Protein 4PUF (pdb70)

Radius of gyration: 43.87 Å; Cα contacts (8 Å, |Δi|>4): 2590; chains: 4; bounding box: 143×67×115 Å

CATH classification: 3.80.10.10

GO terms:
  GO:0030254 protein secretion by the type III secretion system (P, IDA)
  GO:0061630 ubiquitin protein ligase activity (F, IDA)
  GO:0016567 protein ubiquitination (P, IDA)
  GO:0031640 killing of cells of another organism (P, IMP)
  GO:0005515 protein binding (F, IPI)

B-factor: mean 118.53, std 28.06, range [50.79, 205.22]

Foldseek 3Di:
DVLVVQVCVCVVPDVQPLSVVQVVQLVVCVVVVPLARDDEPRQDQADDLEHELSHAHYEYEQHEPCEYDPARDHHYQEYEYEPYAYEADDLRYDLNHAEYAYELYAYAAYDDNHRQNHAYYHAYNYAHAEYDQDDHLNHAYYAHAQYNYQAHHQDDSLNHQEYEPHHEHYAAHHLRDRLNYAEYHPELYAYAAYHLHDRLNHAYEEHDQYAHAEYHLNDRLNHAEYEHYNYAHAEYHLRDRNNYAEYHHENYAYAAYDQNFALRDNPDPHAREYEYEPYLYFPLRVVLLVVLVVDPVGNTGHYHHDPDDDDDDDDQDQQLVLLCLLPVDDDPVQSVLLVVLSPDPLSSLVSSLSCNQCSGRFCSDNVNSVVVNVVVVVCSPPVVLSVVLSVLSVVCPVPDHDDSQVSVLVSLVCVLLVCLLVPVDAVCPLVVLVVLLLSLLLVLLLVLLVVVCVSGRRQDSNLSSLLLCQVCCPLSVPVDPDDNDDGPDSSPQDPVNNVVSSVVSLVCLLPVVLLVVLVDDSVVSNCCVNPVPLNVVLVVVLCVCLVDHPVCVVVVVVVVVVPVCSVVVSVVVVSVSSNVSVCVVCVVDVSVVVSHSVD/DVVVQVVVVLVVVDPLSVCVVQVVQQVVCVVVVHLEREDEDSCEEEDRACDDERRAEYEAEHYQYAEHHPPNNYQYQEEEHYDYEYAEDDLPDALRHAEYYYADYQYEEDPQNASLNYQYYEHHHYEYAEDDQEYRLNHAEYHAYAYEYAAYHLEYNQQHQYYHHQYEAYEEYNLDYHQNHAAYAYANHQYEAYHQDYRLQHAYYHYDHHEYEEYHQHDRLNHQEYEHDLYAYEAHHQHDRQQHAEYEHENYAYAWYHFNQQQNAHPDPHAHEYEYEPYLYFPLRVVQVVVLVVDPPHRGGHYDHDPHDDDDDDDQDQFLVLLCLLVVDDDCVLSVLRNVVSPDPLNSLVSVLSVNQCSARFCSDNVNSVVVNVVVVVCSPPVVLVVVLSVLSVVQVVVPVQRSQVSVLVSLVSVVLVCLQVVVCPVVCVVVCLVVLVSLLLVVLLVLLVVVCVSTRIQRSNLSSVLLCQVCCPLSVVVPPDDHDDGPDSSPDDPVVNVVSSVVSQVVLQPCSLLVVLVDDSCVSNVCVPCVPLVVVLVVVLVVCVPPPCLVVVVVVVVVVVVSVVVNCVVSSVSSSVSCCVVCVVSVNVVPSPGDDD/DDDDPPFQADEDADPVVVVVVLVVLAFFKEKEWEDEPPDDQVVLCVVVLRVVCNVPVRYYHYYHYCVRCVPNCVVVVPDAPRKMFMDGRHDGPDIDHGRDSVCVVVVVVVVD/DDDDDFFQEDEDQDVVVVLVVQQVQAQAKEKEWEDEDPDDLCVLCVVVLRVVRVVDVRHHHYYYYCPNPVVVCVVVVPDDDRKMWMDGNSDTDDIDHGSDSVCVVVVNVVVD

Sequence (1421 aa):
ELIWSEWVKEAPAKEAANREEAVQRMRDCLKNNKTELRLKILGLTTIPAYIPEQITTLILDNNELKSLPENLQGNIKTLYANSNQLTSIPATLPDTIQEMELSINRITELPERLPSALQSLDLFHNKISCLPENLPEELRYLSVYDNSIRTLPAHLPSEITHLNVQSNSLTALPETLPPGLKTLEAGENALTSLPASLPPELQVLDVSKNQITVLPETLPPTITTLDVSRNALTNLPENLPAALQIMQASRNNLVRLPESLPHFRGEGPQPTRIIVEYNPFSERTIQNMQRLMSSVDYQGPRVLFAMGDFSIVRVTRPLHQAVQGWLTSLEEEDVNQWRAFEAEANAAAFSGFLDYLGDTQNTRHPDFKEQVSAWLMRLAEDSALRETVFIIAMNATISCEDRVTLAYHQMQEATLVHDAERGAFDSHLAELIMAGREIFRLEQIESLAREKVKRLFFIDEVEVFLGFQNQLRESLSLTTMTRDMRFYNVSGITESDLDEAEIRIKMAENRDFHKWFALWGPWHKVLERIAPEEWREMMAKRDECIETDEYQSRVNAELEDLRAIGIKIMEEINQTLFTEIMENILLKKEVSSLMSAYWELIWSEWVKEAPAKEAANREEAVQRMRDCLKNNKTELRLKILGLTTIPAYIPEQITTLILDNNELKSLPENLQGNIKTLYANSNQLTSIPATLPDTIQEMELSINRITELPERLPSALQSLDLFHNKISCLPENLPEELRYLSVYDNSIRTLPAHLPSEITHLNVQSNSLTALPETLPPGLKTLEAGENALTSLPASLPPELQVLDVSKNQITVLPETLPPTITTLDVSRNALTNLPENLPAALQIMQASRNNLVRLPESLPHFRGEGPQPTRIIVEYNPFSERTIQNMQRLMSSVDYQGPRVLFAMGDFSIVRVTRPLHQAVQGWLTSLEEEDVNQWRAFEAEANAAAFSGFLDYLGDTQNTRHPDFKEQVSAWLMRLAEDSALRETVFIIAMNATISCEDRVTLAYHQMQEATLVHDAERGAFDSHLAELIMAGREIFRLEQIESLAREKVKRLFFIDEVEVFLGFQNQLRESLSLTTMTRDMRFYNVSGITESDLDEAEIRIKMAENRDFHKWFALWGPWHKVLERIAPEEWREMMAKRDECIETDEYQSRVNAELEDAIGIKIMEEINQTLFTEIMENILLKKEVSSLMSAYWRHHHHHGSMVKQIESKTAFQEALDAAGDKLVVVDFSATWCGPCKMIKPFFHSLSEKYSNVIFLEVDVDDCQDVASECEVKCMPTFQFFKKGQKVGEFSGANKEKLEATINELVHHHHHGSMVKQIESKTAFQEALDAAGDKLVVVDFSATWCGPCKMIKPFFHSLSEKYSNVIFLEVDVDDCQDVASECEVKCMPTFQFFKKGQKVGEFSGANKEKLEATINELV

Secondary structure (DSSP, 8-state):
-HHHHHHGGGSS--S-GGGHHHHHHHHHHHHTT-SEEEEESS--S---SB--TT--EEEEESS--SSPPS--BS--SEEEEESS------S---TT--EEE--S-------S---TT--EEE--S-------S---TT--EEE-TT-B-S---S---S--SEEE--SB------S---TT--EEE-TT-------S---TT--EEE--SS------S---TT--EEE--SS------SS--TT--EEE--SS--SS--S--SS----SSSPPEEE--S----HHHHHHHHHHHHSTT--S-EEESSSSB---------HHHHSTTT-----HHHHHHHHHHHHSTTHHHHHHHHHHHSSSSGGG-HHHHHHHHHHHHHHHH-HHHHHHHHHHHHHHHHSSS--HHHHHHHHHHHHHHHHHHHT--SS-HHHHHHHHHHHHHHHHHHHHHHHHHTT-SSS-HHHHHHHHHHHTTTTTT--SS------S--TT--HHHHHHHHHHHHHHHTTSHHHHHHH-SHHHHHHHHH-HHHHHHHHHHHSTTSSS-HHHHHHHHHHHHH--THHHHHHHHHHHHHHHHHHHHHHHSGGGGTTS---/-HHHHHHTTSTT--SS-TTHHHHHHHHHHHHTT--EEEEE----S----S--SS-SEEEEES----SPPS---S--SEEEE-SS------S---TT--EEEE-S----S------S--SEEEEES---S---SS--TT--EEEEES-B-----S---TT--EEEE--BS-----S---TT--EEEE-SS------S---TT--EEE-TTS--S---S---TT--EEE--SS---S--SS--TT--EEE--SS---S--S--SS----SSSPPEEE--S----HHHHHHHHHHHH-TT--S-EEESSSSB-EE--PPPPHHHHHTTT-SS--HHHHHHHHHHTTSTTHHHHHHHHHHHTSSSGGGSHHHHHHHHHHHHHHHHH-HHHHHHHHHHHHHHHH-TT--HHHHHHHHHHHHHHHHHTT--SS-HHHHHHHHHHHHHHHHHHHHHHHHHTT-SSS-HHHHHHHHHHHTTTTTT--SS------SS--S--HHHHHHHHHHHHHHHHHSHHHHHHH-SSHHHHHHHH-HHHHHHHHHHHHHTTT-TTSHHHHHHHH---GGGHHHHHHHHHHHHHHHHHHHHHTT-STTTS----/----SS-S-EE---HHHHHHHHHTTTTS-EEEEEE-TT-TTTTTTHHHHHHHHHHSTTSEEEEEETTT-HHHHHHTT--SSSEEEEESSSS---EEESB-HHHHHHHHHHH-/-----S-SEEEP--HHHHHHHHHS-TTSEEEEEE--SS-HHHHHHHHHHHHHHHH--SSEEEE--TTT-HHHHTTTT--EESEEEEEETTEEEEEEESB-HHHHHHHHHHH-

InterPro domains:
  IPR001611 Leucine-rich repeat [PS51450] (263-284)
  IPR003591 Leucine-rich repeat, typical subtype [SM00369] (199-220)
  IPR003591 Leucine-rich repeat, typical subtype [SM00369] (260-284)
  IPR003591 Leucine-rich repeat, typical subtype [SM00369] (302-326)
  IPR003591 Leucine-rich repeat, typical subtype [SM00369] (346-368)
  IPR003591 Leucine-rich repeat, typical subtype [SM00369] (370-389)
  IPR029487 Novel E3 ligase domain [PF14496] (475-680)
  IPR029487 Novel E3 ligase domain [PS52053] (464-758)
  IPR032674 LRR-containing bacterial E3 ligase, N-terminal [PF12468] (107-170)
  IPR032675 Leucine-rich repeat domain superfamily [G3DSA:3.80.10.10] (147-450)
  IPR051071 Leucine-rich repeat-containing bacterial E3 ubiquitin ligases [PTHR47114] (232-696)

Solvent-accessible surface area: 69274 Å² total; per-residue (Å²): 177,52,93,176,22,5,114,54,32,56,78,98,71,73,170,26,82,75,10,82,81,2,2,99,84,14,119,68,6,72,165,108,97,126,74,53,2,54,8,21,64,15,23,2,44,54,15,14,23,134,13,13,131,73,2,32,25,2,2,11,24,38,10,94,5,140,55,41,24,110,71,10,110,37,47,0,98,24,18,24,9,24,36,2,73,10,68,38,15,11,49,58,18,15,97,56,0,71,68,4,18,6,12,14,6,101,0,75,108,17,29,113,180,9,2,69,33,0,73,21,2,15,0,1,20,7,112,0,55,89,15,27,100,80,9,23,104,94,0,119,76,3,4,1,26,44,0,55,1,170,80,15,18,62,80,12,0,42,99,0,45,53,6,15,3,28,6,74,48,1,97,48,18,22,102,89,15,2,76,17,0,68,24,2,29,0,0,72,6,54,0,65,65,14,11,55,57,19,3,78,82,0,84,51,2,30,0,19,93,14,95,0,62,84,1,20,83,85,17,7,75,45,0,33,48,3,44,0,13,121,14,38,0,49,33,9,2,78,90,17,2,34,22,0,46,52,0,53,0,2,95,3,86,0,11,14,2,4,32,43,6,58,123,42,171,64,103,15,110,56,44,6,83,2,17,3,18,97,19,69,16,7,40,61,0,21,59,46,0,52,151,40,64,80,37,156,121,24,136,8,2,83,4,44,23,9,70,20,87,19,18,38,13,159,35,86,87,43,0,31,66,1,2,76,49,11,20,111,74,162,69,133,114,8,21,75,58,4,112,64,18,56,90,52,84,45,4,69,19,0,3,15,12,1,43,99,0,14,32,4,8,0,1,115,7,78,42,1,53,110,32,2,19,49,39,0,100,89,0,5,125,22,67,42,0,21,103,33,0,2,84,34,2,77,88,20,98,128,41,74,147,102,72,26,2,46,6,23,2,72,0,37,20,9,29,15,46,22,36,0,100,122,13,66,31,69,71,104,6,40,122,8,4,78,20,0,2,3,1,2,0,2,58,52,0,15,56,33,0,82,114,14,22,158,150,20,74,4,5,22,17,3,0,0,2,1,4,7,12,16,81,5,61,170,32,0,36,0,111,82,46,12,120,116,10,179,37,129,37,69,2,42,11,73,130,78,25,30,78,94,3,52,105,140,2,47,129,12,4,66,167,49,4,66,116,39,2,1,121,20,28,7,8,25,69,2,4,72,101,49,14,71,128,77,67,171,127,6,137,51,88,73,80,108,48,50,127,107,53,146,109,57,79,186,23,94,58,74,54,115,123,128,196,134,74,30,108,105,6,64,86,75,49,17,65,77,15,29,38,91,18,0,75,90,15,11,140,157,54,143,2,44,88,71,21,73,55,98,93,173,60,102,169,8,6,182,66,81,36,66,53,64,95,155,55,52,90,15,118,91,8,35,109,136,17,121,62,5,68,144,99,133,110,59,72,6,46,10,34,69,41,44,12,61,43,26,19,12,101,26,5,119,120,0,26,15,18,2,11,20,25,1,93,9,157,28,22,29,132,91,31,116,7,60,9,67,8,23,22,7,10,34,2,59,7,79,34,33,38,58,65,15,35,106,37,1,83,59,8,16,6,14,3,1,125,5,83,97,56,46,74,110,82,4,51,14,7,75,37,24,25,20,5,20,3,105,5,67,38,12,10,114,86,17,15,86,74,1,66,69,6,4,1,27,40,3,45,0,148,91,17,6,83,91,1,0,48,97,0,51,63,5,16,5,32,0,69,48,2,56,50,32,26,101,92,14,7,75,25,0,83,28,6,51,4,1,72,0,57,6,77,46,19,14,49,60,20,6,80,88,0,69,45,3,25,0,15,106,0,108,1,79,72,4,21,83,77,17,12,77,46,0,39,45,2,40,0,12,118,12,36,0,51,46,7,8,82,92,15,4,48,25,0,34,57,0,70,0,6,105,4,76,0,10,13,4,10,50,39,2,70,101,30,164,34,98,14,114,62,78,6,89,2,29,2,32,100,19,61,28,5,39,48,0,25,49,35,0,53,151,42,39,92,48,146,125,19,120,12,2,79,7,55,22,11,68,37,83,15,20,31,9,154,24,81,84,43,10,21,80,2,3,49,49,14,12,100,109,59,107,123,110,48,23,91,76,9,133,65,35,56,97,77,79,41,12,62,13,3,2,18,11,3,34,55,0,20,34,3,15,2,0,91,10,71,22,0,62,90,42,2,24,60,13,1,111,121,2,26,146,23,60,39,4,11,110,47,0,2,87,44,3,66,79,19,51,124,75,74,80,81,58,10,0,51,1,11,10,61,0,42,32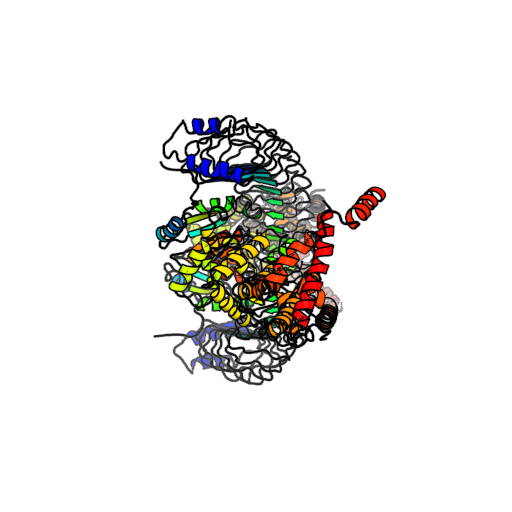,5,23,23,42,29,42,1,106,140,23,60,28,90,54,103,26,58,93,8,11,73,10,0,14,0,3,5,5,13,56,44,0,6,50,34,0,94,95,17,19,152,147,16,77,2,12,22,7,0,1,0,3,0,9,6,10,29,95,4,83,154,30,0,34,0,96,50,63,12,119,83,2,187,40,134,52,87,1,38,14,67,129,79,22,14,82,94,1,50,108,137,0,29,95,24,3,41,178,77,2,74,117,46,2,0,74,22,31,6,11,40,84,4,4,92,109,100,18,73,131,52,62,124,106,47,62,31,88,61,56,131,32,92,140,55,132,120,90,104,65,124,24,83,64,52,128,145,140,114,105,12,88,150,15,61,94,70,70,28,66,64,14,40,20,110,6,9,113,78,18,8,117,117,108,153,21,36,83,56,10,54,72,83,70,230,221,156,149,115,35,41,30,90,13,98,30,8,68,60,82,114,21,14,102,109,11,22,111,76,13,28,122,91,6,1,0,0,1,0,6,2,17,127,0,42,32,0,72,98,1,37,32,28,2,17,6,0,0,88,128,56,62,103,3,31,0,0,25,0,10,1,44,60,6,87,67,3,0,20,92,16,134,6,140,24,0,0,11,0,6,0,14,111,142,32,156,111,74,26,76,16,22,1,18,40,82,126,66,0,62,54,13,2,32,78,54,82,210,182,162,130,53,13,20,102,16,119,28,15,89,45,77,114,24,10,85,121,36,15,97,91,16,44,140,106,1,3,0,1,0,0,11,10,23,144,2,46,30,1,66,108,0,43,25,39,0,7,19,1,0,85,119,37,99,98,9,47,1,5,17,1,13,4,46,76,13,71,103,3,1,24,107,15,120,2,131,31,0,0,6,0,0,0,17,78,187,40,129,84,74,19,74,11,27,0,10,36,66,124,60,0,53,54,8,0,36,74,36,60

Organism: Salmonella typhimurium (strain 14028s / SGSC 2262) (NCBI:txid588858)

Nearest PDB structures (foldseek):
  4puf-assembly1_D  TM=1.009E+00  e=2.756E-25  Homo sapiens
  4pom-assembly2_B  TM=9.875E-01  e=7.550E-20  Homo sapiens
  1aiu-assembly1_A-2  TM=9.936E-01  e=7.446E-19  Homo sapiens
  4ll1-assembly1_B  TM=9.883E-01  e=7.964E-19  Homo sapiens
  1erw-assembly1_A-2  TM=9.924E-01  e=1.786E-18  Homo sapiens

Structure (mmCIF, N/CA/C/O backbone):
data_4PUF
#
_entry.id   4PUF
#
_cell.length_a   106.290
_cell.length_b   134.830
_cell.length_c   154.620
_cell.angle_alpha   90.00
_cell.angle_beta   90.00
_cell.angle_gamma   90.00
#
_symmetry.space_group_name_H-M   'P 21 21 21'
#
loop_
_entity.id
_entity.type
_entity.pdbx_description
1 polymer 'E3 ubiquitin-protein ligase SlrP'
2 polymer Thioredoxin
#
loop_
_atom_site.group_PDB
_atom_site.id
_atom_site.type_symbol
_atom_site.label_atom_id
_atom_site.label_alt_id
_atom_site.label_comp_id
_atom_site.label_asym_id
_atom_site.label_entity_id
_atom_site.label_seq_id
_atom_site.pdbx_PDB_ins_code
_atom_site.Cartn_x
_atom_site.Cartn_y
_atom_site.Cartn_z
_atom_site.occupancy
_atom_site.B_iso_or_equiv
_atom_site.auth_seq_id
_atom_site.auth_comp_id
_atom_site.auth_asym_id
_atom_site.auth_atom_id
_atom_site.pdbx_PDB_model_num
ATOM 1 N N . GLU A 1 19 ? -31.930 30.121 49.850 1.00 119.38 147 GLU A N 1
ATOM 2 C CA . GLU A 1 19 ? -31.515 30.840 51.048 1.00 123.54 147 GLU A CA 1
ATOM 3 C C . GLU A 1 19 ? -30.133 31.464 50.876 1.00 129.47 147 GLU A C 1
ATOM 4 O O . GLU A 1 19 ? -29.791 32.432 51.556 1.00 133.60 147 GLU A O 1
ATOM 10 N N . LEU A 1 20 ? -29.341 30.905 49.966 1.00 128.28 148 LEU A N 1
ATOM 11 C CA . LEU A 1 20 ? -28.014 31.438 49.677 1.00 121.19 148 LEU A CA 1
ATOM 12 C C . LEU A 1 20 ? -28.115 32.796 48.991 1.00 125.48 148 LEU A C 1
ATOM 13 O O . LEU A 1 20 ? -27.320 33.695 49.258 1.00 126.03 148 LEU A O 1
ATOM 18 N N . ILE A 1 21 ? -29.098 32.933 48.106 1.00 132.21 149 ILE A N 1
ATOM 19 C CA . ILE A 1 21 ? -29.338 34.192 47.407 1.00 134.22 149 ILE A CA 1
ATOM 20 C C . ILE A 1 21 ? -29.682 35.297 48.400 1.00 133.76 149 ILE A C 1
ATOM 21 O O . ILE A 1 21 ? -29.182 36.417 48.297 1.00 131.13 149 ILE A O 1
ATOM 26 N N . TRP A 1 22 ? -30.529 34.966 49.369 1.00 135.60 150 TRP A N 1
ATOM 27 C CA . TRP A 1 22 ? -30.942 35.925 50.387 1.00 142.67 150 TRP A CA 1
ATOM 28 C C . TRP A 1 22 ? -29.767 36.403 51.232 1.00 142.15 150 TRP A C 1
ATOM 29 O O . TRP A 1 22 ? -29.505 37.601 51.319 1.00 142.09 150 TRP A O 1
ATOM 40 N N . SER A 1 23 ? -29.051 35.459 51.836 1.00 140.63 151 SER A N 1
ATOM 41 C CA . SER A 1 23 ? -27.986 35.781 52.785 1.00 140.77 151 SER A CA 1
ATOM 42 C C . SER A 1 23 ? -26.729 36.375 52.146 1.00 140.02 151 SER A C 1
ATOM 43 O O . SER A 1 23 ? -25.765 36.690 52.843 1.00 138.86 151 SER A O 1
ATOM 46 N N . GLU A 1 24 ? -26.737 36.528 50.826 1.00 138.01 152 GLU A N 1
ATOM 47 C CA . GLU A 1 24 ? -25.604 37.133 50.131 1.00 136.67 152 GLU A CA 1
ATOM 48 C C . GLU A 1 24 ? -25.914 38.555 49.678 1.00 139.26 152 GLU A C 1
ATOM 49 O O . GLU A 1 24 ? -25.034 39.415 49.660 1.00 138.47 152 GLU A O 1
ATOM 55 N N . TRP A 1 25 ? -27.167 38.801 49.310 1.00 142.90 153 TRP A N 1
ATOM 56 C CA . TRP A 1 25 ? -27.619 40.161 49.049 1.00 144.24 153 TRP A CA 1
ATOM 57 C C . TRP A 1 25 ? -27.911 40.837 50.385 1.00 147.09 153 TRP A C 1
ATOM 58 O O . TRP A 1 25 ? -28.050 42.058 50.464 1.00 146.29 153 TRP A O 1
ATOM 69 N N . VAL A 1 26 ? -28.000 40.022 51.434 1.00 146.74 154 VAL A N 1
ATOM 70 C CA . VAL A 1 26 ? -28.107 40.517 52.801 1.00 144.54 154 VAL A CA 1
ATOM 71 C C . VAL A 1 26 ? -26.778 41.141 53.219 1.00 144.81 154 VAL A C 1
ATOM 72 O O . VAL A 1 26 ? -26.741 42.079 54.014 1.00 143.26 154 VAL A O 1
ATOM 76 N N . LYS A 1 27 ? -25.687 40.644 52.642 1.00 143.29 155 LYS A N 1
ATOM 77 C CA . LYS A 1 27 ? -24.353 41.171 52.922 1.00 139.07 155 LYS A CA 1
ATOM 78 C C . LYS A 1 27 ? -24.202 42.637 52.513 1.00 141.51 155 LYS A C 1
ATOM 79 O O . LYS A 1 27 ? -23.210 43.284 52.847 1.00 137.20 155 LYS A O 1
ATOM 85 N N . GLU A 1 28 ? -25.188 43.151 51.786 1.00 147.07 156 GLU A N 1
ATOM 86 C CA . GLU A 1 28 ? -25.216 44.557 51.411 1.00 147.99 156 GLU A CA 1
ATOM 87 C C . GLU A 1 28 ? -25.930 45.382 52.480 1.00 154.67 156 GLU A C 1
ATOM 88 O O . GLU A 1 28 ? -25.938 46.611 52.421 1.00 156.65 156 GLU A O 1
ATOM 94 N N . ALA A 1 29 ? -26.530 44.700 53.453 1.00 152.63 157 ALA A N 1
ATOM 95 C CA . ALA A 1 29 ? -27.230 45.371 54.552 1.00 159.16 157 ALA A CA 1
ATOM 96 C C . ALA A 1 29 ? -26.320 45.954 55.646 1.00 169.28 157 ALA A C 1
ATOM 97 O O . ALA A 1 29 ? -26.641 47.004 56.205 1.00 170.10 157 ALA A O 1
ATOM 99 N N . PRO A 1 30 ? -25.201 45.273 55.979 1.00 166.11 158 PRO A N 1
ATOM 100 C CA . PRO A 1 30 ? -24.212 45.977 56.802 1.00 160.40 158 PRO A CA 1
ATOM 101 C C . PRO A 1 30 ? -23.770 47.263 56.113 1.00 168.16 158 PRO A C 1
ATOM 102 O O . PRO A 1 30 ? -23.504 48.264 56.780 1.00 167.51 158 PRO A O 1
ATOM 106 N N . ALA A 1 31 ? -23.698 47.214 54.784 1.00 170.26 159 ALA A N 1
ATOM 107 C CA . ALA A 1 31 ? -23.523 48.399 53.948 1.00 165.07 159 ALA A CA 1
ATOM 108 C C . ALA A 1 31 ? -22.306 49.245 54.301 1.00 166.08 159 ALA A C 1
ATOM 109 O O . ALA A 1 31 ? -22.441 50.386 54.742 1.00 172.71 159 ALA A O 1
ATOM 111 N N . LYS A 1 32 ? -21.119 48.685 54.105 1.00 154.19 160 LYS A N 1
ATOM 112 C CA . LYS A 1 32 ? -19.898 49.460 54.256 1.00 149.25 160 LYS A CA 1
ATOM 113 C C . LYS A 1 32 ? -19.725 50.347 53.029 1.00 151.99 160 LYS A C 1
ATOM 114 O O . LYS A 1 32 ? -20.518 50.274 52.089 1.00 150.52 160 LYS A O 1
ATOM 120 N N . GLU A 1 33 ? -18.693 51.185 53.039 1.00 158.89 161 GLU A N 1
ATOM 121 C CA . GLU A 1 33 ? -18.450 52.114 51.940 1.00 158.84 161 GLU A CA 1
ATOM 122 C C . GLU A 1 33 ? -18.221 51.385 50.619 1.00 157.11 161 GLU A C 1
ATOM 123 O O . GLU A 1 33 ? -18.689 51.826 49.569 1.00 158.13 161 GLU A O 1
ATOM 129 N N . ALA A 1 34 ? -17.501 50.269 50.678 1.00 154.38 162 ALA A N 1
ATOM 130 C CA . ALA A 1 34 ? -17.163 49.509 49.480 1.00 156.13 162 ALA A CA 1
ATOM 131 C C . ALA A 1 34 ? -18.396 48.910 48.809 1.00 158.00 162 ALA A C 1
ATOM 132 O O . ALA A 1 34 ? -19.022 47.991 49.339 1.00 151.67 162 ALA A O 1
ATOM 134 N N . ALA A 1 35 ? -18.735 49.439 47.637 1.00 158.35 163 ALA A N 1
ATOM 135 C CA . ALA A 1 35 ? -19.862 48.939 46.862 1.00 152.09 163 ALA A CA 1
ATOM 136 C C . ALA A 1 35 ? -19.431 47.777 45.975 1.00 154.88 163 ALA A C 1
ATOM 137 O O . ALA A 1 35 ? -20.217 47.263 45.179 1.00 153.38 163 ALA A O 1
ATOM 139 N N . ASN A 1 36 ? -18.174 47.366 46.120 1.00 157.14 164 ASN A N 1
ATOM 140 C CA . ASN A 1 36 ? -17.638 46.233 45.375 1.00 152.09 164 ASN A CA 1
ATOM 141 C C . ASN A 1 36 ? -18.028 44.908 46.023 1.00 143.81 164 ASN A C 1
ATOM 142 O O . ASN A 1 36 ? -17.535 43.846 45.644 1.00 133.17 164 ASN A O 1
ATOM 147 N N . ARG A 1 37 ? -18.918 44.989 47.007 1.00 142.28 165 ARG A N 1
ATOM 148 C CA . ARG A 1 37 ? -19.416 43.816 47.709 1.00 136.76 165 ARG A CA 1
ATOM 149 C C . ARG A 1 37 ? -20.294 42.976 46.786 1.00 137.77 165 ARG A C 1
ATOM 150 O O . ARG A 1 37 ? -20.424 41.764 46.964 1.00 132.88 165 ARG A O 1
ATOM 158 N N . GLU A 1 38 ? -20.888 43.631 45.793 1.00 144.40 166 GLU A N 1
ATOM 159 C CA . GLU A 1 38 ? -21.780 42.967 44.847 1.00 142.40 166 GLU A CA 1
ATOM 160 C C . GLU A 1 38 ? -20.996 42.245 43.753 1.00 135.12 166 GLU A C 1
ATOM 161 O O . GLU A 1 38 ? -21.515 41.348 43.089 1.00 126.72 166 GLU A O 1
ATOM 167 N N . GLU A 1 39 ? -19.740 42.636 43.570 1.00 136.70 167 GLU A N 1
ATOM 168 C CA . GLU A 1 39 ? -18.893 42.014 42.560 1.00 136.33 167 GLU A CA 1
ATOM 169 C C . GLU A 1 39 ? -18.586 40.563 42.916 1.00 135.08 167 GLU A C 1
ATOM 170 O O . GLU A 1 39 ? -18.301 39.745 42.041 1.00 136.05 167 GLU A O 1
ATOM 176 N N . ALA A 1 40 ? -18.651 40.250 44.206 1.00 131.96 168 ALA A N 1
ATOM 177 C CA . ALA A 1 40 ? -18.381 38.899 44.682 1.00 130.21 168 ALA A CA 1
ATOM 178 C C . ALA A 1 40 ? -19.591 37.990 44.495 1.00 133.55 168 ALA A C 1
ATOM 179 O O . ALA A 1 40 ? -19.446 36.813 44.161 1.00 134.28 168 ALA A O 1
ATOM 181 N N . VAL A 1 41 ? -20.783 38.537 44.711 1.00 135.33 169 VAL A N 1
ATOM 182 C CA . VAL A 1 41 ? -22.007 37.757 44.575 1.00 132.47 169 VAL A CA 1
ATOM 183 C C . VAL A 1 41 ? -22.331 37.508 43.103 1.00 130.72 169 VAL A C 1
ATOM 184 O O . VAL A 1 41 ? -23.142 36.643 42.774 1.00 128.24 169 VAL A O 1
ATOM 188 N N . GLN A 1 42 ? -21.688 38.271 42.224 1.00 132.40 170 GLN A N 1
ATOM 189 C CA . GLN A 1 42 ? -21.822 38.068 40.787 1.00 136.12 170 GLN A CA 1
ATOM 190 C C . GLN A 1 42 ? -21.102 36.790 40.380 1.00 137.89 170 GLN A C 1
ATOM 191 O O . GLN A 1 42 ? -21.639 35.968 39.641 1.00 142.39 170 GLN A O 1
ATOM 197 N N . ARG A 1 43 ? -19.878 36.635 40.874 1.00 135.72 171 ARG A N 1
ATOM 198 C CA . ARG A 1 43 ? -19.068 35.461 40.578 1.00 135.41 171 ARG A CA 1
ATOM 199 C C . ARG A 1 43 ? -19.586 34.250 41.347 1.00 135.16 171 ARG A C 1
ATOM 200 O O . ARG A 1 43 ? -19.280 33.107 41.008 1.00 136.99 171 ARG A O 1
ATOM 208 N N . MET A 1 44 ? -20.373 34.514 42.385 1.00 130.70 172 MET A N 1
ATOM 209 C CA . MET A 1 44 ? -20.951 33.459 43.207 1.00 131.07 172 MET A CA 1
ATOM 210 C C . MET A 1 44 ? -22.030 32.704 42.438 1.00 133.36 172 MET A C 1
ATOM 211 O O . MET A 1 44 ? -22.190 31.494 42.596 1.00 133.66 172 MET A O 1
ATOM 216 N N . ARG A 1 45 ? -22.770 33.429 41.605 1.00 135.58 173 ARG A N 1
ATOM 217 C CA . ARG A 1 45 ? -23.852 32.837 40.828 1.00 138.93 173 ARG A CA 1
ATOM 218 C C . ARG A 1 45 ? -23.346 32.287 39.497 1.00 146.97 173 ARG A C 1
ATOM 219 O O . ARG A 1 45 ? -23.886 31.313 38.972 1.00 151.72 173 ARG A O 1
ATOM 227 N N . ASP A 1 46 ? -22.307 32.917 38.958 1.00 143.92 174 ASP A N 1
ATOM 228 C CA . ASP A 1 46 ? -21.732 32.503 37.683 1.00 138.09 174 ASP A CA 1
ATOM 229 C C . ASP A 1 46 ? -21.079 31.127 37.776 1.00 146.34 174 ASP A C 1
ATOM 230 O O . ASP A 1 46 ? -21.044 30.383 36.797 1.00 151.33 174 ASP A O 1
ATOM 235 N N . CYS A 1 47 ? -20.566 30.793 38.956 1.00 149.43 175 CYS A N 1
ATOM 236 C CA . CYS A 1 47 ? -19.883 29.520 39.156 1.00 152.94 175 CYS A CA 1
ATOM 237 C C . CYS A 1 47 ? -20.861 28.387 39.453 1.00 152.28 175 CYS A C 1
ATOM 238 O O . CYS A 1 47 ? -20.485 27.215 39.456 1.00 154.80 175 CYS A O 1
ATOM 241 N N . LEU A 1 48 ? -22.117 28.743 39.700 1.00 150.52 176 LEU A N 1
ATOM 242 C CA . LEU A 1 48 ? -23.144 27.754 40.004 1.00 151.96 176 LEU A CA 1
ATOM 243 C C . LEU A 1 48 ? -23.691 27.138 38.719 1.00 148.47 176 LEU A C 1
ATOM 244 O O . LEU A 1 48 ? -23.873 25.923 38.631 1.00 141.54 176 LEU A O 1
ATOM 249 N N . LYS A 1 49 ? -23.946 27.982 37.725 1.00 153.36 177 LYS A N 1
ATOM 250 C CA . LYS A 1 49 ? -24.523 27.527 36.465 1.00 159.02 177 LYS A CA 1
ATOM 251 C C . LYS A 1 49 ? -23.456 27.020 35.500 1.00 156.75 177 LYS A C 1
ATOM 252 O O . LYS A 1 49 ? -23.626 25.980 34.863 1.00 156.95 177 LYS A O 1
ATOM 258 N N . ASN A 1 50 ? -22.354 27.756 35.397 1.00 151.56 178 ASN A N 1
ATOM 259 C CA . ASN A 1 50 ? -21.258 27.363 34.521 1.00 153.51 178 ASN A CA 1
ATOM 260 C C . ASN A 1 50 ? -20.448 26.210 35.102 1.00 156.28 178 ASN A C 1
ATOM 261 O O . ASN A 1 50 ? -19.635 25.602 34.404 1.00 159.30 178 ASN A O 1
ATOM 266 N N . ASN A 1 51 ? -20.678 25.921 36.380 1.00 154.22 179 ASN A N 1
ATOM 267 C CA . ASN A 1 51 ? -19.943 24.882 37.098 1.00 155.45 179 ASN A CA 1
ATOM 268 C C . ASN A 1 51 ? -18.427 25.082 37.031 1.00 152.95 179 ASN A C 1
ATOM 269 O O . ASN A 1 51 ? -17.726 24.359 36.320 1.00 148.90 179 ASN A O 1
ATOM 274 N N . LYS A 1 52 ? -17.931 26.069 37.773 1.00 151.00 180 LYS A N 1
ATOM 275 C CA . LYS A 1 52 ? -16.500 26.366 37.810 1.00 149.85 180 LYS A CA 1
ATOM 276 C C . LYS A 1 52 ? -15.775 25.500 38.839 1.00 145.28 180 LYS A C 1
ATOM 277 O O . LYS A 1 52 ? -14.545 25.518 38.919 1.00 136.25 180 LYS A O 1
ATOM 283 N N . THR A 1 53 ? -16.556 24.751 39.618 1.00 144.87 181 THR A N 1
ATOM 284 C CA . THR A 1 53 ? -16.095 23.990 40.794 1.00 141.87 181 THR A CA 1
ATOM 285 C C . THR A 1 53 ? -15.136 24.727 41.750 1.00 131.66 181 THR A C 1
ATOM 286 O O . THR A 1 53 ? -14.557 24.120 42.650 1.00 120.70 181 THR A O 1
ATOM 290 N N . GLU A 1 54 ? -15.012 26.038 41.573 1.00 131.23 182 GLU A N 1
ATOM 291 C CA . GLU A 1 54 ? -14.121 26.851 42.390 1.00 114.56 182 GLU A CA 1
ATOM 292 C C . GLU A 1 54 ? -14.619 28.290 42.443 1.00 115.84 182 GLU A C 1
ATOM 293 O O . GLU A 1 54 ? -15.054 28.842 41.431 1.00 124.97 182 GLU A O 1
ATOM 299 N N . LEU A 1 55 ? -14.576 28.890 43.628 1.00 104.78 183 LEU A N 1
ATOM 300 C CA . LEU A 1 55 ? -14.991 30.280 43.782 1.00 109.99 183 LEU A CA 1
ATOM 301 C C . LEU A 1 55 ? -13.780 31.202 43.814 1.00 100.20 183 LEU A C 1
ATOM 302 O O . LEU A 1 55 ? -13.121 31.341 44.843 1.00 107.43 183 LEU A O 1
ATOM 307 N N . ARG A 1 56 ? -13.493 31.830 42.681 1.00 98.16 184 ARG A N 1
ATOM 308 C CA . ARG A 1 56 ? -12.337 32.708 42.574 1.00 107.19 184 ARG A CA 1
ATOM 309 C C . ARG A 1 56 ? -12.724 34.173 42.742 1.00 105.63 184 ARG A C 1
ATOM 310 O O . ARG A 1 56 ? -13.320 34.772 41.846 1.00 111.73 184 ARG A O 1
ATOM 318 N N . LEU A 1 57 ? -12.385 34.747 43.892 1.00 98.64 185 LEU A N 1
ATOM 319 C CA . LEU A 1 57 ? -12.633 36.166 44.132 1.00 109.18 185 LEU A CA 1
ATOM 320 C C . LEU A 1 57 ? -11.553 36.828 44.987 1.00 109.03 185 LEU A C 1
ATOM 321 O O . LEU A 1 57 ? -11.362 36.483 46.151 1.00 97.61 185 LEU A O 1
ATOM 326 N N . LYS A 1 58 ? -10.837 37.777 44.393 1.00 115.74 186 LYS A N 1
ATOM 327 C CA . LYS A 1 58 ? -9.837 38.546 45.125 1.00 111.87 186 LYS A CA 1
ATOM 328 C C . LYS A 1 58 ? -9.790 39.984 44.623 1.00 115.40 186 LYS A C 1
ATOM 329 O O . LYS A 1 58 ? -10.607 40.378 43.792 1.00 121.72 186 LYS A O 1
ATOM 335 N N . ILE A 1 59 ? -8.845 40.759 45.155 1.00 111.71 187 ILE A N 1
ATOM 336 C CA . ILE A 1 59 ? -8.660 42.180 44.823 1.00 119.96 187 ILE A CA 1
ATOM 337 C C . ILE A 1 59 ? -9.917 43.048 45.020 1.00 125.53 187 ILE A C 1
ATOM 338 O O . ILE A 1 59 ? -9.952 44.219 44.635 1.00 126.97 187 ILE A O 1
ATOM 343 N N . LEU A 1 60 ? -10.928 42.475 45.665 1.00 119.79 188 LEU A N 1
ATOM 344 C CA . LEU A 1 60 ? -12.217 43.135 45.841 1.00 118.10 188 LEU A CA 1
ATOM 345 C C . LEU A 1 60 ? -12.160 44.289 46.841 1.00 127.86 188 LEU A C 1
ATOM 346 O O . LEU A 1 60 ? -12.492 45.426 46.507 1.00 135.61 188 LEU A O 1
ATOM 351 N N . GLY A 1 61 ? -11.740 43.987 48.066 1.00 130.19 189 GLY A N 1
ATOM 352 C CA . GLY A 1 61 ? -11.712 44.969 49.136 1.00 125.32 189 GLY A CA 1
ATOM 353 C C . GLY A 1 61 ? -12.730 44.625 50.207 1.00 119.88 189 GLY A C 1
ATOM 354 O O . GLY A 1 61 ? -13.194 45.495 50.946 1.00 124.34 189 GLY A O 1
ATOM 355 N N . LEU A 1 62 ? -13.064 43.340 50.289 1.00 119.32 190 LEU A N 1
ATOM 356 C CA . LEU A 1 62 ? -14.129 42.845 51.161 1.00 125.92 190 LEU A CA 1
ATOM 357 C C . LEU A 1 62 ? -13.682 42.580 52.595 1.00 115.72 190 LEU A C 1
ATOM 358 O O . LEU A 1 62 ? -12.809 41.751 52.837 1.00 108.92 190 LEU A O 1
ATOM 363 N N . THR A 1 63 ? -14.315 43.267 53.541 1.00 116.76 191 THR A N 1
ATOM 364 C CA . THR A 1 63 ? -13.948 43.175 54.951 1.00 120.40 191 THR A CA 1
ATOM 365 C C . THR A 1 63 ? -14.472 41.902 55.622 1.00 120.32 191 THR A C 1
ATOM 366 O O . THR A 1 63 ? -13.900 41.430 56.606 1.00 123.43 191 THR A O 1
ATOM 370 N N . THR A 1 64 ? -15.556 41.346 55.092 1.00 119.18 192 THR A N 1
ATOM 371 C CA . THR A 1 64 ? -16.119 40.116 55.641 1.00 120.64 192 THR A CA 1
ATOM 372 C C . THR A 1 64 ? -16.894 39.324 54.591 1.00 123.67 192 THR A C 1
ATOM 373 O O . THR A 1 64 ? -17.415 39.890 53.630 1.00 128.04 192 THR A O 1
ATOM 377 N N . ILE A 1 65 ? -16.957 38.009 54.781 1.00 123.59 193 ILE A N 1
ATOM 378 C CA . ILE A 1 65 ? -17.673 37.127 53.865 1.00 127.45 193 ILE A CA 1
ATOM 379 C C . ILE A 1 65 ? -18.698 36.292 54.635 1.00 123.74 193 ILE A C 1
ATOM 380 O O . ILE A 1 65 ? -18.566 36.114 55.846 1.00 124.20 193 ILE A O 1
ATOM 385 N N . PRO A 1 66 ? -19.733 35.787 53.939 1.00 119.13 194 PRO A N 1
ATOM 386 C CA . PRO A 1 66 ? -20.731 34.945 54.606 1.00 118.64 194 PRO A CA 1
ATOM 387 C C . PRO A 1 66 ? -20.133 33.635 55.103 1.00 115.92 194 PRO A C 1
ATOM 388 O O . PRO A 1 66 ? -19.083 33.211 54.621 1.00 116.51 194 PRO A O 1
ATOM 392 N N . ALA A 1 67 ? -20.805 33.001 56.058 1.00 118.13 195 ALA A N 1
ATOM 393 C CA . ALA A 1 67 ? -20.359 31.718 56.583 1.00 126.52 195 ALA A CA 1
ATOM 394 C C . ALA A 1 67 ? -20.968 30.574 55.781 1.00 118.02 195 ALA A C 1
ATOM 395 O O . ALA A 1 67 ? -20.680 29.403 56.031 1.00 113.26 195 ALA A O 1
ATOM 397 N N . TYR A 1 68 ? -21.808 30.924 54.812 1.00 117.32 196 TYR A N 1
ATOM 398 C CA . TYR A 1 68 ? -22.490 29.927 53.995 1.00 117.78 196 TYR A CA 1
ATOM 399 C C . TYR A 1 68 ? -22.066 29.981 52.531 1.00 120.56 196 TYR A C 1
ATOM 400 O O . TYR A 1 68 ? -22.289 30.976 51.840 1.00 119.94 196 TYR A O 1
ATOM 409 N N . ILE A 1 69 ? -21.450 28.899 52.070 1.00 121.75 197 ILE A N 1
ATOM 410 C CA . ILE A 1 69 ? -21.104 28.745 50.664 1.00 115.95 197 ILE A CA 1
ATOM 411 C C . ILE A 1 69 ? -21.785 27.495 50.114 1.00 112.85 197 ILE A C 1
ATOM 412 O O . ILE A 1 69 ? -21.990 26.528 50.849 1.00 119.62 197 ILE A O 1
ATOM 417 N N . PRO A 1 70 ? -22.157 27.516 48.824 1.00 98.29 198 PRO A N 1
ATOM 418 C CA . PRO A 1 70 ? -22.799 26.351 48.203 1.00 100.99 198 PRO A CA 1
ATOM 419 C C . PRO A 1 70 ? -21.913 25.109 48.258 1.00 100.69 198 PRO A C 1
ATOM 420 O O . PRO A 1 70 ? -20.696 25.213 48.111 1.00 108.35 198 PRO A O 1
ATOM 424 N N . GLU A 1 71 ? -22.528 23.948 48.469 1.00 98.11 199 GLU A N 1
ATOM 425 C CA . GLU A 1 71 ? -21.796 22.691 48.598 1.00 108.59 199 GLU A CA 1
ATOM 426 C C . GLU A 1 71 ? -21.091 22.311 47.294 1.00 114.71 199 GLU A C 1
ATOM 427 O O . GLU A 1 71 ? -20.137 21.532 47.295 1.00 113.45 199 GLU A O 1
ATOM 433 N N . GLN A 1 72 ? -21.565 22.876 46.188 1.00 118.72 200 GLN A N 1
ATOM 434 C CA . GLN A 1 72 ? -20.973 22.637 44.875 1.00 122.97 200 GLN A CA 1
ATOM 435 C C . GLN A 1 72 ? -19.512 23.080 44.834 1.00 118.56 200 GLN A C 1
ATOM 436 O O . GLN A 1 72 ? -18.681 22.456 44.174 1.00 121.27 200 GLN A O 1
ATOM 442 N N . ILE A 1 73 ? -19.207 24.159 45.548 1.00 112.37 201 ILE A N 1
ATOM 443 C CA . ILE A 1 73 ? -17.852 24.695 45.595 1.00 122.08 201 ILE A CA 1
ATOM 444 C C . ILE A 1 73 ? -16.929 23.769 46.394 1.00 123.40 201 ILE A C 1
ATOM 445 O O . ILE A 1 73 ? -17.391 23.002 47.239 1.00 123.89 201 ILE A O 1
ATOM 450 N N . THR A 1 74 ? -15.631 23.828 46.109 1.00 115.25 202 THR A N 1
ATOM 451 C CA . THR A 1 74 ? -14.655 23.000 46.814 1.00 113.04 202 THR A CA 1
ATOM 452 C C . THR A 1 74 ? -13.312 23.711 46.950 1.00 111.24 202 THR A C 1
ATOM 453 O O . THR A 1 74 ? -12.469 23.323 47.761 1.00 110.04 202 THR A O 1
ATOM 457 N N . THR A 1 75 ? -13.118 24.749 46.143 1.00 111.03 203 THR A N 1
ATOM 458 C CA . THR A 1 75 ? -11.949 25.610 46.263 1.00 97.91 203 THR A CA 1
ATOM 459 C C . THR A 1 75 ? -12.392 27.056 46.456 1.00 103.22 203 THR A C 1
ATOM 460 O O . THR A 1 75 ? -13.061 27.636 45.596 1.00 114.86 203 THR A O 1
ATOM 464 N N . LEU A 1 76 ? -12.020 27.627 47.597 1.00 93.53 204 LEU A N 1
ATOM 465 C CA . LEU A 1 76 ? -12.427 28.980 47.957 1.00 93.14 204 LEU A CA 1
ATOM 466 C C . LEU A 1 76 ? -11.216 29.895 48.072 1.00 93.09 204 LEU A C 1
ATOM 467 O O . LEU A 1 76 ? -10.302 29.635 48.858 1.00 97.99 204 LEU A O 1
ATOM 472 N N . ILE A 1 77 ? -11.219 30.969 47.291 1.00 92.46 205 ILE A N 1
ATOM 473 C CA . ILE A 1 77 ? -10.073 31.866 47.232 1.00 90.29 205 ILE A CA 1
ATOM 474 C C . ILE A 1 77 ? -10.389 33.263 47.745 1.00 94.14 205 ILE A C 1
ATOM 475 O O . ILE A 1 77 ? -11.245 33.967 47.209 1.00 98.79 205 ILE A O 1
ATOM 480 N N . LEU A 1 78 ? -9.694 33.636 48.812 1.00 96.43 206 LEU A N 1
ATOM 481 C CA . LEU A 1 78 ? -9.749 34.975 49.363 1.00 96.72 206 LEU A CA 1
ATOM 482 C C . LEU A 1 78 ? -8.312 35.430 49.380 1.00 102.76 206 LEU A C 1
ATOM 483 O O . LEU A 1 78 ? -7.488 34.797 50.008 1.00 109.56 206 LEU A O 1
ATOM 488 N N . ASP A 1 79 ? -7.989 36.505 48.680 1.00 100.53 207 ASP A N 1
ATOM 489 C CA . ASP A 1 79 ? -6.614 36.987 48.698 1.00 98.71 207 ASP A CA 1
ATOM 490 C C . ASP A 1 79 ? -6.531 38.490 48.486 1.00 99.66 207 ASP A C 1
ATOM 491 O O . ASP A 1 79 ? -7.365 39.081 47.797 1.00 106.64 207 ASP A O 1
ATOM 496 N N . ASN A 1 80 ? -5.520 39.094 49.099 1.00 104.58 208 ASN A N 1
ATOM 497 C CA . ASN A 1 80 ? -5.150 40.480 48.836 1.00 113.29 208 ASN A CA 1
ATOM 498 C C . ASN A 1 80 ? -6.282 41.494 48.938 1.00 117.92 208 ASN A C 1
ATOM 499 O O . ASN A 1 80 ? -6.397 42.403 48.116 1.00 114.62 208 ASN A O 1
ATOM 504 N N . ASN A 1 81 ? -7.130 41.306 49.941 1.00 119.61 209 ASN A N 1
ATOM 505 C CA . ASN A 1 81 ? -8.061 42.337 50.368 1.00 120.44 209 ASN A CA 1
ATOM 506 C C . ASN A 1 81 ? -8.314 42.172 51.857 1.00 112.05 209 ASN A C 1
ATOM 507 O O . ASN A 1 81 ? -8.398 41.052 52.362 1.00 107.54 209 ASN A O 1
ATOM 512 N N . GLU A 1 82 ? -8.398 43.295 52.558 1.00 108.61 210 GLU A N 1
ATOM 513 C CA . GLU A 1 82 ? -8.482 43.292 54.013 1.00 113.82 210 GLU A CA 1
ATOM 514 C C . GLU A 1 82 ? -9.662 42.514 54.578 1.00 108.60 210 GLU A C 1
ATOM 515 O O . GLU A 1 82 ? -10.819 42.825 54.306 1.00 117.19 210 GLU A O 1
ATOM 521 N N . LEU A 1 83 ? -9.346 41.485 55.354 1.00 109.28 211 LEU A N 1
ATOM 522 C CA . LEU A 1 83 ? -10.303 40.870 56.256 1.00 111.25 211 LEU A CA 1
ATOM 523 C C . LEU A 1 83 ? -9.733 41.077 57.642 1.00 114.65 211 LEU A C 1
ATOM 524 O O . LEU A 1 83 ? -8.775 40.401 58.027 1.00 121.40 211 LEU A O 1
ATOM 529 N N . LYS A 1 84 ? -10.299 42.025 58.381 1.00 113.56 212 LYS A N 1
ATOM 530 C CA . LYS A 1 84 ? -9.774 42.362 59.697 1.00 119.01 212 LYS A CA 1
ATOM 531 C C . LYS A 1 84 ? -9.844 41.166 60.634 1.00 112.39 212 LYS A C 1
ATOM 532 O O . LYS A 1 84 ? -8.996 41.002 61.513 1.00 105.85 212 LYS A O 1
ATOM 538 N N . SER A 1 85 ? -10.849 40.323 60.427 1.00 120.17 213 SER A N 1
ATOM 539 C CA . SER A 1 85 ? -10.986 39.104 61.210 1.00 121.28 213 SER A CA 1
ATOM 540 C C . SER A 1 85 ? -11.758 38.032 60.453 1.00 123.13 213 SER A C 1
ATOM 541 O O . SER A 1 85 ? -12.280 38.269 59.362 1.00 117.98 213 SER A O 1
ATOM 544 N N . LEU A 1 86 ? -11.821 36.851 61.054 1.00 123.74 214 LEU A N 1
ATOM 545 C CA . LEU A 1 86 ? -12.495 35.705 60.463 1.00 126.31 214 LEU A CA 1
ATOM 546 C C . LEU A 1 86 ? -14.003 35.747 60.689 1.00 134.69 214 LEU A C 1
ATOM 547 O O . LEU A 1 86 ? -14.465 36.213 61.732 1.00 135.82 214 LEU A O 1
ATOM 552 N N . PRO A 1 87 ? -14.777 35.275 59.701 1.00 137.73 215 PRO A N 1
ATOM 553 C CA . PRO A 1 87 ? -16.206 35.018 59.903 1.00 139.17 215 PRO A CA 1
ATOM 554 C C . PRO A 1 87 ? -16.379 33.692 60.634 1.00 141.16 215 PRO A C 1
ATOM 555 O O . PRO A 1 87 ? -15.814 32.685 60.207 1.00 131.20 215 PRO A O 1
ATOM 559 N N . GLU A 1 88 ? -17.147 33.691 61.719 1.00 142.31 216 GLU A N 1
ATOM 560 C CA . GLU A 1 88 ? -17.255 32.512 62.573 1.00 137.05 216 GLU A CA 1
ATOM 561 C C . GLU A 1 88 ? -18.019 31.359 61.924 1.00 138.76 216 GLU A C 1
ATOM 562 O O . GLU A 1 88 ? -19.131 31.536 61.425 1.00 139.34 216 GLU A O 1
ATOM 568 N N . ASN A 1 89 ? -17.397 30.183 61.939 1.00 136.04 217 ASN A N 1
ATOM 569 C CA . ASN A 1 89 ? -18.013 28.942 61.471 1.00 136.21 217 ASN A CA 1
ATOM 570 C C . ASN A 1 89 ? -18.446 28.951 60.005 1.00 129.91 217 ASN A C 1
ATOM 571 O O . ASN A 1 89 ? -19.638 28.988 59.703 1.00 132.29 217 ASN A O 1
ATOM 576 N N . LEU A 1 90 ? -17.473 28.911 59.100 1.00 129.38 218 LEU A N 1
ATOM 577 C CA . LEU A 1 90 ? -17.764 28.697 57.688 1.00 131.23 218 LEU A CA 1
ATOM 578 C C . LEU A 1 90 ? -18.151 27.238 57.491 1.00 130.30 218 LEU A C 1
ATOM 579 O O . LEU A 1 90 ? -17.568 26.348 58.110 1.00 129.31 218 LEU A O 1
ATOM 584 N N . GLN A 1 91 ? -19.139 26.990 56.639 1.00 124.66 219 GLN A N 1
ATOM 585 C CA . GLN A 1 91 ? -19.608 25.628 56.420 1.00 125.45 219 GLN A CA 1
ATOM 586 C C . GLN A 1 91 ? -19.927 25.373 54.951 1.00 118.86 219 GLN A C 1
ATOM 587 O O . GLN A 1 91 ? -20.150 26.307 54.181 1.00 118.13 219 GLN A O 1
ATOM 593 N N . GLY A 1 92 ? -19.947 24.099 54.574 1.00 113.53 220 GLY A N 1
ATOM 594 C CA . GLY A 1 92 ? -20.235 23.705 53.209 1.00 110.10 220 GLY A CA 1
ATOM 595 C C . GLY A 1 92 ? -19.453 22.466 52.826 1.00 111.50 220 GLY A C 1
ATOM 596 O O . GLY A 1 92 ? -19.547 21.432 53.489 1.00 113.95 220 GLY A O 1
ATOM 597 N N . ASN A 1 93 ? -18.677 22.570 51.753 1.00 107.52 221 ASN A N 1
ATOM 598 C CA . ASN A 1 93 ? -17.833 21.468 51.313 1.00 112.75 221 ASN A CA 1
ATOM 599 C C . ASN A 1 93 ? -16.525 21.981 50.721 1.00 115.62 221 ASN A C 1
ATOM 600 O O . ASN A 1 93 ? -16.248 21.793 49.537 1.00 112.11 221 ASN A O 1
ATOM 605 N N . ILE A 1 94 ? -15.727 22.636 51.557 1.00 114.96 222 ILE A N 1
ATOM 606 C CA . ILE A 1 94 ? -14.457 23.200 51.120 1.00 112.41 222 ILE A CA 1
ATOM 607 C C . ILE A 1 94 ? -13.317 22.214 51.342 1.00 111.06 222 ILE A C 1
ATOM 608 O O . ILE A 1 94 ? -13.116 21.729 52.454 1.00 113.10 222 ILE A O 1
ATOM 613 N N . LYS A 1 95 ? -12.577 21.916 50.279 1.00 105.52 223 LYS A N 1
ATOM 614 C CA . LYS A 1 95 ? -11.404 21.058 50.386 1.00 108.96 223 LYS A CA 1
ATOM 615 C C . LYS A 1 95 ? -10.134 21.896 50.474 1.00 106.90 223 LYS A C 1
ATOM 616 O O . LYS A 1 95 ? -9.191 21.542 51.179 1.00 106.63 223 LYS A O 1
ATOM 622 N N . THR A 1 96 ? -10.117 23.010 49.749 1.00 101.64 224 THR A N 1
ATOM 623 C CA . THR A 1 96 ? -8.969 23.907 49.751 1.00 94.64 224 THR A CA 1
ATOM 624 C C . THR A 1 96 ? -9.404 25.350 49.986 1.00 92.55 224 THR A C 1
ATOM 625 O O . THR A 1 96 ? -10.333 25.841 49.346 1.00 100.23 224 THR A O 1
ATOM 629 N N . LEU A 1 97 ? -8.730 26.024 50.911 1.00 90.98 225 LEU A N 1
ATOM 630 C CA . LEU A 1 97 ? -9.040 27.412 51.231 1.00 85.35 225 LEU A CA 1
ATOM 631 C C . LEU A 1 97 ? -7.778 28.265 51.213 1.00 85.55 225 LEU A C 1
ATOM 632 O O . LEU A 1 97 ? -6.875 28.065 52.022 1.00 90.19 225 LEU A O 1
ATOM 637 N N . TYR A 1 98 ? -7.715 29.218 50.292 1.00 83.32 226 TYR A N 1
ATOM 638 C CA . TYR A 1 98 ? -6.545 30.083 50.191 1.00 90.11 226 TYR A CA 1
ATOM 639 C C . TYR A 1 98 ? -6.844 31.488 50.715 1.00 86.35 226 TYR A C 1
ATOM 640 O O . TYR A 1 98 ? -7.852 32.087 50.347 1.00 99.42 226 TYR A O 1
ATOM 649 N N . ALA A 1 99 ? -5.977 32.002 51.586 1.00 84.87 227 ALA A N 1
ATOM 650 C CA . ALA A 1 99 ? -6.155 33.350 52.129 1.00 89.12 227 ALA A CA 1
ATOM 651 C C . ALA A 1 99 ? -4.858 34.048 52.537 1.00 97.43 227 ALA A C 1
ATOM 652 O O . ALA A 1 99 ? -4.313 33.780 53.601 1.00 115.09 227 ALA A O 1
ATOM 654 N N . ASN A 1 100 ? -4.386 34.962 51.692 1.00 86.04 228 ASN A N 1
ATOM 655 C CA . ASN A 1 100 ? -3.119 35.660 51.918 1.00 96.31 228 ASN A CA 1
ATOM 656 C C . ASN A 1 100 ? -3.226 37.183 51.845 1.00 101.82 228 ASN A C 1
ATOM 657 O O . ASN A 1 100 ? -4.232 37.724 51.389 1.00 103.43 228 ASN A O 1
ATOM 662 N N . SER A 1 101 ? -2.171 37.860 52.299 1.00 110.55 229 SER A N 1
ATOM 663 C CA . SER A 1 101 ? -2.042 39.319 52.202 1.00 114.13 229 SER A CA 1
ATOM 664 C C . SER A 1 101 ? -3.173 40.109 52.866 1.00 111.67 229 SER A C 1
ATOM 665 O O . SER A 1 101 ? -3.365 41.290 52.576 1.00 118.61 229 SER A O 1
ATOM 668 N N . ASN A 1 102 ? -3.911 39.461 53.759 1.00 105.06 230 ASN A N 1
ATOM 669 C CA . ASN A 1 102 ? -4.980 40.134 54.486 1.00 112.53 230 ASN A CA 1
ATOM 670 C C . ASN A 1 102 ? -4.595 40.434 55.933 1.00 119.09 230 ASN A C 1
ATOM 671 O O . ASN A 1 102 ? -3.794 39.716 56.533 1.00 119.63 230 ASN A O 1
ATOM 676 N N . GLN A 1 103 ? -5.158 41.502 56.486 1.00 115.40 231 GLN A N 1
ATOM 677 C CA . GLN A 1 103 ? -4.865 41.879 57.863 1.00 120.37 231 GLN A CA 1
ATOM 678 C C . GLN A 1 103 ? -5.729 41.080 58.833 1.00 107.50 231 GLN A C 1
ATOM 679 O O . GLN A 1 103 ? -6.676 41.600 59.418 1.00 111.56 231 GLN A O 1
ATOM 685 N N . LEU A 1 104 ? -5.384 39.808 58.999 1.00 106.79 232 LEU A N 1
ATOM 686 C CA . LEU A 1 104 ? -6.163 38.888 59.818 1.00 108.48 232 LEU A CA 1
ATOM 687 C C . LEU A 1 104 ? -5.589 38.779 61.233 1.00 105.34 232 LEU A C 1
ATOM 688 O O . LEU A 1 104 ? -4.395 38.984 61.441 1.00 107.94 232 LEU A O 1
ATOM 693 N N . THR A 1 105 ? -6.442 38.459 62.202 1.00 105.54 233 THR A N 1
ATOM 694 C CA . THR A 1 105 ? -6.013 38.357 63.595 1.00 103.51 233 THR A CA 1
ATOM 695 C C . THR A 1 105 ? -6.020 36.921 64.115 1.00 106.74 233 THR A C 1
ATOM 696 O O . THR A 1 105 ? -5.070 36.487 64.766 1.00 105.87 233 THR A O 1
ATOM 700 N N . SER A 1 106 ? -7.093 36.189 63.835 1.00 110.49 234 SER A N 1
ATOM 701 C CA . SER A 1 106 ? -7.222 34.817 64.316 1.00 111.48 234 SER A CA 1
ATOM 702 C C . SER A 1 106 ? -8.062 33.956 63.380 1.00 121.73 234 SER A C 1
ATOM 703 O O . SER A 1 106 ? -8.709 34.462 62.464 1.00 124.73 234 SER A O 1
ATOM 706 N N . ILE A 1 107 ? -8.042 32.648 63.619 1.00 120.73 235 ILE A N 1
ATOM 707 C CA . ILE A 1 107 ? -8.874 31.712 62.872 1.00 127.61 235 ILE A CA 1
ATOM 708 C C . ILE A 1 107 ? -9.785 30.974 63.854 1.00 126.58 235 ILE A C 1
ATOM 709 O O . ILE A 1 107 ? -9.484 30.910 65.045 1.00 123.34 235 ILE A O 1
ATOM 714 N N . PRO A 1 108 ? -10.914 30.429 63.370 1.00 126.72 236 PRO A N 1
ATOM 715 C CA . PRO A 1 108 ? -11.828 29.782 64.314 1.00 133.16 236 PRO A CA 1
ATOM 716 C C . PRO A 1 108 ? -11.492 28.314 64.545 1.00 128.31 236 PRO A C 1
ATOM 717 O O . PRO A 1 108 ? -10.756 27.713 63.762 1.00 127.30 236 PRO A O 1
ATOM 721 N N . ALA A 1 109 ? -12.034 27.748 65.619 1.00 121.04 237 ALA A N 1
ATOM 722 C CA . ALA A 1 109 ? -11.907 26.322 65.879 1.00 119.67 237 ALA A CA 1
ATOM 723 C C . ALA A 1 109 ? -13.014 25.582 65.140 1.00 119.53 237 ALA A C 1
ATOM 724 O O . ALA A 1 109 ? -13.014 24.354 65.059 1.00 111.30 237 ALA A O 1
ATOM 726 N N . THR A 1 110 ? -13.956 26.350 64.600 1.00 126.67 238 THR A N 1
ATOM 727 C CA . THR A 1 110 ? -15.076 25.795 63.850 1.00 127.00 238 THR A CA 1
ATOM 728 C C . THR A 1 110 ? -14.869 25.959 62.348 1.00 124.92 238 THR A C 1
ATOM 729 O O . THR A 1 110 ? -15.543 26.760 61.700 1.00 122.18 238 THR A O 1
ATOM 733 N N . LEU A 1 111 ? -13.926 25.198 61.803 1.00 125.57 239 LEU A N 1
ATOM 734 C CA . LEU A 1 111 ? -13.671 25.192 60.368 1.00 115.03 239 LEU A CA 1
ATOM 735 C C . LEU A 1 111 ? -14.063 23.841 59.779 1.00 104.80 239 LEU A C 1
ATOM 736 O O . LEU A 1 111 ? -13.977 22.821 60.463 1.00 96.70 239 LEU A O 1
ATOM 741 N N . PRO A 1 112 ? -14.506 23.835 58.510 1.00 106.80 240 PRO A N 1
ATOM 742 C CA . PRO A 1 112 ? -14.948 22.611 57.832 1.00 108.43 240 PRO A CA 1
ATOM 743 C C . PRO A 1 112 ? -13.915 21.494 57.923 1.00 100.47 240 PRO A C 1
ATOM 744 O O . PRO A 1 112 ? -12.767 21.685 57.525 1.00 107.85 240 PRO A O 1
ATOM 748 N N . ASP A 1 113 ? -14.326 20.340 58.438 1.00 95.92 241 ASP A N 1
ATOM 749 C CA . ASP A 1 113 ? -13.425 19.202 58.590 1.00 98.99 241 ASP A CA 1
ATOM 750 C C . ASP A 1 113 ? -13.226 18.451 57.275 1.00 102.81 241 ASP A C 1
ATOM 751 O O . ASP A 1 113 ? -12.982 17.245 57.267 1.00 105.27 241 ASP A O 1
ATOM 756 N N . THR A 1 114 ? -13.334 19.175 56.166 1.00 102.75 242 THR A N 1
ATOM 757 C CA . THR A 1 114 ? -13.097 18.611 54.846 1.00 105.85 242 THR A CA 1
ATOM 758 C C . THR A 1 114 ? -11.991 19.391 54.146 1.00 109.11 242 THR A C 1
ATOM 759 O O . THR A 1 114 ? -11.557 19.028 53.052 1.00 110.83 242 THR A O 1
ATOM 763 N N . ILE A 1 115 ? -11.544 20.469 54.786 1.00 107.28 243 ILE A N 1
ATOM 764 C CA . ILE A 1 115 ? -10.455 21.283 54.258 1.00 105.97 243 ILE A CA 1
ATOM 765 C C . ILE A 1 115 ? -9.144 20.509 54.300 1.00 104.20 243 ILE A C 1
ATOM 766 O O . ILE A 1 115 ? -8.682 20.115 55.369 1.00 103.67 243 ILE A O 1
ATOM 771 N N . GLN A 1 116 ? -8.552 20.294 53.130 1.00 100.03 244 GLN A N 1
ATOM 772 C CA . GLN A 1 116 ? -7.324 19.516 53.026 1.00 101.81 244 GLN A CA 1
ATOM 773 C C . GLN A 1 116 ? -6.097 20.411 52.883 1.00 101.67 244 GLN A C 1
ATOM 774 O O . GLN A 1 116 ? -5.012 20.073 53.355 1.00 102.12 244 GLN A O 1
ATOM 780 N N . GLU A 1 117 ? -6.275 21.554 52.229 1.00 96.01 245 GLU A N 1
ATOM 781 C CA . GLU A 1 117 ? -5.189 22.510 52.045 1.00 91.21 245 GLU A CA 1
ATOM 782 C C . GLU A 1 117 ? -5.625 23.910 52.463 1.00 86.37 245 GLU A C 1
ATOM 783 O O . GLU A 1 117 ? -6.703 24.370 52.093 1.00 92.14 245 GLU A O 1
ATOM 789 N N . MET A 1 118 ? -4.781 24.584 53.236 1.00 83.72 246 MET A N 1
ATOM 790 C CA . MET A 1 118 ? -5.081 25.935 53.691 1.00 81.30 246 MET A CA 1
ATOM 791 C C . MET A 1 118 ? -3.835 26.814 53.634 1.00 91.17 246 MET A C 1
ATOM 792 O O . MET A 1 118 ? -2.817 26.501 54.252 1.00 98.72 246 MET A O 1
ATOM 797 N N . GLU A 1 119 ? -3.917 27.910 52.886 1.00 86.39 247 GLU A N 1
ATOM 798 C CA . GLU A 1 119 ? -2.784 28.819 52.740 1.00 91.79 247 GLU A CA 1
ATOM 799 C C . GLU A 1 119 ? -3.046 30.161 53.410 1.00 91.62 247 GLU A C 1
ATOM 800 O O . GLU A 1 119 ? -4.090 30.777 53.198 1.00 87.66 247 GLU A O 1
ATOM 806 N N . LEU A 1 120 ? -2.091 30.605 54.223 1.00 106.08 248 LEU A N 1
ATOM 807 C CA . LEU A 1 120 ? -2.179 31.906 54.881 1.00 99.76 248 LEU A CA 1
ATOM 808 C C . LEU A 1 120 ? -0.844 32.647 54.840 1.00 96.48 248 LEU A C 1
ATOM 809 O O . LEU A 1 120 ? 0.003 32.471 55.714 1.00 97.99 248 LEU A O 1
ATOM 814 N N . SER A 1 121 ? -0.664 33.478 53.819 1.00 98.71 249 SER A N 1
ATOM 815 C CA . SER A 1 121 ? 0.578 34.223 53.652 1.00 101.99 249 SER A CA 1
ATOM 816 C C . SER A 1 121 ? 0.380 35.708 53.940 1.00 100.67 249 SER A C 1
ATOM 817 O O . SER A 1 121 ? -0.729 36.224 53.830 1.00 98.53 249 SER A O 1
ATOM 820 N N . ILE A 1 122 ? 1.469 36.380 54.307 1.00 106.13 250 ILE A N 1
ATOM 821 C CA . ILE A 1 122 ? 1.471 37.820 54.577 1.00 106.38 250 ILE A CA 1
ATOM 822 C C . ILE A 1 122 ? 0.327 38.256 55.500 1.00 107.14 250 ILE A C 1
ATOM 823 O O . ILE A 1 122 ? -0.246 39.332 55.336 1.00 112.69 250 ILE A O 1
ATOM 828 N N . ASN A 1 123 ? -0.007 37.407 56.466 1.00 108.37 251 ASN A N 1
ATOM 829 C CA . ASN A 1 123 ? -1.076 37.719 57.407 1.00 112.11 251 ASN A CA 1
ATOM 830 C C . ASN A 1 123 ? -0.530 38.179 58.751 1.00 107.51 251 ASN A C 1
ATOM 831 O O . ASN A 1 123 ? 0.680 38.320 58.920 1.00 110.21 251 ASN A O 1
ATOM 836 N N . ARG A 1 124 ? -1.424 38.411 59.706 1.00 104.79 252 ARG A N 1
ATOM 837 C CA . ARG A 1 124 ? -1.024 38.959 60.996 1.00 105.87 252 ARG A CA 1
ATOM 838 C C . ARG A 1 124 ? -1.489 38.079 62.156 1.00 95.20 252 ARG A C 1
ATOM 839 O O . ARG A 1 124 ? -1.830 38.576 63.229 1.00 91.77 252 ARG A O 1
ATOM 847 N N . ILE A 1 125 ? -1.500 36.769 61.931 1.00 94.14 253 ILE A N 1
ATOM 848 C CA . ILE A 1 125 ? -1.887 35.817 62.966 1.00 87.14 253 ILE A CA 1
ATOM 849 C C . ILE A 1 125 ? -0.870 35.807 64.100 1.00 94.83 253 ILE A C 1
ATOM 850 O O . ILE A 1 125 ? 0.321 35.601 63.872 1.00 101.05 253 ILE A O 1
ATOM 855 N N . THR A 1 126 ? -1.343 36.027 65.322 1.00 104.28 254 THR A N 1
ATOM 856 C CA . THR A 1 126 ? -0.462 36.061 66.484 1.00 97.24 254 THR A CA 1
ATOM 857 C C . THR A 1 126 ? -0.302 34.682 67.116 1.00 95.47 254 THR A C 1
ATOM 858 O O . THR A 1 126 ? 0.733 34.380 67.709 1.00 96.75 254 THR A O 1
ATOM 862 N N . GLU A 1 127 ? -1.328 33.848 66.984 1.00 93.61 255 GLU A N 1
ATOM 863 C CA . GLU A 1 127 ? -1.315 32.522 67.590 1.00 96.15 255 GLU A CA 1
ATOM 864 C C . GLU A 1 127 ? -2.280 31.573 66.888 1.00 101.29 255 GLU A C 1
ATOM 865 O O . GLU A 1 127 ? -3.260 32.007 66.283 1.00 106.28 255 GLU A O 1
ATOM 871 N N . LEU A 1 128 ? -1.999 30.277 66.976 1.00 101.55 256 LEU A N 1
ATOM 872 C CA . LEU A 1 128 ? -2.855 29.268 66.361 1.00 110.76 256 LEU A CA 1
ATOM 873 C C . LEU A 1 128 ? -3.765 28.602 67.386 1.00 121.47 256 LEU A C 1
ATOM 874 O O . LEU A 1 128 ? -3.290 28.039 68.373 1.00 125.05 256 LEU A O 1
ATOM 879 N N . PRO A 1 129 ? -5.084 28.669 67.152 1.00 122.81 257 PRO A N 1
ATOM 880 C CA . PRO A 1 129 ? -6.103 28.025 67.988 1.00 131.63 257 PRO A CA 1
ATOM 881 C C . PRO A 1 129 ? -6.005 26.500 67.973 1.00 132.99 257 PRO A C 1
ATOM 882 O O . PRO A 1 129 ? -5.102 25.935 67.356 1.00 119.89 257 PRO A O 1
ATOM 886 N N . GLU A 1 130 ? -6.947 25.847 68.645 1.00 139.26 258 GLU A N 1
ATOM 887 C CA . GLU A 1 130 ? -6.902 24.400 68.824 1.00 141.59 258 GLU A CA 1
ATOM 888 C C . GLU A 1 130 ? -7.886 23.658 67.925 1.00 144.59 258 GLU A C 1
ATOM 889 O O . GLU A 1 130 ? -8.856 24.236 67.433 1.00 142.24 258 GLU A O 1
ATOM 895 N N . ARG A 1 131 ? -7.613 22.371 67.721 1.00 146.17 259 ARG A N 1
ATOM 896 C CA . ARG A 1 131 ? -8.513 21.464 67.010 1.00 147.98 259 ARG A CA 1
ATOM 897 C C . ARG A 1 131 ? -8.883 21.922 65.599 1.00 138.83 259 ARG A C 1
ATOM 898 O O . ARG A 1 131 ? -10.061 22.032 65.262 1.00 142.92 259 ARG A O 1
ATOM 906 N N . LEU A 1 132 ? -7.869 22.184 64.781 1.00 130.22 260 LEU A N 1
ATOM 907 C CA . LEU A 1 132 ? -8.082 22.512 63.377 1.00 127.28 260 LEU A CA 1
ATOM 908 C C . LEU A 1 132 ? -8.522 21.253 62.626 1.00 121.87 260 LEU A C 1
ATOM 909 O O . LEU A 1 132 ? -8.187 20.145 63.046 1.00 122.09 260 LEU A O 1
ATOM 914 N N . PRO A 1 133 ? -9.286 21.422 61.527 1.00 113.31 261 PRO A N 1
ATOM 915 C CA . PRO A 1 133 ? -9.848 20.338 60.708 1.00 106.49 261 PRO A CA 1
ATOM 916 C C . PRO A 1 133 ? -8.924 19.140 60.521 1.00 103.50 261 PRO A C 1
ATOM 917 O O . PRO A 1 133 ? -7.766 19.305 60.143 1.00 112.29 261 PRO A O 1
ATOM 921 N N . SER A 1 134 ? -9.450 17.947 60.781 1.00 107.53 262 SER A N 1
ATOM 922 C CA . SER A 1 134 ? -8.654 16.724 60.769 1.00 118.18 262 SER A CA 1
ATOM 923 C C . SER A 1 134 ? -8.079 16.395 59.396 1.00 113.67 262 SER A C 1
ATOM 924 O O . SER A 1 134 ? -6.929 15.978 59.285 1.00 116.54 262 SER A O 1
ATOM 927 N N . ALA A 1 135 ? -8.878 16.593 58.353 1.00 107.93 263 ALA A N 1
ATOM 928 C CA . ALA A 1 135 ? -8.484 16.194 57.003 1.00 113.07 263 ALA A CA 1
ATOM 929 C C . ALA A 1 135 ? -7.491 17.153 56.346 1.00 113.06 263 ALA A C 1
ATOM 930 O O . ALA A 1 135 ? -7.275 17.092 55.136 1.00 114.70 263 ALA A O 1
ATOM 932 N N . LEU A 1 136 ? -6.884 18.028 57.142 1.00 111.02 264 LEU A N 1
ATOM 933 C CA . LEU A 1 136 ? -5.936 19.012 56.623 1.00 105.34 264 LEU A CA 1
ATOM 934 C C . LEU A 1 136 ? -4.546 18.409 56.421 1.00 104.81 264 LEU A C 1
ATOM 935 O O . LEU A 1 136 ? -3.918 17.940 57.371 1.00 107.47 264 LEU A O 1
ATOM 940 N N . GLN A 1 137 ? -4.072 18.428 55.178 1.00 99.32 265 GLN A N 1
ATOM 941 C CA . GLN A 1 137 ? -2.758 17.886 54.843 1.00 102.92 265 GLN A CA 1
ATOM 942 C C . GLN A 1 137 ? -1.708 18.980 54.661 1.00 97.73 265 GLN A C 1
ATOM 943 O O . GLN A 1 137 ? -0.521 18.756 54.898 1.00 94.24 265 GLN A O 1
ATOM 949 N N . SER A 1 138 ? -2.148 20.158 54.234 1.00 95.36 266 SER A N 1
ATOM 950 C CA . SER A 1 138 ? -1.232 21.258 53.953 1.00 82.40 266 SER A CA 1
ATOM 951 C C . SER A 1 138 ? -1.653 22.546 54.647 1.00 83.04 266 SER A C 1
ATOM 952 O O . SER A 1 138 ? -2.790 22.996 54.508 1.00 89.94 266 SER A O 1
ATOM 955 N N . LEU A 1 139 ? -0.726 23.138 55.390 1.00 81.56 267 LEU A N 1
ATOM 956 C CA . LEU A 1 139 ? -0.979 24.401 56.069 1.00 83.05 267 LEU A CA 1
ATOM 957 C C . LEU A 1 139 ? 0.173 25.373 55.845 1.00 87.56 267 LEU A C 1
ATOM 958 O O . LEU A 1 139 ? 1.288 25.148 56.314 1.00 93.40 267 LEU A O 1
ATOM 963 N N . ASP A 1 140 ? -0.102 26.453 55.121 1.00 89.02 268 ASP A N 1
ATOM 964 C CA . ASP A 1 140 ? 0.912 27.462 54.843 1.00 93.29 268 ASP A CA 1
ATOM 965 C C . ASP A 1 140 ? 0.728 28.670 55.752 1.00 91.60 268 ASP A C 1
ATOM 966 O O . ASP A 1 140 ? -0.365 29.227 55.845 1.00 94.23 268 ASP A O 1
ATOM 971 N N . LEU A 1 141 ? 1.802 29.069 56.427 1.00 93.23 269 LEU A N 1
ATOM 972 C CA . LEU A 1 141 ? 1.754 30.207 57.339 1.00 99.08 269 LEU A CA 1
ATOM 973 C C . LEU A 1 141 ? 2.997 31.078 57.208 1.00 94.95 269 LEU A C 1
ATOM 974 O O . LEU A 1 141 ? 3.759 31.244 58.160 1.00 95.47 269 LEU A O 1
ATOM 979 N N . PHE A 1 142 ? 3.190 31.635 56.018 1.00 98.25 270 PHE A N 1
ATOM 980 C CA . PHE A 1 142 ? 4.331 32.498 55.742 1.00 99.18 270 PHE A CA 1
ATOM 981 C C . PHE A 1 142 ? 4.035 33.950 56.108 1.00 100.75 270 PHE A C 1
ATOM 982 O O . PHE A 1 142 ? 2.920 34.433 55.910 1.00 108.65 270 PHE A O 1
ATOM 990 N N . HIS A 1 143 ? 5.039 34.628 56.657 1.00 93.82 271 HIS A N 1
ATOM 991 C CA . HIS A 1 143 ? 4.961 36.055 56.969 1.00 97.12 271 HIS A CA 1
ATOM 992 C C . HIS A 1 143 ? 3.805 36.402 57.909 1.00 102.11 271 HIS A C 1
ATOM 993 O O . HIS A 1 143 ? 2.940 37.212 57.574 1.00 102.92 271 HIS A O 1
ATOM 1000 N N . ASN A 1 144 ? 3.797 35.781 59.085 1.00 104.17 272 ASN A N 1
ATOM 1001 C CA . ASN A 1 144 ? 2.802 36.080 60.110 1.00 101.95 272 ASN A CA 1
ATOM 1002 C C . ASN A 1 144 ? 3.461 36.642 61.367 1.00 100.09 272 ASN A C 1
ATOM 1003 O O . ASN A 1 144 ? 4.496 37.303 61.291 1.00 105.61 272 ASN A O 1
ATOM 1008 N N . LYS A 1 145 ? 2.857 36.375 62.521 1.00 100.41 273 LYS A N 1
ATOM 1009 C CA . LYS A 1 145 ? 3.386 36.842 63.798 1.00 93.13 273 LYS A CA 1
ATOM 1010 C C . LYS A 1 145 ? 3.210 35.776 64.876 1.00 89.53 273 LYS A C 1
ATOM 1011 O O . LYS A 1 145 ? 3.101 36.094 66.060 1.00 94.42 273 LYS A O 1
ATOM 1017 N N . ILE A 1 146 ? 3.173 34.515 64.457 1.00 88.17 274 ILE A N 1
ATOM 1018 C CA . ILE A 1 146 ? 2.979 33.403 65.382 1.00 88.77 274 ILE A CA 1
ATOM 1019 C C . ILE A 1 146 ? 4.164 33.250 66.329 1.00 98.33 274 ILE A C 1
ATOM 1020 O O . ILE A 1 146 ? 5.302 33.067 65.894 1.00 98.91 274 ILE A O 1
ATOM 1025 N N . SER A 1 147 ? 3.887 33.323 67.627 1.00 97.70 275 SER A N 1
ATOM 1026 C CA . SER A 1 147 ? 4.935 33.268 68.638 1.00 81.52 275 SER A CA 1
ATOM 1027 C C . SER A 1 147 ? 5.027 31.895 69.295 1.00 84.47 275 SER A C 1
ATOM 1028 O O . SER A 1 147 ? 6.100 31.474 69.726 1.00 87.22 275 SER A O 1
ATOM 1031 N N . CYS A 1 148 ? 3.898 31.197 69.367 1.00 84.14 276 CYS A N 1
ATOM 1032 C CA . CYS A 1 148 ? 3.861 29.867 69.962 1.00 87.60 276 CYS A CA 1
ATOM 1033 C C . CYS A 1 148 ? 3.093 28.890 69.078 1.00 96.95 276 CYS A C 1
ATOM 1034 O O . CYS A 1 148 ? 2.110 29.260 68.436 1.00 104.08 276 CYS A O 1
ATOM 1037 N N . LEU A 1 149 ? 3.545 27.640 69.052 1.00 93.51 277 LEU A N 1
ATOM 1038 C CA . LEU A 1 149 ? 2.925 26.619 68.214 1.00 99.66 277 LEU A CA 1
ATOM 1039 C C . LEU A 1 149 ? 2.221 25.569 69.071 1.00 97.15 277 LEU A C 1
ATOM 1040 O O . LEU A 1 149 ? 2.798 25.065 70.035 1.00 97.64 277 LEU A O 1
ATOM 1045 N N . PRO A 1 150 ? 0.965 25.244 68.721 1.00 96.46 278 PRO A N 1
ATOM 1046 C CA . PRO A 1 150 ? 0.126 24.273 69.435 1.00 102.69 278 PRO A CA 1
ATOM 1047 C C . PRO A 1 150 ? 0.784 22.906 69.600 1.00 102.35 278 PRO A C 1
ATOM 1048 O O . PRO A 1 150 ? 1.585 22.496 68.761 1.00 96.92 278 PRO A O 1
ATOM 1052 N N . GLU A 1 151 ? 0.431 22.212 70.677 1.00 107.65 279 GLU A N 1
ATOM 1053 C CA . GLU A 1 151 ? 1.017 20.914 70.992 1.00 111.76 279 GLU A CA 1
ATOM 1054 C C . GLU A 1 151 ? 0.526 19.809 70.060 1.00 110.91 279 GLU A C 1
ATOM 1055 O O . GLU A 1 151 ? 1.326 19.067 69.490 1.00 115.16 279 GLU A O 1
ATOM 1061 N N . ASN A 1 152 ? -0.789 19.702 69.907 1.00 115.44 280 ASN A N 1
ATOM 1062 C CA . ASN A 1 152 ? -1.373 18.635 69.101 1.00 121.73 280 ASN A CA 1
ATOM 1063 C C . ASN A 1 152 ? -2.113 19.127 67.860 1.00 116.87 280 ASN A C 1
ATOM 1064 O O . ASN A 1 152 ? -3.296 19.460 67.919 1.00 119.10 280 ASN A O 1
ATOM 1069 N N . LEU A 1 153 ? -1.402 19.167 66.738 1.00 117.34 281 LEU A N 1
ATOM 1070 C CA . LEU A 1 153 ? -2.001 19.498 65.451 1.00 116.09 281 LEU A CA 1
ATOM 1071 C C . LEU A 1 153 ? -2.437 18.208 64.756 1.00 112.18 281 LEU A C 1
ATOM 1072 O O . LEU A 1 153 ? -1.875 17.146 65.026 1.00 111.82 281 LEU A O 1
ATOM 1077 N N . PRO A 1 154 ? -3.448 18.293 63.870 1.00 105.34 282 PRO A N 1
ATOM 1078 C CA . PRO A 1 154 ? -3.989 17.122 63.164 1.00 104.71 282 PRO A CA 1
ATOM 1079 C C . PRO A 1 154 ? -2.917 16.271 62.485 1.00 100.45 282 PRO A C 1
ATOM 1080 O O . PRO A 1 154 ? -1.996 16.811 61.874 1.00 109.38 282 PRO A O 1
ATOM 1084 N N . GLU A 1 155 ? -3.047 14.952 62.594 1.00 97.85 283 GLU A N 1
ATOM 1085 C CA . GLU A 1 155 ? -2.020 14.034 62.108 1.00 104.19 283 GLU A CA 1
ATOM 1086 C C . GLU A 1 155 ? -1.990 13.870 60.590 1.00 106.74 283 GLU A C 1
ATOM 1087 O O . GLU A 1 155 ? -1.021 13.349 60.040 1.00 114.21 283 GLU A O 1
ATOM 1093 N N . GLU A 1 156 ? -3.045 14.315 59.915 1.00 109.65 284 GLU A N 1
ATOM 1094 C CA . GLU A 1 156 ? -3.105 14.213 58.460 1.00 114.35 284 GLU A CA 1
ATOM 1095 C C . GLU A 1 156 ? -2.192 15.236 57.788 1.00 108.54 284 GLU A C 1
ATOM 1096 O O . GLU A 1 156 ? -1.977 15.187 56.577 1.00 104.46 284 GLU A O 1
ATOM 1102 N N . LEU A 1 157 ? -1.659 16.159 58.585 1.00 106.37 285 LEU A N 1
ATOM 1103 C CA . LEU A 1 157 ? -0.730 17.170 58.094 1.00 98.47 285 LEU A CA 1
ATOM 1104 C C . LEU A 1 157 ? 0.516 16.533 57.489 1.00 101.71 285 LEU A C 1
ATOM 1105 O O . LEU A 1 157 ? 1.155 15.685 58.113 1.00 105.32 285 LEU A O 1
ATOM 1110 N N . ARG A 1 158 ? 0.854 16.942 56.271 1.00 96.76 286 ARG A N 1
ATOM 1111 C CA . ARG A 1 158 ? 2.027 16.414 55.585 1.00 93.98 286 ARG A CA 1
ATOM 1112 C C . ARG A 1 158 ? 2.946 17.533 55.097 1.00 89.04 286 ARG A C 1
ATOM 1113 O O . ARG A 1 158 ? 4.050 17.277 54.617 1.00 87.12 286 ARG A O 1
ATOM 1121 N N . TYR A 1 159 ? 2.484 18.772 55.224 1.00 86.83 287 TYR A N 1
ATOM 1122 C CA . TYR A 1 159 ? 3.278 19.931 54.832 1.00 81.33 287 TYR A CA 1
ATOM 1123 C C . TYR A 1 159 ? 2.988 21.128 55.729 1.00 85.41 287 TYR A C 1
ATOM 1124 O O . TYR A 1 159 ? 1.864 21.628 55.772 1.00 86.05 287 TYR A O 1
ATOM 1133 N N . LEU A 1 160 ? 4.010 21.584 56.444 1.00 87.84 288 LEU A N 1
ATOM 1134 C CA . LEU A 1 160 ? 3.872 22.729 57.332 1.00 86.01 288 LEU A CA 1
ATOM 1135 C C . LEU A 1 160 ? 4.972 23.739 57.033 1.00 75.68 288 LEU A C 1
ATOM 1136 O O . LEU A 1 160 ? 6.145 23.380 56.940 1.00 79.65 288 LEU A O 1
ATOM 1141 N N . SER A 1 161 ? 4.588 25.001 56.877 1.00 73.30 289 SER A N 1
ATOM 1142 C CA . SER A 1 161 ? 5.548 26.057 56.588 1.00 80.70 289 SER A CA 1
ATOM 1143 C C . SER A 1 161 ? 5.269 27.303 57.420 1.00 86.74 289 SER A C 1
ATOM 1144 O O . SER A 1 161 ? 4.185 27.881 57.344 1.00 86.45 289 SER A O 1
ATOM 1147 N N . VAL A 1 162 ? 6.253 27.710 58.213 1.00 92.17 290 VAL A N 1
ATOM 1148 C CA . VAL A 1 162 ? 6.122 28.903 59.042 1.00 92.33 290 VAL A CA 1
ATOM 1149 C C . VAL A 1 162 ? 7.249 29.899 58.772 1.00 89.29 290 VAL A C 1
ATOM 1150 O O . VAL A 1 162 ? 7.915 30.368 59.695 1.00 90.16 290 VAL A O 1
ATOM 1154 N N . TYR A 1 163 ? 7.451 30.217 57.497 1.00 97.51 291 TYR A N 1
ATOM 1155 C CA . TYR A 1 163 ? 8.465 31.184 57.092 1.00 98.06 291 TYR A CA 1
ATOM 1156 C C . TYR A 1 163 ? 8.153 32.560 57.676 1.00 93.27 291 TYR A C 1
ATOM 1157 O O . TYR A 1 163 ? 6.989 32.950 57.773 1.00 102.09 291 TYR A O 1
ATOM 1166 N N . ASP A 1 164 ? 9.202 33.279 58.069 1.00 83.99 292 ASP A N 1
ATOM 1167 C CA . ASP A 1 164 ? 9.077 34.624 58.628 1.00 94.25 292 ASP A CA 1
ATOM 1168 C C . ASP A 1 164 ? 8.137 34.649 59.836 1.00 98.72 292 ASP A C 1
ATOM 1169 O O . ASP A 1 164 ? 7.245 35.492 59.926 1.00 94.05 292 ASP A O 1
ATOM 1174 N N . ASN A 1 165 ? 8.346 33.711 60.755 1.00 101.91 293 ASN A N 1
ATOM 1175 C CA . ASN A 1 165 ? 7.535 33.601 61.963 1.00 106.92 293 ASN A CA 1
ATOM 1176 C C . ASN A 1 165 ? 8.374 33.467 63.231 1.00 104.15 293 ASN A C 1
ATOM 1177 O O . ASN A 1 165 ? 9.120 32.501 63.398 1.00 100.75 293 ASN A O 1
ATOM 1182 N N . SER A 1 166 ? 8.227 34.440 64.125 1.00 102.14 294 SER A N 1
ATOM 1183 C CA . SER A 1 166 ? 9.000 34.490 65.361 1.00 104.44 294 SER A CA 1
ATOM 1184 C C . SER A 1 166 ? 8.537 33.445 66.367 1.00 91.58 294 SER A C 1
ATOM 1185 O O . SER A 1 166 ? 7.792 33.758 67.292 1.00 98.04 294 SER A O 1
ATOM 1188 N N . ILE A 1 167 ? 8.985 32.206 66.186 1.00 87.30 295 ILE A N 1
ATOM 1189 C CA . ILE A 1 167 ? 8.674 31.127 67.120 1.00 87.54 295 ILE A CA 1
ATOM 1190 C C . ILE A 1 167 ? 9.870 30.809 68.010 1.00 100.85 295 ILE A C 1
ATOM 1191 O O . ILE A 1 167 ? 10.932 30.448 67.512 1.00 101.37 295 ILE A O 1
ATOM 1196 N N . ARG A 1 168 ? 9.692 30.925 69.323 1.00 105.91 296 ARG A N 1
ATOM 1197 C CA . ARG A 1 168 ? 10.775 30.646 70.265 1.00 97.10 296 ARG A CA 1
ATOM 1198 C C . ARG A 1 168 ? 11.221 29.185 70.233 1.00 91.92 296 ARG A C 1
ATOM 1199 O O . ARG A 1 168 ? 12.411 28.897 70.102 1.00 101.61 296 ARG A O 1
ATOM 1207 N N . THR A 1 169 ? 10.267 28.269 70.357 1.00 82.88 297 THR A N 1
ATOM 1208 C CA . THR A 1 169 ? 10.574 26.841 70.378 1.00 90.60 297 THR A CA 1
ATOM 1209 C C . THR A 1 169 ? 9.388 26.022 69.872 1.00 97.97 297 THR A C 1
ATOM 1210 O O . THR A 1 169 ? 8.233 26.361 70.131 1.00 103.95 297 THR A O 1
ATOM 1214 N N . LEU A 1 170 ? 9.682 24.949 69.145 1.00 99.17 298 LEU A N 1
ATOM 1215 C CA . LEU A 1 170 ? 8.652 24.061 68.619 1.00 101.47 298 LEU A CA 1
ATOM 1216 C C . LEU A 1 170 ? 8.222 23.040 69.669 1.00 105.61 298 LEU A C 1
ATOM 1217 O O . LEU A 1 170 ? 9.012 22.675 70.541 1.00 110.94 298 LEU A O 1
ATOM 1222 N N . PRO A 1 171 ? 6.964 22.574 69.589 1.00 100.22 299 PRO A N 1
ATOM 1223 C CA . PRO A 1 171 ? 6.474 21.532 70.499 1.00 107.63 299 PRO A CA 1
ATOM 1224 C C . PRO A 1 171 ? 7.178 20.199 70.267 1.00 105.99 299 PRO A C 1
ATOM 1225 O O . PRO A 1 171 ? 7.604 19.911 69.147 1.00 96.71 299 PRO A O 1
ATOM 1229 N N . ALA A 1 172 ? 7.294 19.397 71.321 1.00 104.74 300 ALA A N 1
ATOM 1230 C CA . ALA A 1 172 ? 8.006 18.126 71.250 1.00 102.23 300 ALA A CA 1
ATOM 1231 C C . ALA A 1 172 ? 7.255 17.089 70.422 1.00 102.19 300 ALA A C 1
ATOM 1232 O O . ALA A 1 172 ? 7.865 16.227 69.792 1.00 102.89 300 ALA A O 1
ATOM 1234 N N . HIS A 1 173 ? 5.929 17.173 70.428 1.00 104.58 301 HIS A N 1
ATOM 1235 C CA . HIS A 1 173 ? 5.112 16.236 69.668 1.00 113.06 301 HIS A CA 1
ATOM 1236 C C . HIS A 1 173 ? 4.620 16.839 68.355 1.00 114.53 301 HIS A C 1
ATOM 1237 O O . HIS A 1 173 ? 4.201 17.996 68.306 1.00 110.37 301 HIS A O 1
ATOM 1244 N N . LEU A 1 174 ? 4.681 16.042 67.294 1.00 113.39 302 LEU A N 1
ATOM 1245 C CA . LEU A 1 174 ? 4.227 16.459 65.974 1.00 105.89 302 LEU A CA 1
ATOM 1246 C C . LEU A 1 174 ? 3.481 15.309 65.300 1.00 106.70 302 LEU A C 1
ATOM 1247 O O . LEU A 1 174 ? 3.700 14.148 65.647 1.00 108.39 302 LEU A O 1
ATOM 1252 N N . PRO A 1 175 ? 2.593 15.627 64.339 1.00 103.85 303 PRO A N 1
ATOM 1253 C CA . PRO A 1 175 ? 1.761 14.650 63.621 1.00 111.33 303 PRO A CA 1
ATOM 1254 C C . PRO A 1 175 ? 2.491 13.397 63.128 1.00 101.65 303 PRO A C 1
ATOM 1255 O O . PRO A 1 175 ? 1.836 12.395 62.838 1.00 112.01 303 PRO A O 1
ATOM 1259 N N . SER A 1 176 ? 3.815 13.462 63.023 1.00 93.52 304 SER A N 1
ATOM 1260 C CA . SER A 1 176 ? 4.644 12.307 62.671 1.00 105.81 304 SER A CA 1
ATOM 1261 C C . SER A 1 176 ? 4.344 11.731 61.289 1.00 106.09 304 SER A C 1
ATOM 1262 O O . SER A 1 176 ? 4.759 10.616 60.972 1.00 104.45 304 SER A O 1
ATOM 1265 N N . GLU A 1 177 ? 3.628 12.494 60.470 1.00 110.85 305 GLU A N 1
ATOM 1266 C CA . GLU A 1 177 ? 3.328 12.078 59.106 1.00 110.80 305 GLU A CA 1
ATOM 1267 C C . GLU A 1 177 ? 3.719 13.158 58.105 1.00 100.53 305 GLU A C 1
ATOM 1268 O O . GLU A 1 177 ? 3.492 13.016 56.904 1.00 106.66 305 GLU A O 1
ATOM 1274 N N . ILE A 1 178 ? 4.309 14.238 58.608 1.00 89.44 306 ILE A N 1
ATOM 1275 C CA . ILE A 1 178 ? 4.782 15.314 57.749 1.00 88.36 306 ILE A CA 1
ATOM 1276 C C . ILE A 1 178 ? 6.009 14.857 56.974 1.00 94.45 306 ILE A C 1
ATOM 1277 O O . ILE A 1 178 ? 6.962 14.342 57.556 1.00 95.79 306 ILE A O 1
ATOM 1282 N N . THR A 1 179 ? 5.981 15.040 55.659 1.00 92.23 307 THR A N 1
ATOM 1283 C CA . THR A 1 179 ? 7.106 14.661 54.816 1.00 88.66 307 THR A CA 1
ATOM 1284 C C . THR A 1 179 ? 7.904 15.892 54.407 1.00 90.04 307 THR A C 1
ATOM 1285 O O . THR A 1 179 ? 8.944 15.783 53.758 1.00 99.04 307 THR A O 1
ATOM 1289 N N . HIS A 1 180 ? 7.408 17.062 54.792 1.00 79.60 308 HIS A N 1
ATOM 1290 C CA . HIS A 1 180 ? 8.064 18.318 54.457 1.00 85.11 308 HIS A CA 1
ATOM 1291 C C . HIS A 1 180 ? 7.749 19.379 55.504 1.00 78.08 308 HIS A C 1
ATOM 1292 O O . HIS A 1 180 ? 6.651 19.933 55.531 1.00 77.12 308 HIS A O 1
ATOM 1299 N N . LEU A 1 181 ? 8.722 19.652 56.367 1.00 75.82 309 LEU A N 1
ATOM 1300 C CA . LEU A 1 181 ? 8.581 20.683 57.387 1.00 74.18 309 LEU A CA 1
ATOM 1301 C C . LEU A 1 181 ? 9.542 21.851 57.143 1.00 71.57 309 LEU A C 1
ATOM 1302 O O . LEU A 1 181 ? 10.753 21.654 57.021 1.00 80.24 309 LEU A O 1
ATOM 1307 N N . ASN A 1 182 ? 8.989 23.060 57.061 1.00 67.18 310 ASN A N 1
ATOM 1308 C CA . ASN A 1 182 ? 9.776 24.289 56.911 1.00 69.87 310 ASN A CA 1
ATOM 1309 C C . ASN A 1 182 ? 9.519 25.226 58.094 1.00 69.42 310 ASN A C 1
ATOM 1310 O O . ASN A 1 182 ? 8.384 25.621 58.345 1.00 71.93 310 ASN A O 1
ATOM 1315 N N . VAL A 1 183 ? 10.581 25.586 58.809 1.00 81.29 311 VAL A N 1
ATOM 1316 C CA . VAL A 1 183 ? 10.472 26.516 59.928 1.00 81.18 311 VAL A CA 1
ATOM 1317 C C . VAL A 1 183 ? 11.355 27.751 59.720 1.00 75.71 311 VAL A C 1
ATOM 1318 O O . VAL A 1 183 ? 11.373 28.651 60.560 1.00 84.86 311 VAL A O 1
ATOM 1322 N N . GLN A 1 184 ? 12.083 27.774 58.600 1.00 77.52 312 GLN A N 1
ATOM 1323 C CA . GLN A 1 184 ? 12.945 28.908 58.221 1.00 80.97 312 GLN A CA 1
ATOM 1324 C C . GLN A 1 184 ? 12.285 30.256 58.495 1.00 85.68 312 GLN A C 1
ATOM 1325 O O . GLN A 1 184 ? 11.424 30.704 57.738 1.00 101.55 312 GLN A O 1
ATOM 1331 N N . SER A 1 185 ? 12.704 30.892 59.584 1.00 71.88 313 SER A N 1
ATOM 1332 C CA . SER A 1 185 ? 12.057 32.098 60.075 1.00 92.34 313 SER A CA 1
ATOM 1333 C C . SER A 1 185 ? 12.980 32.869 61.011 1.00 108.35 313 SER A C 1
ATOM 1334 O O . SER A 1 185 ? 13.991 33.429 60.586 1.00 112.67 313 SER A O 1
ATOM 1337 N N . ASN A 1 186 ? 12.614 32.877 62.292 1.00 111.20 314 ASN A N 1
ATOM 1338 C CA . ASN A 1 186 ? 13.304 33.644 63.326 1.00 108.90 314 ASN A CA 1
ATOM 1339 C C . ASN A 1 186 ? 13.225 32.948 64.688 1.00 105.53 314 ASN A C 1
ATOM 1340 O O . ASN A 1 186 ? 12.343 32.121 64.916 1.00 100.81 314 ASN A O 1
ATOM 1345 N N . SER A 1 187 ? 14.160 33.279 65.577 1.00 112.89 315 SER A N 1
ATOM 1346 C CA . SER A 1 187 ? 14.053 32.974 67.011 1.00 111.05 315 SER A CA 1
ATOM 1347 C C . SER A 1 187 ? 14.081 31.506 67.463 1.00 102.08 315 SER A C 1
ATOM 1348 O O . SER A 1 187 ? 13.387 31.142 68.411 1.00 103.27 315 SER A O 1
ATOM 1351 N N . LEU A 1 188 ? 14.894 30.669 66.831 1.00 101.61 316 LEU A N 1
ATOM 1352 C CA . LEU A 1 188 ? 15.015 29.284 67.291 1.00 98.78 316 LEU A CA 1
ATOM 1353 C C . LEU A 1 188 ? 16.335 29.013 68.014 1.00 105.89 316 LEU A C 1
ATOM 1354 O O . LEU A 1 188 ? 17.412 29.145 67.434 1.00 105.34 316 LEU A O 1
ATOM 1359 N N . THR A 1 189 ? 16.241 28.631 69.283 1.00 106.57 317 THR A N 1
ATOM 1360 C CA . THR A 1 189 ? 17.423 28.341 70.083 1.00 95.64 317 THR A CA 1
ATOM 1361 C C . THR A 1 189 ? 17.909 26.919 69.834 1.00 89.64 317 THR A C 1
ATOM 1362 O O . THR A 1 189 ? 19.111 26.673 69.735 1.00 94.23 317 THR A O 1
ATOM 1366 N N . ALA A 1 190 ? 16.966 25.988 69.730 1.00 90.08 318 ALA A N 1
ATOM 1367 C CA . ALA A 1 190 ? 17.296 24.584 69.507 1.00 86.26 318 ALA A CA 1
ATOM 1368 C C . ALA A 1 190 ? 16.124 23.806 68.914 1.00 86.40 318 ALA A C 1
ATOM 1369 O O . ALA A 1 190 ? 15.012 24.321 68.803 1.00 91.22 318 ALA A O 1
ATOM 1371 N N . LEU A 1 191 ? 16.387 22.559 68.538 1.00 85.89 319 LEU A N 1
ATOM 1372 C CA . LEU A 1 191 ? 15.366 21.686 67.970 1.00 86.08 319 LEU A CA 1
ATOM 1373 C C . LEU A 1 191 ? 15.104 20.497 68.886 1.00 82.49 319 LEU A C 1
ATOM 1374 O O . LEU A 1 191 ? 16.016 20.010 69.551 1.00 93.67 319 LEU A O 1
ATOM 1379 N N . PRO A 1 192 ? 13.850 20.024 68.926 1.00 84.54 320 PRO A N 1
ATOM 1380 C CA . PRO A 1 192 ? 13.515 18.843 69.727 1.00 88.07 320 PRO A CA 1
ATOM 1381 C C . PRO A 1 192 ? 14.169 17.588 69.162 1.00 86.83 320 PRO A C 1
ATOM 1382 O O . PRO A 1 192 ? 14.406 17.507 67.958 1.00 91.91 320 PRO A O 1
ATOM 1386 N N . GLU A 1 193 ? 14.459 16.622 70.027 1.00 92.78 321 GLU A N 1
ATOM 1387 C CA . GLU A 1 193 ? 15.082 15.377 69.596 1.00 96.89 321 GLU A CA 1
ATOM 1388 C C . GLU A 1 193 ? 14.030 14.348 69.197 1.00 94.79 321 GLU A C 1
ATOM 1389 O O . GLU A 1 193 ? 14.353 13.197 68.901 1.00 93.83 321 GLU A O 1
ATOM 1395 N N . THR A 1 194 ? 12.770 14.770 69.194 1.00 92.04 322 THR A N 1
ATOM 1396 C CA . THR A 1 194 ? 11.671 13.904 68.785 1.00 99.00 322 THR A CA 1
ATOM 1397 C C . THR A 1 194 ? 10.878 14.532 67.643 1.00 101.11 322 THR A C 1
ATOM 1398 O O . THR A 1 194 ? 9.853 15.177 67.861 1.00 103.27 322 THR A O 1
ATOM 1402 N N . LEU A 1 195 ? 11.368 14.339 66.423 1.00 101.15 323 LEU A N 1
ATOM 1403 C CA . LEU A 1 195 ? 10.727 14.881 65.232 1.00 93.11 323 LEU A CA 1
ATOM 1404 C C . LEU A 1 195 ? 10.009 13.769 64.467 1.00 96.84 323 LEU A C 1
ATOM 1405 O O . LEU A 1 195 ? 10.321 12.593 64.658 1.00 97.62 323 LEU A O 1
ATOM 1410 N N . PRO A 1 196 ? 9.029 14.137 63.619 1.00 96.59 324 PRO A N 1
ATOM 1411 C CA . PRO A 1 196 ? 8.288 13.193 62.773 1.00 90.59 324 PRO A CA 1
ATOM 1412 C C . PRO A 1 196 ? 9.183 12.184 62.058 1.00 94.98 324 PRO A C 1
ATOM 1413 O O . PRO A 1 196 ? 9.995 12.576 61.222 1.00 97.65 324 PRO A O 1
ATOM 1417 N N . PRO A 1 197 ? 9.033 10.891 62.387 1.00 94.00 325 PRO A N 1
ATOM 1418 C CA . PRO A 1 197 ? 9.824 9.806 61.793 1.00 96.99 325 PRO A CA 1
ATOM 1419 C C . PRO A 1 197 ? 9.628 9.691 60.283 1.00 99.49 325 PRO A C 1
ATOM 1420 O O . PRO A 1 197 ? 10.462 9.095 59.602 1.00 105.85 325 PRO A O 1
ATOM 1424 N N . GLY A 1 198 ? 8.536 10.252 59.772 1.00 99.03 326 GLY A N 1
ATOM 1425 C CA . GLY A 1 198 ? 8.253 10.209 58.350 1.00 99.25 326 GLY A CA 1
ATOM 1426 C C . GLY A 1 198 ? 8.646 11.488 57.636 1.00 94.79 326 GLY A C 1
ATOM 1427 O O . GLY A 1 198 ? 8.129 11.791 56.561 1.00 96.62 326 GLY A O 1
ATOM 1428 N N . LEU A 1 199 ? 9.564 12.240 58.237 1.00 96.10 327 LEU A N 1
ATOM 1429 C CA . LEU A 1 199 ? 10.037 13.489 57.650 1.00 94.08 327 LEU A CA 1
ATOM 1430 C C . LEU A 1 199 ? 11.185 13.233 56.681 1.00 92.44 327 LEU A C 1
ATOM 1431 O O . LEU A 1 199 ? 12.126 12.506 57.001 1.00 87.04 327 LEU A O 1
ATOM 1436 N N . LYS A 1 200 ? 11.098 13.829 55.494 1.00 93.60 328 LYS A N 1
ATOM 1437 C CA . LYS A 1 200 ? 12.126 13.663 54.470 1.00 93.13 328 LYS A CA 1
ATOM 1438 C C . LYS A 1 200 ? 12.797 14.988 54.120 1.00 86.65 328 LYS A C 1
ATOM 1439 O O . LYS A 1 200 ? 13.847 15.009 53.478 1.00 85.90 328 LYS A O 1
ATOM 1445 N N . THR A 1 201 ? 12.190 16.092 54.545 1.00 82.97 329 THR A N 1
ATOM 1446 C CA . THR A 1 201 ? 12.721 17.416 54.239 1.00 81.95 329 THR A CA 1
ATOM 1447 C C . THR A 1 201 ? 12.540 18.392 55.399 1.00 86.96 329 THR A C 1
ATOM 1448 O O . THR A 1 201 ? 11.433 18.567 55.907 1.00 86.96 329 THR A O 1
ATOM 1452 N N . LEU A 1 202 ? 13.634 19.027 55.810 1.00 87.09 330 LEU A N 1
ATOM 1453 C CA . LEU A 1 202 ? 13.592 20.012 56.885 1.00 79.80 330 LEU A CA 1
ATOM 1454 C C . LEU A 1 202 ? 14.328 21.283 56.467 1.00 77.46 330 LEU A C 1
ATOM 1455 O O . LEU A 1 202 ? 15.424 21.223 55.909 1.00 73.45 330 LEU A O 1
ATOM 1460 N N . GLU A 1 203 ? 13.716 22.432 56.738 1.00 76.93 331 GLU A N 1
ATOM 1461 C CA . GLU A 1 203 ? 14.321 23.719 56.419 1.00 78.89 331 GLU A CA 1
ATOM 1462 C C . GLU A 1 203 ? 14.308 24.638 57.637 1.00 86.88 331 GLU A C 1
ATOM 1463 O O . GLU A 1 203 ? 13.301 25.282 57.930 1.00 84.52 331 GLU A O 1
ATOM 1469 N N . ALA A 1 204 ? 15.431 24.692 58.346 1.00 89.11 332 ALA A N 1
ATOM 1470 C CA . ALA A 1 204 ? 15.543 25.522 59.540 1.00 75.99 332 ALA A CA 1
ATOM 1471 C C . ALA A 1 204 ? 16.555 26.644 59.343 1.00 71.29 332 ALA A C 1
ATOM 1472 O O . ALA A 1 204 ? 17.307 26.981 60.255 1.00 81.95 332 ALA A O 1
ATOM 1474 N N . GLY A 1 205 ? 16.569 27.221 58.148 1.00 73.74 333 GLY A N 1
ATOM 1475 C CA . GLY A 1 205 ? 17.499 28.288 57.835 1.00 71.51 333 GLY A CA 1
ATOM 1476 C C . GLY A 1 205 ? 17.158 29.595 58.523 1.00 69.06 333 GLY A C 1
ATOM 1477 O O . GLY A 1 205 ? 16.072 29.748 59.080 1.00 77.40 333 GLY A O 1
ATOM 1478 N N . GLU A 1 206 ? 18.102 30.531 58.488 1.00 71.18 334 GLU A N 1
ATOM 1479 C CA . GLU A 1 206 ? 17.919 31.877 59.035 1.00 78.27 334 GLU A CA 1
ATOM 1480 C C . GLU A 1 206 ? 17.450 31.912 60.492 1.00 84.66 334 GLU A C 1
ATOM 1481 O O . GLU A 1 206 ? 16.870 32.902 60.939 1.00 86.42 334 GLU A O 1
ATOM 1487 N N . ASN A 1 207 ? 17.699 30.832 61.225 1.00 85.24 335 ASN A N 1
ATOM 1488 C CA . ASN A 1 207 ? 17.415 30.802 62.656 1.00 92.78 335 ASN A CA 1
ATOM 1489 C C . ASN A 1 207 ? 18.676 31.074 63.466 1.00 94.43 335 ASN A C 1
ATOM 1490 O O . ASN A 1 207 ? 19.767 31.191 62.907 1.00 96.45 335 ASN A O 1
ATOM 1495 N N . ALA A 1 208 ? 18.528 31.176 64.781 1.00 91.86 336 ALA A N 1
ATOM 1496 C CA . ALA A 1 208 ? 19.662 31.486 65.645 1.00 99.82 336 ALA A CA 1
ATOM 1497 C C . ALA A 1 208 ? 19.994 30.336 66.589 1.00 93.21 336 ALA A C 1
ATOM 1498 O O . ALA A 1 208 ? 20.228 30.548 67.778 1.00 107.69 336 ALA A O 1
ATOM 1500 N N . LEU A 1 209 ? 20.008 29.118 66.058 1.00 82.14 337 LEU A N 1
ATOM 1501 C CA . LEU A 1 209 ? 20.340 27.944 66.858 1.00 90.68 337 LEU A CA 1
ATOM 1502 C C . LEU A 1 209 ? 21.833 27.641 66.777 1.00 92.77 337 LEU A C 1
ATOM 1503 O O . LEU A 1 209 ? 22.512 28.076 65.846 1.00 94.32 337 LEU A O 1
ATOM 1508 N N . THR A 1 210 ? 22.340 26.895 67.753 1.00 91.35 338 THR A N 1
ATOM 1509 C CA . THR A 1 210 ? 23.774 26.647 67.852 1.00 91.76 338 THR A CA 1
ATOM 1510 C C . THR A 1 210 ? 24.133 25.163 67.807 1.00 86.24 338 THR A C 1
ATOM 1511 O O . THR A 1 210 ? 25.303 24.807 67.667 1.00 78.73 338 THR A O 1
ATOM 1515 N N . SER A 1 211 ? 23.130 24.300 67.929 1.00 84.43 339 SER A N 1
ATOM 1516 C CA . SER A 1 211 ? 23.371 22.861 67.945 1.00 77.55 339 SER A CA 1
ATOM 1517 C C . SER A 1 211 ? 22.234 22.085 67.292 1.00 84.02 339 SER A C 1
ATOM 1518 O O . SER A 1 211 ? 21.096 22.553 67.242 1.00 95.40 339 SER A O 1
ATOM 1521 N N . LEU A 1 212 ? 22.549 20.894 66.793 1.00 73.07 340 LEU A N 1
ATOM 1522 C CA . LEU A 1 212 ? 21.536 20.004 66.239 1.00 67.33 340 LEU A CA 1
ATOM 1523 C C . LEU A 1 212 ? 21.367 18.780 67.127 1.00 76.38 340 LEU A C 1
ATOM 1524 O O . LEU A 1 212 ? 22.352 18.227 67.618 1.00 88.95 340 LEU A O 1
ATOM 1529 N N . PRO A 1 213 ? 20.113 18.354 67.338 1.00 76.53 341 PRO A N 1
ATOM 1530 C CA . PRO A 1 213 ? 19.799 17.189 68.173 1.00 88.32 341 PRO A CA 1
ATOM 1531 C C . PRO A 1 213 ? 20.485 15.920 67.679 1.00 85.74 341 PRO A C 1
ATOM 1532 O O . PRO A 1 213 ? 20.599 15.709 66.472 1.00 83.60 341 PRO A O 1
ATOM 1536 N N . ALA A 1 214 ? 20.940 15.092 68.613 1.00 91.28 342 ALA A N 1
ATOM 1537 C CA . ALA A 1 214 ? 21.613 13.845 68.273 1.00 93.99 342 ALA A CA 1
ATOM 1538 C C . ALA A 1 214 ? 20.655 12.878 67.587 1.00 96.85 342 ALA A C 1
ATOM 1539 O O . ALA A 1 214 ? 21.071 12.034 66.793 1.00 93.58 342 ALA A O 1
ATOM 1541 N N . SER A 1 215 ? 19.370 13.009 67.900 1.00 95.81 343 SER A N 1
ATOM 1542 C CA . SER A 1 215 ? 18.349 12.154 67.309 1.00 97.61 343 SER A CA 1
ATOM 1543 C C . SER A 1 215 ? 17.513 12.921 66.287 1.00 98.98 343 SER A C 1
ATOM 1544 O O . SER A 1 215 ? 16.891 13.933 66.609 1.00 101.51 343 SER A O 1
ATOM 1547 N N . LEU A 1 216 ? 17.511 12.428 65.052 1.00 93.22 344 LEU A N 1
ATOM 1548 C CA . LEU A 1 216 ? 16.743 13.033 63.970 1.00 86.79 344 LEU A CA 1
ATOM 1549 C C . LEU A 1 216 ? 16.010 11.937 63.201 1.00 90.64 344 LEU A C 1
ATOM 1550 O O . LEU A 1 216 ? 16.391 10.769 63.289 1.00 96.88 344 LEU A O 1
ATOM 1555 N N . PRO A 1 217 ? 14.944 12.304 62.464 1.00 87.53 345 PRO A N 1
ATOM 1556 C CA . PRO A 1 217 ? 14.183 11.335 61.664 1.00 83.54 345 PRO A CA 1
ATOM 1557 C C . PRO A 1 217 ? 15.080 10.462 60.792 1.00 83.34 345 PRO A C 1
ATOM 1558 O O . PRO A 1 217 ? 15.888 10.989 60.030 1.00 92.13 345 PRO A O 1
ATOM 1562 N N . PRO A 1 218 ? 14.939 9.134 60.910 1.00 81.85 346 PRO A N 1
ATOM 1563 C CA . PRO A 1 218 ? 15.780 8.165 60.200 1.00 85.67 346 PRO A CA 1
ATOM 1564 C C . PRO A 1 218 ? 15.442 8.076 58.717 1.00 101.36 346 PRO A C 1
ATOM 1565 O O . PRO A 1 218 ? 16.079 7.315 57.988 1.00 105.91 346 PRO A O 1
ATOM 1569 N N . GLU A 1 219 ? 14.449 8.843 58.280 1.00 100.96 347 GLU A N 1
ATOM 1570 C CA . GLU A 1 219 ? 14.053 8.854 56.878 1.00 103.34 347 GLU A CA 1
ATOM 1571 C C . GLU A 1 219 ? 14.356 10.207 56.243 1.00 101.37 347 GLU A C 1
ATOM 1572 O O . GLU A 1 219 ? 14.009 10.451 55.088 1.00 109.10 347 GLU A O 1
ATOM 1578 N N . LEU A 1 220 ? 15.007 11.080 57.007 1.00 92.23 348 LEU A N 1
ATOM 1579 C CA . LEU A 1 220 ? 15.319 12.429 56.546 1.00 88.51 348 LEU A CA 1
ATOM 1580 C C . LEU A 1 220 ? 16.258 12.417 55.345 1.00 85.92 348 LEU A C 1
ATOM 1581 O O . LEU A 1 220 ? 17.280 11.732 55.352 1.00 83.81 348 LEU A O 1
ATOM 1586 N N . GLN A 1 221 ? 15.902 13.179 54.315 1.00 86.83 349 GLN A N 1
ATOM 1587 C CA . GLN A 1 221 ? 16.688 13.234 53.087 1.00 89.11 349 GLN A CA 1
ATOM 1588 C C . GLN A 1 221 ? 17.290 14.616 52.859 1.00 79.55 349 GLN A C 1
ATOM 1589 O O . GLN A 1 221 ? 18.442 14.740 52.444 1.00 80.55 349 GLN A O 1
ATOM 1595 N N . VAL A 1 222 ? 16.503 15.653 53.127 1.00 78.63 350 VAL A N 1
ATOM 1596 C CA . VAL A 1 222 ? 16.951 17.024 52.918 1.00 78.21 350 VAL A CA 1
ATOM 1597 C C . VAL A 1 222 ? 16.942 17.822 54.218 1.00 85.05 350 VAL A C 1
ATOM 1598 O O . VAL A 1 222 ? 15.897 17.991 54.847 1.00 80.99 350 VAL A O 1
ATOM 1602 N N . LEU A 1 223 ? 18.114 18.312 54.611 1.00 83.85 351 LEU A N 1
ATOM 1603 C CA . LEU A 1 223 ? 18.247 19.107 55.827 1.00 77.00 351 LEU A CA 1
ATOM 1604 C C . LEU A 1 223 ? 18.987 20.409 55.546 1.00 73.21 351 LEU A C 1
ATOM 1605 O O . LEU A 1 223 ? 20.177 20.402 55.233 1.00 76.22 351 LEU A O 1
ATOM 1610 N N . ASP A 1 224 ? 18.277 21.527 55.656 1.00 70.78 352 ASP A N 1
ATOM 1611 C CA . ASP A 1 224 ? 18.873 22.835 55.408 1.00 74.12 352 ASP A CA 1
ATOM 1612 C C . ASP A 1 224 ? 18.954 23.661 56.684 1.00 82.36 352 ASP A C 1
ATOM 1613 O O . ASP A 1 224 ? 17.944 24.175 57.166 1.00 83.72 352 ASP A O 1
ATOM 1618 N N . VAL A 1 225 ? 20.160 23.786 57.227 1.00 81.99 353 VAL A N 1
ATOM 1619 C CA . VAL A 1 225 ? 20.376 24.604 58.413 1.00 76.97 353 VAL A CA 1
ATOM 1620 C C . VAL A 1 225 ? 21.385 25.708 58.119 1.00 71.50 353 VAL A C 1
ATOM 1621 O O . VAL A 1 225 ? 22.412 25.820 58.787 1.00 73.28 353 VAL A O 1
ATOM 1625 N N . SER A 1 226 ? 21.085 26.520 57.112 1.00 72.39 354 SER A N 1
ATOM 1626 C CA . SER A 1 226 ? 21.960 27.620 56.731 1.00 68.22 354 SER A CA 1
ATOM 1627 C C . SER A 1 226 ? 21.667 28.856 57.570 1.00 64.66 354 SER A C 1
ATOM 1628 O O . SER A 1 226 ? 20.599 28.967 58.168 1.00 74.53 354 SER A O 1
ATOM 1631 N N . LYS A 1 227 ? 22.626 29.775 57.611 1.00 71.31 355 LYS A N 1
ATOM 1632 C CA . LYS A 1 227 ? 22.485 31.037 58.338 1.00 82.82 355 LYS A CA 1
ATOM 1633 C C . LYS A 1 227 ? 22.116 30.853 59.812 1.00 85.80 355 LYS A C 1
ATOM 1634 O O . LYS A 1 227 ? 21.121 31.404 60.285 1.00 84.87 355 LYS A O 1
ATOM 1640 N N . ASN A 1 228 ? 22.925 30.078 60.529 1.00 84.32 356 ASN A N 1
ATOM 1641 C CA . ASN A 1 228 ? 22.717 29.858 61.958 1.00 86.05 356 ASN A CA 1
ATOM 1642 C C . ASN A 1 228 ? 23.981 30.127 62.769 1.00 87.05 356 ASN A C 1
ATOM 1643 O O . ASN A 1 228 ? 24.802 30.965 62.396 1.00 89.14 356 ASN A O 1
ATOM 1648 N N . GLN A 1 229 ? 24.130 29.413 63.881 1.00 84.13 357 GLN A N 1
ATOM 1649 C CA . GLN A 1 229 ? 25.301 29.558 64.739 1.00 82.75 357 GLN A CA 1
ATOM 1650 C C . GLN A 1 229 ? 25.840 28.204 65.185 1.00 84.66 357 GLN A C 1
ATOM 1651 O O . GLN A 1 229 ? 26.364 28.075 66.291 1.00 95.54 357 GLN A O 1
ATOM 1657 N N . ILE A 1 2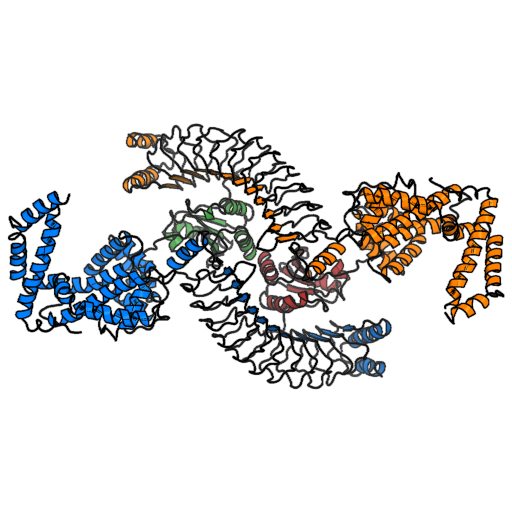30 ? 25.707 27.197 64.330 1.00 82.02 358 ILE A N 1
ATOM 1658 C CA . ILE A 1 230 ? 26.180 25.858 64.660 1.00 78.78 358 ILE A CA 1
ATOM 1659 C C . ILE A 1 230 ? 27.703 25.789 64.620 1.00 81.48 358 ILE A C 1
ATOM 1660 O O . ILE A 1 230 ? 28.335 26.321 63.708 1.00 83.40 358 ILE A O 1
ATOM 1665 N N . THR A 1 231 ? 28.288 25.138 65.621 1.00 81.79 359 THR A N 1
ATOM 1666 C CA . THR A 1 231 ? 29.732 24.970 65.677 1.00 84.09 359 THR A CA 1
ATOM 1667 C C . THR A 1 231 ? 30.127 23.554 65.274 1.00 87.03 359 THR A C 1
ATOM 1668 O O . THR A 1 231 ? 31.087 23.355 64.528 1.00 86.74 359 THR A O 1
ATOM 1672 N N . VAL A 1 232 ? 29.378 22.572 65.768 1.00 82.02 360 VAL A N 1
ATOM 1673 C CA . VAL A 1 232 ? 29.681 21.170 65.498 1.00 87.09 360 VAL A CA 1
ATOM 1674 C C . VAL A 1 232 ? 28.435 20.387 65.093 1.00 81.65 360 VAL A C 1
ATOM 1675 O O . VAL A 1 232 ? 27.406 20.451 65.763 1.00 88.84 360 VAL A O 1
ATOM 1679 N N . LEU A 1 233 ? 28.534 19.654 63.988 1.00 84.30 361 LEU A N 1
ATOM 1680 C CA . LEU A 1 233 ? 27.465 18.761 63.556 1.00 82.13 361 LEU A CA 1
ATOM 1681 C C . LEU A 1 233 ? 27.548 17.441 64.312 1.00 85.47 361 LEU A C 1
ATOM 1682 O O . LEU A 1 233 ? 28.638 16.905 64.507 1.00 94.44 361 LEU A O 1
ATOM 1687 N N . PRO A 1 234 ? 26.391 16.912 64.743 1.00 79.54 362 PRO A N 1
ATOM 1688 C CA . PRO A 1 234 ? 26.332 15.660 65.507 1.00 78.66 362 PRO A CA 1
ATOM 1689 C C . PRO A 1 234 ? 26.855 14.467 64.713 1.00 81.38 362 PRO A C 1
ATOM 1690 O O . PRO A 1 234 ? 26.711 14.426 63.492 1.00 84.12 362 PRO A O 1
ATOM 1694 N N . GLU A 1 235 ? 27.460 13.508 65.408 1.00 82.61 363 GLU A N 1
ATOM 1695 C CA . GLU A 1 235 ? 28.035 12.336 64.759 1.00 86.78 363 GLU A CA 1
ATOM 1696 C C . GLU A 1 235 ? 26.978 11.264 64.516 1.00 88.15 363 GLU A C 1
ATOM 1697 O O . GLU A 1 235 ? 27.242 10.257 63.858 1.00 89.51 363 GLU A O 1
ATOM 1703 N N . THR A 1 236 ? 25.784 11.487 65.055 1.00 87.22 364 THR A N 1
ATOM 1704 C CA . THR A 1 236 ? 24.667 10.571 64.857 1.00 96.39 364 THR A CA 1
ATOM 1705 C C . THR A 1 236 ? 23.669 11.151 63.859 1.00 92.70 364 THR A C 1
ATOM 1706 O O . THR A 1 236 ? 22.549 11.516 64.218 1.00 91.11 364 THR A O 1
ATOM 1710 N N . LEU A 1 237 ? 24.089 11.232 62.601 1.00 86.80 365 LEU A N 1
ATOM 1711 C CA . LEU A 1 237 ? 23.276 11.829 61.551 1.00 82.38 365 LEU A CA 1
ATOM 1712 C C . LEU A 1 237 ? 22.580 10.744 60.735 1.00 86.62 365 LEU A C 1
ATOM 1713 O O . LEU A 1 237 ? 23.159 9.684 60.492 1.00 92.36 365 LEU A O 1
ATOM 1718 N N . PRO A 1 238 ? 21.327 11.001 60.323 1.00 82.91 366 PRO A N 1
ATOM 1719 C CA . PRO A 1 238 ? 20.543 10.061 59.512 1.00 81.26 366 PRO A CA 1
ATOM 1720 C C . PRO A 1 238 ? 21.257 9.674 58.218 1.00 86.28 366 PRO A C 1
ATOM 1721 O O . PRO A 1 238 ? 21.662 10.552 57.456 1.00 88.22 366 PRO A O 1
ATOM 1725 N N . PRO A 1 239 ? 21.411 8.364 57.975 1.00 87.80 367 PRO A N 1
ATOM 1726 C CA . PRO A 1 239 ? 22.110 7.833 56.798 1.00 92.61 367 PRO A CA 1
ATOM 1727 C C . PRO A 1 239 ? 21.369 8.103 55.490 1.00 95.00 367 PRO A C 1
ATOM 1728 O O . PRO A 1 239 ? 21.935 7.900 54.416 1.00 98.16 367 PRO A O 1
ATOM 1732 N N . THR A 1 240 ? 20.121 8.550 55.581 1.00 93.19 368 THR A N 1
ATOM 1733 C CA . THR A 1 240 ? 19.311 8.790 54.391 1.00 93.13 368 THR A CA 1
ATOM 1734 C C . THR A 1 240 ? 19.493 10.201 53.839 1.00 93.47 368 THR A C 1
ATOM 1735 O O . THR A 1 240 ? 18.997 10.518 52.757 1.00 93.77 368 THR A O 1
ATOM 1739 N N . ILE A 1 241 ? 20.203 11.044 54.583 1.00 86.67 369 ILE A N 1
ATOM 1740 C CA . ILE A 1 241 ? 20.430 12.426 54.169 1.00 84.05 369 ILE A CA 1
ATOM 1741 C C . ILE A 1 241 ? 21.240 12.503 52.877 1.00 84.37 369 ILE A C 1
ATOM 1742 O O . ILE A 1 241 ? 22.323 11.928 52.776 1.00 84.29 369 ILE A O 1
ATOM 1747 N N . THR A 1 242 ? 20.703 13.213 51.890 1.00 83.84 370 THR A N 1
ATOM 1748 C CA . THR A 1 242 ? 21.362 13.350 50.597 1.00 84.47 370 THR A CA 1
ATOM 1749 C C . THR A 1 242 ? 21.898 14.762 50.390 1.00 81.17 370 THR A C 1
ATOM 1750 O O . THR A 1 242 ? 22.997 14.949 49.869 1.00 83.89 370 THR A O 1
ATOM 1754 N N . THR A 1 243 ? 21.113 15.754 50.797 1.00 75.12 371 THR A N 1
ATOM 1755 C CA . THR A 1 243 ? 21.513 17.149 50.658 1.00 71.77 371 THR A CA 1
ATOM 1756 C C . THR A 1 243 ? 21.542 17.843 52.015 1.00 80.52 371 THR A C 1
ATOM 1757 O O . THR A 1 243 ? 20.516 17.964 52.685 1.00 80.18 371 THR A O 1
ATOM 1761 N N . LEU A 1 244 ? 22.726 18.295 52.416 1.00 81.60 372 LEU A N 1
ATOM 1762 C CA . LEU A 1 244 ? 22.897 18.978 53.693 1.00 69.15 372 LEU A CA 1
ATOM 1763 C C . LEU A 1 244 ? 23.516 20.355 53.487 1.00 68.91 372 LEU A C 1
ATOM 1764 O O . LEU A 1 244 ? 24.594 20.477 52.907 1.00 79.24 372 LEU A O 1
ATOM 1769 N N . ASP A 1 245 ? 22.831 21.389 53.963 1.00 64.70 373 ASP A N 1
ATOM 1770 C CA . ASP A 1 245 ? 23.314 22.757 53.805 1.00 71.54 373 ASP A CA 1
ATOM 1771 C C . ASP A 1 245 ? 23.569 23.406 55.162 1.00 78.12 373 ASP A C 1
ATOM 1772 O O . ASP A 1 245 ? 22.632 23.756 55.881 1.00 79.37 373 ASP A O 1
ATOM 1777 N N . VAL A 1 246 ? 24.845 23.568 55.500 1.00 72.60 374 VAL A N 1
ATOM 1778 C CA . VAL A 1 246 ? 25.237 24.199 56.755 1.00 71.26 374 VAL A CA 1
ATOM 1779 C C . VAL A 1 246 ? 26.038 25.473 56.496 1.00 73.21 374 VAL A C 1
ATOM 1780 O O . VAL A 1 246 ? 26.910 25.845 57.281 1.00 71.65 374 VAL A O 1
ATOM 1784 N N . SER A 1 247 ? 25.726 26.137 55.389 1.00 74.13 375 SER A N 1
ATOM 1785 C CA . SER A 1 247 ? 26.406 27.369 55.007 1.00 75.98 375 SER A CA 1
ATOM 1786 C C . SER A 1 247 ? 26.082 28.511 55.966 1.00 71.54 375 SER A C 1
ATOM 1787 O O . SER A 1 247 ? 25.146 28.417 56.758 1.00 78.76 375 SER A O 1
ATOM 1790 N N . ARG A 1 248 ? 26.869 29.581 55.888 1.00 68.21 376 ARG A N 1
ATOM 1791 C CA . ARG A 1 248 ? 26.633 30.795 56.668 1.00 78.86 376 ARG A CA 1
ATOM 1792 C C . ARG A 1 248 ? 26.580 30.531 58.173 1.00 88.31 376 ARG A C 1
ATOM 1793 O O . ARG A 1 248 ? 25.775 31.129 58.890 1.00 88.78 376 ARG A O 1
ATOM 1801 N N . ASN A 1 249 ? 27.438 29.633 58.644 1.00 89.73 377 ASN A N 1
ATOM 1802 C CA . ASN A 1 249 ? 27.493 29.289 60.060 1.00 81.37 377 ASN A CA 1
ATOM 1803 C C . ASN A 1 249 ? 28.851 29.591 60.681 1.00 83.80 377 ASN A C 1
ATOM 1804 O O . ASN A 1 249 ? 29.694 30.250 60.073 1.00 79.62 377 ASN A O 1
ATOM 1809 N N . ALA A 1 250 ? 29.048 29.102 61.900 1.00 89.73 378 ALA A N 1
ATOM 1810 C CA . ALA A 1 250 ? 30.326 29.227 62.588 1.00 85.67 378 ALA A CA 1
ATOM 1811 C C . ALA A 1 250 ? 30.897 27.837 62.832 1.00 80.53 378 ALA A C 1
ATOM 1812 O O . ALA A 1 250 ? 31.350 27.522 63.931 1.00 86.72 378 ALA A O 1
ATOM 1814 N N . LEU A 1 251 ? 30.864 27.008 61.794 1.00 77.26 379 LEU A N 1
ATOM 1815 C CA . LEU A 1 251 ? 31.309 25.625 61.894 1.00 74.70 379 LEU A CA 1
ATOM 1816 C C . LEU A 1 251 ? 32.822 25.532 62.062 1.00 79.36 379 LEU A C 1
ATOM 1817 O O . LEU A 1 251 ? 33.581 26.010 61.218 1.00 78.26 379 LEU A O 1
ATOM 1822 N N . THR A 1 252 ? 33.255 24.912 63.156 1.00 80.33 380 THR A N 1
ATOM 1823 C CA . THR A 1 252 ? 34.678 24.769 63.442 1.00 77.97 380 THR A CA 1
ATOM 1824 C C . THR A 1 252 ? 35.257 23.532 62.765 1.00 76.37 380 THR A C 1
ATOM 1825 O O . THR A 1 252 ? 36.295 23.604 62.106 1.00 78.66 380 THR A O 1
ATOM 1829 N N . ASN A 1 253 ? 34.583 22.398 62.938 1.00 73.83 381 ASN A N 1
ATOM 1830 C CA . ASN A 1 253 ? 34.996 21.149 62.307 1.00 75.27 381 ASN A CA 1
ATOM 1831 C C . ASN A 1 253 ? 33.867 20.515 61.497 1.00 73.34 381 ASN A C 1
ATOM 1832 O O . ASN A 1 253 ? 32.770 21.066 61.403 1.00 75.84 381 ASN A O 1
ATOM 1837 N N . LEU A 1 254 ? 34.147 19.356 60.910 1.00 75.47 382 LEU A N 1
ATOM 1838 C CA . LEU A 1 254 ? 33.144 18.590 60.177 1.00 68.84 382 LEU A CA 1
ATOM 1839 C C . LEU A 1 254 ? 33.105 17.169 60.729 1.00 75.86 382 LEU A C 1
ATOM 1840 O O . LEU A 1 254 ? 34.134 16.643 61.154 1.00 89.34 382 LEU A O 1
ATOM 1845 N N . PRO A 1 255 ? 31.917 16.542 60.728 1.00 81.14 383 PRO A N 1
ATOM 1846 C CA . PRO A 1 255 ? 31.748 15.217 61.338 1.00 94.35 383 PRO A CA 1
ATOM 1847 C C . PRO A 1 255 ? 32.614 14.137 60.694 1.00 89.64 383 PRO A C 1
ATOM 1848 O O . PRO A 1 255 ? 32.805 14.137 59.479 1.00 84.55 383 PRO A O 1
ATOM 1852 N N . GLU A 1 256 ? 33.134 13.230 61.517 1.00 91.89 384 GLU A N 1
ATOM 1853 C CA . GLU A 1 256 ? 33.919 12.105 61.026 1.00 97.26 384 GLU A CA 1
ATOM 1854 C C . GLU A 1 256 ? 33.008 11.118 60.309 1.00 103.50 384 GLU A C 1
ATOM 1855 O O . GLU A 1 256 ? 33.424 10.436 59.371 1.00 97.06 384 GLU A O 1
ATOM 1861 N N . ASN A 1 257 ? 31.760 11.050 60.760 1.00 102.92 385 ASN A N 1
ATOM 1862 C CA . ASN A 1 257 ? 30.774 10.159 60.163 1.00 97.01 385 ASN A CA 1
ATOM 1863 C C . ASN A 1 257 ? 29.747 10.912 59.329 1.00 94.02 385 ASN A C 1
ATOM 1864 O O . ASN A 1 257 ? 28.708 11.331 59.840 1.00 93.63 385 ASN A O 1
ATOM 1869 N N . LEU A 1 258 ? 30.042 11.084 58.044 1.00 94.19 386 LEU A N 1
ATOM 1870 C CA . LEU A 1 258 ? 29.098 11.709 57.128 1.00 88.65 386 LEU A CA 1
ATOM 1871 C C . LEU A 1 258 ? 27.972 10.733 56.810 1.00 84.04 386 LEU A C 1
ATOM 1872 O O . LEU A 1 258 ? 28.172 9.518 56.863 1.00 81.77 386 LEU A O 1
ATOM 1877 N N . PRO A 1 259 ? 26.780 11.263 56.489 1.00 78.98 387 PRO A N 1
ATOM 1878 C CA . PRO A 1 259 ? 25.624 10.441 56.114 1.00 83.60 387 PRO A CA 1
ATOM 1879 C C . PRO A 1 259 ? 25.960 9.452 55.000 1.00 90.27 387 PRO A C 1
ATOM 1880 O O . PRO A 1 259 ? 26.681 9.801 54.065 1.00 90.06 387 PRO A O 1
ATOM 1884 N N . ALA A 1 260 ? 25.443 8.232 55.113 1.00 89.45 388 ALA A N 1
ATOM 1885 C CA . ALA A 1 260 ? 25.763 7.160 54.175 1.00 84.63 388 ALA A CA 1
ATOM 1886 C C . ALA A 1 260 ? 25.398 7.511 52.738 1.00 88.88 388 ALA A C 1
ATOM 1887 O O . ALA A 1 260 ? 26.204 7.336 51.825 1.00 97.80 388 ALA A O 1
ATOM 1889 N N . ALA A 1 261 ? 24.182 8.007 52.542 1.00 95.46 389 ALA A N 1
ATOM 1890 C CA . ALA A 1 261 ? 23.705 8.344 51.207 1.00 104.66 389 ALA A CA 1
ATOM 1891 C C . ALA A 1 261 ? 23.850 9.835 50.920 1.00 98.53 389 ALA A C 1
ATOM 1892 O O . ALA A 1 261 ? 22.975 10.445 50.305 1.00 104.48 389 ALA A O 1
ATOM 1894 N N . LEU A 1 262 ? 24.959 10.416 51.366 1.00 88.75 390 LEU A N 1
ATOM 1895 C CA . LEU A 1 262 ? 25.218 11.832 51.139 1.00 87.79 390 LEU A CA 1
ATOM 1896 C C . LEU A 1 262 ? 25.523 12.081 49.666 1.00 82.95 390 LEU A C 1
ATOM 1897 O O . LEU A 1 262 ? 26.311 11.360 49.054 1.00 81.46 390 LEU A O 1
ATOM 1902 N N . GLN A 1 263 ? 24.887 13.101 49.101 1.00 75.57 391 GLN A N 1
ATOM 1903 C CA . GLN A 1 263 ? 25.108 13.463 47.709 1.00 78.64 391 GLN A CA 1
ATOM 1904 C C . GLN A 1 263 ? 25.890 14.767 47.612 1.00 76.21 391 GLN A C 1
ATOM 1905 O O . GLN A 1 263 ? 26.914 14.842 46.932 1.00 77.29 391 GLN A O 1
ATOM 1911 N N . ILE A 1 264 ? 25.405 15.794 48.302 1.00 71.22 392 ILE A N 1
ATOM 1912 C CA . ILE A 1 264 ? 26.047 17.102 48.275 1.00 73.40 392 ILE A CA 1
ATOM 1913 C C . ILE A 1 264 ? 25.984 17.786 49.642 1.00 74.95 392 ILE A C 1
ATOM 1914 O O . ILE A 1 264 ? 24.975 17.706 50.344 1.00 74.14 392 ILE A O 1
ATOM 1919 N N . MET A 1 265 ? 27.075 18.442 50.024 1.00 69.68 393 MET A N 1
ATOM 1920 C CA . MET A 1 265 ? 27.124 19.174 51.283 1.00 69.07 393 MET A CA 1
ATOM 1921 C C . MET A 1 265 ? 27.619 20.601 51.082 1.00 69.01 393 MET A C 1
ATOM 1922 O O . MET A 1 265 ? 28.791 20.825 50.774 1.00 69.87 393 MET A O 1
ATOM 1927 N N . GLN A 1 266 ? 26.719 21.562 51.258 1.00 63.70 394 GLN A N 1
ATOM 1928 C CA . GLN A 1 266 ? 27.069 22.973 51.146 1.00 71.38 394 GLN A CA 1
ATOM 1929 C C . GLN A 1 266 ? 27.533 23.513 52.495 1.00 77.68 394 GLN A C 1
ATOM 1930 O O . GLN A 1 266 ? 26.717 23.918 53.324 1.00 79.55 394 GLN A O 1
ATOM 1936 N N . ALA A 1 267 ? 28.846 23.518 52.710 1.00 77.25 395 ALA A N 1
ATOM 1937 C CA . ALA A 1 267 ? 29.412 23.939 53.989 1.00 71.65 395 ALA A CA 1
ATOM 1938 C C . ALA A 1 267 ? 30.323 25.154 53.846 1.00 69.65 395 ALA A C 1
ATOM 1939 O O . ALA A 1 267 ? 31.411 25.194 54.418 1.00 70.46 395 ALA A O 1
ATOM 1941 N N . SER A 1 268 ? 29.870 26.144 53.085 1.00 78.63 396 SER A N 1
ATOM 1942 C CA . SER A 1 268 ? 30.649 27.357 52.865 1.00 75.64 396 SER A CA 1
ATOM 1943 C C . SER A 1 268 ? 30.408 28.375 53.975 1.00 76.16 396 SER A C 1
ATOM 1944 O O . SER A 1 268 ? 29.597 28.142 54.872 1.00 79.40 396 SER A O 1
ATOM 1947 N N . ARG A 1 269 ? 31.119 29.499 53.902 1.00 74.45 397 ARG A N 1
ATOM 1948 C CA . ARG A 1 269 ? 30.990 30.582 54.879 1.00 86.98 397 ARG A CA 1
ATOM 1949 C C . ARG A 1 269 ? 31.145 30.120 56.328 1.00 87.07 397 ARG A C 1
ATOM 1950 O O . ARG A 1 269 ? 30.417 30.572 57.212 1.00 87.26 397 ARG A O 1
ATOM 1958 N N . ASN A 1 270 ? 32.093 29.220 56.567 1.00 83.56 398 ASN A N 1
ATOM 1959 C CA . ASN A 1 270 ? 32.338 28.715 57.914 1.00 80.45 398 ASN A CA 1
ATOM 1960 C C . ASN A 1 270 ? 33.757 28.998 58.398 1.00 84.35 398 ASN A C 1
ATOM 1961 O O . ASN A 1 270 ? 34.548 29.634 57.700 1.00 78.86 398 ASN A O 1
ATOM 1966 N N . ASN A 1 271 ? 34.069 28.524 59.600 1.00 79.58 399 ASN A N 1
ATOM 1967 C CA . ASN A 1 271 ? 35.390 28.726 60.182 1.00 72.19 399 ASN A CA 1
ATOM 1968 C C . ASN A 1 271 ? 36.178 27.429 60.311 1.00 75.14 399 ASN A C 1
ATOM 1969 O O . ASN A 1 271 ? 36.825 27.183 61.327 1.00 76.49 399 ASN A O 1
ATOM 1974 N N . LEU A 1 272 ? 36.114 26.600 59.275 1.00 80.61 400 LEU A N 1
ATOM 1975 C CA . LEU A 1 272 ? 36.904 25.377 59.228 1.00 77.08 400 LEU A CA 1
ATOM 1976 C C . LEU A 1 272 ? 38.369 25.723 58.994 1.00 72.80 400 LEU A C 1
ATOM 1977 O O . LEU A 1 272 ? 38.685 26.610 58.200 1.00 69.67 400 LEU A O 1
ATOM 1982 N N . VAL A 1 273 ? 39.260 25.027 59.693 1.00 79.70 401 VAL A N 1
ATOM 1983 C CA . VAL A 1 273 ? 40.694 25.192 59.482 1.00 73.46 401 VAL A CA 1
ATOM 1984 C C . VAL A 1 273 ? 41.270 23.912 58.891 1.00 70.19 401 VAL A C 1
ATOM 1985 O O . VAL A 1 273 ? 42.174 23.948 58.057 1.00 71.56 401 VAL A O 1
ATOM 1989 N N . ARG A 1 274 ? 40.734 22.780 59.330 1.00 72.44 402 ARG A N 1
ATOM 1990 C CA . ARG A 1 274 ? 41.088 21.488 58.760 1.00 71.10 402 ARG A CA 1
ATOM 1991 C C . ARG A 1 274 ? 39.866 20.579 58.719 1.00 76.13 402 ARG A C 1
ATOM 1992 O O . ARG A 1 274 ? 39.081 20.534 59.666 1.00 90.58 402 ARG A O 1
ATOM 2000 N N . LEU A 1 275 ? 39.701 19.863 57.614 1.00 67.17 403 LEU A N 1
ATOM 2001 C CA . LEU A 1 275 ? 38.580 18.945 57.466 1.00 75.20 403 LEU A CA 1
ATOM 2002 C C . LEU A 1 275 ? 38.981 17.550 57.958 1.00 68.81 403 LEU A C 1
ATOM 2003 O O . LEU A 1 275 ? 40.162 17.210 57.936 1.00 66.56 403 LEU A O 1
ATOM 2008 N N . PRO A 1 276 ? 38.002 16.749 58.422 1.00 72.64 404 PRO A N 1
ATOM 2009 C CA . PRO A 1 276 ? 38.271 15.487 59.125 1.00 83.49 404 PRO A CA 1
ATOM 2010 C C . PRO A 1 276 ? 39.141 14.492 58.364 1.00 81.94 404 PRO A C 1
ATOM 2011 O O . PRO A 1 276 ? 39.200 14.513 57.135 1.00 79.03 404 PRO A O 1
ATOM 2015 N N . GLU A 1 277 ? 39.809 13.623 59.117 1.00 81.84 405 GLU A N 1
ATOM 2016 C CA . GLU A 1 277 ? 40.670 12.594 58.551 1.00 81.67 405 GLU A CA 1
ATOM 2017 C C . GLU A 1 277 ? 39.839 11.467 57.961 1.00 90.43 405 GLU A C 1
ATOM 2018 O O . GLU A 1 277 ? 40.348 10.632 57.213 1.00 98.85 405 GLU A O 1
ATOM 2024 N N . SER A 1 278 ? 38.556 11.447 58.305 1.00 85.82 406 SER A N 1
ATOM 2025 C CA . SER A 1 278 ? 37.663 10.398 57.838 1.00 87.95 406 SER A CA 1
ATOM 2026 C C . SER A 1 278 ? 37.061 10.698 56.471 1.00 89.42 406 SER A C 1
ATOM 2027 O O . SER A 1 278 ? 35.908 10.363 56.206 1.00 97.99 406 SER A O 1
ATOM 2030 N N . LEU A 1 279 ? 37.856 11.295 55.587 1.00 88.41 407 LEU A N 1
ATOM 2031 C CA . LEU A 1 279 ? 37.473 11.362 54.181 1.00 88.68 407 LEU A CA 1
ATOM 2032 C C . LEU A 1 279 ? 38.370 10.531 53.241 1.00 94.64 407 LEU A C 1
ATOM 2033 O O . LEU A 1 279 ? 38.858 11.052 52.237 1.00 83.24 407 LEU A O 1
ATOM 2038 N N . PRO A 1 280 ? 38.591 9.235 53.556 1.00 108.24 408 PRO A N 1
ATOM 2039 C CA . PRO A 1 280 ? 39.271 8.410 52.560 1.00 112.37 408 PRO A CA 1
ATOM 2040 C C . PRO A 1 280 ? 38.287 7.443 51.912 1.00 118.92 408 PRO A C 1
ATOM 2041 O O . PRO A 1 280 ? 37.537 6.761 52.617 1.00 105.35 408 PRO A O 1
ATOM 2045 N N . HIS A 1 281 ? 38.265 7.390 50.585 1.00 131.20 409 HIS A N 1
ATOM 2046 C CA . HIS A 1 281 ? 37.320 6.525 49.878 1.00 132.56 409 HIS A CA 1
ATOM 2047 C C . HIS A 1 281 ? 35.877 6.912 50.220 1.00 128.08 409 HIS A C 1
ATOM 2048 O O . HIS A 1 281 ? 35.085 7.163 49.308 1.00 120.23 409 HIS A O 1
ATOM 2055 N N . PHE A 1 282 ? 35.558 6.970 51.523 1.00 117.91 410 PHE A N 1
ATOM 2056 C CA . PHE A 1 282 ? 34.219 7.300 52.007 1.00 114.65 410 PHE A CA 1
ATOM 2057 C C . PHE A 1 282 ? 33.367 6.239 51.323 1.00 122.29 410 PHE A C 1
ATOM 2058 O O . PHE A 1 282 ? 33.706 5.058 51.385 1.00 130.12 410 PHE A O 1
ATOM 2066 N N . ARG A 1 283 ? 32.308 6.643 50.641 1.00 119.71 411 ARG A N 1
ATOM 2067 C CA . ARG A 1 283 ? 31.527 5.736 49.817 1.00 121.97 411 ARG A CA 1
ATOM 2068 C C . ARG A 1 283 ? 30.730 6.563 48.845 1.00 123.50 411 ARG A C 1
ATOM 2069 O O . ARG A 1 283 ? 30.088 7.526 49.232 1.00 122.25 411 ARG A O 1
ATOM 2077 N N . GLY A 1 284 ? 30.756 6.173 47.581 1.00 127.33 412 GLY A N 1
ATOM 2078 C CA . GLY A 1 284 ? 29.815 6.691 46.613 1.00 126.41 412 GLY A CA 1
ATOM 2079 C C . GLY A 1 284 ? 28.536 5.876 46.633 1.00 130.73 412 GLY A C 1
ATOM 2080 O O . GLY A 1 284 ? 28.316 5.025 45.768 1.00 132.12 412 GLY A O 1
ATOM 2081 N N . GLU A 1 285 ? 27.691 6.124 47.631 1.00 125.82 413 GLU A N 1
ATOM 2082 C CA . GLU A 1 285 ? 26.414 5.424 47.717 1.00 125.53 413 GLU A CA 1
ATOM 2083 C C . GLU A 1 285 ? 25.445 5.969 46.669 1.00 123.19 413 GLU A C 1
ATOM 2084 O O . GLU A 1 285 ? 24.516 5.276 46.259 1.00 122.40 413 GLU A O 1
ATOM 2090 N N . GLY A 1 286 ? 25.684 7.201 46.222 1.00 119.55 414 GLY A N 1
ATOM 2091 C CA . GLY A 1 286 ? 24.850 7.828 45.208 1.00 109.06 414 GLY A CA 1
ATOM 2092 C C . GLY A 1 286 ? 25.413 7.693 43.802 1.00 116.20 414 GLY A C 1
ATOM 2093 O O . GLY A 1 286 ? 26.614 7.500 43.629 1.00 119.12 414 GLY A O 1
ATOM 2094 N N . PRO A 1 287 ? 24.543 7.797 42.785 1.00 116.80 415 PRO A N 1
ATOM 2095 C CA . PRO A 1 287 ? 24.949 7.683 41.377 1.00 114.17 415 PRO A CA 1
ATOM 2096 C C . PRO A 1 287 ? 25.839 8.849 40.981 1.00 111.74 415 PRO A C 1
ATOM 2097 O O . PRO A 1 287 ? 26.802 8.688 40.230 1.00 109.46 415 PRO A O 1
ATOM 2101 N N . GLN A 1 288 ? 25.483 10.021 41.492 1.00 110.40 416 GLN A N 1
ATOM 2102 C CA . GLN A 1 288 ? 26.256 11.233 41.325 1.00 112.05 416 GLN A CA 1
ATOM 2103 C C . GLN A 1 288 ? 27.373 11.246 42.360 1.00 111.15 416 GLN A C 1
ATOM 2104 O O . GLN A 1 288 ? 27.123 11.004 43.542 1.00 108.09 416 GLN A O 1
ATOM 2110 N N . PRO A 1 289 ? 28.611 11.521 41.917 1.00 108.61 417 PRO A N 1
ATOM 2111 C CA . PRO A 1 289 ? 29.778 11.604 42.801 1.00 102.04 417 PRO A CA 1
ATOM 2112 C C . PRO A 1 289 ? 29.555 12.608 43.927 1.00 101.44 417 PRO A C 1
ATOM 2113 O O . PRO A 1 289 ? 29.162 13.746 43.669 1.00 101.65 417 PRO A O 1
ATOM 2117 N N . THR A 1 290 ? 29.796 12.176 45.161 1.00 93.12 418 THR A N 1
ATOM 2118 C CA . THR A 1 290 ? 29.587 13.015 46.335 1.00 86.74 418 THR A CA 1
ATOM 2119 C C . THR A 1 290 ? 30.479 14.250 46.305 1.00 87.24 418 THR A C 1
ATOM 2120 O O . THR A 1 290 ? 31.703 14.140 46.246 1.00 93.75 418 THR A O 1
ATOM 2124 N N . ARG A 1 291 ? 29.859 15.426 46.345 1.00 80.61 419 ARG A N 1
ATOM 2125 C CA . ARG A 1 291 ? 30.602 16.680 46.299 1.00 86.46 419 ARG A CA 1
ATOM 2126 C C . ARG A 1 291 ? 30.378 17.510 47.559 1.00 79.06 419 ARG A C 1
ATOM 2127 O O . ARG A 1 291 ? 29.245 17.684 48.004 1.00 74.74 419 ARG A O 1
ATOM 2135 N N . ILE A 1 292 ? 31.468 18.018 48.126 1.00 78.48 420 ILE A N 1
ATOM 2136 C CA . ILE A 1 292 ? 31.398 18.843 49.327 1.00 73.29 420 ILE A CA 1
ATOM 2137 C C . ILE A 1 292 ? 31.973 20.233 49.069 1.00 68.34 420 ILE A C 1
ATOM 2138 O O . ILE A 1 292 ? 33.177 20.388 48.866 1.00 66.61 420 ILE A O 1
ATOM 2143 N N . ILE A 1 293 ? 31.105 21.239 49.080 1.00 63.91 421 ILE A N 1
ATOM 2144 C CA . ILE A 1 293 ? 31.517 22.613 48.813 1.00 68.24 421 ILE A CA 1
ATOM 2145 C C . ILE A 1 293 ? 31.862 23.344 50.107 1.00 67.66 421 ILE A C 1
ATOM 2146 O O . ILE A 1 293 ? 31.007 23.518 50.976 1.00 74.15 421 ILE A O 1
ATOM 2151 N N . VAL A 1 294 ? 33.114 23.774 50.228 1.00 61.74 422 VAL A N 1
ATOM 2152 C CA . VAL A 1 294 ? 33.581 24.426 51.447 1.00 66.98 422 VAL A CA 1
ATOM 2153 C C . VAL A 1 294 ? 34.303 25.747 51.176 1.00 68.51 422 VAL A C 1
ATOM 2154 O O . VAL A 1 294 ? 35.402 25.982 51.679 1.00 71.81 422 VAL A O 1
ATOM 2158 N N . GLU A 1 295 ? 33.670 26.613 50.392 1.00 68.42 423 GLU A N 1
ATOM 2159 C CA . GLU A 1 295 ? 34.253 27.905 50.045 1.00 70.29 423 GLU A CA 1
ATOM 2160 C C . GLU A 1 295 ? 34.321 28.858 51.235 1.00 74.37 423 GLU A C 1
ATOM 2161 O O . GLU A 1 295 ? 33.626 28.672 52.234 1.00 79.47 423 GLU A O 1
ATOM 2167 N N . TYR A 1 296 ? 35.172 29.874 51.112 1.00 75.43 424 TYR A N 1
ATOM 2168 C CA . TYR A 1 296 ? 35.277 30.954 52.095 1.00 83.12 424 TYR A CA 1
ATOM 2169 C C . TYR A 1 296 ? 35.599 30.498 53.518 1.00 87.41 424 TYR A C 1
ATOM 2170 O O . TYR A 1 296 ? 35.070 31.046 54.485 1.00 86.57 424 TYR A O 1
ATOM 2179 N N . ASN A 1 297 ? 36.469 29.501 53.643 1.00 89.99 425 ASN A N 1
ATOM 2180 C CA . ASN A 1 297 ? 36.901 29.025 54.954 1.00 87.87 425 ASN A CA 1
ATOM 2181 C C . ASN A 1 297 ? 38.414 29.130 55.135 1.00 86.33 425 ASN A C 1
ATOM 2182 O O . ASN A 1 297 ? 39.178 28.748 54.249 1.00 89.82 425 ASN A O 1
ATOM 2187 N N . PRO A 1 298 ? 38.852 29.650 56.292 1.00 81.88 426 PRO A N 1
ATOM 2188 C CA . PRO A 1 298 ? 40.279 29.817 56.587 1.00 81.15 426 PRO A CA 1
ATOM 2189 C C . PRO A 1 298 ? 40.975 28.476 56.801 1.00 82.41 426 PRO A C 1
ATOM 2190 O O . PRO A 1 298 ? 41.198 28.070 57.941 1.00 93.72 426 PRO A O 1
ATOM 2194 N N . PHE A 1 299 ? 41.316 27.800 55.710 1.00 72.08 427 PHE A N 1
ATOM 2195 C CA . PHE A 1 299 ? 41.946 26.487 55.789 1.00 71.14 427 PHE A CA 1
ATOM 2196 C C . PHE A 1 299 ? 43.455 26.561 55.994 1.00 79.34 427 PHE A C 1
ATOM 2197 O O . PHE A 1 299 ? 44.077 27.601 55.772 1.00 81.97 427 PHE A O 1
ATOM 2205 N N . SER A 1 300 ? 44.034 25.443 56.420 1.00 80.58 428 SER A N 1
ATOM 2206 C CA . SER A 1 300 ? 45.478 25.318 56.545 1.00 76.86 428 SER A CA 1
ATOM 2207 C C . SER A 1 300 ? 46.063 24.911 55.200 1.00 75.10 428 SER A C 1
ATOM 2208 O O . SER A 1 300 ? 45.423 24.191 54.435 1.00 74.07 428 SER A O 1
ATOM 2211 N N . GLU A 1 301 ? 47.278 25.370 54.917 1.00 79.35 429 GLU A N 1
ATOM 2212 C CA . GLU A 1 301 ? 47.931 25.067 53.648 1.00 79.69 429 GLU A CA 1
ATOM 2213 C C . GLU A 1 301 ? 48.158 23.566 53.483 1.00 77.32 429 GLU A C 1
ATOM 2214 O O . GLU A 1 301 ? 48.164 23.051 52.367 1.00 81.07 429 GLU A O 1
ATOM 2220 N N . ARG A 1 302 ? 48.332 22.869 54.601 1.00 75.03 430 ARG A N 1
ATOM 2221 C CA . ARG A 1 302 ? 48.500 21.421 54.579 1.00 79.79 430 ARG A CA 1
ATOM 2222 C C . ARG A 1 302 ? 47.221 20.727 54.119 1.00 84.24 430 ARG A C 1
ATOM 2223 O O . ARG A 1 302 ? 47.270 19.726 53.404 1.00 94.45 430 ARG A O 1
ATOM 2231 N N . THR A 1 303 ? 46.077 21.268 54.527 1.00 77.61 431 THR A N 1
ATOM 2232 C CA . THR A 1 303 ? 44.786 20.688 54.168 1.00 80.41 431 THR A CA 1
ATOM 2233 C C . THR A 1 303 ? 44.463 20.885 52.688 1.00 82.17 431 THR A C 1
ATOM 2234 O O . THR A 1 303 ? 44.161 19.925 51.977 1.00 76.23 431 THR A O 1
ATOM 2238 N N . ILE A 1 304 ? 44.527 22.134 52.236 1.00 79.97 432 ILE A N 1
ATOM 2239 C CA . ILE A 1 304 ? 44.249 22.467 50.843 1.00 73.61 432 ILE A CA 1
ATOM 2240 C C . ILE A 1 304 ? 45.160 21.695 49.895 1.00 83.80 432 ILE A C 1
ATOM 2241 O O . ILE A 1 304 ? 44.705 21.161 48.885 1.00 89.70 432 ILE A O 1
ATOM 2246 N N . GLN A 1 305 ? 46.444 21.626 50.234 1.00 83.56 433 GLN A N 1
ATOM 2247 C CA . GLN A 1 305 ? 47.417 20.919 49.407 1.00 85.81 433 GLN A CA 1
ATOM 2248 C C . GLN A 1 305 ? 47.116 19.426 49.313 1.00 88.46 433 GLN A C 1
ATOM 2249 O O . GLN A 1 305 ? 46.901 18.899 48.222 1.00 97.57 433 GLN A O 1
ATOM 2255 N N . ASN A 1 306 ? 47.097 18.753 50.459 1.00 84.54 434 ASN A N 1
ATOM 2256 C CA . ASN A 1 306 ? 46.903 17.305 50.497 1.00 89.86 434 ASN A CA 1
ATOM 2257 C C . ASN A 1 306 ? 45.579 16.829 49.901 1.00 92.14 434 ASN A C 1
ATOM 2258 O O . ASN A 1 306 ? 45.528 15.783 49.255 1.00 97.04 434 ASN A O 1
ATOM 2263 N N . MET A 1 307 ? 44.512 17.593 50.115 1.00 84.91 435 MET A N 1
ATOM 2264 C CA . MET A 1 307 ? 43.216 17.248 49.538 1.00 92.00 435 MET A CA 1
ATOM 2265 C C . MET A 1 307 ? 43.221 17.467 48.023 1.00 93.13 435 MET A C 1
ATOM 2266 O O . MET A 1 307 ? 42.595 16.715 47.274 1.00 86.87 435 MET A O 1
ATOM 2271 N N . GLN A 1 308 ? 43.938 18.494 47.577 1.00 89.61 436 GLN A N 1
ATOM 2272 C CA . GLN A 1 308 ? 44.082 18.754 46.150 1.00 89.39 436 GLN A CA 1
ATOM 2273 C C . GLN A 1 308 ? 44.939 17.675 45.498 1.00 91.95 436 GLN A C 1
ATOM 2274 O O . GLN A 1 308 ? 44.657 17.235 44.384 1.00 99.81 436 GLN A O 1
ATOM 2280 N N . ARG A 1 309 ? 45.983 17.247 46.202 1.00 90.12 437 ARG A N 1
ATOM 2281 C CA . ARG A 1 309 ? 46.851 16.182 45.711 1.00 97.40 437 ARG A CA 1
ATOM 2282 C C . ARG A 1 309 ? 46.092 14.861 45.640 1.00 92.93 437 ARG A C 1
ATOM 2283 O O . ARG A 1 309 ? 46.401 13.999 44.817 1.00 98.73 437 ARG A O 1
ATOM 2291 N N . LEU A 1 310 ? 45.097 14.709 46.509 1.00 86.99 438 LEU A N 1
ATOM 2292 C CA . LEU A 1 310 ? 44.234 13.535 46.482 1.00 94.34 438 LEU A CA 1
ATOM 2293 C C . LEU A 1 310 ? 43.355 13.549 45.239 1.00 98.22 438 LEU A C 1
ATOM 2294 O O . LEU A 1 310 ? 43.306 12.574 44.491 1.00 107.73 438 LEU A O 1
ATOM 2299 N N . MET A 1 311 ? 42.667 14.666 45.022 1.00 95.13 439 MET A N 1
ATOM 2300 C CA . MET A 1 311 ? 41.753 14.802 43.892 1.00 104.06 439 MET A CA 1
ATOM 2301 C C . MET A 1 311 ? 42.476 14.816 42.546 1.00 103.14 439 MET A C 1
ATOM 2302 O O . MET A 1 311 ? 41.903 14.438 41.525 1.00 105.52 439 MET A O 1
ATOM 2307 N N . SER A 1 312 ? 43.732 15.253 42.550 1.00 100.89 440 SER A N 1
ATOM 2308 C CA . SER A 1 312 ? 44.529 15.293 41.328 1.00 98.96 440 SER A CA 1
ATOM 2309 C C . SER A 1 312 ? 44.850 13.887 40.831 1.00 97.99 440 SER A C 1
ATOM 2310 O O . SER A 1 312 ? 44.871 13.633 39.626 1.00 101.22 440 SER A O 1
ATOM 2313 N N . SER A 1 313 ? 45.099 12.977 41.767 1.00 98.26 441 SER A N 1
ATOM 2314 C CA . SER A 1 313 ? 45.414 11.596 41.426 1.00 110.56 441 SER A CA 1
ATOM 2315 C C . SER A 1 313 ? 44.151 10.821 41.068 1.00 108.79 441 SER A C 1
ATOM 2316 O O . SER A 1 313 ? 43.123 10.953 41.731 1.00 106.06 441 SER A O 1
ATOM 2319 N N . VAL A 1 314 ? 44.238 10.009 40.019 1.00 115.78 442 VAL A N 1
ATOM 2320 C CA . VAL A 1 314 ? 43.087 9.256 39.532 1.00 121.01 442 VAL A CA 1
ATOM 2321 C C . VAL A 1 314 ? 42.781 8.034 40.394 1.00 122.07 442 VAL A C 1
ATOM 2322 O O . VAL A 1 314 ? 41.772 7.359 40.191 1.00 123.48 442 VAL A O 1
ATOM 2326 N N . ASP A 1 315 ? 43.655 7.752 41.355 1.00 119.24 443 ASP A N 1
ATOM 2327 C CA . ASP A 1 315 ? 43.441 6.637 42.270 1.00 125.88 443 ASP A CA 1
ATOM 2328 C C . ASP A 1 315 ? 42.423 7.001 43.347 1.00 122.88 443 ASP A C 1
ATOM 2329 O O . ASP A 1 315 ? 41.978 6.147 44.114 1.00 126.25 443 ASP A O 1
ATOM 2334 N N . TYR A 1 316 ? 42.063 8.280 43.393 1.00 119.34 444 TYR A N 1
ATOM 2335 C CA . TYR A 1 316 ? 41.123 8.788 44.383 1.00 117.12 444 TYR A CA 1
ATOM 2336 C C . TYR A 1 316 ? 39.716 8.255 44.132 1.00 115.54 444 TYR A C 1
ATOM 2337 O O . TYR A 1 316 ? 39.255 8.205 42.991 1.00 116.02 444 TYR A O 1
ATOM 2346 N N . GLN A 1 317 ? 39.039 7.860 45.204 1.00 111.93 445 GLN A N 1
ATOM 2347 C CA . GLN A 1 317 ? 37.701 7.292 45.097 1.00 112.85 445 GLN A CA 1
ATOM 2348 C C . GLN A 1 317 ? 36.769 7.916 46.135 1.00 108.27 445 GLN A C 1
ATOM 2349 O O . GLN A 1 317 ? 35.617 7.506 46.282 1.00 105.91 445 GLN A O 1
ATOM 2355 N N . GLY A 1 318 ? 37.275 8.916 46.849 1.00 106.26 446 GLY A N 1
ATOM 2356 C CA . GLY A 1 318 ? 36.502 9.595 47.874 1.00 101.77 446 GLY A CA 1
ATOM 2357 C C . GLY A 1 318 ? 35.632 10.707 47.322 1.00 98.31 446 GLY A C 1
ATOM 2358 O O . GLY A 1 318 ? 35.424 10.791 46.112 1.00 100.28 446 GLY A O 1
ATOM 2359 N N . PRO A 1 319 ? 35.117 11.571 48.211 1.00 93.90 447 PRO A N 1
ATOM 2360 C CA . PRO A 1 319 ? 34.256 12.695 47.828 1.00 90.03 447 PRO A CA 1
ATOM 2361 C C . PRO A 1 319 ? 35.048 13.853 47.225 1.00 87.92 447 PRO A C 1
ATOM 2362 O O . PRO A 1 319 ? 36.204 14.068 47.591 1.00 90.62 447 PRO A O 1
ATOM 2366 N N . ARG A 1 320 ? 34.424 14.590 46.312 1.00 85.85 448 ARG A N 1
ATOM 2367 C CA . ARG A 1 320 ? 35.074 15.728 45.671 1.00 87.65 448 ARG A CA 1
ATOM 2368 C C . ARG A 1 320 ? 34.912 16.996 46.503 1.00 82.28 448 ARG A C 1
ATOM 2369 O O . ARG A 1 320 ? 33.818 17.552 46.599 1.00 84.50 448 ARG A O 1
ATOM 2377 N N . VAL A 1 321 ? 36.007 17.451 47.103 1.00 81.44 449 VAL A N 1
ATOM 2378 C CA . VAL A 1 321 ? 35.981 18.642 47.945 1.00 78.70 449 VAL A CA 1
ATOM 2379 C C . VAL A 1 321 ? 36.259 19.905 47.133 1.00 77.07 449 VAL A C 1
ATOM 2380 O O . VAL A 1 321 ? 37.290 20.013 46.469 1.00 82.06 449 VAL A O 1
ATOM 2384 N N . LEU A 1 322 ? 35.336 20.859 47.191 1.00 68.01 450 LEU A N 1
ATOM 2385 C CA . LEU A 1 322 ? 35.469 22.099 46.434 1.00 67.93 450 LEU A CA 1
ATOM 2386 C C . LEU A 1 322 ? 35.914 23.262 47.316 1.00 67.62 450 LEU A C 1
ATOM 2387 O O . LEU A 1 322 ? 35.147 23.752 48.145 1.00 74.00 450 LEU A O 1
ATOM 2392 N N . PHE A 1 323 ? 37.155 23.702 47.130 1.00 66.35 451 PHE A N 1
ATOM 2393 C CA . PHE A 1 323 ? 37.687 24.838 47.875 1.00 65.71 451 PHE A CA 1
ATOM 2394 C C . PHE A 1 323 ? 37.326 26.154 47.197 1.00 71.94 451 PHE A C 1
ATOM 2395 O O . PHE A 1 323 ? 37.016 27.142 47.862 1.00 63.44 451 PHE A O 1
ATOM 2403 N N . ALA A 1 324 ? 37.374 26.157 45.868 1.00 85.82 452 ALA A N 1
ATOM 2404 C CA . ALA A 1 324 ? 37.026 27.336 45.084 1.00 82.20 452 ALA A CA 1
ATOM 2405 C C . ALA A 1 324 ? 35.896 27.018 44.111 1.00 84.21 452 ALA A C 1
ATOM 2406 O O . ALA A 1 324 ? 35.082 26.131 44.365 1.00 86.54 452 ALA A O 1
ATOM 2408 N N . MET A 1 325 ? 35.853 27.739 42.996 1.00 87.32 453 MET A N 1
ATOM 2409 C CA . MET A 1 325 ? 34.785 27.556 42.010 1.00 101.43 453 MET A CA 1
ATOM 2410 C C . MET A 1 325 ? 34.914 26.343 41.057 1.00 102.57 453 MET A C 1
ATOM 2411 O O . MET A 1 325 ? 33.980 25.543 40.982 1.00 111.01 453 MET A O 1
ATOM 2416 N N . GLY A 1 326 ? 36.026 26.179 40.333 1.00 96.31 454 GLY A N 1
ATOM 2417 C CA . GLY A 1 326 ? 37.170 27.073 40.336 1.00 92.04 454 GLY A CA 1
ATOM 2418 C C . GLY A 1 326 ? 38.488 26.355 40.552 1.00 93.03 454 GLY A C 1
ATOM 2419 O O . GLY A 1 326 ? 38.823 25.981 41.676 1.00 100.04 454 GLY A O 1
ATOM 2420 N N . ASP A 1 327 ? 39.238 26.156 39.471 1.00 88.59 455 ASP A N 1
ATOM 2421 C CA . ASP A 1 327 ? 40.568 25.563 39.564 1.00 86.20 455 ASP A CA 1
ATOM 2422 C C . ASP A 1 327 ? 41.583 26.612 39.982 1.00 86.16 455 ASP A C 1
ATOM 2423 O O . ASP A 1 327 ? 41.499 27.766 39.566 1.00 85.88 455 ASP A O 1
ATOM 2428 N N . PHE A 1 328 ? 42.548 26.209 40.800 1.00 92.47 456 PHE A N 1
ATOM 2429 C CA . PHE A 1 328 ? 43.475 27.174 41.371 1.00 94.52 456 PHE A CA 1
ATOM 2430 C C . PHE A 1 328 ? 44.859 26.595 41.663 1.00 91.26 456 PHE A C 1
ATOM 2431 O O . PHE A 1 328 ? 45.101 25.403 41.476 1.00 85.65 456 PHE A O 1
ATOM 2439 N N . SER A 1 329 ? 45.763 27.460 42.111 1.00 84.85 457 SER A N 1
ATOM 2440 C CA . SER A 1 329 ? 47.097 27.047 42.526 1.00 89.35 457 SER A CA 1
ATOM 2441 C C . SER A 1 329 ? 47.518 27.827 43.766 1.00 91.96 457 SER A C 1
ATOM 2442 O O . SER A 1 329 ? 47.486 29.057 43.774 1.00 90.75 457 SER A O 1
ATOM 2445 N N . ILE A 1 330 ? 47.903 27.102 44.813 1.00 89.16 458 ILE A N 1
ATOM 2446 C CA . ILE A 1 330 ? 48.286 27.714 46.081 1.00 86.86 458 ILE A CA 1
ATOM 2447 C C . ILE A 1 330 ? 49.565 28.528 45.931 1.00 90.73 458 ILE A C 1
ATOM 2448 O O . ILE A 1 330 ? 50.540 28.059 45.344 1.00 99.73 458 ILE A O 1
ATOM 2453 N N . VAL A 1 331 ? 49.558 29.749 46.459 1.00 84.21 459 VAL A N 1
ATOM 2454 C CA . VAL A 1 331 ? 50.740 30.602 46.397 1.00 93.27 459 VAL A CA 1
ATOM 2455 C C . VAL A 1 331 ? 51.410 30.739 47.765 1.00 97.96 459 VAL A C 1
ATOM 2456 O O . VAL A 1 331 ? 50.745 30.923 48.785 1.00 93.62 459 VAL A O 1
ATOM 2460 N N . ARG A 1 332 ? 52.734 30.626 47.776 1.00 106.44 460 ARG A N 1
ATOM 2461 C CA . ARG A 1 332 ? 53.507 30.758 49.002 1.00 94.43 460 ARG A CA 1
ATOM 2462 C C . ARG A 1 332 ? 54.175 32.126 49.050 1.00 96.93 460 ARG A C 1
ATOM 2463 O O . ARG A 1 332 ? 55.176 32.362 48.374 1.00 101.70 460 ARG A O 1
ATOM 2471 N N . VAL A 1 333 ? 53.612 33.027 49.846 1.00 99.46 461 VAL A N 1
ATOM 2472 C CA . VAL A 1 333 ? 54.138 34.383 49.956 1.00 107.01 461 VAL A CA 1
ATOM 2473 C C . VAL A 1 333 ? 54.398 34.772 51.411 1.00 105.01 461 VAL A C 1
ATOM 2474 O O . VAL A 1 333 ? 53.513 34.672 52.261 1.00 98.60 461 VAL A O 1
ATOM 2478 N N . THR A 1 334 ? 55.624 35.206 51.691 1.00 110.16 462 THR A N 1
ATOM 2479 C CA . THR A 1 334 ? 56.004 35.603 53.043 1.00 116.38 462 THR A CA 1
ATOM 2480 C C . THR A 1 334 ? 55.749 37.088 53.285 1.00 110.05 462 THR A C 1
ATOM 2481 O O . THR A 1 334 ? 56.413 37.947 52.706 1.00 107.02 462 THR A O 1
ATOM 2485 N N . ARG A 1 335 ? 54.777 37.381 54.143 1.00 113.11 463 ARG A N 1
ATOM 2486 C CA . ARG A 1 335 ? 54.461 38.757 54.506 1.00 115.93 463 ARG A CA 1
ATOM 2487 C C . ARG A 1 335 ? 55.545 39.316 55.426 1.00 110.14 463 ARG A C 1
ATOM 2488 O O . ARG A 1 335 ? 56.251 38.550 56.082 1.00 112.27 463 ARG A O 1
ATOM 2496 N N . PRO A 1 336 ? 55.691 40.654 55.464 1.00 109.08 464 PRO A N 1
ATOM 2497 C CA . PRO A 1 336 ? 56.687 41.290 56.336 1.00 116.37 464 PRO A CA 1
ATOM 2498 C C . PRO A 1 336 ? 56.525 40.893 57.802 1.00 122.82 464 PRO A C 1
ATOM 2499 O O . PRO A 1 336 ? 55.404 40.671 58.263 1.00 123.74 464 PRO A O 1
ATOM 2503 N N . LEU A 1 337 ? 57.643 40.809 58.518 1.00 116.43 465 LEU A N 1
ATOM 2504 C CA . LEU A 1 337 ? 57.651 40.310 59.890 1.00 116.64 465 LEU A CA 1
ATOM 2505 C C . LEU A 1 337 ? 56.844 41.178 60.856 1.00 111.80 465 LEU A C 1
ATOM 2506 O O . LEU A 1 337 ? 56.219 40.662 61.782 1.00 108.27 465 LEU A O 1
ATOM 2511 N N . HIS A 1 338 ? 56.849 42.489 60.636 1.00 112.35 466 HIS A N 1
ATOM 2512 C CA . HIS A 1 338 ? 56.123 43.405 61.511 1.00 110.83 466 HIS A CA 1
ATOM 2513 C C . HIS A 1 338 ? 54.619 43.164 61.431 1.00 120.76 466 HIS A C 1
ATOM 2514 O O . HIS A 1 338 ? 53.870 43.545 62.331 1.00 123.54 466 HIS A O 1
ATOM 2521 N N . GLN A 1 339 ? 54.186 42.529 60.347 1.00 121.33 467 GLN A N 1
ATOM 2522 C CA . GLN A 1 339 ? 52.789 42.148 60.179 1.00 124.03 467 GLN A CA 1
ATOM 2523 C C . GLN A 1 339 ? 52.543 40.759 60.759 1.00 120.17 467 GLN A C 1
ATOM 2524 O O . GLN A 1 339 ? 51.461 40.470 61.271 1.00 119.11 467 GLN A O 1
ATOM 2530 N N . ALA A 1 340 ? 53.560 39.906 60.680 1.00 113.74 468 ALA A N 1
ATOM 2531 C CA . ALA A 1 340 ? 53.447 38.520 61.124 1.00 108.74 468 ALA A CA 1
ATOM 2532 C C . ALA A 1 340 ? 53.412 38.391 62.645 1.00 105.30 468 ALA A C 1
ATOM 2533 O O . ALA A 1 340 ? 52.878 37.419 63.180 1.00 99.58 468 ALA A O 1
ATOM 2535 N N . VAL A 1 341 ? 53.984 39.372 63.335 1.00 105.45 469 VAL A N 1
ATOM 2536 C CA . VAL A 1 341 ? 54.039 39.351 64.793 1.00 106.55 469 VAL A CA 1
ATOM 2537 C C . VAL A 1 341 ? 52.719 39.817 65.406 1.00 117.06 469 VAL A C 1
ATOM 2538 O O . VAL A 1 341 ? 52.291 39.311 66.446 1.00 112.14 469 VAL A O 1
ATOM 2542 N N . GLN A 1 342 ? 52.065 40.768 64.744 1.00 119.12 470 GLN A N 1
ATOM 2543 C CA . GLN A 1 342 ? 50.787 41.293 65.219 1.00 115.13 470 GLN A CA 1
ATOM 2544 C C . GLN A 1 342 ? 49.692 40.230 65.191 1.00 110.02 470 GLN A C 1
ATOM 2545 O O . GLN A 1 342 ? 48.641 40.391 65.812 1.00 108.92 470 GLN A O 1
ATOM 2551 N N . GLY A 1 343 ? 49.942 39.145 64.464 1.00 107.20 471 GLY A N 1
ATOM 2552 C CA . GLY A 1 343 ? 49.010 38.036 64.404 1.00 107.37 471 GLY A CA 1
ATOM 2553 C C . GLY A 1 343 ? 48.999 37.232 65.689 1.00 100.90 471 GLY A C 1
ATOM 2554 O O . GLY A 1 343 ? 48.054 36.491 65.959 1.00 100.14 471 GLY A O 1
ATOM 2555 N N . TRP A 1 344 ? 50.054 37.379 66.485 1.00 103.80 472 TRP A N 1
ATOM 2556 C CA . TRP A 1 344 ? 50.153 36.673 67.757 1.00 103.52 472 TRP A CA 1
ATOM 2557 C C . TRP A 1 344 ? 49.759 37.561 68.934 1.00 109.05 472 TRP A C 1
ATOM 2558 O O . TRP A 1 344 ? 48.997 37.143 69.806 1.00 109.39 472 TRP A O 1
ATOM 2569 N N . LEU A 1 345 ? 50.278 38.785 68.958 1.00 112.96 473 LEU A N 1
ATOM 2570 C CA . LEU A 1 345 ? 49.914 39.739 70.002 1.00 122.35 473 LEU A CA 1
ATOM 2571 C C . LEU A 1 345 ? 48.828 40.703 69.525 1.00 132.95 473 LEU A C 1
ATOM 2572 O O . LEU A 1 345 ? 48.949 41.321 68.467 1.00 127.25 473 LEU A O 1
ATOM 2577 N N . THR A 1 346 ? 47.762 40.817 70.312 1.00 142.90 474 THR A N 1
ATOM 2578 C CA . THR A 1 346 ? 46.607 41.629 69.942 1.00 139.89 474 THR A CA 1
ATOM 2579 C C . THR A 1 346 ? 46.844 43.109 70.237 1.00 146.15 474 THR A C 1
ATOM 2580 O O . THR A 1 346 ? 46.304 43.982 69.556 1.00 144.47 474 THR A O 1
ATOM 2584 N N . SER A 1 347 ? 47.657 43.380 71.254 1.00 146.35 475 SER A N 1
ATOM 2585 C CA . SER A 1 347 ? 47.959 44.749 71.662 1.00 147.62 475 SER A CA 1
ATOM 2586 C C . SER A 1 347 ? 48.611 45.551 70.541 1.00 147.71 475 SER A C 1
ATOM 2587 O O . SER A 1 347 ? 49.687 45.198 70.055 1.00 141.39 475 SER A O 1
ATOM 2590 N N . LEU A 1 348 ? 47.952 46.631 70.134 1.00 150.53 476 LEU A N 1
ATOM 2591 C CA . LEU A 1 348 ? 48.464 47.480 69.064 1.00 151.65 476 LEU A CA 1
ATOM 2592 C C . LEU A 1 348 ? 49.036 48.794 69.594 1.00 154.80 476 LEU A C 1
ATOM 2593 O O . LEU A 1 348 ? 48.340 49.577 70.241 1.00 159.05 476 LEU A O 1
ATOM 2598 N N . GLU A 1 349 ? 50.320 49.014 69.335 1.00 152.73 477 GLU A N 1
ATOM 2599 C CA . GLU A 1 349 ? 50.973 50.267 69.692 1.00 152.27 477 GLU A CA 1
ATOM 2600 C C . GLU A 1 349 ? 52.127 50.550 68.737 1.00 152.88 477 GLU A C 1
ATOM 2601 O O . GLU A 1 349 ? 52.796 49.630 68.266 1.00 152.98 477 GLU A O 1
ATOM 2607 N N . GLU A 1 350 ? 52.349 51.828 68.449 1.00 152.61 478 GLU A N 1
ATOM 2608 C CA . GLU A 1 350 ? 53.365 52.234 67.485 1.00 152.70 478 GLU A CA 1
ATOM 2609 C C . GLU A 1 350 ? 54.774 51.917 67.979 1.00 158.74 478 GLU A C 1
ATOM 2610 O O . GLU A 1 350 ? 55.684 51.690 67.181 1.00 156.32 478 GLU A O 1
ATOM 2616 N N . GLU A 1 351 ? 54.945 51.898 69.297 1.00 161.99 479 GLU A N 1
ATOM 2617 C CA . GLU A 1 351 ? 56.253 51.667 69.903 1.00 161.14 479 GLU A CA 1
ATOM 2618 C C . GLU A 1 351 ? 56.754 50.241 69.678 1.00 158.76 479 GLU A C 1
ATOM 2619 O O . GLU A 1 351 ? 57.930 50.028 69.383 1.00 156.24 479 GLU A O 1
ATOM 2625 N N . ASP A 1 352 ? 55.857 49.270 69.816 1.00 155.78 480 ASP A N 1
ATOM 2626 C CA . ASP A 1 352 ? 56.229 47.863 69.717 1.00 156.26 480 ASP A CA 1
ATOM 2627 C C . ASP A 1 352 ? 56.581 47.454 68.288 1.00 148.83 480 ASP A C 1
ATOM 2628 O O . ASP A 1 352 ? 57.556 46.736 68.062 1.00 143.32 480 ASP A O 1
ATOM 2633 N N . VAL A 1 353 ? 55.783 47.915 67.329 1.00 148.22 481 VAL A N 1
ATOM 2634 C CA . VAL A 1 353 ? 55.957 47.540 65.928 1.00 148.21 481 VAL A CA 1
ATOM 2635 C C . VAL A 1 353 ? 57.296 48.015 65.365 1.00 146.58 481 VAL A C 1
ATOM 2636 O O . VAL A 1 353 ? 57.924 47.321 64.562 1.00 137.91 481 VAL A O 1
ATOM 2640 N N . ASN A 1 354 ? 57.731 49.195 65.797 1.00 149.71 482 ASN A N 1
ATOM 2641 C CA . ASN A 1 354 ? 58.978 49.782 65.315 1.00 149.90 482 ASN A CA 1
ATOM 2642 C C . ASN A 1 354 ? 60.204 48.918 65.599 1.00 144.44 482 ASN A C 1
ATOM 2643 O O . ASN A 1 354 ? 61.129 48.856 64.788 1.00 141.50 482 ASN A O 1
ATOM 2648 N N . GLN A 1 355 ? 60.208 48.254 66.751 1.00 140.37 483 GLN A N 1
ATOM 2649 C CA . GLN A 1 355 ? 61.318 47.383 67.121 1.00 135.15 483 GLN A CA 1
ATOM 2650 C C . GLN A 1 355 ? 61.369 46.137 66.243 1.00 133.36 483 GLN A C 1
ATOM 2651 O O . GLN A 1 355 ? 62.448 45.660 65.894 1.00 134.14 483 GLN A O 1
ATOM 2657 N N . TRP A 1 356 ? 60.199 45.618 65.882 1.00 132.92 484 TRP A N 1
ATOM 2658 C CA . TRP A 1 356 ? 60.123 44.417 65.056 1.00 130.92 484 TRP A CA 1
ATOM 2659 C C . TRP A 1 356 ? 60.612 44.658 63.629 1.00 134.73 484 TRP A C 1
ATOM 2660 O O . TRP A 1 356 ? 61.029 43.724 62.944 1.00 133.61 484 TRP A O 1
ATOM 2671 N N . ARG A 1 357 ? 60.559 45.910 63.185 1.00 136.94 485 ARG A N 1
ATOM 2672 C CA . ARG A 1 357 ? 61.128 46.275 61.893 1.00 133.08 485 ARG A CA 1
ATOM 2673 C C . ARG A 1 357 ? 62.650 46.270 61.973 1.00 135.40 485 ARG A C 1
ATOM 2674 O O . ARG A 1 357 ? 63.332 45.900 61.018 1.00 135.22 485 ARG A O 1
ATOM 2682 N N . ALA A 1 358 ? 63.174 46.683 63.122 1.00 124.24 486 ALA A N 1
ATOM 2683 C CA . ALA A 1 358 ? 64.609 46.645 63.363 1.00 126.77 486 ALA A CA 1
ATOM 2684 C C . ALA A 1 358 ? 65.066 45.200 63.515 1.00 135.00 486 ALA A C 1
ATOM 2685 O O . ALA A 1 358 ? 66.219 44.868 63.236 1.00 145.42 486 ALA A O 1
ATOM 2687 N N . PHE A 1 359 ? 64.151 44.344 63.958 1.00 128.85 487 PHE A N 1
ATOM 2688 C CA . PHE A 1 359 ? 64.432 42.920 64.091 1.00 131.02 487 PHE A CA 1
ATOM 2689 C C . PHE A 1 359 ? 64.306 42.252 62.728 1.00 131.27 487 PHE A C 1
ATOM 2690 O O . PHE A 1 359 ? 64.752 41.122 62.530 1.00 132.11 487 PHE A O 1
ATOM 2698 N N . GLU A 1 360 ? 63.689 42.965 61.791 1.00 127.71 488 GLU A N 1
ATOM 2699 C CA . GLU A 1 360 ? 63.481 42.458 60.442 1.00 126.70 488 GLU A CA 1
ATOM 2700 C C . GLU A 1 360 ? 64.668 42.825 59.557 1.00 130.50 488 GLU A C 1
ATOM 2701 O O . GLU A 1 360 ? 64.831 42.290 58.459 1.00 133.54 488 GLU A O 1
ATOM 2707 N N . ALA A 1 361 ? 65.498 43.739 60.048 1.00 127.37 489 ALA A N 1
ATOM 2708 C CA . ALA A 1 361 ? 66.663 44.200 59.302 1.00 121.93 489 ALA A CA 1
ATOM 2709 C C . ALA A 1 361 ? 67.779 43.159 59.297 1.00 119.38 489 ALA A C 1
ATOM 2710 O O . ALA A 1 361 ? 68.432 42.945 58.276 1.00 126.55 489 ALA A O 1
ATOM 2712 N N . GLU A 1 362 ? 67.993 42.516 60.440 1.00 110.69 490 GLU A N 1
ATOM 2713 C CA . GLU A 1 362 ? 69.048 41.514 60.565 1.00 111.17 490 GLU A CA 1
ATOM 2714 C C . GLU A 1 362 ? 68.740 40.262 59.749 1.00 112.29 490 GLU A C 1
ATOM 2715 O O . GLU A 1 362 ? 67.598 40.035 59.351 1.00 114.75 490 GLU A O 1
ATOM 2721 N N . ALA A 1 363 ? 69.769 39.457 59.502 1.00 115.48 491 ALA A N 1
ATOM 2722 C CA . ALA A 1 363 ? 69.635 38.265 58.671 1.00 114.07 491 ALA A CA 1
ATOM 2723 C C . ALA A 1 363 ? 68.741 37.211 59.314 1.00 107.86 491 ALA A C 1
ATOM 2724 O O . ALA A 1 363 ? 68.507 37.236 60.523 1.00 96.02 491 ALA A O 1
ATOM 2726 N N . ASN A 1 364 ? 68.244 36.294 58.487 1.00 114.36 492 ASN A N 1
ATOM 2727 C CA . ASN A 1 364 ? 67.365 35.211 58.929 1.00 108.61 492 ASN A CA 1
ATOM 2728 C C . ASN A 1 364 ? 66.081 35.695 59.601 1.00 108.36 492 ASN A C 1
ATOM 2729 O O . ASN A 1 364 ? 65.479 34.977 60.398 1.00 107.06 492 ASN A O 1
ATOM 2734 N N . ALA A 1 365 ? 65.664 36.913 59.271 1.00 110.57 493 ALA A N 1
ATOM 2735 C CA . ALA A 1 365 ? 64.444 37.481 59.829 1.00 99.62 493 ALA A CA 1
ATOM 2736 C C . ALA A 1 365 ? 63.227 37.013 59.043 1.00 102.11 493 ALA A C 1
ATOM 2737 O O . ALA A 1 365 ? 62.155 36.799 59.609 1.00 102.89 493 ALA A O 1
ATOM 2739 N N . ALA A 1 366 ? 63.401 36.856 57.735 1.00 106.16 494 ALA A N 1
ATOM 2740 C CA . ALA A 1 366 ? 62.324 36.387 56.873 1.00 101.86 494 ALA A CA 1
ATOM 2741 C C . ALA A 1 366 ? 61.995 34.928 57.172 1.00 102.29 494 ALA A C 1
ATOM 2742 O O . ALA A 1 366 ? 60.863 34.484 56.974 1.00 105.41 494 ALA A O 1
ATOM 2744 N N . ALA A 1 367 ? 62.990 34.191 57.653 1.00 97.60 495 ALA A N 1
ATOM 2745 C CA . ALA A 1 367 ? 62.809 32.786 57.998 1.00 95.24 495 ALA A CA 1
ATOM 2746 C C . ALA A 1 367 ? 61.898 32.638 59.212 1.00 96.96 495 ALA A C 1
ATOM 2747 O O . ALA A 1 367 ? 61.042 31.754 59.253 1.00 95.71 495 ALA A O 1
ATOM 2749 N N . PHE A 1 368 ? 62.090 33.509 60.197 1.00 98.45 496 PHE A N 1
ATOM 2750 C CA . PHE A 1 368 ? 61.277 33.492 61.407 1.00 95.49 496 PHE A CA 1
ATOM 2751 C C . PHE A 1 368 ? 59.895 34.081 61.140 1.00 97.78 496 PHE A C 1
ATOM 2752 O O . PHE A 1 368 ? 58.916 33.716 61.792 1.00 90.64 496 PHE A O 1
ATOM 2760 N N . SER A 1 369 ? 59.824 34.996 60.177 1.00 99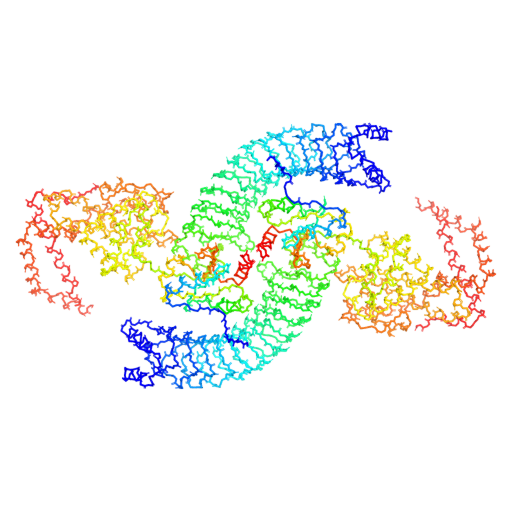.08 497 SER A N 1
ATOM 2761 C CA . SER A 1 369 ? 58.556 35.597 59.785 1.00 101.07 497 SER A CA 1
ATOM 2762 C C . SER A 1 369 ? 57.651 34.545 59.157 1.00 96.96 497 SER A C 1
ATOM 2763 O O . SER A 1 369 ? 56.440 34.536 59.383 1.00 93.41 497 SER A O 1
ATOM 2766 N N . GLY A 1 370 ? 58.251 33.659 58.369 1.00 90.04 498 GLY A N 1
ATOM 2767 C CA . GLY A 1 370 ? 57.518 32.570 57.753 1.00 96.32 498 GLY A CA 1
ATOM 2768 C C . GLY A 1 370 ? 57.226 31.471 58.755 1.00 83.83 498 GLY A C 1
ATOM 2769 O O . GLY A 1 370 ? 56.283 30.697 58.592 1.00 86.34 498 GLY A O 1
ATOM 2770 N N . PHE A 1 371 ? 58.043 31.408 59.800 1.00 81.37 499 PHE A N 1
ATOM 2771 C CA . PHE A 1 371 ? 57.864 30.416 60.849 1.00 85.15 499 PHE A CA 1
ATOM 2772 C C . PHE A 1 371 ? 56.604 30.687 61.665 1.00 89.25 499 PHE A C 1
ATOM 2773 O O . PHE A 1 371 ? 55.859 29.764 61.992 1.00 87.46 499 PHE A O 1
ATOM 2781 N N . LEU A 1 372 ? 56.376 31.955 61.994 1.00 87.40 500 LEU A N 1
ATOM 2782 C CA . LEU A 1 372 ? 55.218 32.345 62.791 1.00 84.25 500 LEU A CA 1
ATOM 2783 C C . LEU A 1 372 ? 53.906 32.053 62.069 1.00 84.91 500 LEU A C 1
ATOM 2784 O O . LEU A 1 372 ? 52.941 31.592 62.679 1.00 88.45 500 LEU A O 1
ATOM 2789 N N . ASP A 1 373 ? 53.877 32.321 60.768 1.00 85.21 501 ASP A N 1
ATOM 2790 C CA . ASP A 1 373 ? 52.672 32.103 59.978 1.00 82.58 501 ASP A CA 1
ATOM 2791 C C . ASP A 1 373 ? 52.374 30.618 59.800 1.00 81.27 501 ASP A C 1
ATOM 2792 O O . ASP A 1 373 ? 51.226 30.192 59.913 1.00 85.46 501 ASP A O 1
ATOM 2797 N N . TYR A 1 374 ? 53.412 29.832 59.531 1.00 75.02 502 TYR A N 1
ATOM 2798 C CA . TYR A 1 374 ? 53.252 28.389 59.368 1.00 78.89 502 TYR A CA 1
ATOM 2799 C C . TYR A 1 374 ? 52.986 27.684 60.696 1.00 82.10 502 TYR A C 1
ATOM 2800 O O . TYR A 1 374 ? 52.551 26.532 60.721 1.00 78.79 502 TYR A O 1
ATOM 2809 N N . LEU A 1 375 ? 53.250 28.380 61.798 1.00 79.12 503 LEU A N 1
ATOM 2810 C CA . LEU A 1 375 ? 52.989 27.834 63.123 1.00 81.10 503 LEU A CA 1
ATOM 2811 C C . LEU A 1 375 ? 51.533 28.060 63.513 1.00 78.13 503 LEU A C 1
ATOM 2812 O O . LEU A 1 375 ? 50.882 27.172 64.065 1.00 77.67 503 LEU A O 1
ATOM 2817 N N . GLY A 1 376 ? 51.027 29.252 63.216 1.00 72.83 504 GLY A N 1
ATOM 2818 C CA . GLY A 1 376 ? 49.657 29.603 63.539 1.00 79.91 504 GLY A CA 1
ATOM 2819 C C . GLY A 1 376 ? 48.683 29.263 62.428 1.00 84.65 504 GLY A C 1
ATOM 2820 O O . GLY A 1 376 ? 47.556 29.757 62.408 1.00 79.96 504 GLY A O 1
ATOM 2821 N N . ASP A 1 377 ? 49.119 28.415 61.501 1.00 83.91 505 ASP A N 1
ATOM 2822 C CA . ASP A 1 377 ? 48.275 28.005 60.386 1.00 80.37 505 ASP A CA 1
ATOM 2823 C C . ASP A 1 377 ? 47.653 26.637 60.649 1.00 83.41 505 ASP A C 1
ATOM 2824 O O . ASP A 1 377 ? 47.573 25.797 59.755 1.00 85.59 505 ASP A O 1
ATOM 2829 N N . THR A 1 378 ? 47.232 26.411 61.889 1.00 77.64 506 THR A N 1
ATOM 2830 C CA . THR A 1 378 ? 46.517 25.192 62.243 1.00 76.55 506 THR A CA 1
ATOM 2831 C C . THR A 1 378 ? 45.248 25.579 62.984 1.00 81.91 506 THR A C 1
ATOM 2832 O O . THR A 1 378 ? 44.846 26.740 62.965 1.00 88.52 506 THR A O 1
ATOM 2836 N N . GLN A 1 379 ? 44.617 24.611 63.638 1.00 86.39 507 GLN A N 1
ATOM 2837 C CA . GLN A 1 379 ? 43.406 24.889 64.401 1.00 86.11 507 GLN A CA 1
ATOM 2838 C C . GLN A 1 379 ? 43.717 25.087 65.881 1.00 88.36 507 GLN A C 1
ATOM 2839 O O . GLN A 1 379 ? 43.241 26.036 66.502 1.00 90.64 507 GLN A O 1
ATOM 2845 N N . ASN A 1 380 ? 44.522 24.187 66.437 1.00 84.61 508 ASN A N 1
ATOM 2846 C CA . ASN A 1 380 ? 44.830 24.211 67.862 1.00 83.56 508 ASN A CA 1
ATOM 2847 C C . ASN A 1 380 ? 45.812 25.310 68.259 1.00 85.30 508 ASN A C 1
ATOM 2848 O O . ASN A 1 380 ? 45.869 25.705 69.423 1.00 89.82 508 ASN A O 1
ATOM 2853 N N . THR A 1 381 ? 46.583 25.802 67.294 1.00 79.67 509 THR A N 1
ATOM 2854 C CA . THR A 1 381 ? 47.552 26.857 67.571 1.00 78.51 509 THR A CA 1
ATOM 2855 C C . THR A 1 381 ? 46.923 28.242 67.464 1.00 82.60 509 THR A C 1
ATOM 2856 O O . THR A 1 381 ? 47.574 29.250 67.734 1.00 86.12 509 THR A O 1
ATOM 2860 N N . ARG A 1 382 ? 45.656 28.286 67.066 1.00 84.63 510 ARG A N 1
ATOM 2861 C CA . ARG A 1 382 ? 44.917 29.541 67.027 1.00 88.94 510 ARG A CA 1
ATOM 2862 C C . ARG A 1 382 ? 44.210 29.771 68.358 1.00 87.12 510 ARG A C 1
ATOM 2863 O O . ARG A 1 382 ? 43.594 30.814 68.574 1.00 88.27 510 ARG A O 1
ATOM 2871 N N . HIS A 1 383 ? 44.307 28.785 69.245 1.00 83.70 511 HIS A N 1
ATOM 2872 C CA . HIS A 1 383 ? 43.674 28.855 70.556 1.00 92.22 511 HIS A CA 1
ATOM 2873 C C . HIS A 1 383 ? 44.270 29.992 71.383 1.00 100.73 511 HIS A C 1
ATOM 2874 O O . HIS A 1 383 ? 45.490 30.154 71.427 1.00 103.85 511 HIS A O 1
ATOM 2881 N N . PRO A 1 384 ? 43.406 30.784 72.038 1.00 94.85 512 PRO A N 1
ATOM 2882 C CA . PRO A 1 384 ? 43.822 31.962 72.811 1.00 92.78 512 PRO A CA 1
ATOM 2883 C C . PRO A 1 384 ? 44.820 31.643 73.923 1.00 92.52 512 PRO A C 1
ATOM 2884 O O . PRO A 1 384 ? 45.720 32.444 74.176 1.00 88.08 512 PRO A O 1
ATOM 2888 N N . ASP A 1 385 ? 44.660 30.494 74.573 1.00 98.01 513 ASP A N 1
ATOM 2889 C CA . ASP A 1 385 ? 45.562 30.094 75.649 1.00 102.28 513 ASP A CA 1
ATOM 2890 C C . ASP A 1 385 ? 46.971 29.814 75.133 1.00 100.15 513 ASP A C 1
ATOM 2891 O O . ASP A 1 385 ? 47.957 30.122 75.803 1.00 100.97 513 ASP A O 1
ATOM 2896 N N . PHE A 1 386 ? 47.062 29.228 73.944 1.00 95.20 514 PHE A N 1
ATOM 2897 C CA . PHE A 1 386 ? 48.359 28.958 73.335 1.00 91.32 514 PHE A CA 1
ATOM 2898 C C . PHE A 1 386 ? 48.933 30.212 72.689 1.00 87.13 514 PHE A C 1
ATOM 2899 O O . PHE A 1 386 ? 50.148 30.386 72.627 1.00 90.89 514 PHE A O 1
ATOM 2907 N N . LYS A 1 387 ? 48.054 31.085 72.210 1.00 84.60 515 LYS A N 1
ATOM 2908 C CA . LYS A 1 387 ? 48.485 32.331 71.591 1.00 90.21 515 LYS A CA 1
ATOM 2909 C C . LYS A 1 387 ? 49.046 33.280 72.645 1.00 95.26 515 LYS A C 1
ATOM 2910 O O . LYS A 1 387 ? 49.865 34.148 72.344 1.00 92.77 515 LYS A O 1
ATOM 2916 N N . GLU A 1 388 ? 48.602 33.102 73.884 1.00 102.08 516 GLU A N 1
ATOM 2917 C CA . GLU A 1 388 ? 49.022 33.965 74.980 1.00 104.56 516 GLU A CA 1
ATOM 2918 C C . GLU A 1 388 ? 50.480 33.719 75.363 1.00 103.23 516 GLU A C 1
ATOM 2919 O O . GLU A 1 388 ? 51.237 34.664 75.585 1.00 103.54 516 GLU A O 1
ATOM 2925 N N . GLN A 1 389 ? 50.871 32.450 75.433 1.00 97.63 517 GLN A N 1
ATOM 2926 C CA . GLN A 1 389 ? 52.236 32.102 75.813 1.00 100.15 517 GLN A CA 1
ATOM 2927 C C . GLN A 1 389 ? 53.232 32.401 74.697 1.00 92.34 517 GLN A C 1
ATOM 2928 O O . GLN A 1 389 ? 54.391 32.721 74.960 1.00 97.48 517 GLN A O 1
ATOM 2934 N N . VAL A 1 390 ? 52.779 32.296 73.452 1.00 93.15 518 VAL A N 1
ATOM 2935 C CA . VAL A 1 390 ? 53.613 32.657 72.313 1.00 94.95 518 VAL A CA 1
ATOM 2936 C C . VAL A 1 390 ? 53.849 34.163 72.326 1.00 97.58 518 VAL A C 1
ATOM 2937 O O . VAL A 1 390 ? 54.947 34.634 72.029 1.00 96.23 518 VAL A O 1
ATOM 2941 N N . SER A 1 391 ? 52.810 34.911 72.689 1.00 102.15 519 SER A N 1
ATOM 2942 C CA . SER A 1 391 ? 52.906 36.362 72.804 1.00 105.65 519 SER A CA 1
ATOM 2943 C C . SER A 1 391 ? 53.933 36.751 73.861 1.00 107.34 519 SER A C 1
ATOM 2944 O O . SER A 1 391 ? 54.706 37.691 73.675 1.00 109.12 519 SER A O 1
ATOM 2947 N N . ALA A 1 392 ? 53.936 36.018 74.970 1.00 103.46 520 ALA A N 1
ATOM 2948 C CA . ALA A 1 392 ? 54.893 36.257 76.043 1.00 109.90 520 ALA A CA 1
ATOM 2949 C C . ALA A 1 392 ? 56.304 35.894 75.594 1.00 98.49 520 ALA A C 1
ATOM 2950 O O . ALA A 1 392 ? 57.272 36.571 75.940 1.00 97.27 520 ALA A O 1
ATOM 2952 N N . TRP A 1 393 ? 56.409 34.822 74.816 1.00 96.72 521 TRP A N 1
ATOM 2953 C CA . TRP A 1 393 ? 57.695 34.361 74.308 1.00 96.89 521 TRP A CA 1
ATOM 2954 C C . TRP A 1 393 ? 58.267 35.333 73.278 1.00 92.76 521 TRP A C 1
ATOM 2955 O O . TRP A 1 393 ? 59.482 35.409 73.092 1.00 83.83 521 TRP A O 1
ATOM 2966 N N . LEU A 1 394 ? 57.386 36.076 72.615 1.00 94.58 522 LEU A N 1
ATOM 2967 C CA . LEU A 1 394 ? 57.813 37.080 71.647 1.00 96.69 522 LEU A CA 1
ATOM 2968 C C . LEU A 1 394 ? 58.332 38.329 72.351 1.00 99.47 522 LEU A C 1
ATOM 2969 O O . LEU A 1 394 ? 59.251 38.989 71.866 1.00 98.34 522 LEU A O 1
ATOM 2974 N N . MET A 1 395 ? 57.739 38.648 73.496 1.00 100.88 523 MET A N 1
ATOM 2975 C CA . MET A 1 395 ? 58.195 39.776 74.30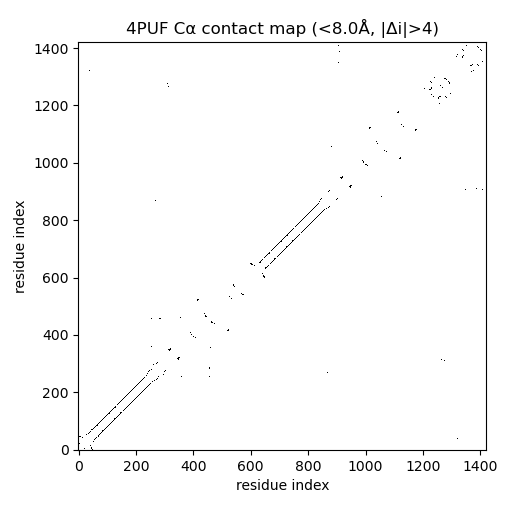0 1.00 108.81 523 MET A CA 1
ATOM 2976 C C . MET A 1 395 ? 59.565 39.473 74.896 1.00 106.84 523 MET A C 1
ATOM 2977 O O . MET A 1 395 ? 60.348 40.381 75.179 1.00 107.69 523 MET A O 1
ATOM 2982 N N . ARG A 1 396 ? 59.845 38.187 75.079 1.00 105.03 524 ARG A N 1
ATOM 2983 C CA . ARG A 1 396 ? 61.139 37.733 75.570 1.00 100.21 524 ARG A CA 1
ATOM 2984 C C . ARG A 1 396 ? 62.219 37.996 74.525 1.00 101.16 524 ARG A C 1
ATOM 2985 O O . ARG A 1 396 ? 63.361 38.307 74.862 1.00 105.17 524 ARG A O 1
ATOM 2993 N N . LEU A 1 397 ? 61.845 37.880 73.254 1.00 98.35 525 LEU A N 1
ATOM 2994 C CA . LEU A 1 397 ? 62.775 38.103 72.152 1.00 95.64 525 LEU A CA 1
ATOM 2995 C C . LEU A 1 397 ? 62.838 39.577 71.768 1.00 98.56 525 LEU A C 1
ATOM 2996 O O . LEU A 1 397 ? 63.721 39.996 71.020 1.00 96.70 525 LEU A O 1
ATOM 3001 N N . ALA A 1 398 ? 61.895 40.358 72.283 1.00 104.51 526 ALA A N 1
ATOM 3002 C CA . ALA A 1 398 ? 61.793 41.770 71.934 1.00 110.11 526 ALA A CA 1
ATOM 3003 C C . ALA A 1 398 ? 62.876 42.613 72.601 1.00 112.97 526 ALA A C 1
ATOM 3004 O O . ALA A 1 398 ? 63.224 43.688 72.113 1.00 112.74 526 ALA A O 1
ATOM 3006 N N . GLU A 1 399 ? 63.405 42.124 73.718 1.00 110.78 527 GLU A N 1
ATOM 3007 C CA . GLU A 1 399 ? 64.423 42.862 74.457 1.00 111.75 527 GLU A CA 1
ATOM 3008 C C . GLU A 1 399 ? 65.750 42.114 74.513 1.00 113.05 527 GLU A C 1
ATOM 3009 O O . GLU A 1 399 ? 66.818 42.726 74.478 1.00 122.36 527 GLU A O 1
ATOM 3015 N N . ASP A 1 400 ? 65.681 40.790 74.599 1.00 106.81 528 ASP A N 1
ATOM 3016 C CA . ASP A 1 400 ? 66.885 39.968 74.630 1.00 114.43 528 ASP A CA 1
ATOM 3017 C C . ASP A 1 400 ? 67.454 39.808 73.223 1.00 108.28 528 ASP A C 1
ATOM 3018 O O . ASP A 1 400 ? 67.068 38.905 72.482 1.00 105.86 528 ASP A O 1
ATOM 3023 N N . SER A 1 401 ? 68.379 40.694 72.867 1.00 101.01 529 SER A N 1
ATOM 3024 C CA . SER A 1 401 ? 68.935 40.733 71.520 1.00 102.04 529 SER A CA 1
ATOM 3025 C C . SER A 1 401 ? 69.734 39.480 71.173 1.00 107.44 529 SER A C 1
ATOM 3026 O O . SER A 1 401 ? 69.867 39.127 70.002 1.00 105.71 529 SER A O 1
ATOM 3029 N N . ALA A 1 402 ? 70.262 38.812 72.194 1.00 110.44 530 ALA A N 1
ATOM 3030 C CA . ALA A 1 402 ? 71.089 37.629 71.982 1.00 109.48 530 ALA A CA 1
ATOM 3031 C C . ALA A 1 402 ? 70.254 36.406 71.617 1.00 109.08 530 ALA A C 1
ATOM 3032 O O . ALA A 1 402 ? 70.616 35.645 70.719 1.00 111.33 530 ALA A O 1
ATOM 3034 N N . LEU A 1 403 ? 69.140 36.219 72.317 1.00 104.24 531 LEU A N 1
ATOM 3035 C CA . LEU A 1 403 ? 68.268 35.077 72.067 1.00 101.00 531 LEU A CA 1
ATOM 3036 C C . LEU A 1 403 ? 67.493 35.249 70.765 1.00 104.34 531 LEU A C 1
ATOM 3037 O O . LEU A 1 403 ? 67.150 34.271 70.104 1.00 103.94 531 LEU A O 1
ATOM 3042 N N . ARG A 1 404 ? 67.224 36.497 70.398 1.00 105.58 532 ARG A N 1
ATOM 3043 C CA . ARG A 1 404 ? 66.497 36.787 69.169 1.00 101.70 532 ARG A CA 1
ATOM 3044 C C . ARG A 1 404 ? 67.341 36.446 67.945 1.00 100.25 532 ARG A C 1
ATOM 3045 O O . ARG A 1 404 ? 66.813 36.086 66.894 1.00 101.85 532 ARG A O 1
ATOM 3053 N N . GLU A 1 405 ? 68.657 36.558 68.089 1.00 104.48 533 GLU A N 1
ATOM 3054 C CA . GLU A 1 405 ? 69.570 36.286 66.987 1.00 115.22 533 GLU A CA 1
ATOM 3055 C C . GLU A 1 405 ? 69.723 34.787 66.740 1.00 110.89 533 GLU A C 1
ATOM 3056 O O . GLU A 1 405 ? 69.844 34.349 65.596 1.00 104.63 533 GLU A O 1
ATOM 3062 N N . THR A 1 406 ? 69.709 34.005 67.816 1.00 107.38 534 THR A N 1
ATOM 3063 C CA . THR A 1 406 ? 69.937 32.567 67.711 1.00 108.93 534 THR A CA 1
ATOM 3064 C C . THR A 1 406 ? 68.693 31.798 67.273 1.00 98.73 534 THR A C 1
ATOM 3065 O O . THR A 1 406 ? 68.801 30.709 66.713 1.00 102.18 534 THR A O 1
ATOM 3069 N N . VAL A 1 407 ? 67.515 32.361 67.525 1.00 95.51 535 VAL A N 1
ATOM 3070 C CA . VAL A 1 407 ? 66.273 31.708 67.120 1.00 105.35 535 VAL A CA 1
ATOM 3071 C C . VAL A 1 407 ? 65.995 31.929 65.636 1.00 102.40 535 VAL A C 1
ATOM 3072 O O . VAL A 1 407 ? 65.284 31.147 65.005 1.00 97.81 535 VAL A O 1
ATOM 3076 N N . PHE A 1 408 ? 66.562 32.997 65.085 1.00 103.49 536 PHE A N 1
ATOM 3077 C CA . PHE A 1 408 ? 66.441 33.269 63.659 1.00 91.14 536 PHE A CA 1
ATOM 3078 C C . PHE A 1 408 ? 67.292 32.277 62.878 1.00 90.70 536 PHE A C 1
ATOM 3079 O O . PHE A 1 408 ? 66.913 31.838 61.794 1.00 96.78 536 PHE A O 1
ATOM 3087 N N . ILE A 1 409 ? 68.445 31.930 63.442 1.00 96.95 537 ILE A N 1
ATOM 3088 C CA . ILE A 1 409 ? 69.328 30.935 62.847 1.00 100.23 537 ILE A CA 1
ATOM 3089 C C . ILE A 1 409 ? 68.643 29.572 62.828 1.00 103.17 537 ILE A C 1
ATOM 3090 O O . ILE A 1 409 ? 68.755 28.821 61.858 1.00 103.03 537 ILE A O 1
ATOM 3095 N N . ILE A 1 410 ? 67.928 29.265 63.905 1.00 102.04 538 ILE A N 1
ATOM 3096 C CA . ILE A 1 410 ? 67.186 28.014 64.005 1.00 99.77 538 ILE A CA 1
ATOM 3097 C C . ILE A 1 410 ? 66.038 27.992 63.002 1.00 100.07 538 ILE A C 1
ATOM 3098 O O . ILE A 1 410 ? 65.778 26.972 62.362 1.00 107.12 538 ILE A O 1
ATOM 3103 N N . ALA A 1 411 ? 65.359 29.126 62.861 1.00 98.81 539 ALA A N 1
ATOM 3104 C CA . ALA A 1 411 ? 64.270 29.249 61.899 1.00 100.45 539 ALA A CA 1
ATOM 3105 C C . ALA A 1 411 ? 64.800 29.179 60.470 1.00 100.07 539 ALA A C 1
ATOM 3106 O O . ALA A 1 411 ? 64.099 28.741 59.558 1.00 101.86 539 ALA A O 1
ATOM 3108 N N . MET A 1 412 ? 66.042 29.612 60.283 1.00 99.29 540 MET A N 1
ATOM 3109 C CA . MET A 1 412 ? 66.684 29.562 58.976 1.00 99.43 540 MET A CA 1
ATOM 3110 C C . MET A 1 412 ? 66.992 28.122 58.585 1.00 101.62 540 MET A C 1
ATOM 3111 O O . MET A 1 412 ? 66.797 27.724 57.438 1.00 110.79 540 MET A O 1
ATOM 3116 N N . ASN A 1 413 ? 67.469 27.343 59.551 1.00 99.29 541 ASN A N 1
ATOM 3117 C CA . ASN A 1 413 ? 67.799 25.943 59.313 1.00 105.47 541 ASN A CA 1
ATOM 3118 C C . ASN A 1 413 ? 66.556 25.078 59.135 1.00 106.00 541 ASN A C 1
ATOM 3119 O O . ASN A 1 413 ? 66.640 23.950 58.651 1.00 113.71 541 ASN A O 1
ATOM 3124 N N . ALA A 1 414 ? 65.406 25.613 59.529 1.00 100.68 542 ALA A N 1
ATOM 3125 C CA . ALA A 1 414 ? 64.145 24.888 59.421 1.00 103.23 542 ALA A CA 1
ATOM 3126 C C . ALA A 1 414 ? 63.670 24.815 57.973 1.00 109.95 542 ALA A C 1
ATOM 3127 O O . ALA A 1 414 ? 63.033 23.842 57.565 1.00 107.02 542 ALA A O 1
ATOM 3129 N N . THR A 1 415 ? 63.984 25.851 57.202 1.00 107.31 543 THR A N 1
ATOM 3130 C CA . THR A 1 415 ? 63.580 25.921 55.803 1.00 106.95 543 THR A CA 1
ATOM 3131 C C . THR A 1 415 ? 64.380 24.940 54.950 1.00 113.75 543 THR A C 1
ATOM 3132 O O . THR A 1 415 ? 63.842 24.305 54.043 1.00 111.28 543 THR A O 1
ATOM 3136 N N . ILE A 1 416 ? 65.669 24.819 55.252 1.00 116.33 544 ILE A N 1
ATOM 3137 C CA . ILE A 1 416 ? 66.556 23.936 54.504 1.00 119.76 544 ILE A CA 1
ATOM 3138 C C . ILE A 1 416 ? 66.333 22.471 54.873 1.00 124.00 544 ILE A C 1
ATOM 3139 O O . ILE A 1 416 ? 66.297 21.602 54.001 1.00 129.34 544 ILE A O 1
ATOM 3144 N N . SER A 1 417 ? 66.183 22.206 56.168 1.00 122.85 545 SER A N 1
ATOM 3145 C CA . SER A 1 417 ? 65.975 20.847 56.662 1.00 135.62 545 SER A CA 1
ATOM 3146 C C . SER A 1 417 ? 64.702 20.226 56.093 1.00 148.53 545 SER A C 1
ATOM 3147 O O . SER A 1 417 ? 63.597 20.539 56.540 1.00 152.14 545 SER A O 1
ATOM 3150 N N . CYS A 1 418 ? 64.877 19.348 55.107 1.00 149.99 546 CYS A N 1
ATOM 3151 C CA . CYS A 1 418 ? 63.766 18.669 54.442 1.00 156.96 546 CYS A CA 1
ATOM 3152 C C . CYS A 1 418 ? 62.753 19.651 53.856 1.00 151.32 546 CYS A C 1
ATOM 3153 O O . CYS A 1 418 ? 63.112 20.537 53.081 1.00 144.90 546 CYS A O 1
ATOM 3156 N N . GLU A 1 419 ? 61.488 19.487 54.231 1.00 151.51 547 GLU A N 1
ATOM 3157 C CA . GLU A 1 419 ? 60.426 20.351 53.728 1.00 152.94 547 GLU A CA 1
ATOM 3158 C C . GLU A 1 419 ? 59.630 20.994 54.860 1.00 149.66 547 GLU A C 1
ATOM 3159 O O . GLU A 1 419 ? 59.666 22.211 55.042 1.00 147.80 547 GLU A O 1
ATOM 3165 N N . ASP A 1 420 ? 58.913 20.169 55.618 1.00 152.45 548 ASP A N 1
ATOM 3166 C CA . ASP A 1 420 ? 58.030 20.666 56.668 1.00 146.59 548 ASP A CA 1
ATOM 3167 C C . ASP A 1 420 ? 58.391 20.150 58.061 1.00 136.85 548 ASP A C 1
ATOM 3168 O O . ASP A 1 420 ? 57.892 19.115 58.502 1.00 135.38 548 ASP A O 1
ATOM 3173 N N . ARG A 1 421 ? 59.259 20.884 58.750 1.00 131.40 549 ARG A N 1
ATOM 3174 C CA . ARG A 1 421 ? 59.622 20.555 60.124 1.00 121.66 549 ARG A CA 1
ATOM 3175 C C . ARG A 1 421 ? 59.488 21.779 61.023 1.00 108.26 549 ARG A C 1
ATOM 3176 O O . ARG A 1 421 ? 60.463 22.234 61.620 1.00 102.72 549 ARG A O 1
ATOM 3184 N N . VAL A 1 422 ? 58.272 22.306 61.112 1.00 98.90 550 VAL A N 1
ATOM 3185 C CA . VAL A 1 422 ? 58.000 23.486 61.924 1.00 92.59 550 VAL A CA 1
ATOM 3186 C C . VAL A 1 422 ? 57.969 23.133 63.413 1.00 90.70 550 VAL A C 1
ATOM 3187 O O . VAL A 1 422 ? 58.331 23.947 64.264 1.00 85.82 550 VAL A O 1
ATOM 3191 N N . THR A 1 423 ? 57.558 21.906 63.718 1.00 89.97 551 THR A N 1
ATOM 3192 C CA . THR A 1 423 ? 57.444 21.455 65.100 1.00 85.02 551 THR A CA 1
ATOM 3193 C C . THR A 1 423 ? 58.804 21.408 65.775 1.00 87.74 551 THR A C 1
ATOM 3194 O O . THR A 1 423 ? 58.994 21.979 66.849 1.00 91.91 551 THR A O 1
ATOM 3198 N N . LEU A 1 424 ? 59.746 20.718 65.141 1.00 90.12 552 LEU A N 1
ATOM 3199 C CA . LEU A 1 424 ? 61.096 20.591 65.675 1.00 96.26 552 LEU A CA 1
ATOM 3200 C C . LEU A 1 424 ? 61.760 21.958 65.794 1.00 93.50 552 LEU A C 1
ATOM 3201 O O . LEU A 1 424 ? 62.489 22.220 66.749 1.00 98.50 552 LEU A O 1
ATOM 3206 N N . ALA A 1 425 ? 61.493 22.825 64.823 1.00 91.41 553 ALA A N 1
ATOM 3207 C CA . ALA A 1 425 ? 62.020 24.185 64.833 1.00 85.78 553 ALA A CA 1
ATOM 3208 C C . ALA A 1 425 ? 61.531 24.954 66.056 1.00 90.56 553 ALA A C 1
ATOM 3209 O O . ALA A 1 425 ? 62.288 25.705 66.668 1.00 92.63 553 ALA A O 1
ATOM 3211 N N . TYR A 1 426 ? 60.264 24.759 66.406 1.00 93.64 554 TYR A N 1
ATOM 3212 C CA . TYR A 1 426 ? 59.679 25.414 67.571 1.00 89.04 554 TYR A CA 1
ATOM 3213 C C . TYR A 1 426 ? 60.282 24.876 68.863 1.00 86.76 554 TYR A C 1
ATOM 3214 O O . TYR A 1 426 ? 60.377 25.592 69.859 1.00 94.41 554 TYR A O 1
ATOM 3223 N N . HIS A 1 427 ? 60.693 23.613 68.837 1.00 86.24 555 HIS A N 1
ATOM 3224 C CA . HIS A 1 427 ? 61.269 22.973 70.013 1.00 89.52 555 HIS A CA 1
ATOM 3225 C C . HIS A 1 427 ? 62.709 23.414 70.256 1.00 86.79 555 HIS A C 1
ATOM 3226 O O . HIS A 1 427 ? 63.113 23.633 71.397 1.00 84.54 555 HIS A O 1
ATOM 3233 N N . GLN A 1 428 ? 63.477 23.538 69.177 1.00 88.12 556 GLN A N 1
ATOM 3234 C CA . GLN A 1 428 ? 64.883 23.917 69.272 1.00 90.11 556 GLN A CA 1
ATOM 3235 C C . GLN A 1 428 ? 65.059 25.321 69.843 1.00 95.93 556 GLN A C 1
ATOM 3236 O O . GLN A 1 428 ? 65.967 25.566 70.640 1.00 101.45 556 GLN A O 1
ATOM 3242 N N . MET A 1 429 ? 64.191 26.241 69.434 1.00 88.18 557 MET A N 1
ATOM 3243 C CA . MET A 1 429 ? 64.281 27.625 69.889 1.00 93.19 557 MET A CA 1
ATOM 3244 C C . MET A 1 429 ? 63.767 27.791 71.317 1.00 95.32 557 MET A C 1
ATOM 3245 O O . MET A 1 429 ? 64.165 28.715 72.027 1.00 95.32 557 MET A O 1
ATOM 3250 N N . GLN A 1 430 ? 62.883 26.891 71.734 1.00 89.80 558 GLN A N 1
ATOM 3251 C CA . GLN A 1 430 ? 62.410 26.883 73.111 1.00 93.06 558 GLN A CA 1
ATOM 3252 C C . GLN A 1 430 ? 63.494 26.287 74.000 1.00 96.33 558 GLN A C 1
ATOM 3253 O O . GLN A 1 430 ? 63.658 26.682 75.154 1.00 100.00 558 GLN A O 1
ATOM 3259 N N . GLU A 1 431 ? 64.236 25.335 73.445 1.00 98.02 559 GLU A N 1
ATOM 3260 C CA . GLU A 1 431 ? 65.357 24.719 74.141 1.00 94.29 559 GLU A CA 1
ATOM 3261 C C . GLU A 1 431 ? 66.522 25.697 74.212 1.00 91.03 559 GLU A C 1
ATOM 3262 O O . GLU A 1 431 ? 67.326 25.657 75.142 1.00 95.62 559 GLU A O 1
ATOM 3268 N N . ALA A 1 432 ? 66.601 26.582 73.223 1.00 90.66 560 ALA A N 1
ATOM 3269 C CA . ALA A 1 432 ? 67.689 27.550 73.137 1.00 96.63 560 ALA A CA 1
ATOM 3270 C C . ALA A 1 432 ? 67.601 28.614 74.228 1.00 92.44 560 ALA A C 1
ATOM 3271 O O . ALA A 1 432 ? 68.566 29.336 74.479 1.00 91.00 560 ALA A O 1
ATOM 3273 N N . THR A 1 433 ? 66.439 28.712 74.867 1.00 92.47 561 THR A N 1
ATOM 3274 C CA . THR A 1 433 ? 66.250 29.649 75.967 1.00 91.85 561 THR A CA 1
ATOM 3275 C C . THR A 1 433 ? 67.089 29.226 77.168 1.00 100.84 561 THR A C 1
ATOM 3276 O O . THR A 1 433 ? 67.681 30.062 77.852 1.00 109.28 561 THR A O 1
ATOM 3280 N N . LEU A 1 434 ? 67.144 27.921 77.412 1.00 96.04 562 LEU A N 1
ATOM 3281 C CA . LEU A 1 434 ? 67.957 27.377 78.494 1.00 89.78 562 LEU A CA 1
ATOM 3282 C C . LEU A 1 434 ? 69.446 27.547 78.205 1.00 95.17 562 LEU A C 1
ATOM 3283 O O . LEU A 1 434 ? 70.258 27.655 79.123 1.00 109.06 562 LEU A O 1
ATOM 3288 N N . VAL A 1 435 ? 69.797 27.572 76.924 1.00 94.58 563 VAL A N 1
ATOM 3289 C CA . VAL A 1 435 ? 71.186 27.735 76.512 1.00 91.35 563 VAL A CA 1
ATOM 3290 C C . VAL A 1 435 ? 71.697 29.136 76.835 1.00 100.28 563 VAL A C 1
ATOM 3291 O O . VAL A 1 435 ? 72.806 29.299 77.345 1.00 113.64 563 VAL A O 1
ATOM 3295 N N . HIS A 1 436 ? 70.881 30.144 76.547 1.00 97.13 564 HIS A N 1
ATOM 3296 C CA . HIS A 1 436 ? 71.260 31.528 76.808 1.00 98.33 564 HIS A CA 1
ATOM 3297 C C . HIS A 1 436 ? 71.169 31.880 78.290 1.00 102.38 564 HIS A C 1
ATOM 3298 O O . HIS A 1 436 ? 71.789 32.840 78.747 1.00 104.30 564 HIS A O 1
ATOM 3305 N N . ASP A 1 437 ? 70.394 31.099 79.037 1.00 105.35 565 ASP A N 1
ATOM 3306 C CA . ASP A 1 437 ? 70.312 31.269 80.484 1.00 112.87 565 ASP A CA 1
ATOM 3307 C C . ASP A 1 437 ? 71.562 30.713 81.159 1.00 114.43 565 ASP A C 1
ATOM 3308 O O . ASP A 1 437 ? 71.957 31.170 82.231 1.00 117.84 565 ASP A O 1
ATOM 3313 N N . ALA A 1 438 ? 72.182 29.726 80.520 1.00 113.27 566 ALA A N 1
ATOM 3314 C CA . ALA A 1 438 ? 73.386 29.101 81.055 1.00 108.48 566 ALA A CA 1
ATOM 3315 C C . ALA A 1 438 ? 74.635 29.902 80.703 1.00 107.58 566 ALA A C 1
ATOM 3316 O O . ALA A 1 438 ? 75.585 29.955 81.482 1.00 113.28 566 ALA A O 1
ATOM 3318 N N . GLU A 1 439 ? 74.628 30.519 79.525 1.00 109.70 567 GLU A N 1
ATOM 3319 C CA . GLU A 1 439 ? 75.748 31.342 79.084 1.00 114.39 567 GLU A CA 1
ATOM 3320 C C . GLU A 1 439 ? 75.899 32.573 79.973 1.00 116.44 567 GLU A C 1
ATOM 3321 O O . GLU A 1 439 ? 77.012 32.967 80.322 1.00 113.55 567 GLU A O 1
ATOM 3327 N N . ARG A 1 440 ? 74.771 33.174 80.339 1.00 121.99 568 ARG A N 1
ATOM 3328 C CA . ARG A 1 440 ? 74.771 34.316 81.246 1.00 127.00 568 ARG A CA 1
ATOM 3329 C C . ARG A 1 440 ? 75.016 33.855 82.677 1.00 122.32 568 ARG A C 1
ATOM 3330 O O . ARG A 1 44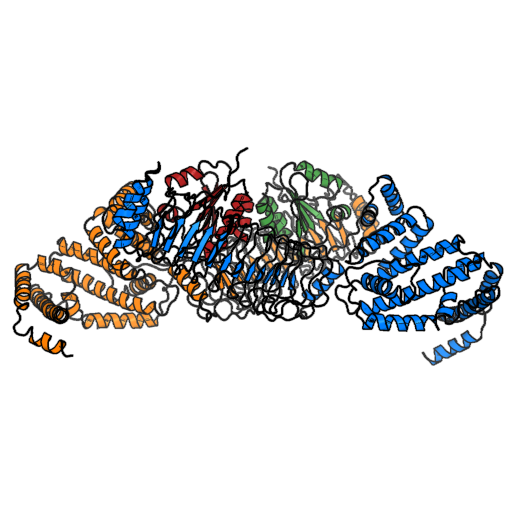0 ? 75.459 34.630 83.526 1.00 119.38 568 ARG A O 1
ATOM 3338 N N . GLY A 1 441 ? 74.716 32.587 82.938 1.00 117.34 569 GLY A N 1
ATOM 3339 C CA . GLY A 1 441 ? 75.005 31.987 84.225 1.00 121.00 569 GLY A CA 1
ATOM 3340 C C . GLY A 1 441 ? 73.878 32.083 85.232 1.00 122.69 569 GLY A C 1
ATOM 3341 O O . GLY A 1 441 ? 74.109 32.389 86.401 1.00 132.02 569 GLY A O 1
ATOM 3342 N N . ALA A 1 442 ? 72.656 31.821 84.783 1.00 122.24 570 ALA A N 1
ATOM 3343 C CA . ALA A 1 442 ? 71.518 31.773 85.691 1.00 127.07 570 ALA A CA 1
ATOM 3344 C C . ALA A 1 442 ? 71.603 30.508 86.533 1.00 127.13 570 ALA A C 1
ATOM 3345 O O . ALA A 1 442 ? 71.068 30.445 87.639 1.00 135.92 570 ALA A O 1
ATOM 3347 N N . PHE A 1 443 ? 72.286 29.501 85.997 1.00 123.57 571 PHE A N 1
ATOM 3348 C CA . PHE A 1 443 ? 72.477 28.240 86.699 1.00 131.43 571 PHE A CA 1
ATOM 3349 C C . PHE A 1 443 ? 73.837 28.197 87.384 1.00 144.88 571 PHE A C 1
ATOM 3350 O O . PHE A 1 443 ? 74.844 27.859 86.762 1.00 142.61 571 PHE A O 1
ATOM 3358 N N . ASP A 1 444 ? 73.860 28.543 88.667 1.00 146.80 572 ASP A N 1
ATOM 3359 C CA . ASP A 1 444 ? 75.077 28.448 89.463 1.00 146.67 572 ASP A CA 1
ATOM 3360 C C . ASP A 1 444 ? 74.792 27.679 90.744 1.00 146.75 572 ASP A C 1
ATOM 3361 O O . ASP A 1 444 ? 74.035 28.140 91.599 1.00 140.58 572 ASP A O 1
ATOM 3366 N N . SER A 1 445 ? 75.390 26.494 90.852 1.00 149.85 573 SER A N 1
ATOM 3367 C CA . SER A 1 445 ? 75.148 25.570 91.961 1.00 151.30 573 SER A CA 1
ATOM 3368 C C . SER A 1 445 ? 73.683 25.133 92.047 1.00 147.12 573 SER A C 1
ATOM 3369 O O . SER A 1 445 ? 73.271 24.495 93.015 1.00 147.00 573 SER A O 1
ATOM 3372 N N . HIS A 1 446 ? 72.908 25.482 91.024 1.00 146.96 574 HIS A N 1
ATOM 3373 C CA . HIS A 1 446 ? 71.526 25.039 90.903 1.00 146.76 574 HIS A CA 1
ATOM 3374 C C . HIS A 1 446 ? 71.471 23.866 89.938 1.00 134.50 574 HIS A C 1
ATOM 3375 O O . HIS A 1 446 ? 70.504 23.705 89.192 1.00 130.39 574 HIS A O 1
ATOM 3382 N N . LEU A 1 447 ? 72.526 23.056 89.954 1.00 134.18 575 LEU A N 1
ATOM 3383 C CA . LEU A 1 447 ? 72.628 21.889 89.090 1.00 132.65 575 LEU A CA 1
ATOM 3384 C C . LEU A 1 447 ? 71.492 20.924 89.388 1.00 128.22 575 LEU A C 1
ATOM 3385 O O . LEU A 1 447 ? 70.979 20.251 88.497 1.00 127.10 575 LEU A O 1
ATOM 3390 N N . ALA A 1 448 ? 71.103 20.877 90.657 1.00 133.60 576 ALA A N 1
ATOM 3391 C CA . ALA A 1 448 ? 69.998 20.048 91.112 1.00 138.19 576 ALA A CA 1
ATOM 3392 C C . ALA A 1 448 ? 68.680 20.524 90.517 1.00 131.54 576 ALA A C 1
ATOM 3393 O O . ALA A 1 448 ? 67.737 19.747 90.356 1.00 131.38 576 ALA A O 1
ATOM 3395 N N . GLU A 1 449 ? 68.625 21.810 90.192 1.00 131.47 577 GLU A N 1
ATOM 3396 C CA . GLU A 1 449 ? 67.402 22.429 89.701 1.00 133.24 577 GLU A CA 1
ATOM 3397 C C . GLU A 1 449 ? 67.291 22.331 88.182 1.00 130.18 577 GLU A C 1
ATOM 3398 O O . GLU A 1 449 ? 66.191 22.228 87.639 1.00 129.53 577 GLU A O 1
ATOM 3404 N N . LEU A 1 450 ? 68.432 22.362 87.499 1.00 127.27 578 LEU A N 1
ATOM 3405 C CA . LEU A 1 450 ? 68.441 22.298 86.040 1.00 121.03 578 LEU A CA 1
ATOM 3406 C C . LEU A 1 450 ? 68.320 20.862 85.532 1.00 117.95 578 LEU A C 1
ATOM 3407 O O . LEU A 1 450 ? 67.958 20.636 84.377 1.00 114.60 578 LEU A O 1
ATOM 3412 N N . ILE A 1 451 ? 68.631 19.899 86.394 1.00 122.98 579 ILE A N 1
ATOM 3413 C CA . ILE A 1 451 ? 68.456 18.489 86.061 1.00 122.14 579 ILE A CA 1
ATOM 3414 C C . ILE A 1 451 ? 66.984 18.199 85.799 1.00 117.44 579 ILE A C 1
ATOM 3415 O O . ILE A 1 451 ? 66.633 17.547 84.816 1.00 112.62 579 ILE A O 1
ATOM 3420 N N . MET A 1 452 ? 66.128 18.701 86.684 1.00 119.28 580 MET A N 1
ATOM 3421 C CA . MET A 1 452 ? 64.685 18.560 86.532 1.00 117.66 580 MET A CA 1
ATOM 3422 C C . MET A 1 452 ? 64.217 19.265 85.265 1.00 118.09 580 MET A C 1
ATOM 3423 O O . MET A 1 452 ? 63.304 18.799 84.583 1.00 116.24 580 MET A O 1
ATOM 3428 N N . ALA A 1 453 ? 64.849 20.391 84.954 1.00 118.66 581 ALA A N 1
ATOM 3429 C CA . ALA A 1 453 ? 64.556 21.116 83.724 1.00 116.27 581 ALA A CA 1
ATOM 3430 C C . ALA A 1 453 ? 65.045 20.320 82.519 1.00 107.54 581 ALA A C 1
ATOM 3431 O O . ALA A 1 453 ? 64.471 20.398 81.435 1.00 106.05 581 ALA A O 1
ATOM 3433 N N . GLY A 1 454 ? 66.109 19.551 82.721 1.00 111.87 582 GLY A N 1
ATOM 3434 C CA . GLY A 1 454 ? 66.667 18.730 81.666 1.00 100.07 582 GLY A CA 1
ATOM 3435 C C . GLY A 1 454 ? 65.842 17.489 81.409 1.00 98.95 582 GLY A C 1
ATOM 3436 O O . GLY A 1 454 ? 65.827 16.958 80.301 1.00 91.89 582 GLY A O 1
ATOM 3437 N N . ARG A 1 455 ? 65.154 17.024 82.445 1.00 109.28 583 ARG A N 1
ATOM 3438 C CA . ARG A 1 455 ? 64.290 15.859 82.323 1.00 104.21 583 ARG A CA 1
ATOM 3439 C C . ARG A 1 455 ? 63.066 16.186 81.480 1.00 100.41 583 ARG A C 1
ATOM 3440 O O . ARG A 1 455 ? 62.652 15.388 80.643 1.00 103.41 583 ARG A O 1
ATOM 3448 N N . GLU A 1 456 ? 62.498 17.366 81.702 1.00 98.53 584 GLU A N 1
ATOM 3449 C CA . GLU A 1 456 ? 61.308 17.794 80.976 1.00 96.61 584 GLU A CA 1
ATOM 3450 C C . GLU A 1 456 ? 61.588 17.961 79.485 1.00 97.10 584 GLU A C 1
ATOM 3451 O O . GLU A 1 456 ? 60.825 17.481 78.646 1.00 97.08 584 GLU A O 1
ATOM 3457 N N . ILE A 1 457 ? 62.685 18.638 79.161 1.00 94.58 585 ILE A N 1
ATOM 3458 C CA . ILE A 1 457 ? 63.073 18.860 77.771 1.00 90.23 585 ILE A CA 1
ATOM 3459 C C . ILE A 1 457 ? 63.386 17.537 77.073 1.00 90.51 585 ILE A C 1
ATOM 3460 O O . ILE A 1 457 ? 63.144 17.381 75.875 1.00 95.85 585 ILE A O 1
ATOM 3465 N N . PHE A 1 458 ? 63.909 16.581 77.833 1.00 90.01 586 PHE A N 1
ATOM 3466 C CA . PHE A 1 458 ? 64.185 15.251 77.303 1.00 87.39 586 PHE A CA 1
ATOM 3467 C C . PHE A 1 458 ? 62.899 14.524 76.928 1.00 86.38 586 PHE A C 1
ATOM 3468 O O . PHE A 1 458 ? 62.841 13.828 75.914 1.00 88.36 586 PHE A O 1
ATOM 3476 N N . ARG A 1 459 ? 61.875 14.681 77.759 1.00 85.34 587 ARG A N 1
ATOM 3477 C CA . ARG A 1 459 ? 60.578 14.069 77.503 1.00 88.14 587 ARG A CA 1
ATOM 3478 C C . ARG A 1 459 ? 59.936 14.682 76.265 1.00 87.93 587 ARG A C 1
ATOM 3479 O O . ARG A 1 459 ? 59.275 13.992 75.490 1.00 85.47 587 ARG A O 1
ATOM 3487 N N . LEU A 1 460 ? 60.142 15.983 76.086 1.00 86.48 588 LEU A N 1
ATOM 3488 C CA . LEU A 1 460 ? 59.590 16.699 74.943 1.00 84.97 588 LEU A CA 1
ATOM 3489 C C . LEU A 1 460 ? 60.207 16.231 73.627 1.00 85.42 588 LEU A C 1
ATOM 3490 O O . LEU A 1 460 ? 59.523 16.163 72.607 1.00 94.00 588 LEU A O 1
ATOM 3495 N N . GLU A 1 461 ? 61.498 15.912 73.651 1.00 84.53 589 GLU A N 1
ATOM 3496 C CA . GLU A 1 461 ? 62.165 15.381 72.466 1.00 86.68 589 GLU A CA 1
ATOM 3497 C C . GLU A 1 461 ? 61.592 14.018 72.093 1.00 88.35 589 GLU A C 1
ATOM 3498 O O . GLU A 1 461 ? 61.467 13.688 70.913 1.00 95.78 589 GLU A O 1
ATOM 3504 N N . GLN A 1 462 ? 61.244 13.231 73.106 1.00 84.12 590 GLN A N 1
ATOM 3505 C CA . GLN A 1 462 ? 60.619 11.933 72.888 1.00 88.28 590 GLN A CA 1
ATOM 3506 C C . GLN A 1 462 ? 59.221 12.111 72.311 1.00 94.56 590 GLN A C 1
ATOM 3507 O O . GLN A 1 462 ? 58.772 11.317 71.486 1.00 96.03 590 GLN A O 1
ATOM 3513 N N . ILE A 1 463 ? 58.541 13.164 72.754 1.00 95.31 591 ILE A N 1
ATOM 3514 C CA . ILE A 1 463 ? 57.218 13.502 72.244 1.00 87.52 591 ILE A CA 1
ATOM 3515 C C . ILE A 1 463 ? 57.299 13.916 70.777 1.00 87.51 591 ILE A C 1
ATOM 3516 O O . ILE A 1 463 ? 56.471 13.511 69.961 1.00 92.75 591 ILE A O 1
ATOM 3521 N N . GLU A 1 464 ? 58.312 14.714 70.451 1.00 90.48 592 GLU A N 1
ATOM 3522 C CA . GLU A 1 464 ? 58.524 15.184 69.085 1.00 89.81 592 GLU A CA 1
ATOM 3523 C C . GLU A 1 464 ? 58.760 14.018 68.128 1.00 91.81 592 GLU A C 1
ATOM 3524 O O . GLU A 1 464 ? 58.314 14.045 66.981 1.00 97.67 592 GLU A O 1
ATOM 3530 N N . SER A 1 465 ? 59.462 12.995 68.605 1.00 89.22 593 SER A N 1
ATOM 3531 C CA . SER A 1 465 ? 59.726 11.811 67.797 1.00 91.13 593 SER A CA 1
ATOM 3532 C C . SER A 1 465 ? 58.460 10.978 67.622 1.00 90.86 593 SER A C 1
ATOM 3533 O O . SER A 1 465 ? 58.306 10.270 66.629 1.00 98.04 593 SER A O 1
ATOM 3536 N N . LEU A 1 466 ? 57.559 11.066 68.595 1.00 94.37 594 LEU A N 1
ATOM 3537 C CA . LEU A 1 466 ? 56.285 10.359 68.524 1.00 98.57 594 LEU A CA 1
ATOM 3538 C C . LEU A 1 466 ? 55.313 11.074 67.592 1.00 98.80 594 LEU A C 1
ATOM 3539 O O . LEU A 1 466 ? 54.484 10.441 66.939 1.00 103.91 594 LEU A O 1
ATOM 3544 N N . ALA A 1 467 ? 55.422 12.398 67.534 1.00 96.90 595 ALA A N 1
ATOM 3545 C CA . ALA A 1 467 ? 54.557 13.201 66.678 1.00 95.25 595 ALA A CA 1
ATOM 3546 C C . ALA A 1 467 ? 54.926 13.033 65.207 1.00 101.98 595 ALA A C 1
ATOM 3547 O O . ALA A 1 467 ? 54.089 13.219 64.324 1.00 106.15 595 ALA A O 1
ATOM 3549 N N . ARG A 1 468 ? 56.181 12.682 64.949 1.00 101.87 596 ARG A N 1
ATOM 3550 C CA . ARG A 1 468 ? 56.648 12.464 63.586 1.00 103.08 596 ARG A CA 1
ATOM 3551 C C . ARG A 1 468 ? 56.115 11.143 63.042 1.00 105.80 596 ARG A C 1
ATOM 3552 O O . ARG A 1 468 ? 55.749 11.043 61.871 1.00 116.15 596 ARG A O 1
ATOM 3560 N N . GLU A 1 469 ? 56.069 10.133 63.903 1.00 103.65 597 GLU A N 1
ATOM 3561 C CA . GLU A 1 469 ? 55.582 8.814 63.520 1.00 113.10 597 GLU A CA 1
ATOM 3562 C C . GLU A 1 469 ? 54.063 8.823 63.372 1.00 111.97 597 GLU A C 1
ATOM 3563 O O . GLU A 1 469 ? 53.492 8.004 62.653 1.00 117.21 597 GLU A O 1
ATOM 3569 N N . LYS A 1 470 ? 53.416 9.761 64.054 1.00 106.49 598 LYS A N 1
ATOM 3570 C CA . LYS A 1 470 ? 51.961 9.852 64.054 1.00 104.23 598 LYS A CA 1
ATOM 3571 C C . LYS A 1 470 ? 51.433 10.602 62.833 1.00 100.40 598 LYS A C 1
ATOM 3572 O O . LYS A 1 470 ? 50.399 10.242 62.270 1.00 100.87 598 LYS A O 1
ATOM 3578 N N . VAL A 1 471 ? 52.157 11.637 62.420 1.00 99.03 599 VAL A N 1
ATOM 3579 C CA . VAL A 1 471 ? 51.699 12.525 61.356 1.00 86.40 599 VAL A CA 1
ATOM 3580 C C . VAL A 1 471 ? 51.729 11.862 59.977 1.00 97.48 599 VAL A C 1
ATOM 3581 O O . VAL A 1 471 ? 51.090 12.338 59.038 1.00 108.85 599 VAL A O 1
ATOM 3585 N N . LYS A 1 472 ? 52.458 10.756 59.857 1.00 98.62 600 LYS A N 1
ATOM 3586 C CA . LYS A 1 472 ? 52.601 10.084 58.568 1.00 110.09 600 LYS A CA 1
ATOM 3587 C C . LYS A 1 472 ? 51.309 9.401 58.120 1.00 101.98 600 LYS A C 1
ATOM 3588 O O . LYS A 1 472 ? 51.105 9.164 56.929 1.00 101.58 600 LYS A O 1
ATOM 3594 N N . ARG A 1 473 ? 50.441 9.086 59.076 1.00 96.47 601 ARG A N 1
ATOM 3595 C CA . ARG A 1 473 ? 49.158 8.465 58.766 1.00 92.36 601 ARG A CA 1
ATOM 3596 C C . ARG A 1 473 ? 48.020 9.471 58.909 1.00 91.90 601 ARG A C 1
ATOM 3597 O O . ARG A 1 473 ? 46.856 9.092 59.050 1.00 93.78 601 ARG A O 1
ATOM 3605 N N . LEU A 1 474 ? 48.363 10.754 58.869 1.00 89.83 602 LEU A N 1
ATOM 3606 C CA . LEU A 1 474 ? 47.373 11.815 59.019 1.00 92.41 602 LEU A CA 1
ATOM 3607 C C . LEU A 1 474 ? 47.376 12.760 57.820 1.00 88.99 602 LEU A C 1
ATOM 3608 O O . LEU A 1 474 ? 48.419 13.295 57.439 1.00 81.65 602 LEU A O 1
ATOM 3613 N N . PHE A 1 475 ? 46.198 12.962 57.235 1.00 82.13 603 PHE A N 1
ATOM 3614 C CA . PHE A 1 475 ? 46.055 13.788 56.041 1.00 77.17 603 PHE A CA 1
ATOM 3615 C C . PHE A 1 475 ? 46.120 15.286 56.341 1.00 81.79 603 PHE A C 1
ATOM 3616 O O . PHE A 1 475 ? 46.846 16.026 55.677 1.00 88.08 603 PHE A O 1
ATOM 3624 N N . PHE A 1 476 ? 45.357 15.731 57.336 1.00 79.68 604 PHE A N 1
ATOM 3625 C CA . PHE A 1 476 ? 45.182 17.162 57.573 1.00 80.55 604 PHE A CA 1
ATOM 3626 C C . PHE A 1 476 ? 45.589 17.603 58.976 1.00 84.81 604 PHE A C 1
ATOM 3627 O O . PHE A 1 476 ? 45.762 18.795 59.231 1.00 83.68 604 PHE A O 1
ATOM 3635 N N . ILE A 1 477 ? 45.729 16.643 59.885 1.00 90.52 605 ILE A N 1
ATOM 3636 C CA . ILE A 1 477 ? 46.215 16.939 61.227 1.00 87.79 605 ILE A CA 1
ATOM 3637 C C . ILE A 1 477 ? 47.672 17.373 61.151 1.00 96.24 605 ILE A C 1
ATOM 3638 O O . ILE A 1 477 ? 48.531 16.611 60.705 1.00 97.60 605 ILE A O 1
ATOM 3643 N N . ASP A 1 478 ? 47.951 18.598 61.583 1.00 91.17 606 ASP A N 1
ATOM 3644 C CA . ASP A 1 478 ? 49.312 19.117 61.538 1.00 86.94 606 ASP A CA 1
ATOM 3645 C C . ASP A 1 478 ? 50.192 18.396 62.553 1.00 89.04 606 ASP A C 1
ATOM 3646 O O . ASP A 1 478 ? 49.701 17.880 63.556 1.00 93.60 606 ASP A O 1
ATOM 3651 N N . GLU A 1 479 ? 51.493 18.360 62.285 1.00 93.06 607 GLU A N 1
ATOM 3652 C CA . GLU A 1 479 ? 52.435 17.687 63.171 1.00 87.17 607 GLU A CA 1
ATOM 3653 C C . GLU A 1 479 ? 52.608 18.466 64.473 1.00 79.07 607 GLU A C 1
ATOM 3654 O O . GLU A 1 479 ? 52.959 17.893 65.503 1.00 86.84 607 GLU A O 1
ATOM 3660 N N . VAL A 1 480 ? 52.356 19.771 64.422 1.00 75.23 608 VAL A N 1
ATOM 3661 C CA . VAL A 1 480 ? 52.413 20.607 65.617 1.00 78.51 608 VAL A CA 1
ATOM 3662 C C . VAL A 1 480 ? 51.306 20.230 66.598 1.00 79.03 608 VAL A C 1
ATOM 3663 O O . VAL A 1 480 ? 51.552 20.070 67.794 1.00 86.90 608 VAL A O 1
ATOM 3667 N N . GLU A 1 481 ? 50.090 20.082 66.082 1.00 80.07 609 GLU A N 1
ATOM 3668 C CA . GLU A 1 481 ? 48.934 19.754 66.913 1.00 83.44 609 GLU A CA 1
ATOM 3669 C C . GLU A 1 481 ? 49.089 18.402 67.602 1.00 83.73 609 GLU A C 1
ATOM 3670 O O . GLU A 1 481 ? 48.636 18.218 68.732 1.00 82.45 609 GLU A O 1
ATOM 3676 N N . VAL A 1 482 ? 49.730 17.460 66.918 1.00 81.00 610 VAL A N 1
ATOM 3677 C CA . VAL A 1 482 ? 50.017 16.158 67.507 1.00 85.43 610 VAL A CA 1
ATOM 3678 C C . VAL A 1 482 ? 51.022 16.322 68.643 1.00 84.53 610 VAL A C 1
ATOM 3679 O O . VAL A 1 482 ? 50.894 15.699 69.698 1.00 79.24 610 VAL A O 1
ATOM 3683 N N . PHE A 1 483 ? 52.016 17.176 68.417 1.00 84.73 611 PHE A N 1
ATOM 3684 C CA . PHE A 1 483 ? 53.037 17.459 69.418 1.00 78.50 611 PHE A CA 1
ATOM 3685 C C . PHE A 1 483 ? 52.440 18.157 70.633 1.00 80.11 611 PHE A C 1
ATOM 3686 O O . PHE A 1 483 ? 52.625 17.711 71.766 1.00 86.52 611 PHE A O 1
ATOM 3694 N N . LEU A 1 484 ? 51.723 19.251 70.393 1.00 72.57 612 LEU A N 1
ATOM 3695 C CA . LEU A 1 484 ? 51.088 20.002 71.471 1.00 72.32 612 LEU A CA 1
ATOM 3696 C C . LEU A 1 484 ? 50.016 19.167 72.161 1.00 80.70 612 LEU A C 1
ATOM 3697 O O . LEU A 1 484 ? 49.701 19.387 73.330 1.00 75.31 612 LEU A O 1
ATOM 3702 N N . GLY A 1 485 ? 49.458 18.210 71.427 1.00 89.62 613 GLY A N 1
ATOM 3703 C CA . GLY A 1 485 ? 48.482 17.295 71.987 1.00 89.05 613 GLY A CA 1
ATOM 3704 C C . GLY A 1 485 ? 49.121 16.391 73.021 1.00 83.21 613 GLY A C 1
ATOM 3705 O O . GLY A 1 485 ? 48.713 16.380 74.179 1.00 90.64 613 GLY A O 1
ATOM 3706 N N . PHE A 1 486 ? 50.133 15.640 72.596 1.00 88.67 614 PHE A N 1
ATOM 3707 C CA . PHE A 1 486 ? 50.869 14.745 73.485 1.00 84.09 614 PHE A CA 1
ATOM 3708 C C . PHE A 1 486 ? 51.486 15.492 74.664 1.00 87.86 614 PHE A C 1
ATOM 3709 O O . PHE A 1 486 ? 51.567 14.961 75.771 1.00 91.93 614 PHE A O 1
ATOM 3717 N N . GLN A 1 487 ? 51.921 16.723 74.420 1.00 83.22 615 GLN A N 1
ATOM 3718 C CA . GLN A 1 487 ? 52.517 17.543 75.467 1.00 84.52 615 GLN A CA 1
ATOM 3719 C C . GLN A 1 487 ? 51.492 17.923 76.531 1.00 89.73 615 GLN A C 1
ATOM 3720 O O . GLN A 1 487 ? 51.783 17.891 77.726 1.00 101.54 615 GLN A O 1
ATOM 3726 N N . ASN A 1 488 ? 50.288 18.271 76.091 1.00 92.20 616 ASN A N 1
ATOM 3727 C CA . ASN A 1 488 ? 49.238 18.710 77.002 1.00 93.88 616 ASN A CA 1
ATOM 3728 C C . ASN A 1 488 ? 48.486 17.545 77.643 1.00 95.05 616 ASN A C 1
ATOM 3729 O O . ASN A 1 488 ? 48.104 17.611 78.811 1.00 106.29 616 ASN A O 1
ATOM 3734 N N . GLN A 1 489 ? 48.277 16.479 76.876 1.00 95.19 617 GLN A N 1
ATOM 3735 C CA . GLN A 1 489 ? 47.559 15.308 77.370 1.00 94.93 617 GLN A CA 1
ATOM 3736 C C . GLN A 1 489 ? 48.395 14.517 78.372 1.00 97.33 617 GLN A C 1
ATOM 3737 O O . GLN A 1 489 ? 47.857 13.752 79.173 1.00 105.93 617 GLN A O 1
ATOM 3743 N N . LEU A 1 490 ? 49.711 14.702 78.322 1.00 89.59 618 LEU A N 1
ATOM 3744 C CA . LEU A 1 490 ? 50.613 13.990 79.221 1.00 96.07 618 LEU A CA 1
ATOM 3745 C C . LEU A 1 490 ? 51.353 14.941 80.158 1.00 98.44 618 LEU A C 1
ATOM 3746 O O . LEU A 1 490 ? 52.480 14.665 80.569 1.00 99.25 618 LEU A O 1
ATOM 3751 N N . ARG A 1 491 ? 50.718 16.059 80.491 1.00 99.61 619 ARG A N 1
ATOM 3752 C CA . ARG A 1 491 ? 51.310 17.027 81.406 1.00 98.83 619 ARG A CA 1
ATOM 3753 C C . ARG A 1 491 ? 51.318 16.473 82.826 1.00 108.34 619 ARG A C 1
ATOM 3754 O O . ARG A 1 491 ? 52.298 16.618 83.557 1.00 105.46 619 ARG A O 1
ATOM 3762 N N . GLU A 1 492 ? 50.218 15.833 83.206 1.00 109.62 620 GLU A N 1
ATOM 3763 C CA . GLU A 1 492 ? 50.087 15.240 84.531 1.00 109.80 620 GLU A CA 1
ATOM 3764 C C . GLU A 1 492 ? 50.876 13.939 84.632 1.00 104.22 620 GLU A C 1
ATOM 3765 O O . GLU A 1 492 ? 51.546 13.683 85.631 1.00 104.69 620 GLU A O 1
ATOM 3771 N N . SER A 1 493 ? 50.794 13.125 83.586 1.00 106.67 621 SER A N 1
ATOM 3772 C CA . SER A 1 493 ? 51.414 11.805 83.582 1.00 104.18 621 SER A CA 1
ATOM 3773 C C . SER A 1 493 ? 52.940 11.859 83.570 1.00 95.37 621 SER A C 1
ATOM 3774 O O . SER A 1 493 ? 53.601 10.995 84.144 1.00 95.68 621 SER A O 1
ATOM 3777 N N . LEU A 1 494 ? 53.495 12.872 82.913 1.00 95.01 622 LEU A N 1
ATOM 3778 C CA . LEU A 1 494 ? 54.943 12.975 82.766 1.00 97.31 622 LEU A CA 1
ATOM 3779 C C . LEU A 1 494 ? 55.524 14.147 83.549 1.00 104.10 622 LEU A C 1
ATOM 3780 O O . LEU A 1 494 ? 56.687 14.506 83.366 1.00 105.78 622 LEU A O 1
ATOM 3785 N N . SER A 1 495 ? 54.704 14.734 84.417 1.00 103.73 623 SER A N 1
ATOM 3786 C CA . SER A 1 495 ? 55.126 15.839 85.277 1.00 111.72 623 SER A CA 1
ATOM 3787 C C . SER A 1 495 ? 55.723 17.006 84.495 1.00 114.13 623 SER A C 1
ATOM 3788 O O . SER A 1 495 ? 56.887 17.362 84.682 1.00 121.15 623 SER A O 1
ATOM 3791 N N . LEU A 1 496 ? 54.920 17.595 83.615 1.00 111.74 624 LEU A N 1
ATOM 3792 C CA . LEU A 1 496 ? 55.345 18.763 82.856 1.00 115.30 624 LEU A CA 1
ATOM 3793 C C . LEU A 1 496 ? 54.895 20.042 83.554 1.00 124.10 624 LEU A C 1
ATOM 3794 O O . LEU A 1 496 ? 54.142 20.837 82.991 1.00 133.55 624 LEU A O 1
ATOM 3799 N N . THR A 1 497 ? 55.357 20.228 84.788 1.00 127.24 625 THR A N 1
ATOM 3800 C CA . THR A 1 497 ? 55.011 21.408 85.574 1.00 126.33 625 THR A CA 1
ATOM 3801 C C . THR A 1 497 ? 55.566 22.673 84.928 1.00 123.59 625 THR A C 1
ATOM 3802 O O . THR A 1 497 ? 54.852 23.660 84.756 1.00 121.88 625 THR A O 1
ATOM 3806 N N . THR A 1 498 ? 56.847 22.634 84.575 1.00 124.39 626 THR A N 1
ATOM 3807 C CA . THR A 1 498 ? 57.479 23.733 83.860 1.00 124.80 626 THR A CA 1
ATOM 3808 C C . THR A 1 498 ? 57.502 23.389 82.373 1.00 123.39 626 THR A C 1
ATOM 3809 O O . THR A 1 498 ? 57.274 22.237 82.000 1.00 119.52 626 THR A O 1
ATOM 3813 N N . MET A 1 499 ? 57.754 24.393 81.535 1.00 121.98 627 MET A N 1
ATOM 3814 C CA . MET A 1 499 ? 57.796 24.233 80.078 1.00 124.34 627 MET A CA 1
ATOM 3815 C C . MET A 1 499 ? 56.448 23.826 79.478 1.00 116.75 627 MET A C 1
ATOM 3816 O O . MET A 1 499 ? 56.373 23.449 78.309 1.00 114.81 627 MET A O 1
ATOM 3821 N N . THR A 1 500 ? 55.388 23.908 80.277 1.00 113.11 628 THR A N 1
ATOM 3822 C CA . THR A 1 500 ? 54.053 23.530 79.826 1.00 105.78 628 THR A CA 1
ATOM 3823 C C . THR A 1 500 ? 52.972 24.166 80.695 1.00 111.89 628 THR A C 1
ATOM 3824 O O . THR A 1 500 ? 52.968 24.003 81.915 1.00 112.53 628 THR A O 1
ATOM 3828 N N . ARG A 1 501 ? 52.057 24.890 80.059 1.00 113.83 629 ARG A N 1
ATOM 3829 C CA . ARG A 1 501 ? 50.953 25.520 80.772 1.00 117.53 629 ARG A CA 1
ATOM 3830 C C . ARG A 1 501 ? 49.675 24.700 80.632 1.00 118.83 629 ARG A C 1
ATOM 3831 O O . ARG A 1 501 ? 49.493 23.982 79.649 1.00 116.06 629 ARG A O 1
ATOM 3839 N N . ASP A 1 502 ? 48.795 24.810 81.621 1.00 120.89 630 ASP A N 1
ATOM 3840 C CA . ASP A 1 502 ? 47.512 24.120 81.580 1.00 123.99 630 ASP A CA 1
ATOM 3841 C C . ASP A 1 502 ? 46.605 24.755 80.533 1.00 128.15 630 ASP A C 1
ATOM 3842 O O . ASP A 1 502 ? 45.931 25.750 80.802 1.00 133.16 630 ASP A O 1
ATOM 3847 N N . MET A 1 503 ? 46.594 24.174 79.338 1.00 122.19 631 MET A N 1
ATOM 3848 C CA . MET A 1 503 ? 45.803 24.711 78.238 1.00 120.05 631 MET A CA 1
ATOM 3849 C C . MET A 1 503 ? 44.665 23.780 77.842 1.00 121.40 631 MET A C 1
ATOM 3850 O O . MET A 1 503 ? 44.796 22.558 77.900 1.00 123.03 631 MET A O 1
ATOM 3855 N N . ARG A 1 504 ? 43.547 24.372 77.437 1.00 116.00 632 ARG A N 1
ATOM 3856 C CA . ARG A 1 504 ? 42.431 23.609 76.900 1.00 109.71 632 ARG A CA 1
ATOM 3857 C C . ARG A 1 504 ? 42.477 23.646 75.377 1.00 112.39 632 ARG A C 1
ATOM 3858 O O . ARG A 1 504 ? 42.689 24.701 74.780 1.00 109.05 632 ARG A O 1
ATOM 3866 N N . PHE A 1 505 ? 42.297 22.490 74.750 1.00 113.76 633 PHE A N 1
ATOM 3867 C CA . PHE A 1 505 ? 42.278 22.417 73.294 1.00 105.90 633 PHE A CA 1
ATOM 3868 C C . PHE A 1 505 ? 40.909 21.988 72.783 1.00 99.30 633 PHE A C 1
ATOM 3869 O O . PHE A 1 505 ? 40.170 21.287 73.473 1.00 104.76 633 PHE A O 1
ATOM 3877 N N . TYR A 1 506 ? 40.578 22.422 71.571 1.00 92.11 634 TYR A N 1
ATOM 3878 C CA . TYR A 1 506 ? 39.286 22.113 70.971 1.00 92.34 634 TYR A CA 1
ATOM 3879 C C . TYR A 1 506 ? 39.125 20.611 70.762 1.00 92.81 634 TYR A C 1
ATOM 3880 O O . TYR A 1 506 ? 38.031 20.068 70.911 1.00 93.58 634 TYR A O 1
ATOM 3889 N N . ASN A 1 507 ? 40.224 19.944 70.424 1.00 97.25 635 ASN A N 1
ATOM 3890 C CA . ASN A 1 507 ? 40.198 18.512 70.153 1.00 93.19 635 ASN A CA 1
ATOM 3891 C C . ASN A 1 507 ? 41.538 17.829 70.417 1.00 96.59 635 ASN A C 1
ATOM 3892 O O . ASN A 1 507 ? 42.576 18.485 70.516 1.00 94.28 635 ASN A O 1
ATOM 3897 N N . VAL A 1 508 ? 41.504 16.504 70.519 1.00 93.92 636 VAL A N 1
ATOM 3898 C CA . VAL A 1 508 ? 42.679 15.722 70.889 1.00 90.11 636 VAL A CA 1
ATOM 3899 C C . VAL A 1 508 ? 43.652 15.550 69.722 1.00 87.90 636 VAL A C 1
ATOM 3900 O O . VAL A 1 508 ? 44.718 14.955 69.878 1.00 90.95 636 VAL A O 1
ATOM 3904 N N . SER A 1 509 ? 43.276 16.077 68.560 1.00 89.67 637 SER A N 1
ATOM 3905 C CA . SER A 1 509 ? 44.100 16.000 67.354 1.00 88.81 637 SER A CA 1
ATOM 3906 C C . SER A 1 509 ? 44.417 14.564 66.944 1.00 83.83 637 SER A C 1
ATOM 3907 O O . SER A 1 509 ? 45.571 14.226 66.684 1.00 85.57 637 SER A O 1
ATOM 3910 N N . GLY A 1 510 ? 43.388 13.723 66.896 1.00 86.91 638 GLY A N 1
ATOM 3911 C CA . GLY A 1 510 ? 43.532 12.360 66.416 1.00 90.72 638 GLY A CA 1
ATOM 3912 C C . GLY A 1 510 ? 44.183 11.404 67.398 1.00 94.09 638 GLY A C 1
ATOM 3913 O O . GLY A 1 510 ? 44.335 10.217 67.107 1.00 98.57 638 GLY A O 1
ATOM 3914 N N . ILE A 1 511 ? 44.569 11.917 68.561 1.00 88.47 639 ILE A N 1
ATOM 3915 C CA . ILE A 1 511 ? 45.208 11.094 69.581 1.00 90.42 639 ILE A CA 1
ATOM 3916 C C . ILE A 1 511 ? 44.196 10.195 70.285 1.00 97.68 639 ILE A C 1
ATOM 3917 O O . ILE A 1 511 ? 43.301 10.677 70.979 1.00 101.93 639 ILE A O 1
ATOM 3922 N N . THR A 1 512 ? 44.346 8.887 70.104 1.00 96.43 640 THR A N 1
ATOM 3923 C CA . THR A 1 512 ? 43.428 7.925 70.702 1.00 99.28 640 THR A CA 1
ATOM 3924 C C . THR A 1 512 ? 43.831 7.583 72.131 1.00 100.72 640 THR A C 1
ATOM 3925 O O . THR A 1 512 ? 44.791 8.137 72.666 1.00 101.84 640 THR A O 1
ATOM 3929 N N . GLU A 1 513 ? 43.089 6.666 72.744 1.00 104.40 641 GLU A N 1
ATOM 3930 C CA . GLU A 1 513 ? 43.374 6.231 74.105 1.00 107.35 641 GLU A CA 1
ATOM 3931 C C . GLU A 1 513 ? 44.630 5.367 74.138 1.00 105.29 641 GLU A C 1
ATOM 3932 O O . GLU A 1 513 ? 45.442 5.466 75.058 1.00 103.17 641 GLU A O 1
ATOM 3938 N N . SER A 1 514 ? 44.784 4.525 73.121 1.00 104.17 642 SER A N 1
ATOM 3939 C CA . SER A 1 514 ? 45.934 3.634 73.026 1.00 105.31 642 SER A CA 1
ATOM 3940 C C . SER A 1 514 ? 47.226 4.409 72.782 1.00 103.16 642 SER A C 1
ATOM 3941 O O . SER A 1 514 ? 48.313 3.938 73.114 1.00 105.17 642 SER A O 1
ATOM 3944 N N . ASP A 1 515 ? 47.101 5.596 72.198 1.00 102.33 643 ASP A N 1
ATOM 3945 C CA . ASP A 1 515 ? 48.260 6.436 71.920 1.00 101.56 643 ASP A CA 1
ATOM 3946 C C . ASP A 1 515 ? 48.880 6.968 73.208 1.00 100.23 643 ASP A C 1
ATOM 3947 O O . ASP A 1 515 ? 50.097 6.920 73.386 1.00 98.94 643 ASP A O 1
ATOM 3952 N N . LEU A 1 516 ? 48.037 7.473 74.103 1.00 93.66 644 LEU A N 1
ATOM 3953 C CA . LEU A 1 516 ? 48.509 8.038 75.361 1.00 90.55 644 LEU A CA 1
ATOM 3954 C C . LEU A 1 516 ? 49.055 6.966 76.297 1.00 100.32 644 LEU A C 1
ATOM 3955 O O . LEU A 1 516 ? 50.058 7.179 76.978 1.00 96.38 644 LEU A O 1
ATOM 3960 N N . ASP A 1 517 ? 48.391 5.815 76.327 1.00 105.62 645 ASP A N 1
ATOM 3961 C CA . ASP A 1 517 ? 48.820 4.707 77.174 1.00 104.11 645 ASP A CA 1
ATOM 3962 C C . ASP A 1 517 ? 50.161 4.140 76.717 1.00 99.53 645 ASP A C 1
ATOM 3963 O O . ASP A 1 517 ? 50.932 3.623 77.523 1.00 103.80 645 ASP A O 1
ATOM 3968 N N . GLU A 1 518 ? 50.436 4.244 75.421 1.00 94.99 646 GLU A N 1
ATOM 3969 C CA . GLU A 1 518 ? 51.696 3.760 74.869 1.00 96.92 646 GLU A CA 1
ATOM 3970 C C . GLU A 1 518 ? 52.799 4.804 75.000 1.00 99.08 646 GLU A C 1
ATOM 3971 O O . GLU A 1 518 ? 53.933 4.480 75.353 1.00 93.44 646 GLU A O 1
ATOM 3977 N N . ALA A 1 519 ? 52.459 6.058 74.716 1.00 101.76 647 ALA A N 1
ATOM 3978 C CA . ALA A 1 519 ? 53.423 7.151 74.777 1.00 102.93 647 ALA A CA 1
ATOM 3979 C C . ALA A 1 519 ? 53.961 7.342 76.190 1.00 96.94 647 ALA A C 1
ATOM 3980 O O . ALA A 1 519 ? 55.122 7.707 76.379 1.00 86.20 647 ALA A O 1
ATOM 3982 N N . GLU A 1 520 ? 53.108 7.092 77.178 1.00 102.90 648 GLU A N 1
ATOM 3983 C CA . GLU A 1 520 ? 53.486 7.227 78.579 1.00 99.34 648 GLU A CA 1
ATOM 3984 C C . GLU A 1 520 ? 54.569 6.227 78.969 1.00 97.84 648 GLU A C 1
ATOM 3985 O O . GLU A 1 520 ? 55.591 6.598 79.546 1.00 100.89 648 GLU A O 1
ATOM 3991 N N . ILE A 1 521 ? 54.340 4.959 78.645 1.00 94.79 649 ILE A N 1
ATOM 3992 C CA . ILE A 1 521 ? 55.256 3.888 79.019 1.00 89.21 649 ILE A CA 1
ATOM 3993 C C . ILE A 1 521 ? 56.604 3.993 78.306 1.00 93.40 649 ILE A C 1
ATOM 3994 O O . ILE A 1 521 ? 57.653 3.790 78.917 1.00 95.85 649 ILE A O 1
ATOM 3999 N N . ARG A 1 522 ? 56.570 4.315 77.017 1.00 101.71 650 ARG A N 1
ATOM 4000 C CA . ARG A 1 522 ? 57.788 4.394 76.214 1.00 98.37 650 ARG A CA 1
ATOM 4001 C C . ARG A 1 522 ? 58.749 5.470 76.712 1.00 97.24 650 ARG A C 1
ATOM 4002 O O . ARG A 1 522 ? 59.950 5.229 76.838 1.00 98.20 650 ARG A O 1
ATOM 4010 N N . ILE A 1 523 ? 58.216 6.653 76.995 1.00 96.37 651 ILE A N 1
ATOM 4011 C CA . ILE A 1 523 ? 59.039 7.778 77.424 1.00 95.40 651 ILE A CA 1
ATOM 4012 C C . ILE A 1 523 ? 59.648 7.542 78.805 1.00 92.98 651 ILE A C 1
ATOM 4013 O O . ILE A 1 523 ? 60.808 7.879 79.044 1.00 99.14 651 ILE A O 1
ATOM 4018 N N . LYS A 1 524 ? 58.867 6.951 79.705 1.00 94.25 652 LYS A N 1
ATOM 4019 C CA . LYS A 1 524 ? 59.344 6.659 81.054 1.00 98.32 652 LYS A CA 1
ATOM 4020 C C . LYS A 1 524 ? 60.524 5.688 81.039 1.00 98.18 652 LYS A C 1
ATOM 4021 O O . LYS A 1 524 ? 61.504 5.882 81.757 1.00 101.45 652 LYS A O 1
ATOM 4027 N N . MET A 1 525 ? 60.429 4.650 80.215 1.00 98.05 653 MET A N 1
ATOM 4028 C CA . MET A 1 525 ? 61.519 3.690 80.072 1.00 97.90 653 MET A CA 1
ATOM 4029 C C . MET A 1 525 ? 62.706 4.322 79.359 1.00 101.82 653 MET A C 1
ATOM 4030 O O . MET A 1 525 ? 63.849 3.908 79.547 1.00 114.84 653 MET A O 1
ATOM 4035 N N . ALA A 1 526 ? 62.423 5.326 78.536 1.00 98.42 654 ALA A N 1
ATOM 4036 C CA . ALA A 1 526 ? 63.465 6.028 77.800 1.00 96.62 654 ALA A CA 1
ATOM 4037 C C . ALA A 1 526 ? 64.238 6.972 78.714 1.00 102.25 654 ALA A C 1
ATOM 4038 O O . ALA A 1 526 ? 65.313 7.450 78.357 1.00 108.71 654 ALA A O 1
ATOM 4040 N N . GLU A 1 527 ? 63.686 7.235 79.895 1.00 97.05 655 GLU A N 1
ATOM 4041 C CA . GLU A 1 527 ? 64.322 8.140 80.845 1.00 95.88 655 GLU A CA 1
ATOM 4042 C C . GLU A 1 527 ? 65.099 7.376 81.921 1.00 106.51 655 GLU A C 1
ATOM 4043 O O . GLU A 1 527 ? 66.000 7.924 82.554 1.00 113.67 655 GLU A O 1
ATOM 4049 N N . ASN A 1 528 ? 64.758 6.107 82.115 1.00 104.99 656 ASN A N 1
ATOM 4050 C CA . ASN A 1 528 ? 65.421 5.291 83.129 1.00 108.63 656 ASN A CA 1
ATOM 4051 C C . ASN A 1 528 ? 66.725 4.672 82.655 1.00 115.37 656 ASN A C 1
ATOM 4052 O O . ASN A 1 528 ? 67.429 4.023 83.428 1.00 126.02 656 ASN A O 1
ATOM 4057 N N . ARG A 1 529 ? 67.047 4.874 81.385 1.00 104.99 657 ARG A N 1
ATOM 4058 C CA . ARG A 1 529 ? 68.181 4.185 80.796 1.00 118.43 657 ARG A CA 1
ATOM 4059 C C . ARG A 1 529 ? 69.014 5.094 79.897 1.00 126.63 657 ARG A C 1
ATOM 4060 O O . ARG A 1 529 ? 70.240 4.983 79.858 1.00 129.01 657 ARG A O 1
ATOM 4068 N N . ASP A 1 530 ? 68.350 5.996 79.181 1.00 118.13 658 ASP A N 1
ATOM 4069 C CA . ASP A 1 530 ? 69.040 6.872 78.239 1.00 119.49 658 ASP A CA 1
ATOM 4070 C C . ASP A 1 530 ? 69.421 8.228 78.831 1.00 118.94 658 ASP A C 1
ATOM 4071 O O . ASP A 1 530 ? 70.383 8.853 78.383 1.00 120.91 658 ASP A O 1
ATOM 4076 N N . PHE A 1 531 ? 68.671 8.677 79.833 1.00 112.75 659 PHE A N 1
ATOM 4077 C CA . PHE A 1 531 ? 68.831 10.034 80.353 1.00 113.13 659 PHE A CA 1
ATOM 4078 C C . PHE A 1 531 ? 70.207 10.339 80.955 1.00 123.11 659 PHE A C 1
ATOM 4079 O O . PHE A 1 531 ? 70.677 11.474 80.875 1.00 121.72 659 PHE A O 1
ATOM 4087 N N . HIS A 1 532 ? 70.844 9.337 81.558 1.00 127.79 660 HIS A N 1
ATOM 4088 C CA . HIS A 1 532 ? 72.179 9.515 82.129 1.00 128.46 660 HIS A CA 1
ATOM 4089 C C . HIS A 1 532 ? 73.161 9.923 81.034 1.00 121.50 660 HIS A C 1
ATOM 4090 O O . HIS A 1 532 ? 73.898 10.901 81.180 1.00 122.73 660 HIS A O 1
ATOM 4097 N N . LYS A 1 533 ? 73.165 9.172 79.940 1.00 116.57 661 LYS A N 1
ATOM 4098 C CA . LYS A 1 533 ? 73.992 9.512 78.793 1.00 121.88 661 LYS A CA 1
ATOM 4099 C C . LYS A 1 533 ? 73.513 10.816 78.164 1.00 127.06 661 LYS A C 1
ATOM 4100 O O . LYS A 1 533 ? 74.319 11.686 77.828 1.00 126.28 661 LYS A O 1
ATOM 4106 N N . TRP A 1 534 ? 72.194 10.938 78.022 1.00 124.75 662 TRP A N 1
ATOM 4107 C CA . TRP A 1 534 ? 71.566 12.102 77.403 1.00 115.78 662 TRP A CA 1
ATOM 4108 C C . TRP A 1 534 ? 72.042 13.413 78.009 1.00 118.05 662 TRP A C 1
ATOM 4109 O O . TRP A 1 534 ? 72.409 14.337 77.285 1.00 114.59 662 TRP A O 1
ATOM 4120 N N . PHE A 1 535 ? 72.032 13.486 79.336 1.00 123.03 663 PHE A N 1
ATOM 4121 C CA . PHE A 1 535 ? 72.441 14.695 80.033 1.00 120.58 663 PHE A CA 1
ATOM 4122 C C . PHE A 1 535 ? 73.865 15.115 79.682 1.00 117.44 663 PHE A C 1
ATOM 4123 O O . PHE A 1 535 ? 74.122 16.297 79.510 1.00 117.04 663 PHE A O 1
ATOM 4131 N N . ALA A 1 536 ? 74.775 14.148 79.580 1.00 115.60 664 ALA A N 1
ATOM 4132 C CA . ALA A 1 536 ? 76.180 14.410 79.259 1.00 117.47 664 ALA A CA 1
ATOM 4133 C C . ALA A 1 536 ? 76.383 15.023 77.885 1.00 119.01 664 ALA A C 1
ATOM 4134 O O . ALA A 1 536 ? 77.159 15.966 77.731 1.00 116.63 664 ALA A O 1
ATOM 4136 N N . LEU A 1 537 ? 75.723 14.456 76.879 1.00 121.08 665 LEU A N 1
ATOM 4137 C CA . LEU A 1 537 ? 75.795 15.000 75.529 1.00 117.34 665 LEU A CA 1
ATOM 4138 C C . LEU A 1 537 ? 75.170 16.400 75.482 1.00 116.85 665 LEU A C 1
ATOM 4139 O O . LEU A 1 537 ? 75.716 17.305 74.859 1.00 116.76 665 LEU A O 1
ATOM 4144 N N . TRP A 1 538 ? 74.019 16.563 76.135 1.00 114.35 666 TRP A N 1
ATOM 4145 C CA . TRP A 1 538 ? 73.416 17.874 76.379 1.00 111.60 666 TRP A CA 1
ATOM 4146 C C . TRP A 1 538 ? 74.426 18.620 77.234 1.00 112.55 666 TRP A C 1
ATOM 4147 O O . TRP A 1 538 ? 75.120 18.006 78.030 1.00 122.60 666 TRP A O 1
ATOM 4158 N N . GLY A 1 539 ? 74.558 19.925 77.058 1.00 113.30 667 GLY A N 1
ATOM 4159 C CA . GLY A 1 539 ? 73.825 20.672 76.065 1.00 111.92 667 GLY A CA 1
ATOM 4160 C C . GLY A 1 539 ? 74.013 22.132 76.422 1.00 115.39 667 GLY A C 1
ATOM 4161 O O . GLY A 1 539 ? 75.031 22.725 76.103 1.00 115.85 667 GLY A O 1
ATOM 4162 N N . PRO A 1 540 ? 73.033 22.724 77.110 1.00 115.90 668 PRO A N 1
ATOM 4163 C CA . PRO A 1 540 ? 73.334 24.044 77.654 1.00 121.32 668 PRO A CA 1
ATOM 4164 C C . PRO A 1 540 ? 74.139 23.850 78.920 1.00 128.07 668 PRO A C 1
ATOM 4165 O O . PRO A 1 540 ? 74.913 24.718 79.326 1.00 131.70 668 PRO A O 1
ATOM 4169 N N . TRP A 1 541 ? 73.940 22.686 79.528 1.00 119.83 669 TRP A N 1
ATOM 4170 C CA . TRP A 1 541 ? 74.632 22.291 80.738 1.00 122.47 669 TRP A CA 1
ATOM 4171 C C . TRP A 1 541 ? 76.131 22.513 80.620 1.00 125.61 669 TRP A C 1
ATOM 4172 O O . TRP A 1 541 ? 76.753 23.050 81.530 1.00 130.90 669 TRP A O 1
ATOM 4183 N N . HIS A 1 542 ? 76.696 22.074 79.501 1.00 115.20 670 HIS A N 1
ATOM 4184 C CA . HIS A 1 542 ? 78.083 22.346 79.161 1.00 117.17 670 HIS A CA 1
ATOM 4185 C C . HIS A 1 542 ? 78.441 23.814 79.417 1.00 125.72 670 HIS A C 1
ATOM 4186 O O . HIS A 1 542 ? 79.410 24.108 80.121 1.00 138.32 670 HIS A O 1
ATOM 4193 N N . LYS A 1 543 ? 77.635 24.728 78.876 1.00 125.62 671 LYS A N 1
ATOM 4194 C CA . LYS A 1 543 ? 77.858 26.166 79.053 1.00 128.60 671 LYS A CA 1
ATOM 4195 C C . LYS A 1 543 ? 77.981 26.558 80.531 1.00 133.04 671 LYS A C 1
ATOM 4196 O O . LYS A 1 543 ? 78.555 27.597 80.853 1.00 139.58 671 LYS A O 1
ATOM 4202 N N . VAL A 1 544 ? 77.444 25.722 81.420 1.00 128.44 672 VAL A N 1
ATOM 4203 C CA . VAL A 1 544 ? 77.638 25.884 82.861 1.00 131.61 672 VAL A CA 1
ATOM 4204 C C . VAL A 1 544 ? 78.984 25.296 83.297 1.00 135.90 672 VAL A C 1
ATOM 4205 O O . VAL A 1 544 ? 79.668 25.867 84.146 1.00 137.13 672 VAL A O 1
ATOM 4209 N N . LEU A 1 545 ? 79.360 24.161 82.708 1.00 133.58 673 LEU A N 1
ATOM 4210 C CA . LEU A 1 545 ? 80.621 23.493 83.043 1.00 124.34 673 LEU A CA 1
ATOM 4211 C C . LEU A 1 545 ? 81.830 24.390 82.805 1.00 127.29 673 LEU A C 1
ATOM 4212 O O . LEU A 1 545 ? 82.804 24.340 83.555 1.00 139.09 673 LEU A O 1
ATOM 4217 N N . GLU A 1 546 ? 81.764 25.210 81.762 1.00 125.23 674 GLU A N 1
ATOM 4218 C CA . GLU A 1 546 ? 82.852 26.129 81.448 1.00 133.24 674 GLU A CA 1
ATOM 4219 C C . GLU A 1 546 ? 82.788 27.384 82.317 1.00 132.35 674 GLU A C 1
ATOM 4220 O O . GLU A 1 546 ? 83.578 28.312 82.145 1.00 133.38 674 GLU A O 1
ATOM 4226 N N . ARG A 1 547 ? 81.842 27.403 83.251 1.00 131.38 675 ARG A N 1
ATOM 4227 C CA . ARG A 1 547 ? 81.701 28.517 84.180 1.00 135.42 675 ARG A CA 1
ATOM 4228 C C . ARG A 1 547 ? 81.817 28.049 85.628 1.00 134.37 675 ARG A C 1
ATOM 4229 O O . ARG A 1 547 ? 82.408 28.733 86.464 1.00 131.05 675 ARG A O 1
ATOM 4237 N N . ILE A 1 548 ? 81.247 26.884 85.918 1.00 132.28 676 ILE A N 1
ATOM 4238 C CA . ILE A 1 548 ? 81.248 26.349 87.276 1.00 135.95 676 ILE A CA 1
ATOM 4239 C C . ILE A 1 548 ? 82.508 25.528 87.551 1.00 141.94 676 ILE A C 1
ATOM 4240 O O . ILE A 1 548 ? 82.886 25.319 88.705 1.00 152.05 676 ILE A O 1
ATOM 4245 N N . ALA A 1 549 ? 83.162 25.074 86.486 1.00 130.84 677 ALA A N 1
ATOM 4246 C CA . ALA A 1 549 ? 84.391 24.299 86.616 1.00 129.51 677 ALA A CA 1
ATOM 4247 C C . ALA A 1 549 ? 85.282 24.462 85.388 1.00 141.63 677 ALA A C 1
ATOM 4248 O O . ALA A 1 549 ? 85.390 23.546 84.572 1.00 147.31 677 ALA A O 1
ATOM 4250 N N . PRO A 1 550 ? 85.927 25.632 85.256 1.00 143.66 678 PRO A N 1
ATOM 4251 C CA . PRO A 1 550 ? 86.757 25.949 84.088 1.00 147.30 678 PRO A CA 1
ATOM 4252 C C . PRO A 1 550 ? 87.974 25.038 83.969 1.00 154.22 678 PRO A C 1
ATOM 4253 O O . PRO A 1 550 ? 88.403 24.728 82.858 1.00 151.99 678 PRO A O 1
ATOM 4257 N N . GLU A 1 551 ? 88.517 24.616 85.107 1.00 158.62 679 GLU A N 1
ATOM 4258 C CA . GLU A 1 551 ? 89.727 23.800 85.132 1.00 162.27 679 GLU A CA 1
ATOM 4259 C C . GLU A 1 551 ? 89.518 22.430 84.493 1.00 160.03 679 GLU A C 1
ATOM 4260 O O . GLU A 1 551 ? 90.299 22.008 83.639 1.00 160.55 679 GLU A O 1
ATOM 4266 N N . GLU A 1 552 ? 88.460 21.740 84.910 1.00 152.04 680 GLU A N 1
ATOM 4267 C CA . GLU A 1 552 ? 88.168 20.403 84.406 1.00 149.48 680 GLU A CA 1
ATOM 4268 C C . GLU A 1 552 ? 87.746 20.430 82.941 1.00 152.75 680 GLU A C 1
ATOM 4269 O O . GLU A 1 552 ? 87.918 19.448 82.219 1.00 152.79 680 GLU A O 1
ATOM 4275 N N . TRP A 1 553 ? 87.194 21.559 82.507 1.00 151.07 681 TRP A N 1
ATOM 4276 C CA . TRP A 1 553 ? 86.748 21.710 81.127 1.00 153.24 681 TRP A CA 1
ATOM 4277 C C . TRP A 1 553 ? 87.934 21.893 80.183 1.00 160.65 681 TRP A C 1
ATOM 4278 O O . TRP A 1 553 ? 87.874 21.507 79.015 1.00 158.08 681 TRP A O 1
ATOM 4289 N N . ARG A 1 554 ? 89.010 22.481 80.696 1.00 164.05 682 ARG A N 1
ATOM 4290 C CA . ARG A 1 554 ? 90.222 22.679 79.909 1.00 163.75 682 ARG A CA 1
ATOM 4291 C C . ARG A 1 554 ? 91.006 21.380 79.774 1.00 164.93 682 ARG A C 1
ATOM 4292 O O . ARG A 1 554 ? 91.489 21.044 78.692 1.00 165.12 682 ARG A O 1
ATOM 4300 N N . GLU A 1 555 ? 91.129 20.651 80.879 1.00 162.31 683 GLU A N 1
ATOM 4301 C CA . GLU A 1 555 ? 91.881 19.401 80.891 1.00 166.89 683 GLU A CA 1
ATOM 4302 C C . GLU A 1 555 ? 91.117 18.264 80.217 1.00 165.08 683 GLU A C 1
ATOM 4303 O O . GLU A 1 555 ? 91.690 17.217 79.916 1.00 166.41 683 GLU A O 1
ATOM 4309 N N . MET A 1 556 ? 89.825 18.471 79.985 1.00 160.32 684 MET A N 1
ATOM 4310 C CA . MET A 1 556 ? 89.033 17.512 79.228 1.00 163.38 684 MET A CA 1
ATOM 4311 C C . MET A 1 556 ? 89.309 17.684 77.740 1.00 168.90 684 MET A C 1
ATOM 4312 O O . MET A 1 556 ? 89.428 16.706 77.001 1.00 171.99 684 MET A O 1
ATOM 4317 N N . MET A 1 557 ? 89.406 18.938 77.309 1.00 169.15 685 MET A N 1
ATOM 4318 C CA . MET A 1 557 ? 89.744 19.261 75.929 1.00 170.24 685 MET A CA 1
ATOM 4319 C C . MET A 1 557 ? 91.146 18.754 75.607 1.00 170.97 685 MET A C 1
ATOM 4320 O O . MET A 1 557 ? 91.440 18.375 74.473 1.00 166.94 685 MET A O 1
ATOM 4325 N N . ALA A 1 558 ? 92.005 18.744 76.621 1.00 171.69 686 ALA A N 1
ATOM 4326 C CA . ALA A 1 558 ? 93.365 18.244 76.471 1.00 175.15 686 ALA A CA 1
ATOM 4327 C C . ALA A 1 558 ? 93.423 16.737 76.702 1.00 175.56 686 ALA A C 1
ATOM 4328 O O . ALA A 1 558 ? 94.500 16.140 76.684 1.00 179.97 686 ALA A O 1
ATOM 4330 N N . LYS A 1 559 ? 92.262 16.127 76.918 1.00 170.91 687 LYS A N 1
ATOM 4331 C CA . LYS A 1 559 ? 92.187 14.690 77.158 1.00 168.12 687 LYS A CA 1
ATOM 4332 C C . LYS A 1 559 ? 91.637 13.958 75.935 1.00 170.79 687 LYS A C 1
ATOM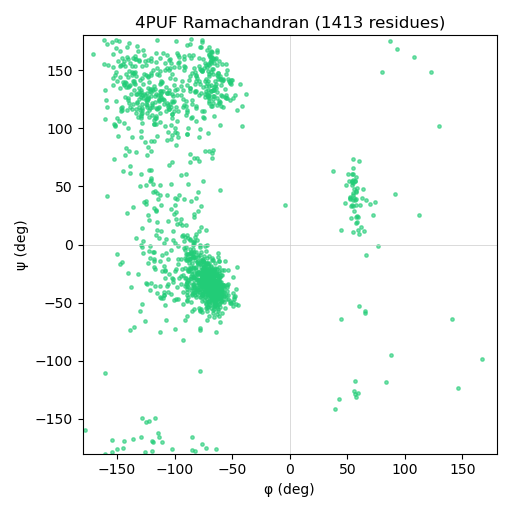 4333 O O . LYS A 1 559 ? 91.711 12.732 75.849 1.00 168.15 687 LYS A O 1
ATOM 4339 N N . ARG A 1 560 ? 91.088 14.714 74.989 1.00 169.79 688 ARG A N 1
ATOM 4340 C CA . ARG A 1 560 ? 90.573 14.127 73.757 1.00 168.10 688 ARG A CA 1
ATOM 4341 C C . ARG A 1 560 ? 91.614 14.164 72.641 1.00 169.68 688 ARG A C 1
ATOM 4342 O O . ARG A 1 560 ? 91.673 13.259 71.809 1.00 168.35 688 ARG A O 1
ATOM 4350 N N . ASP A 1 561 ? 92.435 15.209 72.630 1.00 174.05 689 ASP A N 1
ATOM 4351 C CA . ASP A 1 561 ? 93.522 15.313 71.662 1.00 176.16 689 ASP A CA 1
ATOM 4352 C C . ASP A 1 561 ? 94.704 14.454 72.098 1.00 177.62 689 ASP A C 1
ATOM 4353 O O . ASP A 1 561 ? 95.598 14.153 71.306 1.00 173.15 689 ASP A O 1
ATOM 4358 N N . GLU A 1 562 ? 94.695 14.066 73.369 1.00 180.04 690 GLU A N 1
ATOM 4359 C CA . GLU A 1 562 ? 95.719 13.193 73.927 1.00 176.56 690 GLU A CA 1
ATOM 4360 C C . GLU A 1 562 ? 95.387 11.737 73.614 1.00 181.03 690 GLU A C 1
ATOM 4361 O O . GLU A 1 562 ? 96.281 10.903 73.456 1.00 181.63 690 GLU A O 1
ATOM 4367 N N . CYS A 1 563 ? 94.094 11.442 73.516 1.00 183.55 691 CYS A N 1
ATOM 4368 C CA . CYS A 1 563 ? 93.630 10.086 73.243 1.00 184.16 691 CYS A CA 1
ATOM 4369 C C . CYS A 1 563 ? 93.113 9.943 71.815 1.00 181.65 691 CYS A C 1
ATOM 4370 O O . CYS A 1 563 ? 92.083 9.312 71.580 1.00 180.25 691 CYS A O 1
ATOM 4373 N N . ILE A 1 564 ? 93.832 10.531 70.863 1.00 183.14 692 ILE A N 1
ATOM 4374 C CA . ILE A 1 564 ? 93.448 10.459 69.458 1.00 183.36 692 ILE A CA 1
ATOM 4375 C C . ILE A 1 564 ? 94.685 10.517 68.566 1.00 184.37 692 ILE A C 1
ATOM 4376 O O . ILE A 1 564 ? 94.605 10.312 67.354 1.00 180.26 692 ILE A O 1
ATOM 4381 N N . GLU A 1 565 ? 95.833 10.787 69.180 1.00 189.04 693 GLU A N 1
ATOM 4382 C CA . GLU A 1 565 ? 97.083 10.941 68.443 1.00 191.75 693 GLU A CA 1
ATOM 4383 C C . GLU A 1 565 ? 97.591 9.630 67.842 1.00 188.67 693 GLU A C 1
ATOM 4384 O O . GLU A 1 565 ? 98.023 9.598 66.689 1.00 179.49 693 GLU A O 1
ATOM 4390 N N . THR A 1 566 ? 97.534 8.553 68.620 1.00 189.00 694 THR A N 1
ATOM 4391 C CA . THR A 1 566 ? 98.047 7.263 68.170 1.00 189.33 694 THR A CA 1
ATOM 4392 C C . THR A 1 566 ? 97.450 6.083 68.936 1.00 189.32 694 THR A C 1
ATOM 4393 O O . THR A 1 566 ? 98.159 5.141 69.291 1.00 191.71 694 THR A O 1
ATOM 4397 N N . ASP A 1 567 ? 96.145 6.134 69.182 1.00 189.29 695 ASP A N 1
ATOM 4398 C CA . ASP A 1 567 ? 95.460 5.042 69.868 1.00 189.71 695 ASP A CA 1
ATOM 4399 C C . ASP A 1 567 ? 95.410 3.787 68.998 1.00 187.17 695 ASP A C 1
ATOM 4400 O O . ASP A 1 567 ? 95.654 3.845 67.793 1.00 186.12 695 ASP A O 1
ATOM 4405 N N . GLU A 1 568 ? 95.090 2.656 69.617 1.00 183.73 696 GLU A N 1
ATOM 4406 C CA . GLU A 1 568 ? 95.118 1.371 68.927 1.00 185.24 696 GLU A CA 1
ATOM 4407 C C . GLU A 1 568 ? 93.813 1.065 68.195 1.00 187.33 696 GLU A C 1
ATOM 4408 O O . GLU A 1 568 ? 93.752 0.139 67.386 1.00 186.59 696 GLU A O 1
ATOM 4414 N N . TYR A 1 569 ? 92.774 1.845 68.476 1.00 188.53 697 TYR A N 1
ATOM 4415 C CA . TYR A 1 569 ? 91.465 1.603 67.880 1.00 190.43 697 TYR A CA 1
ATOM 4416 C C . TYR A 1 569 ? 91.415 2.037 66.416 1.00 187.34 697 TYR A C 1
ATOM 4417 O O . TYR A 1 569 ? 90.555 1.589 65.658 1.00 186.34 697 TYR A O 1
ATOM 4426 N N . GLN A 1 570 ? 92.339 2.908 66.022 1.00 184.33 698 GLN A N 1
ATOM 4427 C CA . GLN A 1 570 ? 92.422 3.353 64.636 1.00 179.56 698 GLN A CA 1
ATOM 4428 C C . GLN A 1 570 ? 92.872 2.220 63.722 1.00 181.97 698 GLN A C 1
ATOM 4429 O O . GLN A 1 570 ? 92.199 1.894 62.745 1.00 179.59 698 GLN A O 1
ATOM 4435 N N . SER A 1 571 ? 94.013 1.621 64.050 1.00 185.37 699 SER A N 1
ATOM 4436 C CA . SER A 1 571 ? 94.579 0.543 63.245 1.00 188.39 699 SER A CA 1
ATOM 4437 C C . SER A 1 571 ? 93.713 -0.713 63.283 1.00 188.03 699 SER A C 1
ATOM 4438 O O . SER A 1 571 ? 93.693 -1.491 62.329 1.00 184.02 699 SER A O 1
ATOM 4441 N N . ARG A 1 572 ? 93.001 -0.905 64.388 1.00 189.70 700 ARG A N 1
ATOM 4442 C CA . ARG A 1 572 ? 92.136 -2.069 64.549 1.00 187.51 700 ARG A CA 1
ATOM 4443 C C . ARG A 1 572 ? 90.919 -1.976 63.632 1.00 187.37 700 ARG A C 1
ATOM 4444 O O . ARG A 1 572 ? 90.406 -2.991 63.161 1.00 187.46 700 ARG A O 1
ATOM 4452 N N . VAL A 1 573 ? 90.466 -0.753 63.380 1.00 187.84 701 VAL A N 1
ATOM 4453 C CA . VAL A 1 573 ? 89.329 -0.522 62.496 1.00 189.51 701 VAL A CA 1
ATOM 4454 C C . VAL A 1 573 ? 89.784 -0.358 61.047 1.00 188.65 701 VAL A C 1
ATOM 4455 O O . VAL A 1 573 ? 89.178 -0.916 60.132 1.00 187.49 701 VAL A O 1
ATOM 4459 N N . ASN A 1 574 ? 90.860 0.399 60.850 1.00 187.35 702 ASN A N 1
ATOM 4460 C CA . ASN A 1 574 ? 91.396 0.658 59.515 1.00 186.41 702 ASN A CA 1
ATOM 4461 C C . ASN A 1 574 ? 91.758 -0.631 58.780 1.00 187.77 702 ASN A C 1
ATOM 4462 O O . ASN A 1 574 ? 91.606 -0.726 57.562 1.00 191.09 702 ASN A O 1
ATOM 4467 N N . ALA A 1 575 ? 92.234 -1.621 59.528 1.00 185.50 703 ALA A N 1
ATOM 4468 C CA . ALA A 1 575 ? 92.556 -2.922 58.956 1.00 186.22 703 ALA A CA 1
ATOM 4469 C C . ALA A 1 575 ? 91.298 -3.773 58.819 1.00 188.00 703 ALA A C 1
ATOM 4470 O O . ALA A 1 575 ? 91.255 -4.712 58.025 1.00 187.86 703 ALA A O 1
ATOM 4472 N N . GLU A 1 576 ? 90.275 -3.435 59.598 1.00 189.10 704 GLU A N 1
ATOM 4473 C CA . GLU A 1 576 ? 89.012 -4.163 59.571 1.00 188.42 704 GLU A CA 1
ATOM 4474 C C . GLU A 1 576 ? 88.123 -3.662 58.434 1.00 189.90 704 GLU A C 1
ATOM 4475 O O . GLU A 1 576 ? 87.298 -4.407 57.904 1.00 186.58 704 GLU A O 1
ATOM 4481 N N . LEU A 1 577 ? 88.301 -2.399 58.062 1.00 191.02 705 LEU A N 1
ATOM 4482 C CA . LEU A 1 577 ? 87.528 -1.801 56.978 1.00 189.13 705 LEU A CA 1
ATOM 4483 C C . LEU A 1 577 ? 87.899 -2.400 55.625 1.00 186.69 705 LEU A C 1
ATOM 4484 O O . LEU A 1 577 ? 87.030 -2.654 54.790 1.00 184.89 705 LEU A O 1
ATOM 4489 N N . GLU A 1 578 ? 89.193 -2.622 55.413 1.00 187.59 706 GLU A N 1
ATOM 4490 C CA . GLU A 1 578 ? 89.684 -3.165 54.151 1.00 185.69 706 GLU A CA 1
ATOM 4491 C C . GLU A 1 578 ? 89.248 -4.615 53.958 1.00 184.82 706 GLU A C 1
ATOM 4492 O O . GLU A 1 578 ? 88.983 -5.049 52.836 1.00 183.78 706 GLU A O 1
ATOM 4498 N N . ASP A 1 579 ? 89.172 -5.359 55.057 1.00 186.51 707 ASP A N 1
ATOM 4499 C CA . ASP A 1 579 ? 88.744 -6.753 55.010 1.00 185.31 707 ASP A CA 1
ATOM 4500 C C . ASP A 1 579 ? 87.259 -6.864 54.675 1.00 182.67 707 ASP A C 1
ATOM 4501 O O . ASP A 1 579 ? 86.795 -7.905 54.209 1.00 178.04 707 ASP A O 1
ATOM 4506 N N . LEU A 1 580 ? 86.520 -5.786 54.917 1.00 186.58 708 LEU A N 1
ATOM 4507 C CA . LEU A 1 580 ? 85.094 -5.747 54.613 1.00 188.58 708 LEU A CA 1
ATOM 4508 C C . LEU A 1 580 ? 84.838 -5.260 53.189 1.00 183.74 708 LEU A C 1
ATOM 4509 O O . LEU A 1 580 ? 84.078 -5.876 52.441 1.00 180.07 708 LEU A O 1
ATOM 4514 N N . ARG A 1 581 ? 85.475 -4.154 52.817 1.00 184.13 709 ARG A N 1
ATOM 4515 C CA . ARG A 1 581 ? 85.312 -3.593 51.480 1.00 181.02 709 ARG A CA 1
ATOM 4516 C C . ARG A 1 581 ? 86.130 -4.373 50.455 1.00 178.58 709 ARG A C 1
ATOM 4517 O O . ARG A 1 581 ? 85.583 -4.925 49.500 1.00 174.51 709 ARG A O 1
ATOM 4525 N N . ALA A 1 601 ? 87.807 9.191 56.242 1.00 159.23 729 ALA A N 1
ATOM 4526 C CA . ALA A 1 601 ? 87.558 10.169 57.293 1.00 161.34 729 ALA A CA 1
ATOM 4527 C C . ALA A 1 601 ? 86.610 9.614 58.352 1.00 162.34 729 ALA A C 1
ATOM 4528 O O . ALA A 1 601 ? 85.812 10.351 58.933 1.00 154.38 729 ALA A O 1
ATOM 4530 N N . ILE A 1 602 ? 86.703 8.311 58.598 1.00 166.71 730 ILE A N 1
ATOM 4531 C CA . ILE A 1 602 ? 85.864 7.657 59.596 1.00 168.04 730 ILE A CA 1
ATOM 4532 C C . ILE A 1 602 ? 86.416 7.847 61.005 1.00 170.93 730 ILE A C 1
ATOM 4533 O O . ILE A 1 602 ? 85.777 7.470 61.986 1.00 171.85 730 ILE A O 1
ATOM 4538 N N . GLY A 1 603 ? 87.608 8.431 61.096 1.00 169.27 731 GLY A N 1
ATOM 4539 C CA . GLY A 1 603 ? 88.247 8.677 62.376 1.00 164.50 731 GLY A CA 1
ATOM 4540 C C . GLY A 1 603 ? 87.457 9.639 63.242 1.00 165.86 731 GLY A C 1
ATOM 4541 O O . GLY A 1 603 ? 87.564 9.616 64.468 1.00 170.43 731 GLY A O 1
ATOM 4542 N N . ILE A 1 604 ? 86.664 10.489 62.599 1.00 162.92 732 ILE A N 1
ATOM 4543 C CA . ILE A 1 604 ? 85.805 11.424 63.313 1.00 165.91 732 ILE A CA 1
ATOM 4544 C C . ILE A 1 604 ? 84.648 10.674 63.967 1.00 168.34 732 ILE A C 1
ATOM 4545 O O . ILE A 1 604 ? 84.184 11.044 65.046 1.00 168.90 732 ILE A O 1
ATOM 4550 N N . LYS A 1 605 ? 84.192 9.611 63.310 1.00 169.46 733 LYS A N 1
ATOM 4551 C CA . LYS A 1 605 ? 83.138 8.764 63.859 1.00 169.43 733 LYS A CA 1
ATOM 4552 C C . LYS A 1 605 ? 83.671 7.983 65.057 1.00 166.32 733 LYS A C 1
ATOM 4553 O O . LYS A 1 605 ? 82.910 7.555 65.923 1.00 165.68 733 LYS A O 1
ATOM 4559 N N . ILE A 1 606 ? 84.986 7.800 65.093 1.00 165.66 734 ILE A N 1
ATOM 4560 C CA . ILE A 1 606 ? 85.649 7.178 66.232 1.00 168.48 734 ILE A CA 1
ATOM 4561 C C . ILE A 1 606 ? 85.839 8.223 67.329 1.00 168.30 734 ILE A C 1
ATOM 4562 O O . ILE A 1 606 ? 85.700 7.930 68.519 1.00 166.83 734 ILE A O 1
ATOM 4567 N N . MET A 1 607 ? 86.136 9.451 66.911 1.00 168.06 735 MET A N 1
ATOM 4568 C CA . MET A 1 607 ? 86.323 10.567 67.832 1.00 166.73 735 MET A CA 1
ATOM 4569 C C . MET A 1 607 ? 85.085 10.812 68.689 1.00 164.47 735 MET A C 1
ATOM 4570 O O . MET A 1 607 ? 85.190 11.017 69.896 1.00 160.74 735 MET A O 1
ATOM 4575 N N . GLU A 1 608 ? 83.913 10.788 68.064 1.00 167.54 736 GLU A N 1
ATOM 4576 C CA . GLU A 1 608 ? 82.666 11.006 68.789 1.00 168.47 736 GLU A CA 1
ATOM 4577 C C . GLU A 1 608 ? 82.345 9.840 69.721 1.00 170.11 736 GLU A C 1
ATOM 4578 O O . GLU A 1 608 ? 81.643 10.008 70.717 1.00 170.90 736 GLU A O 1
ATOM 4584 N N . GLU A 1 609 ? 82.866 8.660 69.397 1.00 168.54 737 GLU A N 1
ATOM 4585 C CA . GLU A 1 609 ? 82.650 7.479 70.227 1.00 164.14 737 GLU A CA 1
ATOM 4586 C C . GLU A 1 609 ? 83.379 7.587 71.562 1.00 162.84 737 GLU A C 1
ATOM 4587 O O . GLU A 1 609 ? 82.924 7.046 72.569 1.00 164.29 737 GLU A O 1
ATOM 4593 N N . ILE A 1 610 ? 84.509 8.286 71.567 1.00 161.47 738 ILE A N 1
ATOM 4594 C CA . ILE A 1 610 ? 85.273 8.466 72.796 1.00 162.33 738 ILE A CA 1
ATOM 4595 C C . ILE A 1 610 ? 84.893 9.762 73.510 1.00 163.05 738 ILE A C 1
ATOM 4596 O O . ILE A 1 610 ? 85.116 9.902 74.712 1.00 160.96 738 ILE A O 1
ATOM 4601 N N . ASN A 1 611 ? 84.315 10.703 72.768 1.00 163.00 739 ASN A N 1
ATOM 4602 C CA . ASN A 1 611 ? 83.840 11.949 73.360 1.00 160.79 739 ASN A CA 1
ATOM 4603 C C . ASN A 1 611 ? 82.687 11.701 74.325 1.00 155.68 739 ASN A C 1
ATOM 4604 O O . ASN A 1 611 ? 82.658 12.250 75.426 1.00 148.58 739 ASN A O 1
ATOM 4609 N N . GLN A 1 612 ? 81.743 10.866 73.901 1.00 159.44 740 GLN A N 1
ATOM 4610 C CA . GLN A 1 612 ? 80.592 10.508 74.723 1.00 159.80 740 GLN A CA 1
ATOM 4611 C C . GLN A 1 612 ? 81.034 9.853 76.027 1.00 155.76 740 GLN A C 1
ATOM 4612 O O . GLN A 1 612 ? 80.406 10.037 77.071 1.00 151.32 740 GLN A O 1
ATOM 4618 N N . THR A 1 613 ? 82.120 9.090 75.959 1.00 153.86 741 THR A N 1
ATOM 4619 C CA . THR A 1 613 ? 82.681 8.452 77.142 1.00 152.06 741 THR A CA 1
ATOM 4620 C C . THR A 1 613 ? 83.360 9.486 78.033 1.00 148.97 741 THR A C 1
ATOM 4621 O O . THR A 1 613 ? 83.414 9.329 79.253 1.00 143.13 741 THR A O 1
ATOM 4625 N N . LEU A 1 614 ? 83.876 10.544 77.415 1.00 148.54 742 LEU A N 1
ATOM 4626 C CA . LEU A 1 614 ? 84.527 11.620 78.154 1.00 149.75 742 LEU A CA 1
ATOM 4627 C C . LEU A 1 614 ? 83.512 12.490 78.889 1.00 146.26 742 LEU A C 1
ATOM 4628 O O . LEU A 1 614 ? 83.700 12.818 80.060 1.00 134.17 742 LEU A O 1
ATOM 4633 N N . PHE A 1 615 ? 82.436 12.857 78.197 1.00 148.51 743 PHE A N 1
ATOM 4634 C CA . PHE A 1 615 ? 81.378 13.665 78.798 1.00 139.44 743 PHE A CA 1
ATOM 4635 C C . PHE A 1 615 ? 80.699 12.931 79.951 1.00 136.25 743 PHE A C 1
ATOM 4636 O O . PHE A 1 615 ? 80.170 13.557 80.869 1.00 134.30 743 PHE A O 1
ATOM 4644 N N . THR A 1 616 ? 80.720 11.603 79.897 1.00 138.12 744 THR A N 1
ATOM 4645 C CA . THR A 1 616 ? 80.122 10.784 80.944 1.00 139.63 744 THR A CA 1
ATOM 4646 C C . THR A 1 616 ? 80.999 10.763 82.195 1.00 147.79 744 THR A C 1
ATOM 4647 O O . THR A 1 616 ? 80.498 10.866 83.316 1.00 142.42 744 THR A O 1
ATOM 4651 N N . GLU A 1 617 ? 82.308 10.631 81.997 1.00 149.56 745 GLU A N 1
ATOM 4652 C CA . GLU A 1 617 ? 83.252 10.600 83.110 1.00 144.66 745 GLU A CA 1
ATOM 4653 C C . GLU A 1 617 ? 83.316 11.941 83.835 1.00 141.57 745 GLU A C 1
ATOM 4654 O O . GLU A 1 617 ? 83.306 11.991 85.065 1.00 145.73 745 GLU A O 1
ATOM 4660 N N . ILE A 1 618 ? 83.383 13.023 83.065 1.00 139.17 746 ILE A N 1
ATOM 4661 C CA . ILE A 1 618 ? 83.442 14.367 83.628 1.00 139.06 746 ILE A CA 1
ATOM 4662 C C . ILE A 1 618 ? 82.179 14.687 84.422 1.00 131.58 746 ILE A C 1
ATOM 4663 O O . ILE A 1 618 ? 82.240 15.311 85.479 1.00 132.74 746 ILE A O 1
ATOM 4668 N N . MET A 1 619 ? 81.035 14.244 83.916 1.00 130.04 747 MET A N 1
ATOM 4669 C CA . MET A 1 619 ? 79.764 14.514 84.574 1.00 135.86 747 MET A CA 1
ATOM 4670 C C . MET A 1 619 ? 79.687 13.903 85.965 1.00 142.57 747 MET A C 1
ATOM 4671 O O . MET A 1 619 ? 79.262 14.555 86.919 1.00 144.57 747 MET A O 1
ATOM 4676 N N . GLU A 1 620 ? 80.093 12.643 86.071 1.00 145.60 748 GLU A N 1
ATOM 4677 C CA . GLU A 1 620 ? 79.988 11.910 87.326 1.00 143.55 748 GLU A CA 1
ATOM 4678 C C . GLU A 1 620 ? 80.912 12.477 88.399 1.00 143.47 748 GLU A C 1
ATOM 4679 O O . GLU A 1 620 ? 80.664 12.306 89.592 1.00 147.13 748 GLU A O 1
ATOM 4685 N N . ASN A 1 621 ? 81.973 13.156 87.972 1.00 138.98 749 ASN A N 1
ATOM 4686 C CA . ASN A 1 621 ? 82.915 13.763 88.904 1.00 141.09 749 ASN A CA 1
ATOM 4687 C C . ASN A 1 621 ? 82.319 14.970 89.623 1.00 144.21 749 ASN A C 1
ATOM 4688 O O . ASN A 1 621 ? 82.402 15.079 90.847 1.00 140.33 749 ASN A O 1
ATOM 4693 N N . ILE A 1 622 ? 81.720 15.873 88.853 1.00 139.65 750 ILE A N 1
ATOM 4694 C CA . ILE A 1 622 ? 81.067 17.052 89.414 1.00 137.75 750 ILE A CA 1
ATOM 4695 C C . ILE A 1 622 ? 79.792 16.638 90.154 1.00 139.13 750 ILE A C 1
ATOM 4696 O O . ILE A 1 622 ? 79.402 17.261 91.144 1.00 141.87 750 ILE A O 1
ATOM 4701 N N . LEU A 1 623 ? 79.163 15.566 89.681 1.00 139.96 751 LEU A N 1
ATOM 4702 C CA . LEU A 1 623 ? 77.973 15.025 90.332 1.00 143.02 751 LEU A CA 1
ATOM 4703 C C . LEU A 1 623 ? 78.269 14.584 91.763 1.00 144.96 751 LEU A C 1
ATOM 4704 O O . LEU A 1 623 ? 77.469 14.814 92.669 1.00 142.18 751 LEU A O 1
ATOM 4709 N N . LEU A 1 624 ? 79.423 13.953 91.960 1.00 149.97 752 LEU A N 1
ATOM 4710 C CA . LEU A 1 624 ? 79.841 13.517 93.289 1.00 149.74 752 LEU A CA 1
ATOM 4711 C C . LEU A 1 624 ? 80.363 14.683 94.125 1.00 150.19 752 LEU A C 1
ATOM 4712 O O . LEU A 1 624 ? 80.433 14.594 95.351 1.00 147.68 752 LEU A O 1
ATOM 4717 N N . LYS A 1 625 ? 80.730 15.771 93.454 1.00 151.11 753 LYS A N 1
ATOM 4718 C CA . LYS A 1 625 ? 81.205 16.972 94.135 1.00 151.83 753 LYS A CA 1
ATOM 4719 C C . LYS A 1 625 ? 80.084 17.591 94.965 1.00 150.73 753 LYS A C 1
ATOM 4720 O O . LYS A 1 625 ? 80.327 18.170 96.024 1.00 150.79 753 LYS A O 1
ATOM 4726 N N . LYS A 1 626 ? 78.855 17.456 94.477 1.00 144.58 754 LYS A N 1
ATOM 4727 C CA . LYS A 1 626 ? 77.685 17.944 95.196 1.00 144.65 754 LYS A CA 1
ATOM 4728 C C . LYS A 1 626 ? 76.737 16.795 95.529 1.00 147.19 754 LYS A C 1
ATOM 4729 O O . LYS A 1 626 ? 77.086 15.626 95.366 1.00 150.30 754 LYS A O 1
ATOM 4735 N N . GLU A 1 627 ? 75.540 17.132 95.998 1.00 145.47 755 GLU A N 1
ATOM 4736 C CA . GLU A 1 627 ? 74.551 16.124 96.364 1.00 153.12 755 GLU A CA 1
ATOM 4737 C C . GLU A 1 627 ? 73.582 15.857 95.215 1.00 149.49 755 GLU A C 1
ATOM 4738 O O . GLU A 1 627 ? 72.500 15.303 95.413 1.00 147.46 755 GLU A O 1
ATOM 4744 N N . VAL A 1 628 ? 73.984 16.248 94.011 1.00 144.51 756 VAL A N 1
ATOM 4745 C CA . VAL A 1 628 ? 73.129 16.125 92.837 1.00 139.03 756 VAL A CA 1
ATOM 4746 C C . VAL A 1 628 ? 73.257 14.755 92.176 1.00 138.47 756 VAL A C 1
ATOM 4747 O O . VAL A 1 628 ? 72.504 14.430 91.258 1.00 140.08 756 VAL A O 1
ATOM 4751 N N . SER A 1 629 ? 74.207 13.954 92.648 1.00 137.81 757 SER A N 1
ATOM 4752 C CA . SER A 1 629 ? 74.465 12.643 92.057 1.00 138.14 757 SER A CA 1
ATOM 4753 C C . SER A 1 629 ? 73.311 11.667 92.276 1.00 133.00 757 SER A C 1
ATOM 4754 O O . SER A 1 629 ? 73.134 10.721 91.508 1.00 126.33 757 SER A O 1
ATOM 4757 N N . SER A 1 630 ? 72.529 11.900 93.324 1.00 134.10 758 SER A N 1
ATOM 4758 C CA . SER A 1 630 ? 71.386 11.050 93.634 1.00 136.76 758 SER A CA 1
ATOM 4759 C C . SER A 1 630 ? 70.222 11.322 92.684 1.00 132.32 758 SER A C 1
ATOM 4760 O O . SER A 1 630 ? 69.350 10.475 92.491 1.00 126.68 758 SER A O 1
ATOM 4763 N N . LEU A 1 631 ? 70.222 12.510 92.089 1.00 131.97 759 LEU A N 1
ATOM 4764 C CA . LEU A 1 631 ? 69.103 12.958 91.267 1.00 127.20 759 LEU A CA 1
ATOM 4765 C C . LEU A 1 631 ? 68.979 12.219 89.943 1.00 125.91 759 LEU A C 1
ATOM 4766 O O . LEU A 1 631 ? 67.872 11.912 89.498 1.00 124.27 759 LEU A O 1
ATOM 4771 N N . MET A 1 632 ? 70.115 11.934 89.315 1.00 120.90 760 MET A N 1
ATOM 4772 C CA . MET A 1 632 ? 70.118 11.179 88.069 1.00 110.24 760 MET A CA 1
ATOM 4773 C C . MET A 1 632 ? 70.015 9.675 88.316 1.00 111.19 760 MET A C 1
ATOM 4774 O O . MET A 1 632 ? 70.684 8.879 87.655 1.00 94.12 760 MET A O 1
ATOM 4779 N N . SER A 1 633 ? 69.178 9.301 89.280 1.00 121.04 761 SER A N 1
ATOM 4780 C CA . SER A 1 633 ? 68.794 7.910 89.478 1.00 122.09 761 SER A CA 1
ATOM 4781 C C . SER A 1 633 ? 67.671 7.575 88.499 1.00 119.92 761 SER A C 1
ATOM 4782 O O . SER A 1 633 ? 67.274 8.420 87.694 1.00 117.84 761 SER A O 1
ATOM 4785 N N . ALA A 1 634 ? 67.165 6.346 88.573 1.00 117.89 762 ALA A N 1
ATOM 4786 C CA . ALA A 1 634 ? 66.124 5.862 87.663 1.00 122.68 762 ALA A CA 1
ATOM 4787 C C . ALA A 1 634 ? 64.894 6.767 87.632 1.00 126.47 762 ALA A C 1
ATOM 4788 O O . ALA A 1 634 ? 64.275 6.950 86.580 1.00 124.55 762 ALA A O 1
ATOM 4790 N N . TYR A 1 635 ? 64.549 7.313 88.797 1.00 122.21 763 TYR A N 1
ATOM 4791 C CA . TYR A 1 635 ? 63.454 8.275 88.946 1.00 123.15 763 TYR A CA 1
ATOM 4792 C C . TYR A 1 635 ? 62.069 7.693 88.641 1.00 117.45 763 TYR A C 1
ATOM 4793 O O . TYR A 1 635 ? 61.178 7.741 89.489 1.00 127.66 763 TYR A O 1
ATOM 4802 N N . TRP A 1 636 ? 61.887 7.151 87.439 1.00 102.72 764 TRP A N 1
ATOM 4803 C CA . TRP A 1 636 ? 60.624 6.511 87.076 1.00 109.08 764 TRP A CA 1
ATOM 4804 C C . TRP A 1 636 ? 60.571 5.061 87.552 1.00 105.04 764 TRP A C 1
ATOM 4805 O O . TRP A 1 636 ? 59.619 4.646 88.214 1.00 96.43 764 TRP A O 1
ATOM 4816 N N . GLU B 1 19 ? 83.036 38.134 27.837 1.00 163.57 147 GLU B N 1
ATOM 4817 C CA . GLU B 1 19 ? 82.171 37.461 26.875 1.00 164.88 147 GLU B CA 1
ATOM 4818 C C . GLU B 1 19 ? 80.804 38.133 26.812 1.00 161.23 147 GLU B C 1
ATOM 4819 O O . GLU B 1 19 ? 80.547 38.958 25.935 1.00 156.66 147 GLU B O 1
ATOM 4825 N N . LEU B 1 20 ? 79.930 37.776 27.749 1.00 164.43 148 LEU B N 1
ATOM 4826 C CA . LEU B 1 20 ? 78.598 38.366 27.817 1.00 167.50 148 LEU B CA 1
ATOM 4827 C C . LEU B 1 20 ? 78.641 39.754 28.449 1.00 167.55 148 LEU B C 1
ATOM 4828 O O . LEU B 1 20 ? 77.690 40.527 28.340 1.00 169.58 148 LEU B O 1
ATOM 4833 N N . ILE B 1 21 ? 79.750 40.058 29.116 1.00 167.63 149 ILE B N 1
ATOM 4834 C CA . ILE B 1 21 ? 79.959 41.380 29.693 1.00 166.13 149 ILE B CA 1
ATOM 4835 C C . ILE B 1 21 ? 80.132 42.398 28.571 1.00 167.39 149 ILE B C 1
ATOM 4836 O O . ILE B 1 21 ? 79.532 43.472 28.594 1.00 164.66 149 ILE B O 1
ATOM 4841 N N . TRP B 1 22 ? 80.946 42.040 27.583 1.00 169.65 150 TRP B N 1
ATOM 4842 C CA . TRP B 1 22 ? 81.162 42.885 26.413 1.00 173.88 150 TRP B CA 1
ATOM 4843 C C . TRP B 1 22 ? 79.891 42.995 25.577 1.00 175.09 150 TRP B C 1
ATOM 4844 O O . TRP B 1 22 ? 79.715 43.955 24.830 1.00 176.20 150 TRP B O 1
ATOM 4855 N N . SER B 1 23 ? 79.010 42.007 25.705 1.00 171.30 151 SER B N 1
ATOM 4856 C CA . SER B 1 23 ? 77.793 41.974 24.911 1.00 170.22 151 SER B CA 1
ATOM 4857 C C . SER B 1 23 ? 76.869 43.142 25.223 1.00 171.54 151 SER B C 1
ATOM 4858 O O . SER B 1 23 ? 76.771 44.085 24.444 1.00 171.42 151 SER B O 1
ATOM 4861 N N . GLU B 1 24 ? 76.193 43.089 26.365 1.00 171.71 152 GLU B N 1
ATOM 4862 C CA . GLU B 1 24 ? 75.180 44.102 26.662 1.00 173.78 152 GLU B CA 1
ATOM 4863 C C . GLU B 1 24 ? 75.740 45.474 27.039 1.00 175.48 152 GLU B C 1
ATOM 4864 O O . GLU B 1 24 ? 75.130 46.494 26.712 1.00 174.67 152 GLU B O 1
ATOM 4870 N N . TRP B 1 25 ? 76.883 45.513 27.721 1.00 176.34 153 TRP B N 1
ATOM 4871 C CA . TRP B 1 25 ? 77.499 46.796 28.053 1.00 173.93 153 TRP B CA 1
ATOM 4872 C C . TRP B 1 25 ? 77.688 47.641 26.792 1.00 175.95 153 TRP B C 1
ATOM 4873 O O . TRP B 1 25 ? 77.577 48.867 26.827 1.00 174.21 153 TRP B O 1
ATOM 4884 N N . VAL B 1 26 ? 77.959 46.965 25.679 1.00 177.71 154 VAL B N 1
ATOM 4885 C CA . VAL B 1 26 ? 78.034 47.615 24.376 1.00 180.35 154 VAL B CA 1
ATOM 4886 C C . VAL B 1 26 ? 76.698 47.472 23.621 1.00 180.57 154 VAL B C 1
ATOM 4887 O O . VAL B 1 26 ? 76.535 47.984 22.513 1.00 178.87 154 VAL B O 1
ATOM 4891 N N . LYS B 1 27 ? 75.736 46.782 24.229 1.00 178.24 155 LYS B N 1
ATOM 4892 C CA . LYS B 1 27 ? 74.365 46.793 23.714 1.00 177.45 155 LYS B CA 1
ATOM 4893 C C . LYS B 1 27 ? 73.502 47.767 24.516 1.00 174.96 155 LYS B C 1
ATOM 4894 O O . LYS B 1 27 ? 72.303 47.899 24.272 1.00 171.24 155 LYS B O 1
ATOM 4900 N N . GLU B 1 28 ? 74.123 48.434 25.483 1.00 174.51 156 GLU B N 1
ATOM 4901 C CA . GLU B 1 28 ? 73.511 49.580 26.140 1.00 169.73 156 GLU B CA 1
ATOM 4902 C C . GLU B 1 28 ? 73.924 50.816 25.354 1.00 174.68 156 GLU B C 1
ATOM 4903 O O . GLU B 1 28 ? 73.430 51.919 25.591 1.00 171.37 156 GLU B O 1
ATOM 4909 N N . ALA B 1 29 ? 74.842 50.608 24.414 1.00 178.12 157 ALA B N 1
ATOM 4910 C CA . ALA B 1 29 ? 75.328 51.661 23.522 1.00 175.59 157 ALA B CA 1
ATOM 4911 C C . ALA B 1 29 ? 74.269 52.333 22.634 1.00 174.29 157 ALA B C 1
ATOM 4912 O O . ALA B 1 29 ? 74.418 53.513 22.310 1.00 169.52 157 ALA B O 1
ATOM 4914 N N . PRO B 1 30 ? 73.225 51.589 22.203 1.00 177.85 158 PRO B N 1
ATOM 4915 C CA . PRO B 1 30 ? 72.096 52.278 21.565 1.00 178.81 158 PRO B CA 1
ATOM 4916 C C . PRO B 1 30 ? 71.605 53.462 22.393 1.00 177.88 158 PRO B C 1
ATOM 4917 O O . PRO B 1 30 ? 71.310 54.517 21.831 1.00 176.90 158 PRO B O 1
ATOM 4921 N N . ALA B 1 31 ? 71.533 53.275 23.708 1.00 176.68 159 ALA B N 1
ATOM 4922 C CA . ALA B 1 31 ? 71.277 54.361 24.653 1.00 175.82 159 ALA B CA 1
ATOM 4923 C C . ALA B 1 31 ? 70.054 55.208 24.313 1.00 175.35 159 ALA B C 1
ATOM 4924 O O . ALA B 1 31 ? 70.149 56.430 24.200 1.00 178.09 159 ALA B O 1
ATOM 4926 N N . LYS B 1 32 ? 68.909 54.555 24.149 1.00 170.33 160 LYS B N 1
ATOM 4927 C CA . LYS B 1 32 ? 67.657 55.266 23.931 1.00 169.80 160 LYS B CA 1
ATOM 4928 C C . LYS B 1 32 ? 67.260 55.977 25.220 1.00 177.74 160 LYS B C 1
ATOM 4929 O O . LYS B 1 32 ? 67.856 55.740 26.270 1.00 175.68 160 LYS B O 1
ATOM 4935 N N . GLU B 1 33 ? 66.257 56.847 25.144 1.00 181.05 161 GLU B N 1
ATOM 4936 C CA . GLU B 1 33 ? 65.765 57.529 26.336 1.00 182.74 161 GLU B CA 1
ATOM 4937 C C . GLU B 1 33 ? 65.196 56.506 27.314 1.00 180.11 161 GLU B C 1
ATOM 4938 O O . GLU B 1 33 ? 64.765 55.426 26.904 1.00 176.46 161 GLU B O 1
ATOM 4944 N N . ALA B 1 34 ? 65.195 56.856 28.599 1.00 180.41 162 ALA B N 1
ATOM 4945 C CA . ALA B 1 34 ? 64.890 55.911 29.671 1.00 174.82 162 ALA B CA 1
ATOM 4946 C C . ALA B 1 34 ? 65.799 54.694 29.544 1.00 173.85 162 ALA B C 1
ATOM 4947 O O . ALA B 1 34 ? 65.333 53.557 29.475 1.00 170.99 162 ALA B O 1
ATOM 4949 N N . ALA B 1 35 ? 67.103 54.952 29.514 1.00 174.02 163 ALA B N 1
ATOM 4950 C CA . ALA B 1 35 ? 68.102 53.915 29.271 1.00 172.22 163 ALA B CA 1
ATOM 4951 C C . ALA B 1 35 ? 68.364 53.043 30.494 1.00 166.86 163 ALA B C 1
ATOM 4952 O O . ALA B 1 35 ? 69.485 52.575 30.698 1.00 164.10 163 ALA B O 1
ATOM 4954 N N . ASN B 1 36 ? 67.333 52.818 31.300 1.00 163.14 164 ASN B N 1
ATOM 4955 C CA . ASN B 1 36 ? 67.468 51.982 32.485 1.00 155.83 164 ASN B CA 1
ATOM 4956 C C . ASN B 1 36 ? 67.531 50.494 32.153 1.00 151.18 164 ASN B C 1
ATOM 4957 O O . ASN B 1 36 ? 66.746 49.698 32.666 1.00 146.12 164 ASN B O 1
ATOM 4962 N N . ARG B 1 37 ? 68.470 50.129 31.285 1.00 153.63 165 ARG B N 1
ATOM 4963 C CA . ARG B 1 37 ? 68.747 48.730 30.998 1.00 153.05 165 ARG B CA 1
ATOM 4964 C C . ARG B 1 37 ? 69.666 48.194 32.086 1.00 162.87 165 ARG B C 1
ATOM 4965 O O . ARG B 1 37 ? 69.895 46.989 32.188 1.00 163.09 165 ARG B O 1
ATOM 4973 N N . GLU B 1 38 ? 70.196 49.107 32.894 1.00 164.92 166 GLU B N 1
ATOM 4974 C CA . GLU B 1 38 ? 71.047 48.745 34.019 1.00 161.21 166 GLU B CA 1
ATOM 4975 C C . GLU B 1 38 ? 70.205 48.106 35.118 1.00 159.59 166 GLU B C 1
ATOM 4976 O O . GLU B 1 38 ? 70.713 47.357 35.950 1.00 160.72 166 GLU B O 1
ATOM 4982 N N . GLU B 1 39 ? 68.910 48.406 35.112 1.00 154.80 167 GLU B N 1
ATOM 4983 C CA . GLU B 1 39 ? 67.978 47.778 36.037 1.00 152.38 167 GLU B CA 1
ATOM 4984 C C . GLU B 1 39 ? 67.758 46.327 35.626 1.00 150.21 167 GLU B C 1
ATOM 4985 O O . GLU B 1 39 ? 67.417 45.480 36.452 1.00 146.32 167 GLU B O 1
ATOM 4991 N N . ALA B 1 40 ? 67.960 46.051 34.342 1.00 153.25 168 ALA B N 1
ATOM 4992 C CA . ALA B 1 40 ? 67.845 44.697 33.819 1.00 157.26 168 ALA B CA 1
ATOM 4993 C C . A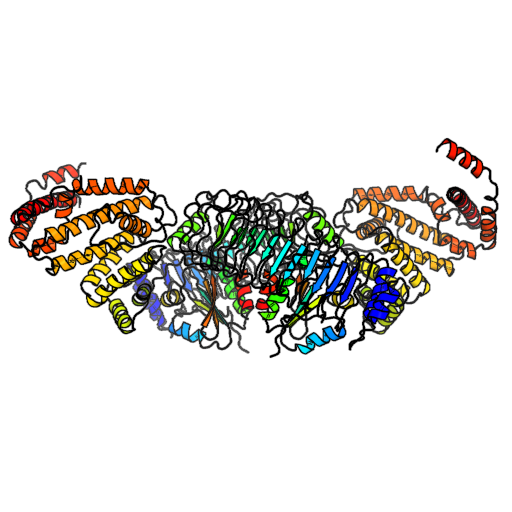LA B 1 40 ? 69.085 43.874 34.158 1.00 162.01 168 ALA B C 1
ATOM 4994 O O . ALA B 1 40 ? 68.979 42.704 34.524 1.00 164.39 168 ALA B O 1
ATOM 4996 N N . VAL B 1 41 ? 70.258 44.490 34.040 1.00 161.61 169 VAL B N 1
ATOM 4997 C CA . VAL B 1 41 ? 71.511 43.812 34.360 1.00 160.51 169 VAL B CA 1
ATOM 4998 C C . VAL B 1 41 ? 71.708 43.712 35.867 1.00 159.34 169 VAL B C 1
ATOM 4999 O O . VAL B 1 41 ? 72.577 42.980 36.343 1.00 158.46 169 VAL B O 1
ATOM 5003 N N . GLN B 1 42 ? 70.904 44.460 36.614 1.00 158.05 170 GLN B N 1
ATOM 5004 C CA . GLN B 1 42 ? 70.939 44.395 38.066 1.00 158.08 170 GLN B CA 1
ATOM 5005 C C . GLN B 1 42 ? 70.108 43.202 38.518 1.00 157.48 170 GLN B C 1
ATOM 5006 O O . GLN B 1 42 ? 70.175 42.782 39.673 1.00 153.02 170 GLN B O 1
ATOM 5012 N N . ARG B 1 43 ? 69.326 42.661 37.590 1.00 160.84 171 ARG B N 1
ATOM 5013 C CA . ARG B 1 43 ? 68.536 41.464 37.845 1.00 160.52 171 ARG B CA 1
ATOM 5014 C C . ARG B 1 43 ? 68.975 40.328 36.928 1.00 156.35 171 ARG B C 1
ATOM 5015 O O . ARG B 1 43 ? 68.513 39.195 37.061 1.00 155.49 171 ARG B O 1
ATOM 5023 N N . MET B 1 44 ? 69.870 40.640 35.996 1.00 156.55 172 MET B N 1
ATOM 5024 C CA . MET B 1 44 ? 70.380 39.644 35.062 1.00 158.36 172 MET B CA 1
ATOM 5025 C C . MET B 1 44 ? 71.410 38.753 35.737 1.00 158.75 172 MET B C 1
ATOM 5026 O O . MET B 1 44 ? 71.287 37.528 35.737 1.00 155.20 172 MET B O 1
ATOM 5031 N N . ARG B 1 45 ? 72.434 39.382 36.305 1.00 159.55 173 ARG B N 1
ATOM 5032 C CA . ARG B 1 45 ? 73.491 38.657 36.994 1.00 153.71 173 ARG B CA 1
ATOM 5033 C C . ARG B 1 45 ? 72.959 38.008 38.266 1.00 147.15 173 ARG B C 1
ATOM 5034 O O . ARG B 1 45 ? 73.363 36.901 38.617 1.00 148.65 173 ARG B O 1
ATOM 5042 N N . ASP B 1 46 ? 72.043 38.696 38.942 1.00 139.84 174 ASP B N 1
ATOM 5043 C CA . ASP B 1 46 ? 71.432 38.177 40.162 1.00 137.77 174 ASP B CA 1
ATOM 5044 C C . ASP B 1 46 ? 70.689 36.871 39.903 1.00 138.71 174 ASP B C 1
ATOM 5045 O O . ASP B 1 46 ? 70.550 36.035 40.796 1.00 138.90 174 ASP B O 1
ATOM 5050 N N . CYS B 1 47 ? 70.212 36.704 38.674 1.00 146.51 175 CYS B N 1
ATOM 5051 C CA . CYS B 1 47 ? 69.563 35.466 38.263 1.00 150.46 175 CYS B CA 1
ATOM 5052 C C . CYS B 1 47 ? 70.604 34.364 38.091 1.00 146.80 175 CYS B C 1
ATOM 5053 O O . CYS B 1 47 ? 70.305 33.181 38.254 1.00 145.75 175 CYS B O 1
ATOM 5056 N N . LEU B 1 48 ? 71.830 34.762 37.765 1.00 142.99 176 LEU B N 1
ATOM 5057 C CA . LEU B 1 48 ? 72.924 33.815 37.586 1.00 145.36 176 LEU B CA 1
ATOM 5058 C C . LEU B 1 48 ? 73.705 33.618 38.884 1.00 143.72 176 LEU B C 1
ATOM 5059 O O . LEU B 1 48 ? 74.313 32.569 39.099 1.00 138.14 176 LEU B O 1
ATOM 5064 N N . LYS B 1 49 ? 73.686 34.634 39.744 1.00 143.64 177 LYS B N 1
ATOM 5065 C CA . LYS B 1 49 ? 74.345 34.554 41.044 1.00 129.29 177 LYS B CA 1
ATOM 5066 C C . LYS B 1 49 ? 73.654 33.530 41.937 1.00 128.73 177 LYS B C 1
ATOM 5067 O O . LYS B 1 49 ? 74.310 32.722 42.594 1.00 128.60 177 LYS B O 1
ATOM 5073 N N . ASN B 1 50 ? 72.326 33.570 41.952 1.00 129.29 178 ASN B N 1
ATOM 5074 C CA . ASN B 1 50 ? 71.541 32.678 42.797 1.00 129.60 178 ASN B CA 1
ATOM 5075 C C . ASN B 1 50 ? 71.101 31.409 42.071 1.00 132.70 178 ASN B C 1
ATOM 5076 O O . ASN B 1 50 ? 70.197 30.709 42.528 1.00 132.34 178 ASN B O 1
ATOM 5081 N N . ASN B 1 51 ? 71.748 31.125 40.943 1.00 141.81 179 ASN B N 1
ATOM 5082 C CA . ASN B 1 51 ? 71.455 29.937 40.139 1.00 146.97 179 ASN B CA 1
ATOM 5083 C C . ASN B 1 51 ? 69.989 29.811 39.727 1.00 148.96 179 ASN B C 1
ATOM 5084 O O . ASN B 1 51 ? 69.436 28.712 39.701 1.00 146.64 179 ASN B O 1
ATOM 5089 N N . LYS B 1 52 ? 69.367 30.941 39.406 1.00 148.25 180 LYS B N 1
ATOM 5090 C CA . LYS B 1 52 ? 67.974 30.950 38.975 1.00 142.55 180 LYS B CA 1
ATOM 5091 C C . LYS B 1 52 ? 67.865 30.709 37.472 1.00 138.53 180 LYS B C 1
ATOM 5092 O O . LYS B 1 52 ? 68.722 31.140 36.701 1.00 139.44 180 LYS B O 1
ATOM 5098 N N . THR B 1 53 ? 66.808 30.014 37.063 1.00 137.61 181 THR B N 1
ATOM 5099 C CA . THR B 1 53 ? 66.558 29.757 35.651 1.00 131.50 181 THR B CA 1
ATOM 5100 C C . THR B 1 53 ? 65.386 30.602 35.169 1.00 127.38 181 THR B C 1
ATOM 5101 O O . THR B 1 53 ? 64.948 30.484 34.025 1.00 125.54 181 THR B O 1
ATOM 5105 N N . GLU B 1 54 ? 64.884 31.455 36.056 1.00 134.32 182 GLU B N 1
ATOM 5106 C CA . GLU B 1 54 ? 63.738 32.302 35.754 1.00 136.76 182 GLU B CA 1
ATOM 5107 C C . GLU B 1 54 ? 64.162 33.761 35.612 1.00 133.61 182 GLU B C 1
ATOM 5108 O O . GLU B 1 54 ? 64.712 34.349 36.543 1.00 138.67 182 GLU B O 1
ATOM 5114 N N . LEU B 1 55 ? 63.903 34.342 34.445 1.00 126.55 183 LEU B N 1
ATOM 5115 C CA . LEU B 1 55 ? 64.261 35.733 34.188 1.00 130.48 183 LEU B CA 1
ATOM 5116 C C . LEU B 1 55 ? 63.027 36.631 34.234 1.00 122.85 183 LEU B C 1
ATOM 5117 O O . LEU B 1 55 ? 62.116 36.489 33.420 1.00 117.97 183 LEU B O 1
ATOM 5122 N N . ARG B 1 56 ? 63.010 37.557 35.188 1.00 129.03 184 ARG B N 1
ATOM 5123 C CA . ARG B 1 56 ? 61.885 38.472 35.359 1.00 126.18 184 ARG B CA 1
ATOM 5124 C C . ARG B 1 56 ? 62.171 39.839 34.744 1.00 126.14 184 ARG B C 1
ATOM 5125 O O . ARG B 1 56 ? 62.804 40.690 35.370 1.00 130.79 184 ARG B O 1
ATOM 5133 N N . LEU B 1 57 ? 61.700 40.047 33.519 1.00 123.49 185 LEU B N 1
ATOM 5134 C CA . LEU B 1 57 ? 61.869 41.326 32.842 1.00 126.98 185 LEU B CA 1
ATOM 5135 C C . LEU B 1 57 ? 60.507 41.961 32.593 1.00 126.88 185 LEU B C 1
ATOM 5136 O O . LEU B 1 57 ? 59.775 41.549 31.693 1.00 122.49 185 LEU B O 1
ATOM 5141 N N . LYS B 1 58 ? 60.168 42.966 33.392 1.00 131.61 186 LYS B N 1
ATOM 5142 C CA . LYS B 1 58 ? 58.836 43.551 33.337 1.00 135.23 186 LYS B CA 1
ATOM 5143 C C . LYS B 1 58 ? 58.876 45.057 33.561 1.00 138.82 186 LYS B C 1
ATOM 5144 O O . LYS B 1 58 ? 59.788 45.571 34.208 1.00 148.25 186 LYS B O 1
ATOM 5150 N N . ILE B 1 59 ? 57.872 45.744 33.018 1.00 141.79 187 ILE B N 1
ATOM 5151 C CA . ILE B 1 59 ? 57.679 47.192 33.169 1.00 148.72 187 ILE B CA 1
ATOM 5152 C C . ILE B 1 59 ? 58.968 48.034 33.156 1.00 152.64 187 ILE B C 1
ATOM 5153 O O . ILE B 1 59 ? 59.326 48.695 34.132 1.00 151.44 187 ILE B O 1
ATOM 5158 N N . LEU B 1 60 ? 59.661 48.003 32.024 1.00 158.04 188 LEU B N 1
ATOM 5159 C CA . LEU B 1 60 ? 60.940 48.687 31.902 1.00 160.81 188 LEU B CA 1
ATOM 5160 C C . LEU B 1 60 ? 60.781 50.147 31.488 1.00 160.92 188 LEU B C 1
ATOM 5161 O O . LEU B 1 60 ? 61.676 50.963 31.715 1.00 164.13 188 LEU B O 1
ATOM 5166 N N . GLY B 1 61 ? 59.639 50.478 30.892 1.00 154.05 189 GLY B N 1
ATOM 5167 C CA . GLY B 1 61 ? 59.506 51.736 30.182 1.00 150.04 189 GLY B CA 1
ATOM 5168 C C . GLY B 1 61 ? 60.377 51.585 28.951 1.00 155.94 189 GLY B C 1
ATOM 5169 O O . GLY B 1 61 ? 61.000 52.534 28.473 1.00 161.03 189 GLY B O 1
ATOM 5170 N N . LEU B 1 62 ? 60.395 50.356 28.445 1.00 154.63 190 LEU B N 1
ATOM 5171 C CA . LEU B 1 62 ? 61.363 49.888 27.460 1.00 154.55 190 LEU B CA 1
ATOM 5172 C C . LEU B 1 62 ? 61.219 50.528 26.081 1.00 154.63 190 LEU B C 1
ATOM 5173 O O . LEU B 1 62 ? 60.163 51.054 25.736 1.00 151.52 190 LEU B O 1
ATOM 5178 N N . THR B 1 63 ? 62.301 50.496 25.309 1.00 155.55 191 THR B N 1
ATOM 5179 C CA . THR B 1 63 ? 62.248 50.807 23.887 1.00 153.55 191 THR B CA 1
ATOM 5180 C C . THR B 1 63 ? 62.917 49.691 23.090 1.00 151.05 191 THR B C 1
ATOM 5181 O O . THR B 1 63 ? 62.340 49.164 22.139 1.00 140.68 191 THR B O 1
ATOM 5185 N N . THR B 1 64 ? 64.134 49.328 23.484 1.00 156.28 192 THR B N 1
ATOM 5186 C CA . THR B 1 64 ? 64.858 48.255 22.807 1.00 159.82 192 THR B CA 1
ATOM 5187 C C . THR B 1 64 ? 65.614 47.353 23.779 1.00 160.52 192 THR B C 1
ATOM 5188 O O . THR B 1 64 ? 66.075 47.797 24.830 1.00 163.65 192 THR B O 1
ATOM 5192 N N . ILE B 1 65 ? 65.749 46.085 23.406 1.00 160.42 193 ILE B N 1
ATOM 5193 C CA . ILE B 1 65 ? 66.262 45.064 24.313 1.00 162.61 193 ILE B CA 1
ATOM 5194 C C . ILE B 1 65 ? 67.584 44.438 23.847 1.00 160.66 193 ILE B C 1
ATOM 5195 O O . ILE B 1 65 ? 67.749 44.122 22.669 1.00 160.85 193 ILE B O 1
ATOM 5200 N N . PRO B 1 66 ? 68.550 44.316 24.774 1.00 157.59 194 PRO B N 1
ATOM 5201 C CA . PRO B 1 66 ? 69.774 43.522 24.615 1.00 160.02 194 PRO B CA 1
ATOM 5202 C C . PRO B 1 66 ? 69.451 42.077 24.227 1.00 160.03 194 PRO B C 1
ATOM 5203 O O . PRO B 1 66 ? 68.502 41.494 24.751 1.00 163.10 194 PRO B O 1
ATOM 5207 N N . ALA B 1 67 ? 70.272 41.502 23.351 1.00 155.56 195 ALA B N 1
ATOM 5208 C CA . ALA B 1 67 ? 69.886 40.340 22.544 1.00 157.45 195 ALA B CA 1
ATOM 5209 C C . ALA B 1 67 ? 70.621 39.039 22.880 1.00 163.27 195 ALA B C 1
ATOM 5210 O O . ALA B 1 67 ? 70.010 37.968 22.973 1.00 163.08 195 ALA B O 1
ATOM 5212 N N . TYR B 1 68 ? 71.939 39.154 23.025 1.00 171.97 196 TYR B N 1
ATOM 5213 C CA . TYR B 1 68 ? 72.842 38.023 23.224 1.00 174.67 196 TYR B CA 1
ATOM 5214 C C . TYR B 1 68 ? 72.507 37.195 24.459 1.00 166.09 196 TYR B C 1
ATOM 5215 O O . TYR B 1 68 ? 72.784 36.000 24.523 1.00 161.24 196 TYR B O 1
ATOM 5224 N N . ILE B 1 69 ? 71.878 37.851 25.419 1.00 165.70 197 ILE B N 1
ATOM 5225 C CA . ILE B 1 69 ? 71.715 37.356 26.771 1.00 169.39 197 ILE B CA 1
ATOM 5226 C C . ILE B 1 69 ? 70.553 36.372 26.933 1.00 168.99 197 ILE B C 1
ATOM 5227 O O . ILE B 1 69 ? 69.504 36.598 26.363 1.00 166.61 197 ILE B O 1
ATOM 5232 N N . PRO B 1 70 ? 70.721 35.295 27.738 1.00 166.82 198 PRO B N 1
ATOM 5233 C CA . PRO B 1 70 ? 71.951 34.687 28.265 1.00 157.57 198 PRO B CA 1
ATOM 5234 C C . PRO B 1 70 ? 71.958 33.176 28.089 1.00 152.34 198 PRO B C 1
ATOM 5235 O O . PRO B 1 70 ? 70.928 32.605 27.738 1.00 154.09 198 PRO B O 1
ATOM 5239 N N . GLU B 1 71 ? 73.096 32.540 28.349 1.00 149.67 199 GLU B N 1
ATOM 5240 C CA . GLU B 1 71 ? 73.183 31.088 28.322 1.00 146.94 199 GLU B CA 1
ATOM 5241 C C . GLU B 1 71 ? 72.559 30.498 29.581 1.00 140.05 199 GLU B C 1
ATOM 5242 O O . GLU B 1 71 ? 72.559 31.131 30.640 1.00 138.13 199 GLU B O 1
ATOM 5248 N N . GLN B 1 72 ? 72.024 29.288 29.453 1.00 142.53 200 GLN B N 1
ATOM 5249 C CA . GLN B 1 72 ? 71.493 28.532 30.589 1.00 145.90 200 GLN B CA 1
ATOM 5250 C C . GLN B 1 72 ? 70.434 29.286 31.410 1.00 143.18 200 GLN B C 1
ATOM 5251 O O . GLN B 1 72 ? 70.552 29.423 32.629 1.00 137.04 200 GLN B O 1
ATOM 5257 N N . ILE B 1 73 ? 69.408 29.784 30.725 1.00 140.56 201 ILE B N 1
ATOM 5258 C CA . ILE B 1 73 ? 68.204 30.276 31.391 1.00 128.92 201 ILE B CA 1
ATOM 5259 C C . ILE B 1 73 ? 66.976 29.696 30.702 1.00 127.06 201 ILE B C 1
ATOM 5260 O O . ILE B 1 73 ? 66.660 30.046 29.563 1.00 132.30 201 ILE B O 1
ATOM 5265 N N . THR B 1 74 ? 66.300 28.790 31.400 1.00 124.15 202 THR B N 1
ATOM 5266 C CA . THR B 1 74 ? 65.182 28.054 30.825 1.00 122.27 202 THR B CA 1
ATOM 5267 C C . THR B 1 74 ? 64.020 28.969 30.457 1.00 120.35 202 THR B C 1
ATOM 5268 O O . THR B 1 74 ? 63.506 28.908 29.341 1.00 119.82 202 THR B O 1
ATOM 5272 N N . THR B 1 75 ? 63.620 29.825 31.391 1.00 121.12 203 THR B N 1
ATOM 5273 C CA . THR B 1 75 ? 62.439 30.656 31.201 1.00 117.50 203 THR B CA 1
ATOM 5274 C C . THR B 1 75 ? 62.726 32.141 31.405 1.00 119.09 203 THR B C 1
ATOM 5275 O O . THR B 1 75 ? 63.305 32.540 32.416 1.00 122.84 203 THR B O 1
ATOM 5279 N N . LEU B 1 76 ? 62.322 32.952 30.432 1.00 118.57 204 LEU B N 1
ATOM 5280 C CA . LEU B 1 76 ? 62.416 34.403 30.553 1.00 121.38 204 LEU B CA 1
ATOM 5281 C C . LEU B 1 76 ? 61.065 35.052 30.255 1.00 119.48 204 LEU B C 1
ATOM 5282 O O . LEU B 1 76 ? 60.358 34.650 29.328 1.00 107.59 204 LEU B O 1
ATOM 5287 N N . ILE B 1 77 ? 60.707 36.052 31.055 1.00 123.19 205 ILE B N 1
ATOM 5288 C CA . ILE B 1 77 ? 59.417 36.722 30.924 1.00 115.74 205 ILE B CA 1
ATOM 5289 C C . ILE B 1 77 ? 59.587 38.139 30.388 1.00 117.58 205 ILE B C 1
ATOM 5290 O O . ILE B 1 77 ? 60.347 38.933 30.941 1.00 119.10 205 ILE B O 1
ATOM 5295 N N . LEU B 1 78 ? 58.886 38.445 29.301 1.00 117.90 206 LEU B N 1
ATOM 5296 C CA . LEU B 1 78 ? 58.908 39.784 28.723 1.00 116.80 206 LEU B CA 1
ATOM 5297 C C . LEU B 1 78 ? 57.499 40.355 28.608 1.00 119.10 206 LEU B C 1
ATOM 5298 O O . LEU B 1 78 ? 56.916 40.375 27.525 1.00 118.66 206 LEU B O 1
ATOM 5303 N N . ASP B 1 79 ? 56.957 40.816 29.731 1.00 125.51 207 ASP B N 1
ATOM 5304 C CA . ASP B 1 79 ? 55.623 41.403 29.755 1.00 119.75 207 ASP B CA 1
ATOM 5305 C C . ASP B 1 79 ? 55.686 42.894 30.067 1.00 122.19 207 ASP B C 1
ATOM 5306 O O . ASP B 1 79 ? 56.676 43.379 30.615 1.00 130.58 207 ASP B O 1
ATOM 5311 N N . ASN B 1 80 ? 54.619 43.607 29.720 1.00 121.41 208 ASN B N 1
ATOM 5312 C CA . ASN B 1 80 ? 54.542 45.060 29.880 1.00 133.67 208 ASN B CA 1
ATOM 5313 C C . ASN B 1 80 ? 55.739 45.802 29.297 1.00 143.03 208 ASN B C 1
ATOM 5314 O O . ASN B 1 80 ? 56.467 46.494 30.008 1.00 144.33 208 ASN B O 1
ATOM 5319 N N . ASN B 1 81 ? 55.933 45.650 27.993 1.00 147.90 209 ASN B N 1
ATOM 5320 C CA . ASN B 1 81 ? 57.039 46.299 27.311 1.00 146.46 209 ASN B CA 1
ATOM 5321 C C . ASN B 1 81 ? 56.540 47.223 26.208 1.00 146.81 209 ASN B C 1
ATOM 5322 O O . ASN B 1 81 ? 55.402 47.106 25.757 1.00 149.02 209 ASN B O 1
ATOM 5327 N N . GLU B 1 82 ? 57.387 48.158 25.795 1.00 145.43 210 GLU B N 1
ATOM 5328 C CA . GLU B 1 82 ? 57.083 49.001 24.647 1.00 142.18 210 GLU B CA 1
ATOM 5329 C C . GLU B 1 82 ? 58.043 48.643 23.523 1.00 136.22 210 GLU B C 1
ATOM 5330 O O . GLU B 1 82 ? 58.452 49.495 22.735 1.00 140.52 210 GLU B O 1
ATOM 5336 N N . LEU B 1 83 ? 58.393 47.361 23.469 1.00 135.10 211 LEU B N 1
ATOM 5337 C CA . LEU B 1 83 ? 59.317 46.832 22.475 1.00 143.82 211 LEU B CA 1
ATOM 5338 C C . LEU B 1 83 ? 58.741 46.978 21.068 1.00 143.44 211 LEU B C 1
ATOM 5339 O O . LEU B 1 83 ? 57.534 47.149 20.901 1.00 142.17 211 LEU B O 1
ATOM 5344 N N . LYS B 1 84 ? 59.611 46.924 20.063 1.00 147.48 212 LYS B N 1
ATOM 5345 C CA . LYS B 1 84 ? 59.188 47.042 18.672 1.00 145.64 212 LYS B CA 1
ATOM 5346 C C . LYS B 1 84 ? 59.224 45.696 17.958 1.00 144.49 212 LYS B C 1
ATOM 5347 O O . LYS B 1 84 ? 58.329 45.377 17.175 1.00 141.92 212 LYS B O 1
ATOM 5353 N N . SER B 1 85 ? 60.261 44.911 18.225 1.00 141.48 213 SER B N 1
ATOM 5354 C CA . SER B 1 85 ? 60.381 43.590 17.623 1.00 145.94 213 SER B CA 1
ATOM 5355 C C . SER B 1 85 ? 61.356 42.721 18.405 1.00 142.28 213 SER B C 1
ATOM 5356 O O . SER B 1 85 ? 61.974 43.176 19.364 1.00 140.85 213 SER B O 1
ATOM 5359 N N . LEU B 1 86 ? 61.483 41.466 17.989 1.00 147.98 214 LEU B N 1
ATOM 5360 C CA . LEU B 1 86 ? 62.397 40.543 18.640 1.00 154.66 214 LEU B CA 1
ATOM 5361 C C . LEU B 1 86 ? 63.854 40.939 18.406 1.00 161.20 214 LEU B C 1
ATOM 5362 O O . LEU B 1 86 ? 64.194 41.487 17.362 1.00 163.75 214 LEU B O 1
ATOM 5367 N N . PRO B 1 87 ? 64.718 40.650 19.392 1.00 164.44 215 PRO B N 1
ATOM 5368 C CA . PRO B 1 87 ? 66.170 40.854 19.360 1.00 163.90 215 PRO B CA 1
ATOM 5369 C C . PRO B 1 87 ? 66.841 40.010 18.275 1.00 169.57 215 PRO B C 1
ATOM 5370 O O . PRO B 1 87 ? 66.378 38.904 17.992 1.00 165.40 215 PRO B O 1
ATOM 5374 N N . GLU B 1 88 ? 67.907 40.531 17.671 1.00 173.47 216 GLU B N 1
ATOM 5375 C CA . GLU B 1 88 ? 68.643 39.802 16.637 1.00 171.82 216 GLU B CA 1
ATOM 5376 C C . GLU B 1 88 ? 69.639 38.806 17.225 1.00 180.32 216 GLU B C 1
ATOM 5377 O O . GLU B 1 88 ? 70.410 39.150 18.122 1.00 183.47 216 GLU B O 1
ATOM 5383 N N . ASN B 1 89 ? 69.613 37.579 16.707 1.00 180.25 217 ASN B N 1
ATOM 5384 C CA . ASN B 1 89 ? 70.572 36.535 17.072 1.00 184.01 217 ASN B CA 1
ATOM 5385 C C . ASN B 1 89 ? 70.668 36.256 18.569 1.00 188.15 217 ASN B C 1
ATOM 5386 O O . ASN B 1 89 ? 71.737 36.400 19.160 1.00 190.92 217 ASN B O 1
ATOM 5391 N N . LEU B 1 90 ? 69.553 35.839 19.163 1.00 184.67 218 LEU B N 1
ATOM 5392 C CA . LEU B 1 90 ? 69.437 35.645 20.611 1.00 177.91 218 LEU B CA 1
ATOM 5393 C C . LEU B 1 90 ? 70.586 34.874 21.284 1.00 173.81 218 LEU B C 1
ATOM 5394 O O . LEU B 1 90 ? 70.986 35.208 22.398 1.00 167.60 218 LEU B O 1
ATOM 5399 N N . GLN B 1 91 ? 71.101 33.852 20.605 1.00 178.78 219 GLN B N 1
ATOM 5400 C CA . GLN B 1 91 ? 72.257 33.082 21.076 1.00 182.16 219 GLN B CA 1
ATOM 5401 C C . GLN B 1 91 ? 72.155 32.530 22.502 1.00 178.64 219 GLN B C 1
ATOM 5402 O O . GLN B 1 91 ? 73.145 32.527 23.235 1.00 181.65 219 GLN B O 1
ATOM 5408 N N . GLY B 1 92 ? 70.977 32.057 22.896 1.00 163.67 220 GLY B N 1
ATOM 5409 C CA . GLY B 1 92 ? 70.804 31.527 24.239 1.00 154.23 220 GLY B CA 1
ATOM 5410 C C . GLY B 1 92 ? 69.928 30.291 24.323 1.00 152.60 220 GLY B C 1
ATOM 5411 O O . GLY B 1 92 ? 68.950 30.163 23.587 1.00 156.15 220 GLY B O 1
ATOM 5412 N N . ASN B 1 93 ? 70.280 29.378 25.226 1.00 146.85 221 ASN B N 1
ATOM 5413 C CA . ASN B 1 93 ? 69.476 28.182 25.466 1.00 150.72 221 ASN B CA 1
ATOM 5414 C C . ASN B 1 93 ? 68.220 28.509 26.265 1.00 147.79 221 ASN B C 1
ATOM 5415 O O . ASN B 1 93 ? 68.295 28.829 27.452 1.00 141.51 221 ASN B O 1
ATOM 5420 N N . ILE B 1 94 ? 67.067 28.429 25.608 1.00 142.83 222 ILE B N 1
ATOM 5421 C CA . ILE B 1 94 ? 65.796 28.790 26.226 1.00 130.62 222 ILE B CA 1
ATOM 5422 C C . ILE B 1 94 ? 64.726 27.746 25.921 1.00 130.37 222 ILE B C 1
ATOM 5423 O O . ILE B 1 94 ? 64.577 27.325 24.776 1.00 129.60 222 ILE B O 1
ATOM 5428 N N . LYS B 1 95 ? 63.988 27.326 26.945 1.00 129.29 223 LYS B N 1
ATOM 5429 C CA . LYS B 1 95 ? 62.903 26.366 26.758 1.00 129.99 223 LYS B CA 1
ATOM 5430 C C . LYS B 1 95 ? 61.525 27.012 26.904 1.00 121.26 223 LYS B C 1
ATOM 5431 O O . LYS B 1 95 ? 60.503 26.377 26.637 1.00 111.91 223 LYS B O 1
ATOM 5437 N N . THR B 1 96 ? 61.501 28.273 27.324 1.00 116.97 224 THR B N 1
ATOM 5438 C CA . THR B 1 96 ? 60.242 28.981 27.537 1.00 110.99 224 THR B CA 1
ATOM 5439 C C . THR B 1 96 ? 60.387 30.487 27.322 1.00 108.19 224 THR B C 1
ATOM 5440 O O . THR B 1 96 ? 61.208 31.140 27.966 1.00 104.95 224 THR B O 1
ATOM 5444 N N . LEU B 1 97 ? 59.577 31.032 26.418 1.00 108.73 225 LEU B N 1
ATOM 5445 C CA . LEU B 1 97 ? 59.620 32.457 26.099 1.00 106.72 225 LEU B CA 1
ATOM 5446 C C . LEU B 1 97 ? 58.239 33.103 26.188 1.00 98.32 225 LEU B C 1
ATOM 5447 O O . LEU B 1 97 ? 57.325 32.739 25.448 1.00 89.11 225 LEU B O 1
ATOM 5452 N N . TYR B 1 98 ? 58.099 34.066 27.095 1.00 108.59 226 TYR B N 1
ATOM 5453 C CA . TYR B 1 98 ? 56.835 34.773 27.289 1.00 109.36 226 TYR B CA 1
ATOM 5454 C C . TYR B 1 98 ? 56.931 36.232 26.843 1.00 110.54 226 TYR B C 1
ATOM 5455 O O . TYR B 1 98 ? 57.799 36.977 27.299 1.00 106.52 226 TYR B O 1
ATOM 5464 N N . ALA B 1 99 ? 56.030 36.629 25.949 1.00 118.54 227 ALA B N 1
ATOM 5465 C CA . ALA B 1 99 ? 55.972 38.001 25.455 1.00 119.79 227 ALA B CA 1
ATOM 5466 C C . ALA B 1 99 ? 54.533 38.516 25.484 1.00 123.46 227 ALA B C 1
ATOM 5467 O O . ALA B 1 99 ? 53.616 37.861 24.979 1.00 117.89 227 ALA B O 1
ATOM 5469 N N . ASN B 1 100 ? 54.340 39.691 26.077 1.00 126.34 228 ASN B N 1
ATOM 5470 C CA . ASN B 1 100 ? 53.002 40.251 26.248 1.00 121.77 228 ASN B CA 1
ATOM 5471 C C . ASN B 1 100 ? 52.992 41.775 26.177 1.00 126.70 228 ASN B C 1
ATOM 5472 O O . ASN B 1 100 ? 53.995 42.427 26.470 1.00 132.12 228 ASN B O 1
ATOM 5477 N N . SER B 1 101 ? 51.841 42.322 25.787 1.00 130.18 229 SER B N 1
ATOM 5478 C CA . SER B 1 101 ? 51.536 43.753 25.872 1.00 133.89 229 SER B CA 1
ATOM 5479 C C . SER B 1 101 ? 52.569 44.676 25.225 1.00 137.37 229 SER B C 1
ATOM 5480 O O . SER B 1 101 ? 52.786 45.799 25.685 1.00 138.11 229 SER B O 1
ATOM 5483 N N . ASN B 1 102 ? 53.192 44.194 24.152 1.00 136.64 230 ASN B N 1
ATOM 5484 C CA . ASN B 1 102 ? 54.138 45.001 23.385 1.00 137.25 230 ASN B CA 1
ATOM 5485 C C . ASN B 1 102 ? 53.940 44.917 21.868 1.00 135.32 230 ASN B C 1
ATOM 5486 O O . ASN B 1 102 ? 53.291 44.004 21.366 1.00 137.07 230 ASN B O 1
ATOM 5491 N N . GLN B 1 103 ? 54.506 45.879 21.145 1.00 130.10 231 GLN B N 1
ATOM 5492 C CA . GLN B 1 103 ? 54.328 45.963 19.697 1.00 129.53 231 GLN B CA 1
ATOM 5493 C C . GLN B 1 103 ? 55.350 45.071 18.997 1.00 130.74 231 GLN B C 1
ATOM 5494 O O . GLN B 1 103 ? 56.542 45.189 19.253 1.00 138.74 231 GLN B O 1
ATOM 5500 N N . LEU B 1 104 ? 54.881 44.147 18.159 1.00 130.85 232 LEU B N 1
ATOM 5501 C CA . LEU B 1 104 ? 55.770 43.238 17.433 1.00 135.48 232 LEU B CA 1
ATOM 5502 C C . LEU B 1 104 ? 55.358 43.122 15.976 1.00 133.65 232 LEU B C 1
ATOM 5503 O O . LEU B 1 104 ? 54.168 43.035 15.660 1.00 136.46 232 LEU B O 1
ATOM 5508 N N . THR B 1 105 ? 56.353 43.106 15.097 1.00 133.99 233 THR B N 1
ATOM 5509 C CA . THR B 1 105 ? 56.134 42.864 13.682 1.00 131.12 233 THR B CA 1
ATOM 5510 C C . THR B 1 105 ? 55.643 41.440 13.492 1.00 125.71 233 THR B C 1
ATOM 5511 O O . THR B 1 105 ? 54.579 41.209 12.913 1.00 118.27 233 THR B O 1
ATOM 5515 N N . SER B 1 106 ? 56.436 40.498 14.001 1.00 133.22 234 SER B N 1
ATOM 5516 C CA . SER B 1 106 ? 56.249 39.078 13.744 1.00 133.27 234 SER B CA 1
ATOM 5517 C C . SER B 1 106 ? 57.283 38.257 14.508 1.00 136.20 234 SER B C 1
ATOM 5518 O O . SER B 1 106 ? 57.881 38.735 15.477 1.00 130.18 234 SER B O 1
ATOM 5521 N N . ILE B 1 107 ? 57.489 37.022 14.049 1.00 137.49 235 ILE B N 1
ATOM 5522 C CA . ILE B 1 107 ? 58.514 36.122 14.582 1.00 145.04 235 ILE B CA 1
ATOM 5523 C C . ILE B 1 107 ? 59.721 36.050 13.642 1.00 151.06 235 ILE B C 1
ATOM 5524 O O . ILE B 1 107 ? 59.580 35.656 12.481 1.00 150.56 235 ILE B O 1
ATOM 5529 N N . PRO B 1 108 ? 60.902 36.469 14.123 1.00 150.75 236 PRO B N 1
ATOM 5530 C CA . PRO B 1 108 ? 62.174 36.158 13.467 1.00 146.89 236 PRO B CA 1
ATOM 5531 C C . PRO B 1 108 ? 62.366 34.660 13.338 1.00 148.75 236 PRO B C 1
ATOM 5532 O O . PRO B 1 108 ? 62.015 33.918 14.251 1.00 144.25 236 PRO B O 1
ATOM 5536 N N . ALA B 1 109 ? 62.935 34.230 12.217 1.00 148.61 237 ALA B N 1
ATOM 5537 C CA . ALA B 1 109 ? 63.205 32.819 11.976 1.00 144.51 237 ALA B CA 1
ATOM 5538 C C . ALA B 1 109 ? 64.202 32.256 12.988 1.00 152.53 237 ALA B C 1
ATOM 5539 O O . ALA B 1 109 ? 64.206 31.059 13.274 1.00 148.96 237 ALA B O 1
ATOM 5541 N N . THR B 1 110 ? 65.041 33.133 13.527 1.00 155.46 238 THR B N 1
ATOM 5542 C CA . THR B 1 110 ? 66.088 32.739 14.464 1.00 154.73 238 THR B CA 1
ATOM 5543 C C . THR B 1 110 ? 65.537 32.220 15.792 1.00 154.99 238 THR B C 1
ATOM 5544 O O . THR B 1 110 ? 65.484 32.949 16.783 1.00 158.11 238 THR B O 1
ATOM 5548 N N . LEU B 1 111 ? 65.137 30.952 15.806 1.00 150.39 239 LEU B N 1
ATOM 5549 C CA . LEU B 1 111 ? 64.636 30.313 17.019 1.00 150.86 239 LEU B CA 1
ATOM 5550 C C . LEU B 1 111 ? 65.315 28.966 17.246 1.00 149.48 239 LEU B C 1
ATOM 5551 O O . LEU B 1 111 ? 65.294 28.105 16.368 1.00 147.48 239 LEU B O 1
ATOM 5556 N N . PRO B 1 112 ? 65.918 28.775 18.429 1.00 144.83 240 PRO B N 1
ATOM 5557 C CA . PRO B 1 112 ? 66.572 27.502 18.759 1.00 148.08 240 PRO B CA 1
ATOM 5558 C C . PRO B 1 112 ? 65.575 26.349 18.853 1.00 144.54 240 PRO B C 1
ATOM 5559 O O . PRO B 1 112 ? 64.397 26.592 19.100 1.00 143.27 240 PRO B O 1
ATOM 5563 N N . ASP B 1 113 ? 66.053 25.118 18.666 1.00 151.11 241 ASP B N 1
ATOM 5564 C CA . ASP B 1 113 ? 65.227 23.916 18.772 1.00 150.37 241 ASP B CA 1
ATOM 5565 C C . ASP B 1 113 ? 65.086 23.451 20.216 1.00 148.95 241 ASP B C 1
ATOM 5566 O O . ASP B 1 113 ? 64.836 22.277 20.456 1.00 148.87 241 ASP B O 1
ATOM 5571 N N . THR B 1 114 ? 65.262 24.347 21.182 1.00 147.01 242 THR B N 1
ATOM 5572 C CA . THR B 1 114 ? 65.152 23.949 22.585 1.00 144.67 242 THR B CA 1
ATOM 5573 C C . THR B 1 114 ? 63.910 24.539 23.274 1.00 138.71 242 THR B C 1
ATOM 5574 O O . THR B 1 114 ? 63.576 24.150 24.396 1.00 141.21 242 THR B O 1
ATOM 5578 N N . ILE B 1 115 ? 63.230 25.459 22.587 1.00 136.95 243 ILE B N 1
ATOM 5579 C CA . ILE B 1 115 ? 62.087 26.217 23.128 1.00 136.37 243 ILE B CA 1
ATOM 5580 C C . ILE B 1 115 ? 60.777 25.418 23.166 1.00 130.10 243 ILE B C 1
ATOM 5581 O O . ILE B 1 115 ? 60.064 25.347 22.187 1.00 124.32 243 ILE B O 1
ATOM 5586 N N . GLN B 1 116 ? 60.406 24.870 24.306 1.00 128.68 244 GLN B N 1
ATOM 5587 C CA . GLN B 1 116 ? 59.208 24.037 24.320 1.00 128.09 244 GLN B CA 1
ATOM 5588 C C . GLN B 1 116 ? 57.846 24.761 24.328 1.00 121.67 244 GLN B C 1
ATOM 5589 O O . GLN B 1 116 ? 56.826 24.205 23.898 1.00 104.35 244 GLN B O 1
ATOM 5595 N N . GLU B 1 117 ? 57.818 25.993 24.820 1.00 121.95 245 GLU B N 1
ATOM 5596 C CA . GLU B 1 117 ? 56.562 26.740 24.869 1.00 115.12 245 GLU B CA 1
ATOM 5597 C C . GLU B 1 117 ? 56.763 28.238 24.688 1.00 111.45 245 GLU B C 1
ATOM 5598 O O . GLU B 1 117 ? 57.746 28.794 25.162 1.00 108.88 245 GLU B O 1
ATOM 5604 N N . MET B 1 118 ? 55.818 28.889 24.016 1.00 109.66 246 MET B N 1
ATOM 5605 C CA . MET B 1 118 ? 55.899 30.331 23.785 1.00 107.14 246 MET B CA 1
ATOM 5606 C C . MET B 1 118 ? 54.591 31.016 24.152 1.00 105.24 246 MET B C 1
ATOM 5607 O O . MET B 1 118 ? 53.545 30.372 24.207 1.00 107.89 246 MET B O 1
ATOM 5612 N N . GLU B 1 119 ? 54.651 32.321 24.401 1.00 99.30 247 GLU B N 1
ATOM 5613 C CA . GLU B 1 119 ? 53.451 33.090 24.709 1.00 104.32 247 GLU B CA 1
ATOM 5614 C C . GLU B 1 119 ? 53.477 34.463 24.049 1.00 111.91 247 GLU B C 1
ATOM 5615 O O . GLU B 1 119 ? 54.412 35.241 24.239 1.00 108.87 247 GLU B O 1
ATOM 5621 N N . LEU B 1 120 ? 52.440 34.744 23.267 1.00 121.45 248 LEU B N 1
ATOM 5622 C CA . LEU B 1 120 ? 52.299 36.014 22.567 1.00 120.89 248 LEU B CA 1
ATOM 5623 C C . LEU B 1 120 ? 50.835 36.439 22.615 1.00 117.90 248 LEU B C 1
ATOM 5624 O O . LEU B 1 120 ? 50.016 35.950 21.837 1.00 118.32 248 LEU B O 1
ATOM 5629 N N . SER B 1 121 ? 50.505 37.347 23.529 1.00 121.48 249 SER B N 1
ATOM 5630 C CA . SER B 1 121 ? 49.104 37.663 23.803 1.00 125.52 249 SER B CA 1
ATOM 5631 C C . SER B 1 121 ? 48.656 39.072 23.410 1.00 121.32 249 SER B C 1
ATOM 5632 O O . SER B 1 121 ? 47.461 39.349 23.369 1.00 127.66 249 SER B O 1
ATOM 5635 N N . ILE B 1 122 ? 49.599 39.967 23.142 1.00 119.00 250 ILE B N 1
ATOM 5636 C CA . ILE B 1 122 ? 49.252 41.293 22.636 1.00 129.05 250 ILE B CA 1
ATOM 5637 C C . ILE B 1 122 ? 50.299 41.744 21.631 1.00 134.79 250 ILE B C 1
ATOM 5638 O O . ILE B 1 122 ? 51.401 42.133 22.010 1.00 131.70 250 ILE B O 1
ATOM 5643 N N . ASN B 1 123 ? 49.951 41.688 20.350 1.00 135.61 251 ASN B N 1
ATOM 5644 C CA . ASN B 1 123 ? 50.879 42.056 19.288 1.00 140.95 251 ASN B CA 1
ATOM 5645 C C . ASN B 1 123 ? 50.191 42.805 18.155 1.00 138.58 251 ASN B C 1
ATOM 5646 O O . ASN B 1 123 ? 48.970 42.754 18.012 1.00 145.15 251 ASN B O 1
ATOM 5651 N N . ARG B 1 124 ? 50.988 43.503 17.353 1.00 129.28 252 ARG B N 1
ATOM 5652 C CA . ARG B 1 124 ? 50.498 44.105 16.122 1.00 124.78 252 ARG B CA 1
ATOM 5653 C C . ARG B 1 124 ? 50.951 43.241 14.954 1.00 128.32 252 ARG B C 1
ATOM 5654 O O . ARG B 1 124 ? 51.184 43.738 13.852 1.00 134.31 252 ARG B O 1
ATOM 5662 N N . ILE B 1 125 ? 51.076 41.942 15.214 1.00 121.39 253 ILE B N 1
ATOM 5663 C CA . ILE B 1 125 ? 51.524 40.977 14.215 1.00 128.48 253 ILE B CA 1
ATOM 5664 C C . ILE B 1 125 ? 50.532 40.903 13.055 1.00 133.32 253 ILE B C 1
ATOM 5665 O O . ILE B 1 125 ? 49.419 41.419 13.149 1.00 138.23 253 ILE B O 1
ATOM 5670 N N . THR B 1 126 ? 50.933 40.267 11.958 1.00 128.58 254 THR B N 1
ATOM 5671 C CA . THR B 1 126 ? 50.068 40.182 10.790 1.00 120.55 254 THR B CA 1
ATOM 5672 C C . THR B 1 126 ? 50.104 38.833 10.072 1.00 124.00 254 THR B C 1
ATOM 5673 O O . THR B 1 126 ? 49.142 38.474 9.394 1.00 129.40 254 THR B O 1
ATOM 5677 N N . GLU B 1 127 ? 51.192 38.079 10.213 1.00 125.96 255 GLU B N 1
ATOM 5678 C CA . GLU B 1 127 ? 51.305 36.842 9.438 1.00 137.59 255 GLU B CA 1
ATOM 5679 C C . GLU B 1 127 ? 52.101 35.697 10.063 1.00 138.66 255 GLU B C 1
ATOM 5680 O O . GLU B 1 127 ? 52.576 35.786 11.194 1.00 130.77 255 GLU B O 1
ATOM 5686 N N . LEU B 1 128 ? 52.244 34.625 9.290 1.00 147.37 256 LEU B N 1
ATOM 5687 C CA . LEU B 1 128 ? 52.883 33.397 9.746 1.00 150.56 256 LEU B CA 1
ATOM 5688 C C . LEU B 1 128 ? 54.343 33.297 9.293 1.00 155.03 256 LEU B C 1
ATOM 5689 O O . LEU B 1 128 ? 54.647 33.314 8.109 1.00 157.35 256 LEU B O 1
ATOM 5694 N N . PRO B 1 129 ? 55.265 33.242 10.250 1.00 150.55 257 PRO B N 1
ATOM 5695 C CA . PRO B 1 129 ? 56.661 32.976 9.905 1.00 154.03 257 PRO B CA 1
ATOM 5696 C C . PRO B 1 129 ? 56.897 31.513 9.506 1.00 152.96 257 PRO B C 1
ATOM 5697 O O . PRO B 1 129 ? 57.632 31.302 8.541 1.00 157.73 257 PRO B O 1
ATOM 5701 N N . GLU B 1 130 ? 56.282 30.540 10.184 1.00 141.15 258 GLU B N 1
ATOM 5702 C CA . GLU B 1 130 ? 56.364 29.151 9.732 1.00 147.29 258 GLU B CA 1
ATOM 5703 C C . GLU B 1 130 ? 57.843 28.739 9.756 1.00 156.42 258 GLU B C 1
ATOM 5704 O O . GLU B 1 130 ? 58.326 27.990 8.914 1.00 157.24 258 GLU B O 1
ATOM 5710 N N . ARG B 1 131 ? 58.575 29.273 10.728 1.00 155.58 259 ARG B N 1
ATOM 5711 C CA . ARG B 1 131 ? 59.915 28.778 11.017 1.00 152.21 259 ARG B CA 1
ATOM 5712 C C . ARG B 1 131 ? 59.823 27.951 12.289 1.00 149.00 259 ARG B C 1
ATOM 5713 O O . ARG B 1 131 ? 59.478 28.464 13.353 1.00 141.36 259 ARG B O 1
ATOM 5721 N N . LEU B 1 132 ? 60.106 26.660 12.170 1.00 150.12 260 LEU B N 1
ATOM 5722 C CA . LEU B 1 132 ? 59.809 25.733 13.252 1.00 142.76 260 LEU B CA 1
ATOM 5723 C C . LEU B 1 132 ? 60.984 25.554 14.206 1.00 146.01 260 LEU B C 1
ATOM 5724 O O . LEU B 1 132 ? 62.077 25.176 13.790 1.00 150.35 260 LEU B O 1
ATOM 5729 N N . PRO B 1 133 ? 60.781 25.878 15.486 1.00 142.95 261 PRO B N 1
ATOM 5730 C CA . PRO B 1 133 ? 61.778 25.343 16.407 1.00 143.94 261 PRO B CA 1
ATOM 5731 C C . PRO B 1 133 ? 61.713 23.806 16.506 1.00 141.25 261 PRO B C 1
ATOM 5732 O O . PRO B 1 133 ? 62.735 23.190 16.823 1.00 144.62 261 PRO B O 1
ATOM 5736 N N . SER B 1 134 ? 60.556 23.202 16.221 1.00 136.71 262 SER B N 1
ATOM 5737 C CA . SER B 1 134 ? 60.310 21.765 16.488 1.00 140.06 262 SER B CA 1
ATOM 5738 C C . SER B 1 134 ? 60.292 21.401 17.971 1.00 142.59 262 SER B C 1
ATOM 5739 O O . SER B 1 134 ? 59.952 20.292 18.357 1.00 146.82 262 SER B O 1
ATOM 5742 N N . ALA B 1 135 ? 60.669 22.364 18.787 1.00 147.18 263 ALA B N 1
ATOM 5743 C CA . ALA B 1 135 ? 60.756 22.227 20.221 1.00 141.42 263 ALA B CA 1
ATOM 5744 C C . ALA B 1 135 ? 59.377 22.530 20.847 1.00 134.49 263 ALA B C 1
ATOM 5745 O O . ALA B 1 135 ? 58.988 21.989 21.904 1.00 131.52 263 ALA B O 1
ATOM 5747 N N . LEU B 1 136 ? 58.643 23.400 20.159 1.00 136.71 264 LEU B N 1
ATOM 5748 C CA . LEU B 1 136 ? 57.392 23.953 20.666 1.00 130.22 264 LEU B CA 1
ATOM 5749 C C . LEU B 1 136 ? 56.315 22.900 20.862 1.00 129.51 264 LEU B C 1
ATOM 5750 O O . LEU B 1 136 ? 56.138 22.009 20.035 1.00 124.22 264 LEU B O 1
ATOM 5755 N N . GLN B 1 137 ? 55.611 23.019 21.980 1.00 126.32 265 GLN B N 1
ATOM 5756 C CA . GLN B 1 137 ? 54.460 22.191 22.275 1.00 122.88 265 GLN B CA 1
ATOM 5757 C C . GLN B 1 137 ? 53.272 23.101 22.556 1.00 113.75 265 GLN B C 1
ATOM 5758 O O . GLN B 1 137 ? 52.135 22.769 22.234 1.00 104.86 265 GLN B O 1
ATOM 5764 N N . SER B 1 138 ? 53.550 24.261 23.145 1.00 118.66 266 SER B N 1
ATOM 5765 C CA . SER B 1 138 ? 52.510 25.233 23.475 1.00 117.04 266 SER B CA 1
ATOM 5766 C C . SER B 1 138 ? 52.783 26.585 22.823 1.00 116.14 266 SER B C 1
ATOM 5767 O O . SER B 1 138 ? 53.856 27.165 22.992 1.00 112.37 266 SER B O 1
ATOM 5770 N N . LEU B 1 139 ? 51.802 27.077 22.074 1.00 117.49 267 LEU B N 1
ATOM 5771 C CA . LEU B 1 139 ? 51.916 28.368 21.410 1.00 118.22 267 LEU B CA 1
ATOM 5772 C C . LEU B 1 139 ? 50.548 29.026 21.269 1.00 116.99 267 LEU B C 1
ATOM 5773 O O . LEU B 1 139 ? 49.716 28.585 20.478 1.00 115.68 267 LEU B O 1
ATOM 5778 N N . ASP B 1 140 ? 50.317 30.081 22.043 1.00 117.47 268 ASP B N 1
ATOM 5779 C CA . ASP B 1 140 ? 49.061 30.815 21.961 1.00 121.84 268 ASP B CA 1
ATOM 5780 C C . ASP B 1 140 ? 49.253 32.128 21.213 1.00 121.07 268 ASP B C 1
ATOM 5781 O O . ASP B 1 140 ? 50.343 32.702 21.216 1.00 116.47 268 ASP B O 1
ATOM 5786 N N . LEU B 1 141 ? 48.190 32.596 20.570 1.00 120.58 269 LEU B N 1
ATOM 5787 C CA . LEU B 1 141 ? 48.238 33.847 19.828 1.00 121.29 269 LEU B CA 1
ATOM 5788 C C . LEU B 1 141 ? 46.961 34.644 20.067 1.00 122.63 269 LEU B C 1
ATOM 5789 O O . LEU B 1 141 ? 46.143 34.823 19.164 1.00 127.76 269 LEU B O 1
ATOM 5794 N N . PHE B 1 142 ? 46.798 35.109 21.301 1.00 120.62 270 PHE B N 1
ATOM 5795 C CA . PHE B 1 142 ? 45.640 35.900 21.694 1.00 122.37 270 PHE B CA 1
ATOM 5796 C C . PHE B 1 142 ? 45.830 37.354 21.277 1.00 118.58 270 PHE B C 1
ATOM 5797 O O . PHE B 1 142 ? 46.952 37.853 21.256 1.00 118.90 270 PHE B O 1
ATOM 5805 N N . HIS B 1 143 ? 44.731 38.004 20.906 1.00 119.35 271 HIS B N 1
ATOM 5806 C CA . HIS B 1 143 ? 44.699 39.440 20.624 1.00 120.31 271 HIS B CA 1
ATOM 5807 C C . HIS B 1 143 ? 45.797 39.944 19.679 1.00 129.50 271 HIS B C 1
ATOM 5808 O O . HIS B 1 143 ? 46.502 40.906 19.991 1.00 127.54 271 HIS B O 1
ATOM 5815 N N . ASN B 1 144 ? 45.933 39.294 18.528 1.00 132.99 272 ASN B N 1
ATOM 5816 C CA . ASN B 1 144 ? 46.894 39.719 17.512 1.00 128.37 272 ASN B CA 1
ATOM 5817 C C . ASN B 1 144 ? 46.571 39.151 16.131 1.00 120.98 272 ASN B C 1
ATOM 5818 O O . ASN B 1 144 ? 46.747 37.958 15.881 1.00 116.18 272 ASN B O 1
ATOM 5823 N N . LYS B 1 145 ? 46.101 40.024 15.244 1.00 124.97 273 LYS B N 1
ATOM 5824 C CA . LYS B 1 145 ? 45.596 39.630 13.930 1.00 120.22 273 LYS B CA 1
ATOM 5825 C C . LYS B 1 145 ? 46.594 38.842 13.088 1.00 114.98 273 LYS B C 1
ATOM 5826 O O . LYS B 1 145 ? 47.762 39.208 12.987 1.00 124.75 273 LYS B O 1
ATOM 5832 N N . ILE B 1 146 ? 46.119 37.756 12.488 1.00 111.71 274 ILE B N 1
ATOM 5833 C CA . ILE B 1 146 ? 46.906 37.007 11.515 1.00 128.14 274 ILE B CA 1
ATOM 5834 C C . ILE B 1 146 ? 46.054 36.684 10.293 1.00 130.38 274 ILE B C 1
ATOM 5835 O O . ILE B 1 146 ? 44.886 36.319 10.420 1.00 134.16 274 ILE B O 1
ATOM 5840 N N . SER B 1 147 ? 46.642 36.831 9.111 1.00 127.14 275 SER B N 1
ATOM 5841 C CA . SER B 1 147 ? 45.916 36.622 7.866 1.00 123.24 275 SER B CA 1
ATOM 5842 C C . SER B 1 147 ? 45.479 35.172 7.700 1.00 125.76 275 SER B C 1
ATOM 5843 O O . SER B 1 147 ? 44.340 34.899 7.324 1.00 132.82 275 SER B O 1
ATOM 5846 N N . CYS B 1 148 ? 46.385 34.244 7.986 1.00 122.77 276 CYS B N 1
ATOM 5847 C CA . CYS B 1 148 ? 46.086 32.828 7.824 1.00 128.17 276 CYS B CA 1
ATOM 5848 C C . CYS B 1 148 ? 46.937 31.961 8.738 1.00 136.72 276 CYS B C 1
ATOM 5849 O O . CYS B 1 148 ? 47.603 32.458 9.646 1.00 142.90 276 CYS B O 1
ATOM 5852 N N . LEU B 1 149 ? 46.905 30.657 8.489 1.00 137.39 277 LEU B N 1
ATOM 5853 C CA . LEU B 1 149 ? 47.678 29.707 9.269 1.00 144.41 277 LEU B CA 1
ATOM 5854 C C . LEU B 1 149 ? 48.602 28.875 8.382 1.00 136.99 277 LEU B C 1
ATOM 5855 O O . LEU B 1 149 ? 48.250 28.544 7.249 1.00 135.55 277 LEU B O 1
ATOM 5860 N N . PRO B 1 150 ? 49.799 28.550 8.901 1.00 137.03 278 PRO B N 1
ATOM 5861 C CA . PRO B 1 150 ? 50.819 27.727 8.240 1.00 129.27 278 PRO B CA 1
ATOM 5862 C C . PRO B 1 150 ? 50.272 26.393 7.729 1.00 136.31 278 PRO B C 1
ATOM 5863 O O . PRO B 1 150 ? 49.475 25.743 8.408 1.00 138.97 278 PRO B O 1
ATOM 5867 N N . GLU B 1 151 ? 50.695 25.999 6.532 1.00 140.13 279 GLU B N 1
ATOM 5868 C CA . GLU B 1 151 ? 50.214 24.764 5.924 1.00 141.58 279 GLU B CA 1
ATOM 5869 C C . GLU B 1 151 ? 50.681 23.533 6.704 1.00 140.74 279 GLU B C 1
ATOM 5870 O O . GLU B 1 151 ? 50.012 22.501 6.701 1.00 142.61 279 GLU B O 1
ATOM 5876 N N . ASN B 1 152 ? 51.822 23.655 7.380 1.00 136.04 280 ASN B N 1
ATOM 5877 C CA . ASN B 1 152 ? 52.399 22.548 8.148 1.00 139.76 280 ASN B CA 1
ATOM 5878 C C . ASN B 1 152 ? 53.252 23.003 9.333 1.00 136.39 280 ASN B C 1
ATOM 5879 O O . ASN B 1 152 ? 54.400 23.409 9.162 1.00 131.79 280 ASN B O 1
ATOM 5884 N N . LEU B 1 153 ? 52.699 22.905 10.536 1.00 134.04 281 LEU B N 1
ATOM 5885 C CA . LEU B 1 153 ? 53.412 23.298 11.749 1.00 124.79 281 LEU B CA 1
ATOM 5886 C C . LEU B 1 153 ? 54.151 22.099 12.353 1.00 120.16 281 LEU B C 1
ATOM 5887 O O . LEU B 1 153 ? 53.850 20.956 12.007 1.00 121.61 281 LEU B O 1
ATOM 5892 N N . PRO B 1 154 ? 55.135 22.356 13.236 1.00 117.09 282 PRO B N 1
ATOM 5893 C CA . PRO B 1 154 ? 55.897 21.275 13.874 1.00 116.64 282 PRO B CA 1
ATOM 5894 C C . PRO B 1 154 ? 55.018 20.200 14.508 1.00 115.71 282 PRO B C 1
ATOM 5895 O O . PRO B 1 154 ? 53.977 20.510 15.087 1.00 120.31 282 PRO B O 1
ATOM 5899 N N . GLU B 1 155 ? 55.446 18.946 14.393 1.00 119.48 283 GLU B N 1
ATOM 5900 C CA . GLU B 1 155 ? 54.672 17.811 14.886 1.00 123.03 283 GLU B CA 1
ATOM 5901 C C . GLU B 1 155 ? 54.877 17.563 16.379 1.00 129.11 283 GLU B C 1
ATOM 5902 O O . GLU B 1 155 ? 54.719 16.439 16.857 1.00 129.44 283 GLU B O 1
ATOM 5908 N N . GLU B 1 156 ? 55.231 18.616 17.107 1.00 134.33 284 GLU B N 1
ATOM 5909 C CA . GLU B 1 156 ? 55.378 18.541 18.555 1.00 133.31 284 GLU B CA 1
ATOM 5910 C C . GLU B 1 156 ? 54.401 19.494 19.231 1.00 123.71 284 GLU B C 1
ATOM 5911 O O . GLU B 1 156 ? 54.275 19.507 20.455 1.00 121.61 284 GLU B O 1
ATOM 5917 N N . LEU B 1 157 ? 53.709 20.289 18.420 1.00 123.94 285 LEU B N 1
ATOM 5918 C CA . LEU B 1 157 ? 52.744 21.257 18.925 1.00 123.84 285 LEU B CA 1
ATOM 5919 C C . LEU B 1 157 ? 51.532 20.550 19.525 1.00 125.19 285 LEU B C 1
ATOM 5920 O O . LEU B 1 157 ? 50.966 19.641 18.916 1.00 118.93 285 LEU B O 1
ATOM 5925 N N . ARG B 1 158 ? 51.142 20.970 20.725 1.00 121.96 286 ARG B N 1
ATOM 5926 C CA . ARG B 1 158 ? 50.035 20.345 21.439 1.00 121.60 286 ARG B CA 1
ATOM 5927 C C . ARG B 1 158 ? 48.926 21.349 21.738 1.00 117.87 286 ARG B C 1
ATOM 5928 O O . ARG B 1 158 ? 47.745 20.999 21.755 1.00 110.06 286 ARG B O 1
ATOM 5936 N N . TYR B 1 159 ? 49.317 22.596 21.977 1.00 117.70 287 TYR B N 1
ATOM 5937 C CA . TYR B 1 159 ? 48.364 23.657 22.282 1.00 111.89 287 TYR B CA 1
ATOM 5938 C C . TYR B 1 159 ? 48.509 24.820 21.306 1.00 110.66 287 TYR B C 1
ATOM 5939 O O . TYR B 1 159 ? 49.614 25.308 21.067 1.00 105.63 287 TYR B O 1
ATOM 5948 N N . LEU B 1 160 ? 47.386 25.256 20.745 1.00 106.20 288 LEU B N 1
ATOM 5949 C CA . LEU B 1 160 ? 47.377 26.379 19.814 1.00 104.86 288 LEU B CA 1
ATOM 5950 C C . LEU B 1 160 ? 46.147 27.250 20.035 1.00 94.81 288 LEU B C 1
ATOM 5951 O O . LEU B 1 160 ? 45.017 26.803 19.841 1.00 99.33 288 LEU B O 1
ATOM 5956 N N . SER B 1 161 ? 46.372 28.493 20.445 1.00 95.76 289 SER B N 1
ATOM 5957 C CA . SER B 1 161 ? 45.278 29.417 20.718 1.00 105.64 289 SER B CA 1
ATOM 5958 C C . SER B 1 161 ? 45.322 30.618 19.784 1.00 108.00 289 SER B C 1
ATOM 5959 O O . SER B 1 161 ? 46.354 31.274 19.651 1.00 107.17 289 SER B O 1
ATOM 5962 N N . VAL B 1 162 ? 44.197 30.894 19.130 1.00 111.41 290 VAL B N 1
ATOM 5963 C CA . VAL B 1 162 ? 44.084 32.036 18.231 1.00 112.80 290 VAL B CA 1
ATOM 5964 C C . VAL B 1 162 ? 42.840 32.849 18.583 1.00 111.78 290 VAL B C 1
ATOM 5965 O O . VAL B 1 162 ? 41.748 32.574 18.087 1.00 112.90 290 VAL B O 1
ATOM 5969 N N . TYR B 1 163 ? 43.013 33.853 19.436 1.00 117.48 291 TYR B N 1
ATOM 5970 C CA . TYR B 1 163 ? 41.886 34.588 20.004 1.00 120.54 291 TYR B CA 1
ATOM 5971 C C . TYR B 1 163 ? 41.815 36.021 19.478 1.00 115.65 291 TYR B C 1
ATOM 5972 O O . TYR B 1 163 ? 42.839 36.685 19.325 1.00 121.88 291 TYR B O 1
ATOM 5981 N N . ASP B 1 164 ? 40.597 36.482 19.204 1.00 117.04 292 ASP B N 1
ATOM 5982 C CA . ASP B 1 164 ? 40.332 37.871 18.824 1.00 129.55 292 ASP B CA 1
ATOM 5983 C C . ASP B 1 164 ? 41.108 38.323 17.586 1.00 133.65 292 ASP B C 1
ATOM 5984 O O . ASP B 1 164 ? 41.679 39.414 17.565 1.00 131.10 292 ASP B O 1
ATOM 5989 N N . ASN B 1 165 ? 41.128 37.482 16.557 1.00 133.12 293 ASN B N 1
ATOM 5990 C CA . ASN B 1 165 ? 41.805 37.827 15.312 1.00 129.48 293 ASN B CA 1
ATOM 5991 C C . ASN B 1 165 ? 40.880 37.717 14.104 1.00 127.70 293 ASN B C 1
ATOM 5992 O O . ASN B 1 165 ? 39.665 37.860 14.230 1.00 130.44 293 ASN B O 1
ATOM 5997 N N . SER B 1 166 ? 41.460 37.457 12.936 1.00 120.90 294 SER B N 1
ATOM 5998 C CA . SER B 1 166 ? 40.684 37.349 11.706 1.00 120.53 294 SER B CA 1
ATOM 5999 C C . SER B 1 166 ? 41.318 36.367 10.727 1.00 120.65 294 SER B C 1
ATOM 6000 O O . SER B 1 166 ? 42.187 36.737 9.940 1.00 131.02 294 SER B O 1
ATOM 6003 N N . ILE B 1 167 ? 40.873 35.115 10.773 1.00 121.45 295 ILE B N 1
ATOM 6004 C CA . ILE B 1 167 ? 41.433 34.074 9.916 1.00 127.25 295 ILE B CA 1
ATOM 6005 C C . ILE B 1 167 ? 40.411 33.618 8.881 1.00 133.21 295 ILE B C 1
ATOM 6006 O O . ILE B 1 167 ? 39.285 33.256 9.223 1.00 138.49 295 ILE B O 1
ATOM 6011 N N . ARG B 1 168 ? 40.807 33.641 7.613 1.00 133.31 296 ARG B N 1
ATOM 6012 C CA . ARG B 1 168 ? 39.906 33.272 6.528 1.00 139.38 296 ARG B CA 1
ATOM 6013 C C . ARG B 1 168 ? 39.801 31.762 6.328 1.00 138.46 296 ARG B C 1
ATOM 6014 O O . ARG B 1 168 ? 38.704 31.228 6.173 1.00 135.52 296 ARG B O 1
ATOM 6022 N N . THR B 1 169 ? 40.939 31.076 6.332 1.00 139.86 297 THR B N 1
ATOM 6023 C CA . THR B 1 169 ? 40.956 29.648 6.038 1.00 141.42 297 THR B CA 1
ATOM 6024 C C . THR B 1 169 ? 41.969 28.899 6.900 1.00 137.82 297 THR B C 1
ATOM 6025 O O . THR B 1 169 ? 43.016 29.439 7.259 1.00 136.41 297 THR B O 1
ATOM 6029 N N . LEU B 1 170 ? 41.644 27.654 7.235 1.00 137.49 298 LEU B N 1
ATOM 6030 C CA . LEU B 1 170 ? 42.567 26.779 7.946 1.00 134.44 298 LEU B CA 1
ATOM 6031 C C . LEU B 1 170 ? 43.155 25.757 6.979 1.00 138.12 298 LEU B C 1
ATOM 6032 O O . LEU B 1 170 ? 42.461 25.280 6.081 1.00 140.58 298 LEU B O 1
ATOM 6037 N N . PRO B 1 171 ? 44.441 25.418 7.159 1.00 133.72 299 PRO B N 1
ATOM 6038 C CA . PRO B 1 171 ? 45.132 24.467 6.281 1.00 134.05 299 PRO B CA 1
ATOM 6039 C C . PRO B 1 171 ? 44.522 23.068 6.327 1.00 132.22 299 PRO B C 1
ATOM 6040 O O . PRO B 1 171 ? 43.734 22.759 7.221 1.00 122.77 299 PRO B O 1
ATOM 6044 N N . ALA B 1 172 ? 44.896 22.233 5.364 1.00 144.18 300 ALA B N 1
ATOM 6045 C CA . ALA B 1 172 ? 44.332 20.894 5.244 1.00 144.34 300 ALA B CA 1
ATOM 6046 C C . ALA B 1 172 ? 45.037 19.881 6.142 1.00 140.83 300 ALA B C 1
ATOM 6047 O O . ALA B 1 172 ? 44.570 18.753 6.299 1.00 138.47 300 ALA B O 1
ATOM 6049 N N . HIS B 1 173 ? 46.160 20.285 6.729 1.00 141.00 301 HIS B N 1
ATOM 6050 C CA . HIS B 1 173 ? 46.923 19.393 7.596 1.00 141.77 301 HIS B CA 1
ATOM 6051 C C . HIS B 1 173 ? 47.642 20.141 8.716 1.00 138.66 301 HIS B C 1
ATOM 6052 O O . HIS B 1 173 ? 48.639 20.822 8.482 1.00 134.14 301 HIS B O 1
ATOM 6059 N N . LEU B 1 174 ? 47.126 20.012 9.933 1.00 138.94 302 LEU B N 1
ATOM 6060 C CA . LEU B 1 174 ? 47.796 20.545 11.114 1.00 136.57 302 LEU B CA 1
ATOM 6061 C C . LEU B 1 174 ? 48.585 19.418 11.786 1.00 134.31 302 LEU B C 1
ATOM 6062 O O . LEU B 1 174 ? 48.357 18.248 11.475 1.00 136.74 302 LEU B O 1
ATOM 6067 N N . PRO B 1 175 ? 49.537 19.767 12.677 1.00 119.61 303 PRO B N 1
ATOM 6068 C CA . PRO B 1 175 ? 50.297 18.789 13.464 1.00 115.25 303 PRO B CA 1
ATOM 6069 C C . PRO B 1 175 ? 49.426 17.654 13.989 1.00 112.14 303 PRO B C 1
ATOM 6070 O O . PRO B 1 175 ? 48.486 17.896 14.743 1.00 114.35 303 PRO B O 1
ATOM 6074 N N . SER B 1 176 ? 49.751 16.429 13.588 1.00 117.80 304 SER B N 1
ATOM 6075 C CA . SER B 1 176 ? 48.882 15.273 13.797 1.00 122.00 304 SER B CA 1
ATOM 6076 C C . SER B 1 176 ? 48.607 14.915 15.259 1.00 129.58 304 SER B C 1
ATOM 6077 O O . SER B 1 176 ? 47.783 14.044 15.541 1.00 131.00 304 SER B O 1
ATOM 6080 N N . GLU B 1 177 ? 49.288 15.579 16.186 1.00 131.34 305 GLU B N 1
ATOM 6081 C CA . GLU B 1 177 ? 49.113 15.271 17.602 1.00 127.86 305 GLU B CA 1
ATOM 6082 C C . GLU B 1 177 ? 48.666 16.465 18.448 1.00 127.25 305 GLU B C 1
ATOM 6083 O O . GLU B 1 177 ? 48.841 16.465 19.666 1.00 128.03 305 GLU B O 1
ATOM 6089 N N . ILE B 1 178 ? 48.089 17.476 17.804 1.00 125.63 306 ILE B N 1
ATOM 6090 C CA . ILE B 1 178 ? 47.471 18.577 18.535 1.00 121.29 306 ILE B CA 1
ATOM 6091 C C . ILE B 1 178 ? 46.203 18.077 19.213 1.00 120.21 306 ILE B C 1
ATOM 6092 O O . ILE B 1 178 ? 45.333 17.503 18.562 1.00 117.05 306 ILE B O 1
ATOM 6097 N N . THR B 1 179 ? 46.106 18.288 20.522 1.00 118.91 307 THR B N 1
ATOM 6098 C CA . THR B 1 179 ? 44.944 17.838 21.278 1.00 116.72 307 THR B CA 1
ATOM 6099 C C . THR B 1 179 ? 44.067 19.006 21.719 1.00 108.69 307 THR B C 1
ATOM 6100 O O . THR B 1 179 ? 42.881 18.831 21.998 1.00 101.58 307 THR B O 1
ATOM 6104 N N . HIS B 1 180 ? 44.654 20.198 21.775 1.00 108.43 308 HIS B N 1
ATOM 6105 C CA . HIS B 1 180 ? 43.932 21.383 22.221 1.00 102.77 308 HIS B CA 1
ATOM 6106 C C . HIS B 1 180 ? 44.074 22.526 21.220 1.00 103.02 308 HIS B C 1
ATOM 6107 O O . HIS B 1 180 ? 45.183 22.973 20.926 1.00 101.55 308 HIS B O 1
ATOM 6114 N N . LEU B 1 181 ? 42.944 22.997 20.703 1.00 104.94 309 LEU B N 1
ATOM 6115 C CA . LEU B 1 181 ? 42.945 24.074 19.719 1.00 104.03 309 LEU B CA 1
ATOM 6116 C C . LEU B 1 181 ? 41.855 25.100 20.015 1.00 90.99 309 LEU B C 1
ATOM 6117 O O . LEU B 1 181 ? 40.665 24.784 19.982 1.00 92.61 309 LEU B O 1
ATOM 6122 N N . ASN B 1 182 ? 42.271 26.329 20.302 1.00 90.63 310 ASN B N 1
ATOM 6123 C CA . ASN B 1 182 ? 41.344 27.398 20.656 1.00 97.30 310 ASN B CA 1
ATOM 6124 C C . ASN B 1 182 ? 41.325 28.513 19.612 1.00 100.00 310 ASN B C 1
ATOM 6125 O O . ASN B 1 182 ? 42.343 29.159 19.370 1.00 103.56 310 ASN B O 1
ATOM 6130 N N . VAL B 1 183 ? 40.168 28.727 18.988 1.00 106.57 311 VAL B N 1
ATOM 6131 C CA . VAL B 1 183 ? 40.003 29.811 18.017 1.00 109.41 311 VAL B CA 1
ATOM 6132 C C . VAL B 1 183 ? 38.722 30.609 18.277 1.00 104.77 311 VAL B C 1
ATOM 6133 O O . VAL B 1 183 ? 37.628 30.052 18.271 1.00 102.72 311 VAL B O 1
ATOM 6137 N N . GLN B 1 184 ? 38.860 31.913 18.499 1.00 106.43 312 GLN B N 1
ATOM 6138 C CA . GLN B 1 184 ? 37.707 32.783 18.711 1.00 103.69 312 GLN B CA 1
ATOM 6139 C C . GLN B 1 184 ? 37.802 33.971 17.772 1.00 109.58 312 GLN B C 1
ATOM 6140 O O . GLN B 1 184 ? 37.106 34.975 17.938 1.00 104.74 312 GLN B O 1
ATOM 6146 N N . SER B 1 185 ? 38.682 33.846 16.786 1.00 123.10 313 SER B N 1
ATOM 6147 C CA . SER B 1 185 ? 38.928 34.919 15.834 1.00 126.24 313 SER B CA 1
ATOM 6148 C C . SER B 1 185 ? 37.658 35.290 15.078 1.00 130.69 313 SER B C 1
ATOM 6149 O O . SER B 1 185 ? 36.887 34.420 14.669 1.00 129.48 313 SER B O 1
ATOM 6152 N N . ASN B 1 186 ? 37.438 36.590 14.906 1.00 137.25 314 ASN B N 1
ATOM 6153 C CA . ASN B 1 186 ? 36.336 37.063 14.079 1.00 143.71 314 ASN B CA 1
ATOM 6154 C C . ASN B 1 186 ? 36.462 36.544 12.655 1.00 136.29 314 ASN B C 1
ATOM 6155 O O . ASN B 1 186 ? 37.561 36.240 12.186 1.00 135.06 314 ASN B O 1
ATOM 6160 N N . SER B 1 187 ? 35.327 36.460 11.970 1.00 130.64 315 SER B N 1
ATOM 6161 C CA . SER B 1 187 ? 35.292 36.167 10.541 1.00 137.15 315 SER B CA 1
ATOM 6162 C C . SER B 1 187 ? 36.038 34.903 10.102 1.00 138.64 315 SER B C 1
ATOM 6163 O O . SER B 1 187 ? 36.852 34.943 9.178 1.00 142.15 315 SER B O 1
ATOM 6166 N N . LEU B 1 188 ? 35.754 33.787 10.767 1.00 133.06 316 LEU B N 1
ATOM 6167 C CA . LEU B 1 188 ? 36.174 32.482 10.271 1.00 132.25 316 LEU B CA 1
ATOM 6168 C C . LEU B 1 188 ? 34.930 31.679 9.902 1.00 131.43 316 LEU B C 1
ATOM 6169 O O . LEU B 1 188 ? 34.035 31.487 10.729 1.00 136.35 316 LEU B O 1
ATOM 6174 N N . THR B 1 189 ? 34.879 31.224 8.651 1.00 123.21 317 THR B N 1
ATOM 6175 C CA . THR B 1 189 ? 33.658 30.664 8.070 1.00 124.11 317 THR B CA 1
ATOM 6176 C C . THR B 1 189 ? 33.879 29.267 7.506 1.00 114.85 317 THR B C 1
ATOM 6177 O O . THR B 1 189 ? 34.207 29.120 6.329 1.00 115.39 317 THR B O 1
ATOM 6181 N N . ALA B 1 190 ? 33.700 28.269 8.375 1.00 112.12 318 ALA B N 1
ATOM 6182 C CA . ALA B 1 190 ? 33.784 26.824 8.084 1.00 107.12 318 ALA B CA 1
ATOM 6183 C C . ALA B 1 190 ? 35.151 26.181 8.318 1.00 103.78 318 ALA B C 1
ATOM 6184 O O . ALA B 1 190 ? 36.153 26.864 8.530 1.00 104.31 318 ALA B O 1
ATOM 6186 N N . LEU B 1 191 ? 35.169 24.854 8.288 1.00 105.50 319 LEU B N 1
ATOM 6187 C CA . LEU B 1 191 ? 36.294 24.087 8.803 1.00 108.43 319 LEU B CA 1
ATOM 6188 C C . LEU B 1 191 ? 36.842 23.149 7.738 1.00 113.90 319 LEU B C 1
ATOM 6189 O O . LEU B 1 191 ? 36.118 22.765 6.820 1.00 121.38 319 LEU B O 1
ATOM 6194 N N . PRO B 1 192 ? 38.134 22.789 7.839 1.00 116.89 320 PRO B N 1
ATOM 6195 C CA . PRO B 1 192 ? 38.577 21.703 6.961 1.00 121.56 320 PRO B CA 1
ATOM 6196 C C . PRO B 1 192 ? 37.818 20.469 7.390 1.00 122.19 320 PRO B C 1
ATOM 6197 O O . PRO B 1 192 ? 37.606 20.291 8.590 1.00 112.97 320 PRO B O 1
ATOM 6201 N N . GLU B 1 193 ? 37.379 19.650 6.443 1.00 131.87 321 GLU B N 1
ATOM 6202 C CA . GLU B 1 193 ? 36.646 18.453 6.817 1.00 132.25 321 GLU B CA 1
ATOM 6203 C C . GLU B 1 193 ? 37.517 17.597 7.725 1.00 129.35 321 GLU B C 1
ATOM 6204 O O . GLU B 1 193 ? 37.047 17.068 8.725 1.00 129.06 321 GLU B O 1
ATOM 6210 N N . THR B 1 194 ? 38.800 17.503 7.390 1.00 122.81 322 THR B N 1
ATOM 6211 C CA . THR B 1 194 ? 39.742 16.724 8.187 1.00 134.89 322 THR B CA 1
ATOM 6212 C C . THR B 1 194 ? 40.814 17.570 8.916 1.00 135.20 322 THR B C 1
ATOM 6213 O O . THR B 1 194 ? 41.437 18.464 8.336 1.00 129.01 322 THR B O 1
ATOM 6217 N N . LEU B 1 195 ? 40.984 17.282 10.212 1.00 134.78 323 LEU B N 1
ATOM 6218 C CA . LEU B 1 195 ? 41.943 17.943 11.131 1.00 138.81 323 LEU B CA 1
ATOM 6219 C C . LEU B 1 195 ? 42.515 16.801 11.990 1.00 137.54 323 LEU B C 1
ATOM 6220 O O . LEU B 1 195 ? 42.027 15.696 11.861 1.00 135.39 323 LEU B O 1
ATOM 6225 N N . PRO B 1 196 ? 43.522 17.020 12.859 1.00 128.03 324 PRO B N 1
ATOM 6226 C CA . PRO B 1 196 ? 44.101 15.706 13.150 1.00 129.80 324 PRO B CA 1
ATOM 6227 C C . PRO B 1 196 ? 43.280 14.841 14.096 1.00 128.22 324 PRO B C 1
ATOM 6228 O O . PRO B 1 196 ? 42.578 15.393 14.940 1.00 130.10 324 PRO B O 1
ATOM 6232 N N . PRO B 1 197 ? 43.351 13.498 13.936 1.00 131.36 325 PRO B N 1
ATOM 6233 C CA . PRO B 1 197 ? 42.347 12.699 14.648 1.00 133.96 325 PRO B CA 1
ATOM 6234 C C . PRO B 1 197 ? 42.500 12.806 16.157 1.00 133.20 325 PRO B C 1
ATOM 6235 O O . PRO B 1 197 ? 41.495 12.841 16.864 1.00 127.00 325 PRO B O 1
ATOM 6239 N N . GLY B 1 198 ? 43.739 12.882 16.629 1.00 132.03 326 GLY B N 1
ATOM 6240 C CA . GLY B 1 198 ? 44.012 12.918 18.050 1.00 134.10 326 GLY B CA 1
ATOM 6241 C C . GLY B 1 198 ? 43.375 14.067 18.806 1.00 132.08 326 GLY B C 1
ATOM 6242 O O . GLY B 1 198 ? 43.207 13.967 20.019 1.00 137.71 326 GLY B O 1
ATOM 6243 N N . LEU B 1 199 ? 43.031 15.152 18.108 1.00 125.57 327 LEU B N 1
ATOM 6244 C CA . LEU B 1 199 ? 42.421 16.328 18.742 1.00 122.13 327 LEU B CA 1
ATOM 6245 C C . LEU B 1 199 ? 41.176 15.956 19.532 1.00 119.12 327 LEU B C 1
ATOM 6246 O O . LEU B 1 199 ? 40.256 15.333 19.001 1.00 113.09 327 LEU B O 1
ATOM 6251 N N . LYS B 1 200 ? 41.154 16.352 20.800 1.00 114.92 328 LYS B N 1
ATOM 6252 C CA . LYS B 1 200 ? 40.071 15.989 21.699 1.00 114.24 328 LYS B CA 1
ATOM 6253 C C . LYS B 1 200 ? 39.292 17.207 22.190 1.00 106.98 328 LYS B C 1
ATOM 6254 O O . LYS B 1 200 ? 38.150 17.085 22.631 1.00 103.53 328 LYS B O 1
ATOM 6260 N N . THR B 1 201 ? 39.911 18.380 22.123 1.00 104.30 329 THR B N 1
ATOM 6261 C CA . THR B 1 201 ? 39.235 19.613 22.524 1.00 94.16 329 THR B CA 1
ATOM 6262 C C . THR B 1 201 ? 39.354 20.701 21.459 1.00 101.94 329 THR B C 1
ATOM 6263 O O . THR B 1 201 ? 40.448 20.995 20.976 1.00 104.16 329 THR B O 1
ATOM 6267 N N . LEU B 1 202 ? 38.223 21.299 21.099 1.00 102.76 330 LEU B N 1
ATOM 6268 C CA . LEU B 1 202 ? 38.199 22.356 20.093 1.00 95.57 330 LEU B CA 1
ATOM 6269 C C . LEU B 1 202 ? 37.241 23.474 20.495 1.00 89.51 330 LEU B C 1
ATOM 6270 O O . LEU B 1 202 ? 36.127 23.216 20.952 1.00 84.31 330 LEU B O 1
ATOM 6275 N N . GLU B 1 203 ? 37.684 24.716 20.321 1.00 84.66 331 GLU B N 1
ATOM 6276 C CA . GLU B 1 203 ? 36.858 25.878 20.626 1.00 89.66 331 GLU B CA 1
ATOM 6277 C C . GLU B 1 203 ? 36.755 26.791 19.410 1.00 102.66 331 GLU B C 1
ATOM 6278 O O . GLU B 1 203 ? 37.769 27.228 18.865 1.00 111.41 331 GLU B O 1
ATOM 6284 N N . ALA B 1 204 ? 35.527 27.075 18.986 1.00 100.61 332 ALA B N 1
ATOM 6285 C CA . ALA B 1 204 ? 35.299 27.915 17.816 1.00 91.54 332 ALA B CA 1
ATOM 6286 C C . ALA B 1 204 ? 34.085 28.818 18.001 1.00 89.66 332 ALA B C 1
ATOM 6287 O O . ALA B 1 204 ? 33.017 28.554 17.452 1.00 100.21 332 ALA B O 1
ATOM 6289 N N . GLY B 1 205 ? 34.253 29.886 18.774 1.00 88.88 333 GLY B N 1
ATOM 6290 C CA . GLY B 1 205 ? 33.167 30.815 19.031 1.00 91.85 333 GLY B CA 1
ATOM 6291 C C . GLY B 1 205 ? 33.449 32.200 18.487 1.00 100.64 333 GLY B C 1
ATOM 6292 O O . GLY B 1 205 ? 34.589 32.510 18.145 1.00 115.41 333 GLY B O 1
ATOM 6293 N N . GLU B 1 206 ? 32.407 33.024 18.396 1.00 98.51 334 GLU B N 1
ATOM 6294 C CA . GLU B 1 206 ? 32.523 34.395 17.897 1.00 114.32 334 GLU B CA 1
ATOM 6295 C C . GLU B 1 206 ? 33.078 34.436 16.467 1.00 124.75 334 GLU B C 1
ATOM 6296 O O . GLU B 1 206 ? 33.635 35.444 16.031 1.00 126.44 334 GLU B O 1
ATOM 6302 N N . ASN B 1 207 ? 32.915 33.336 15.738 1.00 122.31 335 ASN B N 1
ATOM 6303 C CA . ASN B 1 207 ? 33.502 33.207 14.408 1.00 128.68 335 ASN B CA 1
ATOM 6304 C C . ASN B 1 207 ? 32.546 33.527 13.261 1.00 134.25 335 ASN B C 1
ATOM 6305 O O . ASN B 1 207 ? 32.980 33.680 12.119 1.00 136.81 335 ASN B O 1
ATOM 6310 N N . ALA B 1 208 ? 31.256 33.635 13.571 1.00 133.41 336 ALA B N 1
ATOM 6311 C CA . ALA B 1 208 ? 30.219 33.809 12.552 1.00 142.26 336 ALA B CA 1
ATOM 6312 C C . ALA B 1 208 ? 30.295 32.705 11.500 1.00 134.47 336 ALA B C 1
ATOM 6313 O O . ALA B 1 208 ? 30.377 32.974 10.303 1.00 122.88 336 ALA B O 1
ATOM 6315 N N . LEU B 1 209 ? 30.268 31.463 11.972 1.00 136.12 337 LEU B N 1
ATOM 6316 C CA . LEU B 1 209 ? 30.394 30.275 11.134 1.00 124.85 337 LEU B CA 1
ATOM 6317 C C . LEU B 1 209 ? 29.111 30.041 10.323 1.00 119.56 337 LEU B C 1
ATOM 6318 O O . LEU B 1 209 ? 28.197 30.862 10.352 1.00 119.84 337 LEU B O 1
ATOM 6323 N N . THR B 1 210 ? 29.059 28.932 9.587 1.00 111.69 338 THR B N 1
ATOM 6324 C CA . THR B 1 210 ? 27.873 28.552 8.823 1.00 107.43 338 THR B CA 1
ATOM 6325 C C . THR B 1 210 ? 27.477 27.097 9.098 1.00 100.70 338 THR B C 1
ATOM 6326 O O . THR B 1 210 ? 26.354 26.824 9.521 1.00 101.95 338 THR B O 1
ATOM 6330 N N . SER B 1 211 ? 28.399 26.165 8.863 1.00 99.95 339 SER B N 1
ATOM 6331 C CA . SER B 1 211 ? 28.123 24.746 9.094 1.00 95.35 339 SER B CA 1
ATOM 6332 C C . SER B 1 211 ? 29.358 23.952 9.536 1.00 104.05 339 SER B C 1
ATOM 6333 O O . SER B 1 211 ? 30.488 24.426 9.424 1.00 104.76 339 SER B O 1
ATOM 6336 N N . LEU B 1 212 ? 29.126 22.736 10.028 1.00 104.73 340 LEU B N 1
ATOM 6337 C CA . LEU B 1 212 ? 30.197 21.866 10.517 1.00 101.81 340 LEU B CA 1
ATOM 6338 C C . LEU B 1 212 ? 30.478 20.708 9.556 1.00 104.92 340 LEU B C 1
ATOM 6339 O O . LEU B 1 212 ? 29.585 20.275 8.828 1.00 120.51 340 LEU B O 1
ATOM 6344 N N . PRO B 1 213 ? 31.726 20.206 9.553 1.00 90.21 341 PRO B N 1
ATOM 6345 C CA . PRO B 1 213 ? 32.118 19.054 8.730 1.00 94.31 341 PRO B CA 1
ATOM 6346 C C . PRO B 1 213 ? 31.349 17.785 9.081 1.00 98.20 341 PRO B C 1
ATOM 6347 O O . PRO B 1 213 ? 30.831 17.659 10.190 1.00 98.69 341 PRO B O 1
ATOM 6351 N N . ALA B 1 214 ? 31.289 16.851 8.137 1.00 105.02 342 ALA B N 1
ATOM 6352 C CA . ALA B 1 214 ? 30.605 15.583 8.355 1.00 113.21 342 ALA B CA 1
ATOM 6353 C C . ALA B 1 214 ? 31.486 14.620 9.140 1.00 111.88 342 ALA B C 1
ATOM 6354 O O . ALA B 1 214 ? 30.989 13.717 9.814 1.00 109.01 342 ALA B O 1
ATOM 6356 N N . SER B 1 215 ? 32.797 14.817 9.049 1.00 113.80 343 SER B N 1
ATOM 6357 C CA . SER B 1 215 ? 33.747 13.958 9.744 1.00 116.40 343 SER B CA 1
ATOM 6358 C C . SER B 1 215 ? 34.665 14.761 10.654 1.00 117.60 343 SER B C 1
ATOM 6359 O O . SER B 1 215 ? 35.476 15.555 10.189 1.00 115.34 343 SER B O 1
ATOM 6362 N N . LEU B 1 216 ? 34.527 14.551 11.956 1.00 114.86 344 LEU B N 1
ATOM 6363 C CA . LEU B 1 216 ? 35.392 15.196 12.932 1.00 109.12 344 LEU B CA 1
ATOM 6364 C C . LEU B 1 216 ? 36.365 14.159 13.486 1.00 115.35 344 LEU B C 1
ATOM 6365 O O . LEU B 1 216 ? 36.149 12.960 13.304 1.00 116.18 344 LEU B O 1
ATOM 6370 N N . PRO B 1 217 ? 37.455 14.615 14.132 1.00 112.52 345 PRO B N 1
ATOM 6371 C CA . PRO B 1 217 ? 38.408 13.717 14.796 1.00 105.13 345 PRO B CA 1
ATOM 6372 C C . PRO B 1 217 ? 37.721 12.667 15.670 1.00 105.49 345 PRO B C 1
ATOM 6373 O O . PRO B 1 217 ? 36.883 13.018 16.499 1.00 110.50 345 PRO B O 1
ATOM 6377 N N . PRO B 1 218 ? 38.072 11.385 15.480 1.00 108.19 346 PRO B N 1
ATOM 6378 C CA . PRO B 1 218 ? 37.447 10.253 16.176 1.00 111.38 346 PRO B CA 1
ATOM 6379 C C . PRO B 1 218 ? 37.836 10.152 17.649 1.00 121.96 346 PRO B C 1
ATOM 6380 O O . PRO B 1 218 ? 37.573 9.126 18.276 1.00 121.10 346 PRO B O 1
ATOM 6384 N N . GLU B 1 219 ? 38.459 11.195 18.186 1.00 121.48 347 GLU B N 1
ATOM 6385 C CA . GLU B 1 219 ? 38.824 11.227 19.596 1.00 120.67 347 GLU B CA 1
ATOM 6386 C C . GLU B 1 219 ? 38.345 12.523 20.239 1.00 117.90 347 GLU B C 1
ATOM 6387 O O . GLU B 1 219 ? 38.547 12.746 21.432 1.00 121.35 347 GLU B O 1
ATOM 6393 N N . LEU B 1 220 ? 37.707 13.370 19.435 1.00 111.39 348 LEU B N 1
ATOM 6394 C CA . LEU B 1 220 ? 37.190 14.652 19.903 1.00 108.61 348 LEU B CA 1
ATOM 6395 C C . LEU B 1 220 ? 36.159 14.466 21.012 1.00 110.47 348 LEU B C 1
ATOM 6396 O O . LEU B 1 220 ? 35.156 13.780 20.825 1.00 112.05 348 LEU B O 1
ATOM 6401 N N . GLN B 1 221 ? 36.414 15.076 22.165 1.00 105.89 349 GLN B N 1
ATOM 6402 C CA . GLN B 1 221 ? 35.524 14.936 23.313 1.00 102.78 349 GLN B CA 1
ATOM 6403 C C . GLN B 1 221 ? 34.913 16.269 23.742 1.00 102.64 349 GLN B C 1
ATOM 6404 O O . GLN B 1 221 ? 33.898 16.299 24.436 1.00 102.29 349 GLN B O 1
ATOM 6410 N N . VAL B 1 222 ? 35.535 17.369 23.329 1.00 106.48 350 VAL B N 1
ATOM 6411 C CA . VAL B 1 222 ? 35.038 18.699 23.668 1.00 101.75 350 VAL B CA 1
ATOM 6412 C C . VAL B 1 222 ? 34.905 19.575 22.425 1.00 97.31 350 VAL B C 1
ATOM 6413 O O . VAL B 1 222 ? 35.897 19.897 21.769 1.00 92.44 350 VAL B O 1
ATOM 6417 N N . LEU B 1 223 ? 33.674 19.959 22.105 1.00 96.23 351 LEU B N 1
ATOM 6418 C CA . LEU B 1 223 ? 33.414 20.811 20.952 1.00 92.07 351 LEU B CA 1
ATOM 6419 C C . LEU B 1 223 ? 32.645 22.063 21.359 1.00 87.09 351 LEU B C 1
ATOM 6420 O O . LEU B 1 223 ? 31.545 21.978 21.905 1.00 84.27 351 LEU B O 1
ATOM 6425 N N . ASP B 1 224 ? 33.232 23.225 21.095 1.00 86.53 352 ASP B N 1
ATOM 6426 C CA . ASP B 1 224 ? 32.602 24.494 21.436 1.00 86.44 352 ASP B CA 1
ATOM 6427 C C . ASP B 1 224 ? 32.427 25.374 20.204 1.00 96.48 352 ASP B C 1
ATOM 6428 O O . ASP B 1 224 ? 33.401 25.883 19.648 1.00 99.33 352 ASP B O 1
ATOM 6433 N N . VAL B 1 225 ? 31.180 25.546 19.780 1.00 95.74 353 VAL B N 1
ATOM 6434 C CA . VAL B 1 225 ? 30.869 26.402 18.643 1.00 90.41 353 VAL B CA 1
ATOM 6435 C C . VAL B 1 225 ? 29.819 27.438 19.027 1.00 87.16 353 VAL B C 1
ATOM 6436 O O . VAL B 1 225 ? 28.953 27.788 18.229 1.00 88.86 353 VAL B O 1
ATOM 6440 N N . SER B 1 226 ? 29.910 27.928 20.257 1.00 90.60 354 SER B N 1
ATOM 6441 C CA . SER B 1 226 ? 28.944 28.889 20.773 1.00 94.31 354 SER B CA 1
ATOM 6442 C C . SER B 1 226 ? 29.072 30.252 20.099 1.00 93.11 354 SER B C 1
ATOM 6443 O O . SER B 1 226 ? 30.068 30.540 19.440 1.00 92.81 354 SER B O 1
ATOM 6446 N N . LYS B 1 227 ? 28.040 31.075 20.261 1.00 96.12 355 LYS B N 1
ATOM 6447 C CA . LYS B 1 227 ? 28.052 32.469 19.818 1.00 97.60 355 LYS B CA 1
ATOM 6448 C C . LYS B 1 227 ? 28.304 32.681 18.322 1.00 100.97 355 LYS B C 1
ATOM 6449 O O . LYS B 1 227 ? 28.681 33.776 17.906 1.00 104.87 355 LYS B O 1
ATOM 6455 N N . ASN B 1 228 ? 28.099 31.641 17.520 1.00 106.31 356 ASN B N 1
ATOM 6456 C CA . ASN B 1 228 ? 28.136 31.792 16.066 1.00 118.03 356 ASN B CA 1
ATOM 6457 C C . ASN B 1 228 ? 26.893 31.204 15.395 1.00 117.24 356 ASN B C 1
ATOM 6458 O O . ASN B 1 228 ? 26.261 30.296 15.931 1.00 107.18 356 ASN B O 1
ATOM 6463 N N . GLN B 1 229 ? 26.545 31.731 14.227 1.00 122.80 357 GLN B N 1
ATOM 6464 C CA . GLN B 1 229 ? 25.283 31.386 13.578 1.00 120.78 357 GLN B CA 1
ATOM 6465 C C . GLN B 1 229 ? 25.366 30.111 12.740 1.00 112.67 357 GLN B C 1
ATOM 6466 O O . GLN B 1 229 ? 25.994 30.089 11.685 1.00 111.78 357 GLN B O 1
ATOM 6472 N N . ILE B 1 230 ? 24.718 29.052 13.216 1.00 108.76 358 ILE B N 1
ATOM 6473 C CA . ILE B 1 230 ? 24.718 27.770 12.520 1.00 97.24 358 ILE B CA 1
ATOM 6474 C C . ILE B 1 230 ? 23.291 27.336 12.202 1.00 99.05 358 ILE B C 1
ATOM 6475 O O . ILE B 1 230 ? 22.385 27.508 13.017 1.00 97.79 358 ILE B O 1
ATOM 6480 N N . THR B 1 231 ? 23.095 26.778 11.011 1.00 112.04 359 THR B N 1
ATOM 6481 C CA . THR B 1 231 ? 21.777 26.310 10.596 1.00 114.34 359 THR B CA 1
ATOM 6482 C C . THR B 1 231 ? 21.432 24.964 11.231 1.00 102.07 359 THR B C 1
ATOM 6483 O O . THR B 1 231 ? 20.578 24.885 12.112 1.00 90.83 359 THR B O 1
ATOM 6487 N N . VAL B 1 232 ? 22.097 23.907 10.775 1.00 105.54 360 VAL B N 1
ATOM 6488 C CA . VAL B 1 232 ? 21.840 22.559 11.277 1.00 101.19 360 VAL B CA 1
ATOM 6489 C C . VAL B 1 232 ? 23.139 21.784 11.482 1.00 104.89 360 VAL B C 1
ATOM 6490 O O . VAL B 1 232 ? 23.980 21.718 10.586 1.00 110.73 360 VAL B O 1
ATOM 6494 N N . LEU B 1 233 ? 23.297 21.202 12.667 1.00 102.29 361 LEU B N 1
ATOM 6495 C CA . LEU B 1 233 ? 24.458 20.373 12.969 1.00 103.10 361 LEU B CA 1
ATOM 6496 C C . LEU B 1 233 ? 24.415 19.061 12.190 1.00 97.74 361 LEU B C 1
ATOM 6497 O O . LEU B 1 233 ? 23.340 18.504 11.969 1.00 97.28 361 LEU B O 1
ATOM 6502 N N . PRO B 1 234 ? 25.591 18.561 11.775 1.00 97.80 362 PRO B N 1
ATOM 6503 C CA . PRO B 1 234 ? 25.687 17.305 11.022 1.00 101.02 362 PRO B CA 1
ATOM 6504 C C . PRO B 1 234 ? 25.181 16.112 11.825 1.00 94.82 362 PRO B C 1
ATOM 6505 O O . PRO B 1 234 ? 25.312 16.090 13.047 1.00 95.30 362 PRO B O 1
ATOM 6509 N N . GLU B 1 235 ? 24.609 15.134 11.133 1.00 102.02 363 GLU B N 1
ATOM 6510 C CA . GLU B 1 235 ? 24.044 13.960 11.785 1.00 107.70 363 GLU B CA 1
ATOM 6511 C C . GLU B 1 235 ? 25.142 13.077 12.363 1.00 111.46 363 GLU B C 1
ATOM 6512 O O . GLU B 1 235 ? 25.099 12.706 13.536 1.00 121.11 363 GLU B O 1
ATOM 6518 N N . THR B 1 236 ? 26.125 12.741 11.534 1.00 110.43 364 THR B N 1
ATOM 6519 C CA . THR B 1 236 ? 27.226 11.887 11.969 1.00 122.67 364 THR B CA 1
ATOM 6520 C C . THR B 1 236 ? 28.293 12.667 12.737 1.00 117.96 364 THR B C 1
ATOM 6521 O O . THR B 1 236 ? 28.928 13.578 12.203 1.00 115.93 364 THR B O 1
ATOM 6525 N N . LEU B 1 237 ? 28.475 12.304 14.002 1.00 113.47 365 LEU B N 1
ATOM 6526 C CA . LEU B 1 237 ? 29.469 12.940 14.857 1.00 121.75 365 LEU B CA 1
ATOM 6527 C C . LEU B 1 237 ? 30.215 11.887 15.668 1.00 121.73 365 LEU B C 1
ATOM 6528 O O . LEU B 1 237 ? 29.649 10.847 16.003 1.00 124.24 365 LEU B O 1
ATOM 6533 N N . PRO B 1 238 ? 31.494 12.151 15.979 1.00 109.91 366 PRO B N 1
ATOM 6534 C CA . PRO B 1 238 ? 32.282 11.213 16.785 1.00 100.16 366 PRO B CA 1
ATOM 6535 C C . PRO B 1 238 ? 31.673 11.024 18.169 1.00 110.10 366 PRO B C 1
ATOM 6536 O O . PRO B 1 238 ? 31.486 12.004 18.891 1.00 115.81 366 PRO B O 1
ATOM 6540 N N . PRO B 1 239 ? 31.360 9.771 18.533 1.00 114.62 367 PRO B N 1
ATOM 6541 C CA . PRO B 1 239 ? 30.737 9.423 19.816 1.00 118.19 367 PRO B CA 1
ATOM 6542 C C . PRO B 1 239 ? 31.597 9.805 21.020 1.00 114.61 367 PRO B C 1
ATOM 6543 O O . PRO B 1 239 ? 31.097 9.818 22.142 1.00 115.30 367 PRO B O 1
ATOM 6547 N N . THR B 1 240 ? 32.869 10.111 20.785 1.00 106.82 368 THR B N 1
ATOM 6548 C CA . THR B 1 240 ? 33.776 10.493 21.860 1.00 106.53 368 THR B CA 1
ATOM 6549 C C . THR B 1 240 ? 33.410 11.846 22.465 1.00 111.82 368 THR B C 1
ATOM 6550 O O . THR B 1 240 ? 33.835 12.170 23.574 1.00 117.44 368 THR B O 1
ATOM 6554 N N . ILE B 1 241 ? 32.625 12.633 21.734 1.00 107.32 369 ILE B N 1
ATOM 6555 C CA . ILE B 1 241 ? 32.178 13.934 22.222 1.00 106.21 369 ILE B CA 1
ATOM 6556 C C . ILE B 1 241 ? 31.302 13.780 23.460 1.00 106.35 369 ILE B C 1
ATOM 6557 O O . ILE B 1 241 ? 30.254 13.136 23.417 1.00 108.22 369 ILE B O 1
ATOM 6562 N N . THR B 1 242 ? 31.742 14.373 24.565 1.00 110.11 370 THR B N 1
ATOM 6563 C CA . THR B 1 242 ? 31.019 14.268 25.825 1.00 102.60 370 THR B CA 1
ATOM 6564 C C . THR B 1 242 ? 30.341 15.586 26.191 1.00 96.20 370 THR B C 1
ATOM 6565 O O . THR B 1 242 ? 29.374 15.606 26.951 1.00 91.56 370 THR B O 1
ATOM 6569 N N . THR B 1 243 ? 30.849 16.682 25.639 1.00 98.23 371 THR B N 1
ATOM 6570 C CA . THR B 1 243 ? 30.270 17.999 25.877 1.00 94.81 371 THR B CA 1
ATOM 6571 C C . THR B 1 243 ? 30.167 18.798 24.579 1.00 98.69 371 THR B C 1
ATOM 6572 O O . THR B 1 243 ? 31.058 18.743 23.730 1.00 96.03 371 THR B O 1
ATOM 6576 N N . LEU B 1 244 ? 29.071 19.536 24.430 1.00 96.98 372 LEU B N 1
ATOM 6577 C CA . LEU B 1 244 ? 28.818 20.294 23.210 1.00 88.00 372 LEU B CA 1
ATOM 6578 C C . LEU B 1 244 ? 28.094 21.605 23.496 1.00 84.76 372 LEU B C 1
ATOM 6579 O O . LEU B 1 244 ? 26.970 21.608 23.999 1.00 88.54 372 LEU B O 1
ATOM 6584 N N . ASP B 1 245 ? 28.742 22.718 23.167 1.00 83.71 373 ASP B N 1
ATOM 6585 C CA . ASP B 1 245 ? 28.157 24.037 23.378 1.00 87.54 373 ASP B CA 1
ATOM 6586 C C . ASP B 1 245 ? 27.760 24.669 22.046 1.00 91.68 373 ASP B C 1
ATOM 6587 O O . ASP B 1 245 ? 28.606 25.179 21.312 1.00 91.05 373 ASP B O 1
ATOM 6592 N N . VAL B 1 246 ? 26.466 24.630 21.744 1.00 85.23 374 VAL B N 1
ATOM 6593 C CA . VAL B 1 246 ? 25.942 25.234 20.526 1.00 76.93 374 VAL B CA 1
ATOM 6594 C C . VAL B 1 246 ? 24.992 26.380 20.861 1.00 75.06 374 VAL B C 1
ATOM 6595 O O . VAL B 1 246 ? 24.067 26.677 20.108 1.00 71.44 374 VAL B O 1
ATOM 6599 N N . SER B 1 247 ? 25.231 27.022 21.999 1.00 88.19 375 SER B N 1
ATOM 6600 C CA . SER B 1 247 ? 24.383 28.118 22.454 1.00 95.13 375 SER B CA 1
ATOM 6601 C C . SER B 1 247 ? 24.534 29.349 21.566 1.00 93.10 375 SER B C 1
ATOM 6602 O O . SER B 1 247 ? 25.552 29.517 20.895 1.00 93.96 375 SER B O 1
ATOM 6605 N N . ARG B 1 248 ? 23.512 30.201 21.574 1.00 89.43 376 ARG B N 1
ATOM 6606 C CA . ARG B 1 248 ? 23.512 31.444 20.803 1.00 91.89 376 ARG B CA 1
ATOM 6607 C C . ARG B 1 248 ? 23.720 31.216 19.308 1.00 101.26 376 ARG B C 1
ATOM 6608 O O . ARG B 1 248 ? 24.512 31.907 18.667 1.00 108.55 376 ARG B O 1
ATOM 6616 N N . ASN B 1 249 ? 23.001 30.239 18.765 1.00 105.63 377 ASN B N 1
ATOM 6617 C CA . ASN B 1 249 ? 23.025 29.963 17.334 1.00 99.94 377 ASN B CA 1
ATOM 6618 C C . ASN B 1 249 ? 21.679 30.270 16.695 1.00 101.47 377 ASN B C 1
ATOM 6619 O O . ASN B 1 249 ? 20.831 30.935 17.291 1.00 99.91 377 ASN B O 1
ATOM 6624 N N . ALA B 1 250 ? 21.493 29.776 15.477 1.00 109.61 378 ALA B N 1
ATOM 6625 C CA . ALA B 1 250 ? 20.217 29.878 14.783 1.00 108.01 378 ALA B CA 1
ATOM 6626 C C . ALA B 1 250 ? 19.770 28.482 14.371 1.00 102.43 378 ALA B C 1
ATOM 6627 O O . ALA B 1 250 ? 19.200 28.288 13.298 1.00 108.80 378 ALA B O 1
ATOM 6629 N N . LEU B 1 251 ? 20.041 27.512 15.237 1.00 100.71 379 LEU B N 1
ATOM 6630 C CA . LEU B 1 251 ? 19.762 26.111 14.951 1.00 93.83 379 LEU B CA 1
ATOM 6631 C C . LEU B 1 251 ? 18.260 25.832 14.954 1.00 89.02 379 LEU B C 1
ATOM 6632 O O . LEU B 1 251 ? 17.522 26.372 15.778 1.00 87.94 379 LEU B O 1
ATOM 6637 N N . THR B 1 252 ? 17.815 24.989 14.027 1.00 95.69 380 THR B N 1
ATOM 6638 C CA . THR B 1 252 ? 16.392 24.693 13.877 1.00 97.38 380 THR B CA 1
ATOM 6639 C C . THR B 1 252 ? 16.038 23.281 14.334 1.00 96.53 380 THR B C 1
ATOM 6640 O O . THR B 1 252 ? 15.028 23.078 15.006 1.00 102.12 380 THR B O 1
ATOM 6644 N N . ASN B 1 253 ? 16.868 22.311 13.961 1.00 90.60 381 ASN B N 1
ATOM 6645 C CA . ASN B 1 253 ? 16.641 20.917 14.332 1.00 92.20 381 ASN B CA 1
ATOM 6646 C C . ASN B 1 253 ? 17.904 20.232 14.851 1.00 90.44 381 ASN B C 1
ATOM 6647 O O . ASN B 1 253 ? 18.883 20.088 14.119 1.00 102.10 381 ASN B O 1
ATOM 6652 N N . LEU B 1 254 ? 17.878 19.819 16.115 1.00 81.37 382 LEU B N 1
ATOM 6653 C CA . LEU B 1 254 ? 18.996 19.091 16.710 1.00 88.74 382 LEU B CA 1
ATOM 6654 C C . LEU B 1 254 ? 19.151 17.725 16.043 1.00 93.45 382 LEU B C 1
ATOM 6655 O O . LEU B 1 254 ? 18.161 17.124 15.628 1.00 99.36 382 LEU B O 1
ATOM 6660 N N . PRO B 1 255 ? 20.397 17.233 15.933 1.00 99.95 383 PRO B N 1
ATOM 6661 C CA . PRO B 1 255 ? 20.676 15.974 15.230 1.00 103.31 383 PRO B CA 1
ATOM 6662 C C . PRO B 1 255 ? 19.971 14.771 15.850 1.00 99.63 383 PRO B C 1
ATOM 6663 O O . PRO B 1 255 ? 19.811 14.709 17.068 1.00 94.64 383 PRO B O 1
ATOM 6667 N N . GLU B 1 256 ? 19.555 13.832 15.006 1.00 103.87 384 GLU B N 1
ATOM 6668 C CA . GLU B 1 256 ? 18.857 12.635 15.462 1.00 106.30 384 GLU B CA 1
ATOM 6669 C C . GLU B 1 256 ? 19.780 11.728 16.265 1.00 116.89 384 GLU B C 1
ATOM 6670 O O . GLU B 1 256 ? 19.433 11.285 17.360 1.00 118.19 384 GLU B O 1
ATOM 6676 N N . ASN B 1 257 ? 20.959 11.454 15.715 1.00 123.60 385 ASN B N 1
ATOM 6677 C CA . ASN B 1 257 ? 21.935 10.608 16.391 1.00 122.33 385 ASN B CA 1
ATOM 6678 C C . ASN B 1 257 ? 22.989 11.410 17.145 1.00 118.07 385 ASN B C 1
ATOM 6679 O O . ASN B 1 257 ? 24.011 11.801 16.582 1.00 115.21 385 ASN B O 1
ATOM 6684 N N . LEU B 1 258 ? 22.724 11.653 18.425 1.00 123.20 386 LEU B N 1
ATOM 6685 C CA . LEU B 1 258 ? 23.671 12.336 19.296 1.00 125.97 386 LEU B CA 1
ATOM 6686 C C . LEU B 1 258 ? 24.839 11.410 19.623 1.00 116.38 386 LEU B C 1
ATOM 6687 O O . LEU B 1 258 ? 24.693 10.188 19.567 1.00 117.96 386 LEU B O 1
ATOM 6692 N N . PRO B 1 259 ? 26.007 11.988 19.950 1.00 107.30 387 PRO B N 1
ATOM 6693 C CA . PRO B 1 259 ? 27.164 11.198 20.384 1.00 112.19 387 PRO B CA 1
ATOM 6694 C C . PRO B 1 259 ? 26.809 10.262 21.536 1.00 116.67 387 PRO B C 1
ATOM 6695 O O . PRO B 1 259 ? 26.043 10.643 22.421 1.00 119.10 387 PRO B O 1
ATOM 6699 N N . ALA B 1 260 ? 27.355 9.050 21.514 1.00 120.64 388 ALA B N 1
ATOM 6700 C CA . ALA B 1 260 ? 27.027 8.038 22.514 1.00 121.91 388 ALA B CA 1
ATOM 6701 C C . ALA B 1 260 ? 27.491 8.430 23.915 1.00 125.27 388 ALA B C 1
ATOM 6702 O O . ALA B 1 260 ? 26.826 8.126 24.906 1.00 127.86 388 ALA B O 1
ATOM 6704 N N . ALA B 1 261 ? 28.631 9.111 23.988 1.00 121.21 389 ALA B N 1
ATOM 6705 C CA . ALA B 1 261 ? 29.220 9.496 25.267 1.00 121.71 389 ALA B CA 1
ATOM 6706 C C . ALA B 1 261 ? 28.828 10.905 25.689 1.00 115.75 389 ALA B C 1
ATOM 6707 O O . ALA B 1 261 ? 29.522 11.529 26.489 1.00 118.97 389 ALA B O 1
ATOM 6709 N N . LEU B 1 262 ? 27.718 11.404 25.156 1.00 113.04 390 LEU B N 1
ATOM 6710 C CA . LEU B 1 262 ? 27.292 12.765 25.454 1.00 112.38 390 LEU B CA 1
ATOM 6711 C C . LEU B 1 262 ? 26.915 12.906 26.928 1.00 109.93 390 LEU B C 1
ATOM 6712 O O . LEU B 1 262 ? 26.119 12.127 27.454 1.00 97.58 390 LEU B O 1
ATOM 6717 N N . GLN B 1 263 ? 27.504 13.898 27.588 1.00 105.82 391 GLN B N 1
ATOM 6718 C CA . GLN B 1 263 ? 27.234 14.150 28.997 1.00 100.90 391 GLN B CA 1
ATOM 6719 C C . GLN B 1 263 ? 26.396 15.412 29.156 1.00 93.06 391 GLN B C 1
ATOM 6720 O O . GLN B 1 263 ? 25.253 15.359 29.607 1.00 89.49 391 GLN B O 1
ATOM 6726 N N . ILE B 1 264 ? 26.976 16.548 28.783 1.00 88.10 392 ILE B N 1
ATOM 6727 C CA . ILE B 1 264 ? 26.295 17.831 28.904 1.00 88.65 392 ILE B CA 1
ATOM 6728 C C . ILE B 1 264 ? 26.238 18.562 27.566 1.00 94.42 392 ILE B C 1
ATOM 6729 O O . ILE B 1 264 ? 27.266 18.789 26.928 1.00 90.92 392 ILE B O 1
ATOM 6734 N N . MET B 1 265 ? 25.031 18.926 27.146 1.00 91.18 393 MET B N 1
ATOM 6735 C CA . MET B 1 265 ? 24.841 19.684 25.915 1.00 76.18 393 MET B CA 1
ATOM 6736 C C . MET B 1 265 ? 23.987 20.919 26.175 1.00 77.05 393 MET B C 1
ATOM 6737 O O . MET B 1 265 ? 22.903 20.822 26.751 1.00 83.29 393 MET B O 1
ATOM 6742 N N . GLN B 1 266 ? 24.477 22.078 25.751 1.00 72.29 394 GLN B N 1
ATOM 6743 C CA . GLN B 1 266 ? 23.740 23.324 25.934 1.00 84.01 394 GLN B CA 1
ATOM 6744 C C . GLN B 1 266 ? 23.368 23.953 24.596 1.00 84.38 394 GLN B C 1
ATOM 6745 O O . GLN B 1 266 ? 24.228 24.471 23.883 1.00 81.28 394 GLN B O 1
ATOM 6751 N N . ALA B 1 267 ? 22.080 23.906 24.264 1.00 82.04 395 ALA B N 1
ATOM 6752 C CA . ALA B 1 267 ? 21.585 24.446 23.002 1.00 73.40 395 ALA B CA 1
ATOM 6753 C C . ALA B 1 267 ? 20.581 25.572 23.228 1.00 70.61 395 ALA B C 1
ATOM 6754 O O . ALA B 1 267 ? 19.478 25.548 22.685 1.00 70.05 395 ALA B O 1
ATOM 6756 N N . SER B 1 268 ? 20.971 26.559 24.027 1.00 79.25 396 SER B N 1
ATOM 6757 C CA . SER B 1 268 ? 20.092 27.677 24.349 1.00 82.34 396 SER B CA 1
ATOM 6758 C C . SER B 1 268 ? 20.232 28.816 23.342 1.00 84.75 396 SER B C 1
ATOM 6759 O O . SER B 1 268 ? 21.113 28.789 22.483 1.00 81.45 396 SER B O 1
ATOM 6762 N N . ARG B 1 269 ? 19.351 29.807 23.460 1.00 85.30 397 ARG B N 1
ATOM 6763 C CA . ARG B 1 269 ? 19.380 31.005 22.620 1.00 93.41 397 ARG B CA 1
ATOM 6764 C C . ARG B 1 269 ? 19.297 30.689 21.126 1.00 103.09 397 ARG B C 1
ATOM 6765 O O . ARG B 1 269 ? 19.888 31.390 20.304 1.00 104.31 397 ARG B O 1
ATOM 6773 N N . ASN B 1 270 ? 18.564 29.635 20.778 1.00 104.40 398 ASN B N 1
ATOM 6774 C CA . ASN B 1 270 ? 18.414 29.233 19.382 1.00 95.95 398 ASN B CA 1
ATOM 6775 C C . ASN B 1 270 ? 16.983 29.377 18.875 1.00 100.29 398 ASN B C 1
ATOM 6776 O O . ASN B 1 270 ? 16.166 30.075 19.476 1.00 98.36 398 ASN B O 1
ATOM 6781 N N . ASN B 1 271 ? 16.692 28.709 17.764 1.00 104.21 399 ASN B N 1
ATOM 6782 C CA . ASN B 1 271 ? 15.358 28.733 17.175 1.00 98.21 399 ASN B CA 1
ATOM 6783 C C . ASN B 1 271 ? 14.756 27.337 17.073 1.00 92.82 399 ASN B C 1
ATOM 6784 O O . ASN B 1 271 ? 14.356 26.898 15.994 1.00 89.35 399 ASN B O 1
ATOM 6789 N N . LEU B 1 272 ? 14.699 26.642 18.203 1.00 86.88 400 LEU B N 1
ATOM 6790 C CA . LEU B 1 272 ? 14.133 25.300 18.247 1.00 85.34 400 LEU B CA 1
ATOM 6791 C C . LEU B 1 272 ? 12.625 25.344 18.459 1.00 84.44 400 LEU B C 1
ATOM 6792 O O . LEU B 1 272 ? 12.127 26.089 19.304 1.00 83.07 400 LEU B O 1
ATOM 6797 N N . VAL B 1 273 ? 11.900 24.545 17.684 1.00 81.50 401 VAL B N 1
ATOM 6798 C CA . VAL B 1 273 ? 10.455 24.441 17.842 1.00 84.47 401 VAL B CA 1
ATOM 6799 C C . VAL B 1 273 ? 10.090 23.083 18.426 1.00 80.87 401 VAL B C 1
ATOM 6800 O O . VAL B 1 273 ? 9.250 22.983 19.321 1.00 81.71 401 VAL B O 1
ATOM 6804 N N . ARG B 1 274 ? 10.732 22.038 17.919 1.00 74.21 402 ARG B N 1
ATOM 6805 C CA . ARG B 1 274 ? 10.502 20.697 18.432 1.00 74.12 402 ARG B CA 1
ATOM 6806 C C . ARG B 1 274 ? 11.810 19.957 18.667 1.00 75.07 402 ARG B C 1
ATOM 6807 O O . ARG B 1 274 ? 12.850 20.319 18.117 1.00 75.93 402 ARG B O 1
ATOM 6815 N N . LEU B 1 275 ? 11.749 18.922 19.497 1.00 77.26 403 LEU B N 1
ATOM 6816 C CA . LEU B 1 275 ? 12.921 18.113 19.800 1.00 78.06 403 LEU B CA 1
ATOM 6817 C C . LEU B 1 275 ? 13.008 16.936 18.844 1.00 75.52 403 LEU B C 1
ATOM 6818 O O . LEU B 1 275 ? 11.984 16.453 18.359 1.00 79.38 403 LEU B O 1
ATOM 6823 N N . PRO B 1 276 ? 14.237 16.480 18.562 1.00 71.84 404 PRO B N 1
ATOM 6824 C CA . PRO B 1 276 ? 14.467 15.272 17.766 1.00 86.02 404 PRO B CA 1
ATOM 6825 C C . PRO B 1 276 ? 13.645 14.110 18.297 1.00 86.14 404 PRO B C 1
ATOM 6826 O O . PRO B 1 276 ? 13.515 13.969 19.513 1.00 83.31 404 PRO B O 1
ATOM 6830 N N . GLU B 1 277 ? 13.114 13.296 17.391 1.00 92.43 405 GLU B N 1
ATOM 6831 C CA . GLU B 1 277 ? 12.212 12.210 17.741 1.00 93.26 405 GLU B CA 1
ATOM 6832 C C . GLU B 1 277 ? 12.929 11.100 18.491 1.00 95.49 405 GLU B C 1
ATOM 6833 O O . GLU B 1 277 ? 12.347 10.452 19.366 1.00 94.47 405 GLU B O 1
ATOM 6839 N N . SER B 1 278 ? 14.197 10.898 18.140 1.00 100.65 406 SER B N 1
ATOM 6840 C CA . SER B 1 278 ? 14.983 9.778 18.644 1.00 102.54 406 SER B CA 1
ATOM 6841 C C . SER B 1 278 ? 15.520 10.023 20.046 1.00 96.36 406 SER B C 1
ATOM 6842 O O . SER B 1 278 ? 16.689 9.761 20.320 1.00 100.11 406 SER B O 1
ATOM 6845 N N . LEU B 1 279 ? 14.665 10.533 20.930 1.00 98.10 407 LEU B N 1
ATOM 6846 C CA . LEU B 1 279 ? 14.970 10.591 22.364 1.00 92.05 407 LEU B CA 1
ATOM 6847 C C . LEU B 1 279 ? 13.927 9.797 23.153 1.00 106.17 407 LEU B C 1
ATOM 6848 O O . LEU B 1 279 ? 13.203 10.376 23.964 1.00 94.29 407 LEU B O 1
ATOM 6853 N N . PRO B 1 280 ? 13.862 8.463 22.924 1.00 123.27 408 PRO B N 1
ATOM 6854 C CA . PRO B 1 280 ? 12.905 7.518 23.507 1.00 129.47 408 PRO B CA 1
ATOM 6855 C C . PRO B 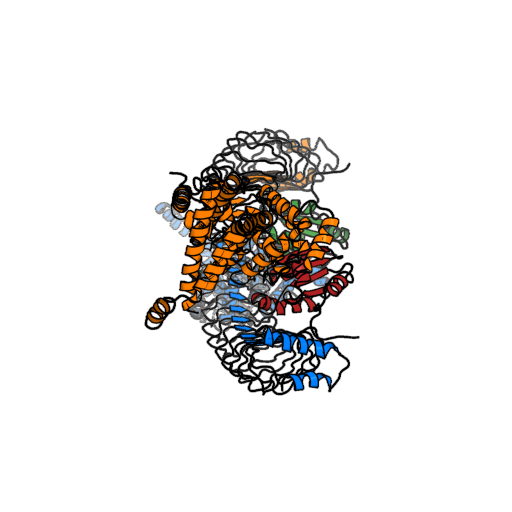1 280 ? 13.504 6.925 24.765 1.00 126.96 408 PRO B C 1
ATOM 6856 O O . PRO B 1 280 ? 13.168 7.353 25.865 1.00 116.27 408 PRO B O 1
ATOM 6860 N N . HIS B 1 281 ? 14.340 5.908 24.595 1.00 135.58 409 HIS B N 1
ATOM 6861 C CA . HIS B 1 281 ? 15.420 5.673 25.525 1.00 136.46 409 HIS B CA 1
ATOM 6862 C C . HIS B 1 281 ? 16.679 6.086 24.778 1.00 132.43 409 HIS B C 1
ATOM 6863 O O . HIS B 1 281 ? 17.023 5.495 23.750 1.00 127.27 409 HIS B O 1
ATOM 6870 N N . PHE B 1 282 ? 17.338 7.135 25.257 1.00 131.27 410 PHE B N 1
ATOM 6871 C CA . PHE B 1 282 ? 18.698 7.426 24.809 1.00 120.43 410 PHE B CA 1
ATOM 6872 C C . PHE B 1 282 ? 19.621 7.042 25.945 1.00 126.56 410 PHE B C 1
ATOM 6873 O O . PHE B 1 282 ? 19.820 7.819 26.886 1.00 131.48 410 PHE B O 1
ATOM 6881 N N . ARG B 1 283 ? 20.177 5.841 25.861 1.00 125.11 411 ARG B N 1
ATOM 6882 C CA . ARG B 1 283 ? 21.128 5.378 26.853 1.00 125.93 411 ARG B CA 1
ATOM 6883 C C . ARG B 1 283 ? 22.276 6.375 26.955 1.00 125.11 411 ARG B C 1
ATOM 6884 O O . ARG B 1 283 ? 22.881 6.772 25.951 1.00 127.33 411 ARG B O 1
ATOM 6892 N N . GLY B 1 284 ? 22.524 6.829 28.175 1.00 120.28 412 GLY B N 1
ATOM 6893 C CA . GLY B 1 284 ? 23.649 7.697 28.440 1.00 122.29 412 GLY B CA 1
ATOM 6894 C C . GLY B 1 284 ? 24.782 6.898 29.046 1.00 128.20 412 GLY B C 1
ATOM 6895 O O . GLY B 1 284 ? 24.653 6.360 30.147 1.00 131.80 412 GLY B O 1
ATOM 6896 N N . GLU B 1 285 ? 25.887 6.804 28.314 1.00 128.49 413 GLU B N 1
ATOM 6897 C CA . GLU B 1 285 ? 27.078 6.127 28.803 1.00 129.41 413 GLU B CA 1
ATOM 6898 C C . GLU B 1 285 ? 27.511 6.740 30.125 1.00 135.68 413 GLU B C 1
ATOM 6899 O O . GLU B 1 285 ? 27.782 6.026 31.093 1.00 136.63 413 GLU B O 1
ATOM 6905 N N . GLY B 1 286 ? 27.553 8.070 30.151 1.00 134.93 414 GLY B N 1
ATOM 6906 C CA . GLY B 1 286 ? 27.948 8.828 31.324 1.00 121.59 414 GLY B CA 1
ATOM 6907 C C . GLY B 1 286 ? 27.370 8.340 32.636 1.00 125.34 414 GLY B C 1
ATOM 6908 O O . GLY B 1 286 ? 26.193 7.986 32.714 1.00 127.42 414 GLY B O 1
ATOM 6909 N N . PRO B 1 287 ? 28.209 8.311 33.681 1.00 125.25 415 PRO B N 1
ATOM 6910 C CA . PRO B 1 287 ? 27.754 7.898 35.013 1.00 120.41 415 PRO B CA 1
ATOM 6911 C C . PRO B 1 287 ? 26.754 8.916 35.525 1.00 116.46 415 PRO B C 1
ATOM 6912 O O . PRO B 1 287 ? 25.698 8.574 36.059 1.00 112.54 415 PRO B O 1
ATOM 6916 N N . GLN B 1 288 ? 27.116 10.179 35.343 1.00 114.38 416 GLN B N 1
ATOM 6917 C CA . GLN B 1 288 ? 26.222 11.299 35.544 1.00 113.53 416 GLN B CA 1
ATOM 6918 C C . GLN B 1 288 ? 25.170 11.285 34.434 1.00 115.04 416 GLN B C 1
ATOM 6919 O O . GLN B 1 288 ? 25.458 10.880 33.308 1.00 117.10 416 GLN B O 1
ATOM 6925 N N . PRO B 1 289 ? 23.943 11.728 34.743 1.00 110.56 417 PRO B N 1
ATOM 6926 C CA . PRO B 1 289 ? 22.888 11.655 33.727 1.00 109.65 417 PRO B CA 1
ATOM 6927 C C . PRO B 1 289 ? 23.180 12.622 32.593 1.00 109.27 417 PRO B C 1
ATOM 6928 O O . PRO B 1 289 ? 23.936 13.575 32.782 1.00 106.67 417 PRO B O 1
ATOM 6932 N N . THR B 1 290 ? 22.598 12.389 31.425 1.00 104.95 418 THR B N 1
ATOM 6933 C CA . THR B 1 290 ? 22.874 13.269 30.301 1.00 100.36 418 THR B CA 1
ATOM 6934 C C . THR B 1 290 ? 21.877 14.422 30.252 1.00 89.00 418 THR B C 1
ATOM 6935 O O . THR B 1 290 ? 20.668 14.210 30.137 1.00 86.14 418 THR B O 1
ATOM 6939 N N . ARG B 1 291 ? 22.393 15.642 30.359 1.00 88.74 419 ARG B N 1
ATOM 6940 C CA . ARG B 1 291 ? 21.547 16.824 30.349 1.00 88.17 419 ARG B CA 1
ATOM 6941 C C . ARG B 1 291 ? 21.637 17.567 29.023 1.00 95.15 419 ARG B C 1
ATOM 6942 O O . ARG B 1 291 ? 22.728 17.814 28.504 1.00 92.73 419 ARG B O 1
ATOM 6950 N N . ILE B 1 292 ? 20.476 17.920 28.482 1.00 96.01 420 ILE B N 1
ATOM 6951 C CA . ILE B 1 292 ? 20.400 18.737 27.279 1.00 84.23 420 ILE B CA 1
ATOM 6952 C C . ILE B 1 292 ? 19.694 20.048 27.606 1.00 76.64 420 ILE B C 1
ATOM 6953 O O . ILE B 1 292 ? 18.474 20.086 27.759 1.00 76.66 420 ILE B O 1
ATOM 6958 N N . ILE B 1 293 ? 20.469 21.121 27.719 1.00 74.74 421 ILE B N 1
ATOM 6959 C CA . ILE B 1 293 ? 19.923 22.419 28.101 1.00 76.90 421 ILE B CA 1
ATOM 6960 C C . ILE B 1 293 ? 19.466 23.231 26.893 1.00 78.17 421 ILE B C 1
ATOM 6961 O O . ILE B 1 293 ? 20.276 23.637 26.060 1.00 79.69 421 ILE B O 1
ATOM 6966 N N . VAL B 1 294 ? 18.162 23.469 26.807 1.00 76.60 422 VAL B N 1
ATOM 6967 C CA . VAL B 1 294 ? 17.597 24.243 25.709 1.00 74.77 422 VAL B CA 1
ATOM 6968 C C . VAL B 1 294 ? 16.697 25.370 26.220 1.00 71.79 422 VAL B C 1
ATOM 6969 O O . VAL B 1 294 ? 15.572 25.137 26.653 1.00 75.68 422 VAL B O 1
ATOM 6973 N N . GLU B 1 295 ? 17.205 26.596 26.172 1.00 77.34 423 GLU B N 1
ATOM 6974 C CA . GLU B 1 295 ? 16.463 27.742 26.682 1.00 77.82 423 GLU B CA 1
ATOM 6975 C C . GLU B 1 295 ? 16.271 28.821 25.621 1.00 86.14 423 GLU B C 1
ATOM 6976 O O . GLU B 1 295 ? 17.008 28.875 24.635 1.00 89.87 423 GLU B O 1
ATOM 6982 N N . TYR B 1 296 ? 15.272 29.673 25.837 1.00 90.59 424 TYR B N 1
ATOM 6983 C CA . TYR B 1 296 ? 14.970 30.787 24.938 1.00 99.57 424 TYR B CA 1
ATOM 6984 C C . TYR B 1 296 ? 14.722 30.342 23.497 1.00 97.21 424 TYR B C 1
ATOM 6985 O O . TYR B 1 296 ? 15.152 30.999 22.549 1.00 97.19 424 TYR B O 1
ATOM 6994 N N . ASN B 1 297 ? 14.027 29.219 23.345 1.00 96.25 425 ASN B N 1
ATOM 6995 C CA . ASN B 1 297 ? 13.659 28.715 22.029 1.00 88.25 425 ASN B CA 1
ATOM 6996 C C . ASN B 1 297 ? 12.146 28.622 21.882 1.00 93.89 425 ASN B C 1
ATOM 6997 O O . ASN B 1 297 ? 11.462 28.126 22.778 1.00 99.50 425 ASN B O 1
ATOM 7002 N N . PRO B 1 298 ? 11.617 29.099 20.746 1.00 91.50 426 PRO B N 1
ATOM 7003 C CA . PRO B 1 298 ? 10.172 29.074 20.496 1.00 83.06 426 PRO B CA 1
ATOM 7004 C C . PRO B 1 298 ? 9.652 27.650 20.335 1.00 81.68 426 PRO B C 1
ATOM 7005 O O . PRO B 1 298 ? 9.361 27.223 19.219 1.00 93.62 426 PRO B O 1
ATOM 7009 N N . PHE B 1 299 ? 9.542 26.927 21.444 1.00 71.50 427 PHE B N 1
ATOM 7010 C CA . PHE B 1 299 ? 9.054 25.555 21.420 1.00 74.36 427 PHE B CA 1
ATOM 7011 C C . PHE B 1 299 ? 7.538 25.492 21.278 1.00 88.32 427 PHE B C 1
ATOM 7012 O O . PHE B 1 299 ? 6.823 26.395 21.714 1.00 91.07 427 PHE B O 1
ATOM 7020 N N . SER B 1 300 ? 7.055 24.415 20.667 1.00 86.83 428 SER B N 1
ATOM 7021 C CA . SER B 1 300 ? 5.623 24.179 20.552 1.00 82.74 428 SER B CA 1
ATOM 7022 C C . SER B 1 300 ? 5.087 23.635 21.870 1.00 79.57 428 SER B C 1
ATOM 7023 O O . SER B 1 300 ? 5.820 23.012 22.636 1.00 75.93 428 SER B O 1
ATOM 7026 N N . GLU B 1 301 ? 3.806 23.874 22.130 1.00 87.91 429 GLU B N 1
ATOM 7027 C CA . GLU B 1 301 ? 3.175 23.412 23.361 1.00 90.10 429 GLU B CA 1
ATOM 7028 C C . GLU B 1 301 ? 3.233 21.891 23.472 1.00 84.71 429 GLU B C 1
ATOM 7029 O O . GLU B 1 301 ? 3.341 21.345 24.569 1.00 88.50 429 GLU B O 1
ATOM 7035 N N . ARG B 1 302 ? 3.176 21.215 22.329 1.00 79.39 430 ARG B N 1
ATOM 7036 C CA . ARG B 1 302 ? 3.181 19.757 22.298 1.00 78.88 430 ARG B CA 1
ATOM 7037 C C . ARG B 1 302 ? 4.475 19.174 22.855 1.00 83.66 430 ARG B C 1
ATOM 7038 O O . ARG B 1 302 ? 4.451 18.200 23.606 1.00 88.80 430 ARG B O 1
ATOM 7046 N N . THR B 1 303 ? 5.602 19.776 22.490 1.00 86.55 431 THR B N 1
ATOM 7047 C CA . THR B 1 303 ? 6.905 19.278 22.920 1.00 90.87 431 THR B CA 1
ATOM 7048 C C . THR B 1 303 ? 7.155 19.521 24.407 1.00 94.67 431 THR B C 1
ATOM 7049 O O . THR B 1 303 ? 7.637 18.635 25.115 1.00 96.56 431 THR B O 1
ATOM 7053 N N . ILE B 1 304 ? 6.830 20.722 24.873 1.00 89.79 432 ILE B N 1
ATOM 7054 C CA . ILE B 1 304 ? 6.991 21.063 26.280 1.00 82.51 432 ILE B CA 1
ATOM 7055 C C . ILE B 1 304 ? 6.121 20.158 27.141 1.00 88.57 432 ILE B C 1
ATOM 7056 O O . ILE B 1 304 ? 6.559 19.663 28.176 1.00 92.02 432 ILE B O 1
ATOM 7061 N N . GLN B 1 305 ? 4.889 19.934 26.696 1.00 90.44 433 GLN B N 1
ATOM 7062 C CA . GLN B 1 305 ? 3.945 19.104 27.433 1.00 95.55 433 GLN B CA 1
ATOM 7063 C C . GLN B 1 305 ? 4.374 17.641 27.460 1.00 98.84 433 GLN B C 1
ATOM 7064 O O . GLN B 1 305 ? 4.264 16.977 28.489 1.00 108.44 433 GLN B O 1
ATOM 7070 N N . ASN B 1 306 ? 4.868 17.145 26.331 1.00 87.82 434 ASN B N 1
ATOM 7071 C CA . ASN B 1 306 ? 5.246 15.740 26.225 1.00 87.66 434 ASN B CA 1
ATOM 7072 C C . ASN B 1 306 ? 6.541 15.396 26.953 1.00 92.10 434 ASN B C 1
ATOM 7073 O O . ASN B 1 306 ? 6.599 14.415 27.692 1.00 102.35 434 ASN B O 1
ATOM 7078 N N . MET B 1 307 ? 7.575 16.202 26.742 1.00 92.08 435 MET B N 1
ATOM 7079 C CA . MET B 1 307 ? 8.875 15.940 27.351 1.00 95.44 435 MET B CA 1
ATOM 7080 C C . MET B 1 307 ? 8.835 16.095 28.871 1.00 100.75 435 MET B C 1
ATOM 7081 O O . MET B 1 307 ? 9.417 15.289 29.597 1.00 100.58 435 MET B O 1
ATOM 7086 N N . GLN B 1 308 ? 8.142 17.125 29.347 1.00 102.73 436 GLN B N 1
ATOM 7087 C CA . GLN B 1 308 ? 8.020 17.366 30.782 1.00 95.95 436 GLN B CA 1
ATOM 7088 C C . GLN B 1 308 ? 7.216 16.257 31.453 1.00 98.42 436 GLN B C 1
ATOM 7089 O O . GLN B 1 308 ? 7.533 15.835 32.565 1.00 107.43 436 GLN B O 1
ATOM 7095 N N . ARG B 1 309 ? 6.176 15.789 30.771 1.00 99.95 437 ARG B N 1
ATOM 7096 C CA . ARG B 1 309 ? 5.381 14.671 31.263 1.00 110.60 437 ARG B CA 1
ATOM 7097 C C . ARG B 1 309 ? 6.225 13.405 31.234 1.00 105.23 437 ARG B C 1
ATOM 7098 O O . ARG B 1 309 ? 6.079 12.523 32.081 1.00 113.20 437 ARG B O 1
ATOM 7106 N N . LEU B 1 310 ? 7.117 13.330 30.253 1.00 98.70 438 LEU B N 1
ATOM 7107 C CA . LEU B 1 310 ? 8.020 12.196 30.117 1.00 108.74 438 LEU B CA 1
ATOM 7108 C C . LEU B 1 310 ? 9.077 12.228 31.217 1.00 111.49 438 LEU B C 1
ATOM 7109 O O . LEU B 1 310 ? 9.637 11.196 31.583 1.00 112.85 438 LEU B O 1
ATOM 7114 N N . MET B 1 311 ? 9.343 13.421 31.741 1.00 110.70 439 MET B N 1
ATOM 7115 C CA . MET B 1 311 ? 10.269 13.581 32.857 1.00 102.64 439 MET B CA 1
ATOM 7116 C C . MET B 1 311 ? 9.631 13.111 34.157 1.00 106.72 439 MET B C 1
ATOM 7117 O O . MET B 1 311 ? 10.309 12.583 35.037 1.00 110.66 439 MET B O 1
ATOM 7122 N N . SER B 1 312 ? 8.322 13.311 34.268 1.00 105.54 440 SER B N 1
ATOM 7123 C CA . SER B 1 312 ? 7.582 12.932 35.464 1.00 103.92 440 SER B CA 1
ATOM 7124 C C . SER B 1 312 ? 7.552 11.417 35.637 1.00 105.11 440 SER B C 1
ATOM 7125 O O . SER B 1 312 ? 7.418 10.913 36.752 1.00 109.20 440 SER B O 1
ATOM 7128 N N . SER B 1 313 ? 7.680 10.696 34.528 1.00 103.39 441 SER B N 1
ATOM 7129 C CA . SER B 1 313 ? 7.704 9.240 34.564 1.00 114.26 441 SER B CA 1
ATOM 7130 C C . SER B 1 313 ? 9.017 8.733 35.151 1.00 117.79 441 SER B C 1
ATOM 7131 O O . SER B 1 313 ? 10.098 9.147 34.730 1.00 112.38 441 SER B O 1
ATOM 7134 N N . VAL B 1 314 ? 8.913 7.837 36.127 1.00 123.86 442 VAL B N 1
ATOM 7135 C CA . VAL B 1 314 ? 10.087 7.278 36.787 1.00 122.25 442 VAL B CA 1
ATOM 7136 C C . VAL B 1 314 ? 10.835 6.327 35.855 1.00 125.29 442 VAL B C 1
ATOM 7137 O O . VAL B 1 314 ? 12.063 6.242 35.891 1.00 124.01 442 VAL B O 1
ATOM 7141 N N . ASP B 1 315 ? 10.086 5.629 35.007 1.00 130.16 443 ASP B N 1
ATOM 7142 C CA . ASP B 1 315 ? 10.662 4.636 34.104 1.00 133.64 443 ASP B CA 1
ATOM 7143 C C . ASP B 1 315 ? 11.445 5.262 32.950 1.00 131.95 443 ASP B C 1
ATOM 7144 O O . ASP B 1 315 ? 12.078 4.554 32.166 1.00 131.48 443 ASP B O 1
ATOM 7149 N N . TYR B 1 316 ? 11.401 6.586 32.849 1.00 126.50 444 TYR B N 1
ATOM 7150 C CA . TYR B 1 316 ? 12.113 7.294 31.791 1.00 118.26 444 TYR B CA 1
ATOM 7151 C C . TYR B 1 316 ? 13.622 7.233 32.004 1.00 115.30 444 TYR B C 1
ATOM 7152 O O . TYR B 1 316 ? 14.129 7.643 33.048 1.00 117.67 444 TYR B O 1
ATOM 7161 N N . GLN B 1 317 ? 14.333 6.720 31.005 1.00 112.82 445 GLN B N 1
ATOM 7162 C CA . GLN B 1 317 ? 15.775 6.530 31.106 1.00 112.25 445 GLN B CA 1
ATOM 7163 C C . GLN B 1 317 ? 16.530 7.393 30.100 1.00 113.97 445 GLN B C 1
ATOM 7164 O O . GLN B 1 317 ? 17.742 7.253 29.936 1.00 116.17 445 GLN B O 1
ATOM 7170 N N . GLY B 1 318 ? 15.809 8.286 29.430 1.00 115.03 446 GLY B N 1
ATOM 7171 C CA . GLY B 1 318 ? 16.407 9.157 28.435 1.00 102.31 446 GLY B CA 1
ATOM 7172 C C . GLY B 1 318 ? 17.194 10.295 29.053 1.00 100.53 446 GLY B C 1
ATOM 7173 O O . GLY B 1 318 ? 17.404 10.322 30.266 1.00 111.06 446 GLY B O 1
ATOM 7174 N N . PRO B 1 319 ? 17.632 11.250 28.220 1.00 91.26 447 PRO B N 1
ATOM 7175 C CA . PRO B 1 319 ? 18.446 12.382 28.671 1.00 91.76 447 PRO B CA 1
ATOM 7176 C C . PRO B 1 319 ? 17.613 13.441 29.383 1.00 88.16 447 PRO B C 1
ATOM 7177 O O . PRO B 1 319 ? 16.385 13.382 29.356 1.00 85.57 447 PRO B O 1
ATOM 7181 N N . ARG B 1 320 ? 18.283 14.399 30.014 1.00 92.92 448 ARG B N 1
ATOM 7182 C CA . ARG B 1 320 ? 17.599 15.462 30.739 1.00 93.40 448 ARG B CA 1
ATOM 7183 C C . ARG B 1 320 ? 17.461 16.721 29.892 1.00 89.44 448 ARG B C 1
ATOM 7184 O O . ARG B 1 320 ? 18.451 17.357 29.538 1.00 90.80 448 ARG B O 1
ATOM 7192 N N . VAL B 1 321 ? 16.223 17.072 29.567 1.00 89.48 449 VAL B N 1
ATOM 7193 C CA . VAL B 1 321 ? 15.945 18.269 28.788 1.00 88.65 449 VAL B CA 1
ATOM 7194 C C . VAL B 1 321 ? 15.452 19.381 29.706 1.00 83.17 449 VAL B C 1
ATOM 7195 O O . VAL B 1 321 ? 14.361 19.294 30.273 1.00 86.10 449 VAL B O 1
ATOM 7199 N N . LEU B 1 322 ? 16.262 20.423 29.855 1.00 70.84 450 LEU B N 1
ATOM 7200 C CA . LEU B 1 322 ? 15.916 21.535 30.728 1.00 73.36 450 LEU B CA 1
ATOM 7201 C C . LEU B 1 322 ? 15.449 22.733 29.913 1.00 75.75 450 LEU B C 1
ATOM 7202 O O . LEU B 1 322 ? 16.255 23.570 29.508 1.00 80.59 450 LEU B O 1
ATOM 7207 N N . PHE B 1 323 ? 14.144 22.809 29.669 1.00 78.67 451 PHE B N 1
ATOM 7208 C CA . PHE B 1 323 ? 13.574 23.921 28.919 1.00 78.08 451 PHE B CA 1
ATOM 7209 C C . PHE B 1 323 ? 13.714 25.214 29.711 1.00 75.68 451 PHE B C 1
ATOM 7210 O O . PHE B 1 323 ? 14.030 26.267 29.161 1.00 79.72 451 PHE B O 1
ATOM 7218 N N . ALA B 1 324 ? 13.472 25.120 31.011 1.00 83.32 452 ALA B N 1
ATOM 7219 C CA . ALA B 1 324 ? 13.615 26.259 31.903 1.00 91.68 452 ALA B CA 1
ATOM 7220 C C . ALA B 1 324 ? 14.153 25.772 33.240 1.00 102.61 452 ALA B C 1
ATOM 7221 O O . ALA B 1 324 ? 14.028 24.594 33.573 1.00 110.16 452 ALA B O 1
ATOM 7223 N N . MET B 1 325 ? 14.756 26.676 34.005 1.00 99.71 453 MET B N 1
ATOM 7224 C CA . MET B 1 325 ? 15.340 26.307 35.289 1.00 99.90 453 MET B CA 1
ATOM 7225 C C . MET B 1 325 ? 14.614 26.960 36.462 1.00 102.41 453 MET B C 1
ATOM 7226 O O . MET B 1 325 ? 14.564 28.185 36.567 1.00 109.72 453 MET B O 1
ATOM 7231 N N . GLY B 1 326 ? 14.032 26.140 37.334 1.00 103.79 454 GLY B N 1
ATOM 7232 C CA . GLY B 1 326 ? 14.029 24.698 37.167 1.00 100.60 454 GLY B CA 1
ATOM 7233 C C . GLY B 1 326 ? 12.631 24.178 36.892 1.00 92.70 454 GLY B C 1
ATOM 7234 O O . GLY B 1 326 ? 12.301 23.831 35.759 1.00 95.83 454 GLY B O 1
ATOM 7235 N N . ASP B 1 327 ? 11.806 24.125 37.934 1.00 92.24 455 ASP B N 1
ATOM 7236 C CA . ASP B 1 327 ? 10.420 23.692 37.791 1.00 88.55 455 ASP B CA 1
ATOM 7237 C C . ASP B 1 327 ? 9.558 24.789 37.181 1.00 91.75 455 ASP B C 1
ATOM 7238 O O . ASP B 1 327 ? 9.825 25.978 37.365 1.00 91.14 455 ASP B O 1
ATOM 7243 N N . PHE B 1 328 ? 8.521 24.381 36.456 1.00 91.73 456 PHE B N 1
ATOM 7244 C CA . PHE B 1 328 ? 7.587 25.321 35.848 1.00 83.71 456 PHE B CA 1
ATOM 7245 C C . PHE B 1 328 ? 6.270 24.636 35.505 1.00 84.92 456 PHE B C 1
ATOM 7246 O O . PHE B 1 328 ? 6.097 23.441 35.747 1.00 87.64 456 PHE B O 1
ATOM 7254 N N . SER B 1 329 ? 5.343 25.405 34.943 1.00 87.32 457 SER B N 1
ATOM 7255 C CA . SER B 1 329 ? 4.061 24.872 34.497 1.00 85.41 457 SER B CA 1
ATOM 7256 C C . SER B 1 329 ? 3.569 25.627 33.270 1.00 88.06 457 SER B C 1
ATOM 7257 O O . SER B 1 329 ? 3.618 26.857 33.225 1.00 85.72 457 SER B O 1
ATOM 7260 N N . ILE B 1 330 ? 3.101 24.881 32.275 1.00 93.46 458 ILE B N 1
ATOM 7261 C CA . ILE B 1 330 ? 2.607 25.468 31.037 1.00 91.66 458 ILE B CA 1
ATOM 7262 C C . ILE B 1 330 ? 1.316 26.231 31.282 1.00 98.98 458 ILE B C 1
ATOM 7263 O O . ILE B 1 330 ? 0.394 25.723 31.920 1.00 101.66 458 ILE B O 1
ATOM 7268 N N . VAL B 1 331 ? 1.253 27.454 30.771 1.00 95.87 459 VAL B N 1
ATOM 7269 C CA . VAL B 1 331 ? 0.044 28.254 30.889 1.00 98.96 459 VAL B CA 1
ATOM 7270 C C . VAL B 1 331 ? -0.578 28.491 29.519 1.00 104.42 459 VAL B C 1
ATOM 7271 O O . VAL B 1 331 ? 0.095 28.918 28.579 1.00 107.13 459 VAL B O 1
ATOM 7275 N N . ARG B 1 332 ? -1.868 28.195 29.413 1.00 108.74 460 ARG B N 1
ATOM 7276 C CA . ARG B 1 332 ? -2.589 28.343 28.160 1.00 107.12 460 ARG B CA 1
ATOM 7277 C C . ARG B 1 332 ? -3.362 29.656 28.143 1.00 105.91 460 ARG B C 1
ATOM 7278 O O . ARG B 1 332 ? -4.541 29.697 28.494 1.00 117.24 460 ARG B O 1
ATOM 7286 N N . VAL B 1 333 ? -2.689 30.729 27.742 1.00 101.03 461 VAL B N 1
ATOM 7287 C CA . VAL B 1 333 ? -3.321 32.040 27.668 1.00 108.22 461 VAL B CA 1
ATOM 7288 C C . VAL B 1 333 ? -3.853 32.311 26.262 1.00 113.83 461 VAL B C 1
ATOM 7289 O O . VAL B 1 333 ? -3.135 32.164 25.273 1.00 110.10 461 VAL B O 1
ATOM 7293 N N . THR B 1 334 ? -5.123 32.695 26.182 1.00 116.48 462 THR B N 1
ATOM 7294 C CA . THR B 1 334 ? -5.763 32.957 24.900 1.00 120.50 462 THR B CA 1
ATOM 7295 C C . THR B 1 334 ? -5.586 34.410 24.469 1.00 125.42 462 THR B C 1
ATOM 7296 O O . THR B 1 334 ? -6.073 35.329 25.128 1.00 120.72 462 THR B O 1
ATOM 7300 N N . ARG B 1 335 ? -4.881 34.605 23.359 1.00 130.06 463 ARG B N 1
ATOM 7301 C CA . ARG B 1 335 ? -4.653 35.933 22.805 1.00 124.41 463 ARG B CA 1
ATOM 7302 C C . ARG B 1 335 ? -5.958 36.511 22.275 1.00 121.90 463 ARG B C 1
ATOM 7303 O O . ARG B 1 335 ? -6.885 35.765 21.960 1.00 123.56 463 ARG B O 1
ATOM 7311 N N . PRO B 1 336 ? -6.043 37.848 22.183 1.00 126.01 464 PRO B N 1
ATOM 7312 C CA . PRO B 1 336 ? -7.194 38.463 21.515 1.00 132.87 464 PRO B CA 1
ATOM 7313 C C . PRO B 1 336 ? -7.177 38.133 20.025 1.00 132.51 464 PRO B C 1
ATOM 7314 O O . PRO B 1 336 ? -6.125 37.772 19.497 1.00 132.44 464 PRO B O 1
ATOM 7318 N N . LEU B 1 337 ? -8.324 38.253 19.364 1.00 127.48 465 LEU B N 1
ATOM 7319 C CA . LEU B 1 337 ? -8.453 37.850 17.964 1.00 125.62 465 LEU B CA 1
ATOM 7320 C C . LEU B 1 337 ? -7.500 38.577 17.021 1.00 118.44 465 LEU B C 1
ATOM 7321 O O . LEU B 1 337 ? -6.695 37.945 16.338 1.00 115.42 465 LEU B O 1
ATOM 7326 N N . HIS B 1 338 ? -7.596 39.902 16.989 1.00 120.85 466 HIS B N 1
ATOM 7327 C CA . HIS B 1 338 ? -6.833 40.710 16.040 1.00 125.98 466 HIS B CA 1
ATOM 7328 C C . HIS B 1 338 ? -5.321 40.579 16.208 1.00 125.22 466 HIS B C 1
ATOM 7329 O O . HIS B 1 338 ? -4.570 40.723 15.244 1.00 127.01 466 HIS B O 1
ATOM 7336 N N . GLN B 1 339 ? -4.878 40.303 17.430 1.00 129.21 467 GLN B N 1
ATOM 7337 C CA . GLN B 1 339 ? -3.452 40.165 17.702 1.00 126.35 467 GLN B CA 1
ATOM 7338 C C . GLN B 1 339 ? -2.891 38.848 17.172 1.00 117.83 467 GLN B C 1
ATOM 7339 O O . GLN B 1 339 ? -1.707 38.754 16.852 1.00 124.02 467 GLN B O 1
ATOM 7345 N N . ALA B 1 340 ? -3.746 37.836 17.077 1.00 112.77 468 ALA B N 1
ATOM 7346 C CA . ALA B 1 340 ? -3.331 36.535 16.566 1.00 114.16 468 ALA B CA 1
ATOM 7347 C C . ALA B 1 340 ? -3.272 36.539 15.042 1.00 121.26 468 ALA B C 1
ATOM 7348 O O . ALA B 1 340 ? -2.674 35.653 14.431 1.00 115.96 468 ALA B O 1
ATOM 7350 N N . VAL B 1 341 ? -3.895 37.544 14.435 1.00 124.76 469 VAL B N 1
ATOM 7351 C CA . VAL B 1 341 ? -3.955 37.649 12.983 1.00 113.21 469 VAL B CA 1
ATOM 7352 C C . VAL B 1 341 ? -2.634 38.153 12.407 1.00 123.58 469 VAL B C 1
ATOM 7353 O O . VAL B 1 341 ? -2.198 37.703 11.346 1.00 123.50 469 VAL B O 1
ATOM 7357 N N . GLN B 1 342 ? -1.994 39.079 13.116 1.00 125.90 470 GLN B N 1
ATOM 7358 C CA . GLN B 1 342 ? -0.722 39.640 12.666 1.00 130.61 470 GLN B CA 1
ATOM 7359 C C . GLN B 1 342 ? 0.401 38.605 12.682 1.00 128.03 470 GLN B C 1
ATOM 7360 O O . GLN B 1 342 ? 1.470 38.829 12.114 1.00 129.82 470 GLN B O 1
ATOM 7366 N N . GLY B 1 343 ? 0.153 37.474 13.336 1.00 120.39 471 GLY B N 1
ATOM 7367 C CA . GLY B 1 343 ? 1.087 36.365 13.317 1.00 116.02 471 GLY B CA 1
ATOM 7368 C C . GLY B 1 343 ? 1.149 35.748 11.934 1.00 110.64 471 GLY B C 1
ATOM 7369 O O . GLY B 1 343 ? 2.153 35.147 11.553 1.00 108.48 471 GLY B O 1
ATOM 7370 N N . TRP B 1 344 ? 0.064 35.900 11.182 1.00 114.50 472 TRP B N 1
ATOM 7371 C CA . TRP B 1 344 ? 0.004 35.423 9.806 1.00 115.22 472 TRP B CA 1
ATOM 7372 C C . TRP B 1 344 ? 0.119 36.587 8.827 1.00 123.78 472 TRP B C 1
ATOM 7373 O O . TRP B 1 344 ? 0.550 36.412 7.687 1.00 124.42 472 TRP B O 1
ATOM 7384 N N . LEU B 1 345 ? -0.273 37.773 9.281 1.00 125.26 473 LEU B N 1
ATOM 7385 C CA . LEU B 1 345 ? -0.146 38.983 8.476 1.00 131.75 473 LEU B CA 1
ATOM 7386 C C . LEU B 1 345 ? 1.049 39.809 8.937 1.00 139.63 473 LEU B C 1
ATOM 7387 O O . LEU B 1 345 ? 0.941 40.608 9.867 1.00 137.67 473 LEU B O 1
ATOM 7392 N N . THR B 1 346 ? 2.189 39.611 8.284 1.00 143.51 474 THR B N 1
ATOM 7393 C CA . THR B 1 346 ? 3.404 40.338 8.633 1.00 149.00 474 THR B CA 1
ATOM 7394 C C . THR B 1 346 ? 3.325 41.793 8.181 1.00 149.60 474 THR B C 1
ATOM 7395 O O . THR B 1 346 ? 3.499 42.712 8.982 1.00 147.42 474 THR B O 1
ATOM 7399 N N . SER B 1 347 ? 3.061 41.995 6.894 1.00 146.01 475 SER B N 1
ATOM 7400 C CA . SER B 1 347 ? 2.932 43.337 6.337 1.00 145.08 475 SER B CA 1
ATOM 7401 C C . SER B 1 347 ? 1.465 43.699 6.141 1.00 145.68 475 SER B C 1
ATOM 7402 O O . SER B 1 347 ? 0.779 43.113 5.303 1.00 148.36 475 SER B O 1
ATOM 7405 N N . LEU B 1 348 ? 0.990 44.669 6.916 1.00 141.88 476 LEU B N 1
ATOM 7406 C CA . LEU B 1 348 ? -0.415 45.067 6.875 1.00 141.54 476 LEU B CA 1
ATOM 7407 C C . LEU B 1 348 ? -0.642 46.451 7.484 1.00 145.11 476 LEU B C 1
ATOM 7408 O O . LEU B 1 348 ? 0.143 46.914 8.311 1.00 147.33 476 LEU B O 1
ATOM 7413 N N . GLU B 1 349 ? -1.723 47.103 7.064 1.00 145.69 477 GLU B N 1
ATOM 7414 C CA . GLU B 1 349 ? -2.048 48.447 7.530 1.00 146.12 477 GLU B CA 1
ATOM 7415 C C . GLU B 1 349 ? -3.039 48.386 8.691 1.00 147.53 477 GLU B C 1
ATOM 7416 O O . GLU B 1 349 ? -3.713 47.375 8.886 1.00 146.63 477 GLU B O 1
ATOM 7422 N N . GLU B 1 350 ? -3.126 49.472 9.456 1.00 150.98 478 GLU B N 1
ATOM 7423 C CA . GLU B 1 350 ? -4.024 49.544 10.607 1.00 150.16 478 GLU B CA 1
ATOM 7424 C C . GLU B 1 350 ? -5.490 49.378 10.213 1.00 149.92 478 GLU B C 1
ATOM 7425 O O . GLU B 1 350 ? -6.323 49.007 11.041 1.00 144.20 478 GLU B O 1
ATOM 7431 N N . GLU B 1 351 ? -5.799 49.657 8.949 1.00 154.87 479 GLU B N 1
ATOM 7432 C CA . GLU B 1 351 ? -7.158 49.520 8.437 1.00 157.85 479 GLU B CA 1
ATOM 7433 C C . GLU B 1 351 ? -7.637 48.074 8.539 1.00 155.88 479 GLU B C 1
ATOM 7434 O O . GLU B 1 351 ? -8.822 47.814 8.749 1.00 154.59 479 GLU B O 1
ATOM 7440 N N . ASP B 1 352 ? -6.705 47.138 8.397 1.00 151.97 480 ASP B N 1
ATOM 7441 C CA . ASP B 1 352 ? -7.013 45.723 8.557 1.00 146.79 480 ASP B CA 1
ATOM 7442 C C . ASP B 1 352 ? -7.248 45.396 10.027 1.00 146.20 480 ASP B C 1
ATOM 7443 O O . ASP B 1 352 ? -8.152 44.631 10.365 1.00 141.62 480 ASP B O 1
ATOM 7448 N N . VAL B 1 353 ? -6.432 45.988 10.895 1.00 148.38 481 VAL B N 1
ATOM 7449 C CA . VAL B 1 353 ? -6.523 45.757 12.334 1.00 148.36 481 VAL B CA 1
ATOM 7450 C C . VAL B 1 353 ? -7.880 46.177 12.891 1.00 150.69 481 VAL B C 1
ATOM 7451 O O . VAL B 1 353 ? -8.499 45.442 13.662 1.00 148.99 481 VAL B O 1
ATOM 7455 N N . ASN B 1 354 ? -8.338 47.360 12.493 1.00 151.14 482 ASN B N 1
ATOM 7456 C CA . ASN B 1 354 ? -9.614 47.887 12.963 1.00 150.66 482 ASN B CA 1
ATOM 7457 C C . ASN B 1 354 ? -10.798 47.023 12.538 1.00 145.94 482 ASN B C 1
ATOM 7458 O O . ASN B 1 354 ? -11.835 47.006 13.202 1.00 139.80 482 ASN B O 1
ATOM 7463 N N . GLN B 1 355 ? -10.637 46.305 11.431 1.00 147.07 483 GLN B N 1
ATOM 7464 C CA . GLN B 1 355 ? -11.671 45.391 10.960 1.00 146.56 483 GLN B CA 1
ATOM 7465 C C . GLN B 1 355 ? -11.664 44.097 11.767 1.00 145.24 483 GLN B C 1
ATOM 7466 O O . GLN B 1 355 ? -12.717 43.612 12.182 1.00 142.74 483 GLN B O 1
ATOM 7472 N N . TRP B 1 356 ? -10.475 43.545 11.987 1.00 144.41 484 TRP B N 1
ATOM 7473 C CA . TRP B 1 356 ? -10.331 42.322 12.771 1.00 137.88 484 TRP B CA 1
ATOM 7474 C C . TRP B 1 356 ? -10.765 42.531 14.218 1.00 139.06 484 TRP B C 1
ATOM 7475 O O . TRP B 1 356 ? -11.314 41.625 14.846 1.00 144.33 484 TRP B O 1
ATOM 7486 N N . ARG B 1 357 ? -10.516 43.726 14.743 1.00 136.77 485 ARG B N 1
ATOM 7487 C CA . ARG B 1 357 ? -10.914 44.056 16.106 1.00 145.08 485 ARG B CA 1
ATOM 7488 C C . ARG B 1 357 ? -12.430 44.211 16.189 1.00 145.58 485 ARG B C 1
ATOM 7489 O O . ARG B 1 357 ? -13.028 44.038 17.252 1.00 141.09 485 ARG B O 1
ATOM 7497 N N . ALA B 1 358 ? -13.046 44.535 15.056 1.00 145.88 486 ALA B N 1
ATOM 7498 C CA . ALA B 1 358 ? -14.496 44.666 14.981 1.00 147.90 486 ALA B CA 1
ATOM 7499 C C . ALA B 1 358 ? -15.153 43.298 14.828 1.00 149.67 486 ALA B C 1
ATOM 7500 O O . ALA B 1 358 ? -16.296 43.097 15.241 1.00 152.32 486 ALA B O 1
ATOM 7502 N N . PHE B 1 359 ? -14.422 42.360 14.234 1.00 145.43 487 PHE B N 1
ATOM 7503 C CA . PHE B 1 359 ? -14.916 40.999 14.051 1.00 148.23 487 PHE B CA 1
ATOM 7504 C C . PHE B 1 359 ? -14.839 40.228 15.365 1.00 147.66 487 PHE B C 1
ATOM 7505 O O . PHE B 1 359 ? -15.422 39.153 15.504 1.00 151.78 487 PHE B O 1
ATOM 7513 N N . GLU B 1 360 ? -14.114 40.793 16.325 1.00 139.91 488 GLU B N 1
ATOM 7514 C CA . GLU B 1 360 ? -13.916 40.169 17.628 1.00 140.60 488 GLU B CA 1
ATOM 7515 C C . GLU B 1 360 ? -15.205 40.164 18.449 1.00 140.47 488 GLU B C 1
ATOM 7516 O O . GLU B 1 360 ? -15.361 39.368 19.375 1.00 133.43 488 GLU B O 1
ATOM 7522 N N . ALA B 1 361 ? -16.131 41.048 18.094 1.00 140.62 489 ALA B N 1
ATOM 7523 C CA . ALA B 1 361 ? -17.376 41.198 18.841 1.00 145.98 489 ALA B CA 1
ATOM 7524 C C . ALA B 1 361 ? -18.376 40.075 18.569 1.00 147.64 489 ALA B C 1
ATOM 7525 O O . ALA B 1 361 ? -19.235 39.786 19.403 1.00 144.11 489 ALA B O 1
ATOM 7527 N N . GLU B 1 362 ? -18.261 39.444 17.403 1.00 141.45 490 GLU B N 1
ATOM 7528 C CA . GLU B 1 362 ? -19.206 38.405 16.999 1.00 140.90 490 GLU B CA 1
ATOM 7529 C C . GLU B 1 362 ? -19.034 37.134 17.829 1.00 133.36 490 GLU B C 1
ATOM 7530 O O . GLU B 1 362 ? -18.017 36.952 18.496 1.00 131.58 490 GLU B O 1
ATOM 7536 N N . ALA B 1 363 ? -20.037 36.261 17.790 1.00 136.34 491 ALA B N 1
ATOM 7537 C CA . ALA B 1 363 ? -19.990 34.999 18.521 1.00 128.08 491 ALA B CA 1
ATOM 7538 C C . ALA B 1 363 ? -18.950 34.058 17.922 1.00 114.72 491 ALA B C 1
ATOM 7539 O O . ALA B 1 363 ? -18.530 34.236 16.778 1.00 110.71 491 ALA B O 1
ATOM 7541 N N . ASN B 1 364 ? -18.548 33.059 18.705 1.00 116.33 492 ASN B N 1
ATOM 7542 C CA . ASN B 1 364 ? -17.509 32.109 18.307 1.00 108.04 492 ASN B CA 1
ATOM 7543 C C . ASN B 1 364 ? -16.217 32.803 17.887 1.00 106.95 492 ASN B C 1
ATOM 7544 O O . ASN B 1 364 ? -15.509 32.336 16.996 1.00 107.30 492 ASN B O 1
ATOM 7549 N N . ALA B 1 365 ? -15.917 33.919 18.541 1.00 111.84 493 ALA B N 1
ATOM 7550 C CA . ALA B 1 365 ? -14.764 34.737 18.186 1.00 108.40 493 ALA B CA 1
ATOM 7551 C C . ALA B 1 365 ? -13.458 34.146 18.704 1.00 105.12 493 ALA B C 1
ATOM 7552 O O . ALA B 1 365 ? -12.531 33.899 17.933 1.00 101.67 493 ALA B O 1
ATOM 7554 N N . ALA B 1 366 ? -13.395 33.925 20.013 1.00 110.03 494 ALA B N 1
ATOM 7555 C CA . ALA B 1 366 ? -12.179 33.450 20.664 1.00 105.26 494 ALA B CA 1
ATOM 7556 C C . ALA B 1 366 ? -11.733 32.082 20.153 1.00 107.92 494 ALA B C 1
ATOM 7557 O O . ALA B 1 366 ? -10.544 31.760 20.181 1.00 113.49 494 ALA B O 1
ATOM 7559 N N . ALA B 1 367 ? -12.689 31.285 19.687 1.00 100.35 495 ALA B N 1
ATOM 7560 C CA . ALA B 1 367 ? -12.402 29.938 19.204 1.00 100.90 495 ALA B CA 1
ATOM 7561 C C . ALA B 1 367 ? -11.440 29.948 18.020 1.00 104.50 495 ALA B C 1
ATOM 7562 O O . ALA B 1 367 ? -10.518 29.136 17.955 1.00 108.12 495 ALA B O 1
ATOM 7564 N N . PHE B 1 368 ? -11.658 30.871 17.089 1.00 104.01 496 PHE B N 1
ATOM 7565 C CA . PHE B 1 368 ? -10.808 30.981 15.909 1.00 99.81 496 PHE B CA 1
ATOM 7566 C C . PHE B 1 368 ? -9.480 31.650 16.249 1.00 101.44 496 PHE B C 1
ATOM 7567 O O . PHE B 1 368 ? -8.471 31.425 15.579 1.00 96.12 496 PHE B O 1
ATOM 7575 N N . SER B 1 369 ? -9.487 32.473 17.292 1.00 105.53 497 SER B N 1
ATOM 7576 C CA . SER B 1 369 ? -8.277 33.150 17.737 1.00 108.57 497 SER B CA 1
ATOM 7577 C C . SER B 1 369 ? -7.258 32.135 18.239 1.00 107.87 497 SER B C 1
ATOM 7578 O O . SER B 1 369 ? -6.063 32.249 17.964 1.00 102.78 497 SER B O 1
ATOM 7581 N N . GLY B 1 370 ? -7.743 31.139 18.973 1.00 104.47 498 GLY B N 1
ATOM 7582 C CA . GLY B 1 370 ? -6.891 30.078 19.475 1.00 108.76 498 GLY B CA 1
ATOM 7583 C C . GLY B 1 370 ? -6.501 29.109 18.377 1.00 100.15 498 GLY B C 1
ATOM 7584 O O . GLY B 1 370 ? -5.479 28.428 18.468 1.00 97.74 498 GLY B O 1
ATOM 7585 N N . PHE B 1 371 ? -7.321 29.050 17.333 1.00 98.65 499 PHE B N 1
ATOM 7586 C CA . PHE B 1 371 ? -7.064 28.163 16.206 1.00 91.53 499 PHE B CA 1
ATOM 7587 C C . PHE B 1 371 ? -5.812 28.583 15.445 1.00 93.25 499 PHE B C 1
ATOM 7588 O O . PHE B 1 371 ? -4.982 27.746 15.096 1.00 93.22 499 PHE B O 1
ATOM 7596 N N . LEU B 1 372 ? -5.684 29.882 15.189 1.00 96.74 500 LEU B N 1
ATOM 7597 C CA . LEU B 1 372 ? -4.535 30.413 14.462 1.00 97.90 500 LEU B CA 1
ATOM 7598 C C . LEU B 1 372 ? -3.240 30.221 15.245 1.00 98.35 500 LEU B C 1
ATOM 7599 O O . LEU B 1 372 ? -2.170 30.054 14.660 1.00 88.62 500 LEU B O 1
ATOM 7604 N N . ASP B 1 373 ? -3.348 30.246 16.570 1.00 102.65 501 ASP B N 1
ATOM 7605 C CA . ASP B 1 373 ? -2.190 30.079 17.440 1.00 89.27 501 ASP B CA 1
ATOM 7606 C C . ASP B 1 373 ? -1.696 28.637 17.452 1.00 85.48 501 ASP B C 1
ATOM 7607 O O . ASP B 1 373 ? -0.509 28.382 17.256 1.00 91.32 501 ASP B O 1
ATOM 7612 N N . TYR B 1 374 ? -2.608 27.697 17.682 1.00 78.78 502 TYR B N 1
ATOM 7613 C CA . TYR B 1 374 ? -2.261 26.280 17.673 1.00 80.14 502 TYR B CA 1
ATOM 7614 C C . TYR B 1 374 ? -1.784 25.821 16.298 1.00 91.91 502 TYR B C 1
ATOM 7615 O O . TYR B 1 374 ? -0.905 24.966 16.191 1.00 91.98 502 TYR B O 1
ATOM 7624 N N . LEU B 1 375 ? -2.369 26.394 15.250 1.00 92.43 503 LEU B N 1
ATOM 7625 C CA . LEU B 1 375 ? -1.984 26.064 13.882 1.00 84.40 503 LEU B CA 1
ATOM 7626 C C . LEU B 1 375 ? -0.589 26.599 13.577 1.00 88.03 503 LEU B C 1
ATOM 7627 O O . LEU B 1 375 ? 0.183 25.974 12.850 1.00 83.50 503 LEU B O 1
ATOM 7632 N N . GLY B 1 376 ? -0.271 27.758 14.145 1.00 86.56 504 GLY B N 1
ATOM 7633 C CA . GLY B 1 376 ? 1.012 28.394 13.913 1.00 86.03 504 GLY B CA 1
ATOM 7634 C C . GLY B 1 376 ? 2.055 28.040 14.955 1.00 89.87 504 GLY B C 1
ATOM 7635 O O . GLY B 1 376 ? 3.149 28.607 14.963 1.00 93.14 504 GLY B O 1
ATOM 7636 N N . ASP B 1 377 ? 1.722 27.102 15.836 1.00 81.05 505 ASP B N 1
ATOM 7637 C CA . ASP B 1 377 ? 2.654 26.673 16.872 1.00 75.10 505 ASP B CA 1
ATOM 7638 C C . ASP B 1 377 ? 3.281 25.328 16.523 1.00 77.23 505 ASP B C 1
ATOM 7639 O O . ASP B 1 377 ? 3.244 24.388 17.317 1.00 72.16 505 ASP B O 1
ATOM 7644 N N . THR B 1 378 ? 3.837 25.233 15.319 1.00 75.50 506 THR B N 1
ATOM 7645 C CA . THR B 1 378 ? 4.573 24.045 14.904 1.00 76.80 506 THR B CA 1
ATOM 7646 C C . THR B 1 378 ? 5.858 24.458 14.199 1.00 80.33 506 THR B C 1
ATOM 7647 O O . THR B 1 378 ? 6.256 25.621 14.250 1.00 78.11 506 THR B O 1
ATOM 7651 N N . GLN B 1 379 ? 6.500 23.501 13.536 1.00 83.08 507 GLN B N 1
ATOM 7652 C CA . GLN B 1 379 ? 7.747 23.761 12.827 1.00 83.92 507 GLN B CA 1
ATOM 7653 C C . GLN B 1 379 ? 7.507 24.122 11.363 1.00 87.28 507 GLN B C 1
ATOM 7654 O O . GLN B 1 379 ? 8.005 25.137 10.874 1.00 87.15 507 GLN B O 1
ATOM 7660 N N . ASN B 1 380 ? 6.735 23.290 10.672 1.00 89.37 508 ASN B N 1
ATOM 7661 C CA . ASN B 1 380 ? 6.537 23.443 9.234 1.00 88.47 508 ASN B CA 1
ATOM 7662 C C . ASN B 1 380 ? 5.448 24.440 8.840 1.00 80.89 508 ASN B C 1
ATOM 7663 O O . ASN B 1 380 ? 5.433 24.930 7.712 1.00 87.03 508 ASN B O 1
ATOM 7668 N N . THR B 1 381 ? 4.541 24.740 9.763 1.00 72.28 509 THR B N 1
ATOM 7669 C CA . THR B 1 381 ? 3.471 25.690 9.477 1.00 77.11 509 THR B CA 1
ATOM 7670 C C . THR B 1 381 ? 3.938 27.131 9.659 1.00 80.05 509 THR B C 1
ATOM 7671 O O . THR B 1 381 ? 3.155 28.069 9.518 1.00 85.70 509 THR B O 1
ATOM 7675 N N . ARG B 1 382 ? 5.217 27.300 9.974 1.00 80.41 510 ARG B N 1
ATOM 7676 C CA . ARG B 1 382 ? 5.801 28.629 10.081 1.00 90.58 510 ARG B CA 1
ATOM 7677 C C . ARG B 1 382 ? 6.606 28.947 8.826 1.00 97.09 510 ARG B C 1
ATOM 7678 O O . ARG B 1 382 ? 7.250 29.992 8.734 1.00 92.39 510 ARG B O 1
ATOM 7686 N N . HIS B 1 383 ? 6.561 28.030 7.863 1.00 98.51 511 HIS B N 1
ATOM 7687 C CA . HIS B 1 383 ? 7.227 28.218 6.581 1.00 100.92 511 HIS B CA 1
ATOM 7688 C C . HIS B 1 383 ? 6.550 29.349 5.813 1.00 103.80 511 HIS B C 1
ATOM 7689 O O . HIS B 1 383 ? 5.323 29.393 5.726 1.00 106.41 511 HIS B O 1
ATOM 7696 N N . PRO B 1 384 ? 7.352 30.270 5.254 1.00 98.16 512 PRO B N 1
ATOM 7697 C CA . PRO B 1 384 ? 6.863 31.493 4.604 1.00 96.14 512 PRO B CA 1
ATOM 7698 C C . PRO B 1 384 ? 5.825 31.261 3.506 1.00 95.57 512 PRO B C 1
ATOM 7699 O O . PRO B 1 384 ? 4.918 32.079 3.356 1.00 95.65 512 PRO B O 1
ATOM 7703 N N . ASP B 1 385 ? 5.950 30.169 2.758 1.00 100.10 513 ASP B N 1
ATOM 7704 C CA . ASP B 1 385 ? 5.025 29.905 1.658 1.00 102.86 513 ASP B CA 1
ATOM 7705 C C . ASP B 1 385 ? 3.673 29.388 2.151 1.00 101.77 513 ASP B C 1
ATOM 7706 O O . ASP B 1 385 ? 2.635 29.694 1.565 1.00 105.24 513 ASP B O 1
ATOM 7711 N N . PHE B 1 386 ? 3.691 28.606 3.226 1.00 105.57 514 PHE B N 1
ATOM 7712 C CA . PHE B 1 386 ? 2.453 28.167 3.860 1.00 97.09 514 PHE B CA 1
ATOM 7713 C C . PHE B 1 386 ? 1.812 29.343 4.582 1.00 90.16 514 PHE B C 1
ATOM 7714 O O . PHE B 1 386 ? 0.590 29.446 4.658 1.00 91.00 514 PHE B O 1
ATOM 7722 N N . LYS B 1 387 ? 2.653 30.227 5.110 1.00 91.66 515 LYS B N 1
ATOM 7723 C CA . LYS B 1 387 ? 2.186 31.445 5.759 1.00 96.73 515 LYS B CA 1
ATOM 7724 C C . LYS B 1 387 ? 1.489 32.339 4.742 1.00 102.38 515 LYS B C 1
ATOM 7725 O O . LYS B 1 387 ? 0.536 33.046 5.068 1.00 104.57 515 LYS B O 1
ATOM 7731 N N . GLU B 1 388 ? 1.970 32.297 3.504 1.00 105.13 516 GLU B N 1
ATOM 7732 C CA . GLU B 1 388 ? 1.377 33.068 2.419 1.00 110.23 516 GLU B CA 1
ATOM 7733 C C . GLU B 1 388 ? -0.014 32.544 2.075 1.00 108.41 516 GLU B C 1
ATOM 7734 O O . GLU B 1 388 ? -0.939 33.322 1.837 1.00 109.89 516 GLU B O 1
ATOM 7740 N N . GLN B 1 389 ? -0.153 31.221 2.050 1.00 102.72 517 GLN B N 1
ATOM 7741 C CA . GLN B 1 389 ? -1.426 30.586 1.727 1.00 103.85 517 GLN B CA 1
ATOM 7742 C C . GLN B 1 389 ? -2.492 30.901 2.772 1.00 107.57 517 GLN B C 1
ATOM 7743 O O . GLN B 1 389 ? -3.628 31.233 2.432 1.00 112.61 517 GLN B O 1
ATOM 7749 N N . VAL B 1 390 ? -2.119 30.793 4.043 1.00 104.17 518 VAL B N 1
ATOM 7750 C CA . VAL B 1 390 ? -3.031 31.098 5.140 1.00 104.32 518 VAL B CA 1
ATOM 7751 C C . VAL B 1 390 ? -3.378 32.585 5.144 1.00 106.37 518 VAL B C 1
ATOM 7752 O O . VAL B 1 390 ? -4.518 32.966 5.412 1.00 105.69 518 VAL B O 1
ATOM 7756 N N . SER B 1 391 ? -2.388 33.417 4.835 1.00 105.92 519 SER B N 1
ATOM 7757 C CA . SER B 1 391 ? -2.595 34.858 4.733 1.00 109.69 519 SER B CA 1
ATOM 7758 C C . SER B 1 391 ? -3.600 35.183 3.635 1.00 114.20 519 SER B C 1
ATOM 7759 O O . SER B 1 391 ? -4.452 36.056 3.798 1.00 119.94 519 SER B O 1
ATOM 7762 N N . ALA B 1 392 ? -3.490 34.474 2.516 1.00 110.43 520 ALA B N 1
ATOM 7763 C CA . ALA B 1 392 ? -4.415 34.647 1.404 1.00 109.72 520 ALA B CA 1
ATOM 7764 C C . ALA B 1 392 ? -5.802 34.156 1.793 1.00 106.91 520 ALA B C 1
ATOM 7765 O O . ALA B 1 392 ? -6.812 34.740 1.400 1.00 111.07 520 ALA B O 1
ATOM 7767 N N . TRP B 1 393 ? -5.844 33.077 2.566 1.00 106.22 521 TRP B N 1
ATOM 7768 C CA . TRP B 1 393 ? -7.110 32.539 3.042 1.00 104.77 521 TRP B CA 1
ATOM 7769 C C . TRP B 1 393 ? -7.749 33.514 4.025 1.00 103.84 521 TRP B C 1
ATOM 7770 O O . TRP B 1 393 ? -8.958 33.735 3.990 1.00 102.70 521 TRP B O 1
ATOM 7781 N N . LEU B 1 394 ? -6.925 34.108 4.886 1.00 109.25 522 LEU B N 1
ATOM 7782 C CA . LEU B 1 394 ? -7.396 35.116 5.833 1.00 109.83 522 LEU B CA 1
ATOM 7783 C C . LEU B 1 394 ? -7.783 36.413 5.131 1.00 112.34 522 LEU B C 1
ATOM 7784 O O . LEU B 1 394 ? -8.589 37.191 5.642 1.00 116.28 522 LEU B O 1
ATOM 7789 N N . MET B 1 395 ? -7.201 36.638 3.958 1.00 111.24 523 MET B N 1
ATOM 7790 C CA . MET B 1 395 ? -7.469 37.843 3.186 1.00 114.17 523 MET B CA 1
ATOM 7791 C C . MET B 1 395 ? -8.903 37.843 2.671 1.00 117.17 523 MET B C 1
ATOM 7792 O O . MET B 1 395 ? -9.593 38.861 2.726 1.00 116.45 523 MET B O 1
ATOM 7797 N N . ARG B 1 396 ? -9.346 36.693 2.173 1.00 116.25 524 ARG B N 1
ATOM 7798 C CA . ARG B 1 396 ? -10.713 36.549 1.686 1.00 116.84 524 ARG B CA 1
ATOM 7799 C C . ARG B 1 396 ? -11.725 36.704 2.822 1.00 108.86 524 ARG B C 1
ATOM 7800 O O . ARG B 1 396 ? -12.793 37.287 2.637 1.00 120.11 524 ARG B O 1
ATOM 7808 N N . LEU B 1 397 ? -11.373 36.188 3.997 1.00 106.67 525 LEU B N 1
ATOM 7809 C CA . LEU B 1 397 ? -12.268 36.203 5.154 1.00 106.70 525 LEU B CA 1
ATOM 7810 C C . LEU B 1 397 ? -12.636 37.626 5.601 1.00 109.65 525 LEU B C 1
ATOM 7811 O O . LEU B 1 397 ? -13.789 37.889 5.942 1.00 115.00 525 LEU B O 1
ATOM 7816 N N . ALA B 1 398 ? -11.660 38.533 5.593 1.00 113.96 526 ALA B N 1
ATOM 7817 C CA . ALA B 1 398 ? -11.900 39.946 5.896 1.00 121.51 526 ALA B CA 1
ATOM 7818 C C . ALA B 1 398 ? -13.077 40.521 5.097 1.00 121.43 526 ALA B C 1
ATOM 7819 O O . ALA B 1 398 ? -13.995 41.106 5.668 1.00 127.63 526 ALA B O 1
ATOM 7821 N N . GLU B 1 399 ? -13.037 40.352 3.778 1.00 114.08 527 GLU B N 1
ATOM 7822 C CA . GLU B 1 399 ? -14.149 40.738 2.912 1.00 121.67 527 GLU B CA 1
ATOM 7823 C C . GLU B 1 399 ? -15.390 39.883 3.150 1.00 128.83 527 GLU B C 1
ATOM 7824 O O . GLU B 1 399 ? -16.465 40.408 3.429 1.00 130.66 527 GLU B O 1
ATOM 7830 N N . ASP B 1 400 ? -15.238 38.570 3.017 1.00 122.96 528 ASP B N 1
ATOM 7831 C CA . ASP B 1 400 ? -16.385 37.662 2.938 1.00 116.99 528 ASP B CA 1
ATOM 7832 C C . ASP B 1 400 ? -17.500 37.867 3.972 1.00 113.66 528 ASP B C 1
ATOM 7833 O O . ASP B 1 400 ? -18.672 37.950 3.594 1.00 127.71 528 ASP B O 1
ATOM 7838 N N . SER B 1 401 ? -17.134 37.927 5.254 1.00 108.22 529 SER B N 1
ATOM 7839 C CA . SER B 1 401 ? -18.092 37.989 6.372 1.00 118.02 529 SER B CA 1
ATOM 7840 C C . SER B 1 401 ? -18.937 36.724 6.507 1.00 113.04 529 SER B C 1
ATOM 7841 O O . SER B 1 401 ? -18.927 36.068 7.551 1.00 113.46 529 SER B O 1
ATOM 7844 N N . ALA B 1 402 ? -19.670 36.402 5.447 1.00 111.59 530 ALA B N 1
ATOM 7845 C CA . ALA B 1 402 ? -20.587 35.270 5.433 1.00 106.23 530 ALA B CA 1
ATOM 7846 C C . ALA B 1 402 ? -19.907 33.941 5.768 1.00 109.03 530 ALA B C 1
ATOM 7847 O O . ALA B 1 402 ? -20.476 33.120 6.487 1.00 109.56 530 ALA B O 1
ATOM 7849 N N . LEU B 1 403 ? -18.702 33.727 5.243 1.00 110.17 531 LEU B N 1
ATOM 7850 C CA . LEU B 1 403 ? -17.971 32.479 5.467 1.00 103.24 531 LEU B CA 1
ATOM 7851 C C . LEU B 1 403 ? -17.359 32.416 6.859 1.00 107.63 531 LEU B C 1
ATOM 7852 O O . LEU B 1 403 ? -17.290 31.347 7.460 1.00 109.99 531 LEU B O 1
ATOM 7857 N N . ARG B 1 404 ? -16.907 33.561 7.359 1.00 109.35 532 ARG B N 1
ATOM 7858 C CA . ARG B 1 404 ? -16.292 33.632 8.681 1.00 106.96 532 ARG B CA 1
ATOM 7859 C C . ARG B 1 404 ? -17.192 33.052 9.766 1.00 108.05 532 ARG B C 1
ATOM 7860 O O . ARG B 1 404 ? -16.717 32.367 10.673 1.00 112.81 532 ARG B O 1
ATOM 7868 N N . GLU B 1 405 ? -18.490 33.323 9.662 1.00 102.47 533 GLU B N 1
ATOM 7869 C CA . GLU B 1 405 ? -19.457 32.814 10.624 1.00 107.41 533 GLU B CA 1
ATOM 7870 C C . GLU B 1 405 ? -19.452 31.288 10.642 1.00 105.94 533 GLU B C 1
ATOM 7871 O O . GLU B 1 405 ? -19.552 30.668 11.702 1.00 109.62 533 GLU B O 1
ATOM 7877 N N . THR B 1 406 ? -19.331 30.692 9.461 1.00 101.96 534 THR B N 1
ATOM 7878 C CA . THR B 1 406 ? -19.288 29.241 9.336 1.00 103.11 534 THR B CA 1
ATOM 7879 C C . THR B 1 406 ? -17.922 28.710 9.766 1.00 104.75 534 THR B C 1
ATOM 7880 O O . THR B 1 406 ? -17.810 27.604 10.295 1.00 102.80 534 THR B O 1
ATOM 7884 N N . VAL B 1 407 ? -16.886 29.511 9.539 1.00 108.19 535 VAL B N 1
ATOM 7885 C CA . VAL B 1 407 ? -15.535 29.151 9.951 1.00 104.43 535 VAL B CA 1
ATOM 7886 C C . VAL B 1 407 ? -15.398 29.229 11.471 1.00 105.40 535 VAL B C 1
ATOM 7887 O O . VAL B 1 407 ? -14.757 28.383 12.094 1.00 104.63 535 VAL B O 1
ATOM 7891 N N . PHE B 1 408 ? -16.018 30.243 12.066 1.00 104.64 536 PHE B N 1
ATOM 7892 C CA . PHE B 1 408 ? -15.938 30.442 13.509 1.00 94.15 536 PHE B CA 1
ATOM 7893 C C . PHE B 1 408 ? -16.707 29.371 14.279 1.00 98.56 536 PHE B C 1
ATOM 7894 O O . PHE B 1 408 ? -16.317 28.991 15.381 1.00 105.07 536 PHE B O 1
ATOM 7902 N N . ILE B 1 409 ? -17.799 28.887 13.697 1.00 103.56 537 ILE B N 1
ATOM 7903 C CA . ILE B 1 409 ? -18.641 27.903 14.371 1.00 106.53 537 ILE B CA 1
ATOM 7904 C C . ILE B 1 409 ? -18.026 26.504 14.317 1.00 106.30 537 ILE B C 1
ATOM 7905 O O . ILE B 1 409 ? -18.343 25.648 15.143 1.00 105.45 537 ILE B O 1
ATOM 7910 N N . ILE B 1 410 ? -17.139 26.277 13.352 1.00 102.09 538 ILE B N 1
ATOM 7911 C CA . ILE B 1 410 ? -16.463 24.989 13.238 1.00 105.12 538 ILE B CA 1
ATOM 7912 C C . ILE B 1 410 ? -15.157 25.009 14.030 1.00 108.13 538 ILE B C 1
ATOM 7913 O O . ILE B 1 410 ? -14.533 23.970 14.252 1.00 109.95 538 ILE B O 1
ATOM 7918 N N . ALA B 1 411 ? -14.754 26.201 14.459 1.00 108.65 539 ALA B N 1
ATOM 7919 C CA . ALA B 1 411 ? -13.593 26.353 15.327 1.00 103.24 539 ALA B CA 1
ATOM 7920 C C . ALA B 1 411 ? -14.005 26.148 16.779 1.00 103.75 539 ALA B C 1
ATOM 7921 O O . ALA B 1 411 ? -13.189 25.776 17.622 1.00 106.59 539 ALA B O 1
ATOM 7923 N N . MET B 1 412 ? -15.281 26.394 17.060 1.00 105.73 540 MET B N 1
ATOM 7924 C CA . MET B 1 412 ? -15.826 26.222 18.401 1.00 109.06 540 MET B CA 1
ATOM 7925 C C . MET B 1 412 ? -16.148 24.757 18.673 1.00 114.65 540 MET B C 1
ATOM 7926 O O . MET B 1 412 ? -15.874 24.244 19.756 1.00 126.66 540 MET B O 1
ATOM 7931 N N . ASN B 1 413 ? -16.729 24.088 17.683 1.00 112.58 541 ASN B N 1
ATOM 7932 C CA . ASN B 1 413 ? -17.078 22.678 17.817 1.00 120.34 541 ASN B CA 1
ATOM 7933 C C . ASN B 1 413 ? -15.850 21.776 17.884 1.00 123.41 541 ASN B C 1
ATOM 7934 O O . ASN B 1 413 ? -15.928 20.639 18.350 1.00 130.76 541 ASN B O 1
ATOM 7939 N N . ALA B 1 414 ? -14.717 22.290 17.419 1.00 115.15 542 ALA B N 1
ATOM 7940 C CA . ALA B 1 414 ? -13.485 21.512 17.382 1.00 114.69 542 ALA B CA 1
ATOM 7941 C C . ALA B 1 414 ? -12.702 21.621 18.686 1.00 120.84 542 ALA B C 1
ATOM 7942 O O . ALA B 1 414 ? -11.891 20.751 19.002 1.00 125.49 542 ALA B O 1
ATOM 7944 N N . THR B 1 415 ? -12.948 22.687 19.440 1.00 127.03 543 THR B N 1
ATOM 7945 C CA . THR B 1 415 ? -12.210 22.931 20.676 1.00 133.45 543 THR B CA 1
ATOM 7946 C C . THR B 1 415 ? -12.959 22.449 21.916 1.00 123.77 543 THR B C 1
ATOM 7947 O O . THR B 1 415 ? -12.366 22.295 22.984 1.00 129.02 543 THR B O 1
ATOM 7951 N N . ILE B 1 416 ? -14.259 22.211 21.776 1.00 117.10 544 ILE B N 1
ATOM 7952 C CA . ILE B 1 416 ? -15.065 21.744 22.900 1.00 128.13 544 ILE B CA 1
ATOM 7953 C C . ILE B 1 416 ? -14.863 20.254 23.164 1.00 134.46 544 ILE B C 1
ATOM 7954 O O . ILE B 1 416 ? -14.980 19.795 24.301 1.00 143.83 544 ILE B O 1
ATOM 7959 N N . SER B 1 417 ? -14.557 19.503 22.110 1.00 126.83 545 SER B N 1
ATOM 7960 C CA . SER B 1 417 ? -14.293 18.076 22.243 1.00 133.41 545 SER B CA 1
ATOM 7961 C C . SER B 1 417 ? -12.888 17.849 22.791 1.00 140.58 545 SER B C 1
ATOM 7962 O O . SER B 1 417 ? -12.715 17.473 23.951 1.00 143.36 545 SER B O 1
ATOM 7965 N N . CYS B 1 418 ? -11.888 18.082 21.947 1.00 142.64 546 CYS B N 1
ATOM 7966 C CA . CYS B 1 418 ? -10.491 17.974 22.352 1.00 144.66 546 CYS B CA 1
ATOM 7967 C C . CYS B 1 418 ? -9.665 19.092 21.725 1.00 144.21 546 CYS B C 1
ATOM 7968 O O . CYS B 1 418 ? -9.802 19.386 20.537 1.00 142.11 546 CYS B O 1
ATOM 7971 N N . GLU B 1 419 ? -8.807 19.711 22.529 1.00 142.94 547 GLU B N 1
ATOM 7972 C CA . GLU B 1 419 ? -7.989 20.828 22.068 1.00 142.83 547 GLU B CA 1
ATOM 7973 C C . GLU B 1 419 ? -6.977 20.387 21.011 1.00 144.67 547 GLU B C 1
ATOM 7974 O O . GLU B 1 419 ? -6.530 21.191 20.192 1.00 140.26 547 GLU B O 1
ATOM 7980 N N . ASP B 1 420 ? -6.628 19.104 21.030 1.00 145.53 548 ASP B N 1
ATOM 7981 C CA . ASP B 1 420 ? -5.659 18.554 20.086 1.00 147.40 548 ASP B CA 1
ATOM 7982 C C . ASP B 1 420 ? -6.175 18.577 18.649 1.00 142.83 548 ASP B C 1
ATOM 7983 O O . ASP B 1 420 ? -5.417 18.841 17.715 1.00 140.40 548 ASP B O 1
ATOM 7988 N N . ARG B 1 421 ? -7.464 18.297 18.478 1.00 137.44 549 ARG B N 1
ATOM 7989 C CA . ARG B 1 421 ? -8.064 18.244 17.148 1.00 134.53 549 ARG B CA 1
ATOM 7990 C C . ARG B 1 421 ? -8.107 19.620 16.492 1.00 123.06 549 ARG B C 1
ATOM 7991 O O . ARG B 1 421 ? -9.148 20.277 16.469 1.00 122.67 549 ARG B O 1
ATOM 7999 N N . VAL B 1 422 ? -6.969 20.047 15.956 1.00 115.34 550 VAL B N 1
ATOM 8000 C CA . VAL B 1 422 ? -6.863 21.344 15.301 1.00 107.38 550 VAL B CA 1
ATOM 8001 C C . VAL B 1 422 ? -6.673 21.159 13.794 1.00 105.13 550 VAL B C 1
ATOM 8002 O O . VAL B 1 422 ? -6.992 22.044 12.998 1.00 96.65 550 VAL B O 1
ATOM 8006 N N . THR B 1 423 ? -6.173 19.991 13.408 1.00 103.17 551 THR B N 1
ATOM 8007 C CA . THR B 1 423 ? -5.925 19.695 12.003 1.00 98.12 551 THR B CA 1
ATOM 8008 C C . THR B 1 423 ? -7.215 19.362 11.257 1.00 94.53 551 THR B C 1
ATOM 8009 O O . THR B 1 423 ? -7.341 19.644 10.066 1.00 104.68 551 THR B O 1
ATOM 8013 N N . LEU B 1 424 ? -8.174 18.767 11.959 1.00 96.20 552 LEU B N 1
ATOM 8014 C CA . LEU B 1 424 ? -9.446 18.404 11.349 1.00 100.61 552 LEU B CA 1
ATOM 8015 C C . LEU B 1 424 ? -10.266 19.653 11.062 1.00 99.30 552 LEU B C 1
ATOM 8016 O O . LEU B 1 424 ? -10.975 19.726 10.058 1.00 101.55 552 LEU B O 1
ATOM 8021 N N . ALA B 1 425 ? -10.162 20.635 11.952 1.00 99.22 553 ALA B N 1
ATOM 8022 C CA . ALA B 1 425 ? -10.875 21.895 11.793 1.00 101.36 553 ALA B CA 1
ATOM 8023 C C . ALA B 1 425 ? -10.371 22.653 10.570 1.00 101.34 553 ALA B C 1
ATOM 8024 O O . ALA B 1 425 ? -11.155 23.247 9.831 1.00 100.79 553 ALA B O 1
ATOM 8026 N N . TYR B 1 426 ? -9.058 22.622 10.360 1.00 96.73 554 TYR B N 1
ATOM 8027 C CA . TYR B 1 426 ? -8.445 23.294 9.220 1.00 93.02 554 TYR B CA 1
ATOM 8028 C C . TYR B 1 426 ? -8.948 22.718 7.903 1.00 94.32 554 TYR B C 1
ATOM 8029 O O . TYR B 1 426 ? -9.126 23.443 6.925 1.00 101.98 554 TYR B O 1
ATOM 8038 N N . HIS B 1 427 ? -9.180 21.410 7.886 1.00 91.57 555 HIS B N 1
ATOM 8039 C CA . HIS B 1 427 ? -9.687 20.741 6.695 1.00 92.98 555 HIS B CA 1
ATOM 8040 C C . HIS B 1 427 ? -11.148 21.095 6.454 1.00 94.81 555 HIS B C 1
ATOM 8041 O O . HIS B 1 427 ? -11.590 21.202 5.310 1.00 97.73 555 HIS B O 1
ATOM 8048 N N . GLN B 1 428 ? -11.892 21.276 7.540 1.00 93.82 556 GLN B N 1
ATOM 8049 C CA . GLN B 1 428 ? -13.316 21.578 7.451 1.00 93.94 556 GLN B CA 1
ATOM 8050 C C . GLN B 1 428 ? -13.571 23.064 7.225 1.00 93.60 556 GLN B C 1
ATOM 8051 O O . GLN B 1 428 ? -14.708 23.481 7.008 1.00 103.72 556 GLN B O 1
ATOM 8057 N N . MET B 1 429 ? -12.508 23.860 7.279 1.00 89.96 557 MET B N 1
ATOM 8058 C CA . MET B 1 429 ? -12.612 25.285 6.989 1.00 96.44 557 MET B CA 1
ATOM 8059 C C . MET B 1 429 ? -12.401 25.543 5.503 1.00 100.03 557 MET B C 1
ATOM 8060 O O . MET B 1 429 ? -13.028 26.429 4.920 1.00 98.77 557 MET B O 1
ATOM 8065 N N . GLN B 1 430 ? -11.513 24.763 4.896 1.00 95.96 558 GLN B N 1
ATOM 8066 C CA . GLN B 1 430 ? -11.277 24.853 3.463 1.00 96.84 558 GLN B CA 1
ATOM 8067 C C . GLN B 1 430 ? -12.435 24.209 2.712 1.00 98.38 558 GLN B C 1
ATOM 8068 O O . GLN B 1 430 ? -12.734 24.577 1.576 1.00 106.35 558 GLN B O 1
ATOM 8074 N N . GLU B 1 431 ? -13.083 23.246 3.359 1.00 92.93 559 GLU B N 1
ATOM 8075 C CA . GLU B 1 431 ? -14.260 22.601 2.794 1.00 93.49 559 GLU B CA 1
ATOM 8076 C C . GLU B 1 431 ? -15.445 23.553 2.881 1.00 95.25 559 GLU B C 1
ATOM 8077 O O . GLU B 1 431 ? -16.371 23.485 2.075 1.00 92.63 559 GLU B O 1
ATOM 8083 N N . ALA B 1 432 ? -15.400 24.446 3.865 1.00 94.03 560 ALA B N 1
ATOM 8084 C CA . ALA B 1 432 ? -16.469 25.414 4.080 1.00 97.13 560 ALA B CA 1
ATOM 8085 C C . ALA B 1 432 ? -16.551 26.426 2.941 1.00 103.22 560 ALA B C 1
ATOM 8086 O O . ALA B 1 432 ? -17.611 26.993 2.680 1.00 105.97 560 ALA B O 1
ATOM 8088 N N . THR B 1 433 ? -15.426 26.652 2.269 1.00 102.87 561 THR B N 1
ATOM 8089 C CA . THR B 1 433 ? -15.391 27.560 1.130 1.00 97.96 561 THR B CA 1
ATOM 8090 C C . THR B 1 433 ? -16.227 26.996 -0.013 1.00 103.63 561 THR B C 1
ATOM 8091 O O . THR B 1 433 ? -16.955 27.728 -0.684 1.00 111.33 561 THR B O 1
ATOM 8095 N N . LEU B 1 434 ? -16.132 25.686 -0.217 1.00 102.19 562 LEU B N 1
ATOM 8096 C CA . LEU B 1 434 ? -16.890 25.018 -1.268 1.00 103.07 562 LEU B CA 1
ATOM 8097 C C . LEU B 1 434 ? -18.349 24.802 -0.871 1.00 104.59 562 LEU B C 1
ATOM 8098 O O . LEU B 1 434 ? -19.134 24.251 -1.642 1.00 103.01 562 LEU B O 1
ATOM 8103 N N . VAL B 1 435 ? -18.705 25.230 0.336 1.00 108.67 563 VAL B N 1
ATOM 8104 C CA . VAL B 1 435 ? -20.085 25.157 0.797 1.00 106.14 563 VAL B CA 1
ATOM 8105 C C . VAL B 1 435 ? -20.829 26.421 0.391 1.00 108.91 563 VAL B C 1
ATOM 8106 O O . VAL B 1 435 ? -21.950 26.362 -0.114 1.00 115.09 563 VAL B O 1
ATOM 8110 N N . HIS B 1 436 ? -20.193 27.567 0.609 1.00 110.16 564 HIS B N 1
ATOM 8111 C CA . HIS B 1 436 ? -20.781 28.849 0.247 1.00 109.54 564 HIS B CA 1
ATOM 8112 C C . HIS B 1 436 ? -20.874 29.022 -1.262 1.00 110.98 564 HIS B C 1
ATOM 8113 O O . HIS B 1 436 ? -21.905 29.449 -1.778 1.00 116.05 564 HIS B O 1
ATOM 8120 N N . ASP B 1 437 ? -19.797 28.683 -1.964 1.00 112.32 565 ASP B N 1
ATOM 8121 C CA . ASP B 1 437 ? -19.773 28.779 -3.420 1.00 117.36 565 ASP B CA 1
ATOM 8122 C C . ASP B 1 437 ? -20.852 27.900 -4.043 1.00 116.90 565 ASP B C 1
ATOM 8123 O O . ASP B 1 437 ? -21.506 28.291 -5.009 1.00 122.19 565 ASP B O 1
ATOM 8128 N N . ALA B 1 438 ? -21.044 26.715 -3.474 1.00 115.04 566 ALA B N 1
ATOM 8129 C CA . ALA B 1 438 ? -22.088 25.807 -3.930 1.00 110.70 566 ALA B CA 1
ATOM 8130 C C . ALA B 1 438 ? -23.471 26.380 -3.636 1.00 112.43 566 ALA B C 1
ATOM 8131 O O . ALA B 1 438 ? -24.459 25.995 -4.259 1.00 120.27 566 ALA B O 1
ATOM 8133 N N . GLU B 1 439 ? -23.530 27.304 -2.682 1.00 115.47 567 GLU B N 1
ATOM 8134 C CA . GLU B 1 439 ? -24.785 27.937 -2.296 1.00 118.34 567 GLU B CA 1
ATOM 8135 C C . GLU B 1 439 ? -24.917 29.314 -2.948 1.00 117.11 567 GLU B C 1
ATOM 8136 O O . GLU B 1 439 ? -26.023 29.826 -3.120 1.00 116.86 567 GLU B O 1
ATOM 8142 N N . ARG B 1 440 ? -23.783 29.904 -3.317 1.00 117.01 568 ARG B N 1
ATOM 8143 C CA . ARG B 1 440 ? -23.779 31.199 -3.993 1.00 120.44 568 ARG B CA 1
ATOM 8144 C C . ARG B 1 440 ? -23.989 31.049 -5.496 1.00 120.30 568 ARG B C 1
ATOM 8145 O O . ARG B 1 440 ? -23.971 32.034 -6.234 1.00 113.02 568 ARG B O 1
ATOM 8153 N N . GLY B 1 441 ? -24.185 29.813 -5.942 1.00 122.59 569 GLY B N 1
ATOM 8154 C CA . GLY B 1 441 ? -24.412 29.539 -7.348 1.00 123.04 569 GLY B CA 1
ATOM 8155 C C . GLY B 1 441 ? -23.146 29.667 -8.169 1.00 121.87 569 GLY B C 1
ATOM 8156 O O . GLY B 1 441 ? -23.174 30.131 -9.309 1.00 130.95 569 GLY B O 1
ATOM 8157 N N . ALA B 1 442 ? -22.028 29.253 -7.585 1.00 112.08 570 ALA B N 1
ATOM 8158 C CA . ALA B 1 442 ? -20.744 29.312 -8.266 1.00 118.83 570 ALA B CA 1
ATOM 8159 C C . ALA B 1 442 ? -20.547 28.089 -9.159 1.00 121.52 570 ALA B C 1
ATOM 8160 O O . ALA B 1 442 ? -19.529 27.953 -9.831 1.00 122.41 570 ALA B O 1
ATOM 8162 N N . PHE B 1 443 ? -21.529 27.196 -9.165 1.00 117.00 571 PHE B N 1
ATOM 8163 C CA . PHE B 1 443 ? -21.441 25.998 -9.988 1.00 125.52 571 PHE B CA 1
ATOM 8164 C C . PHE B 1 443 ? -22.557 25.946 -11.028 1.00 136.69 571 PHE B C 1
ATOM 8165 O O . PHE B 1 443 ? -23.628 25.394 -10.777 1.00 135.86 571 PHE B O 1
ATOM 8173 N N . ASP B 1 444 ? -22.298 26.527 -12.196 1.00 141.47 572 ASP B N 1
ATOM 8174 C CA . ASP B 1 444 ? -23.271 26.534 -13.283 1.00 143.05 572 ASP B CA 1
ATOM 8175 C C . ASP B 1 444 ? -23.279 25.198 -14.013 1.00 142.21 572 ASP B C 1
ATOM 8176 O O . ASP B 1 444 ? -22.799 25.098 -15.144 1.00 140.02 572 ASP B O 1
ATOM 8181 N N . SER B 1 445 ? -23.822 24.179 -13.352 1.00 138.19 573 SER B N 1
ATOM 8182 C CA . SER B 1 445 ? -23.892 22.824 -13.897 1.00 137.70 573 SER B CA 1
ATOM 8183 C C . SER B 1 445 ? -22.521 22.257 -14.260 1.00 140.33 573 SER B C 1
ATOM 8184 O O . SER B 1 445 ? -22.415 21.354 -15.091 1.00 136.23 573 SER B O 1
ATOM 8187 N N . HIS B 1 446 ? -21.476 22.789 -13.634 1.00 143.59 574 HIS B N 1
ATOM 8188 C CA . HIS B 1 446 ? -20.122 22.292 -13.848 1.00 143.17 574 HIS B CA 1
ATOM 8189 C C . HIS B 1 446 ? -19.809 21.187 -12.850 1.00 130.82 574 HIS B C 1
ATOM 8190 O O . HIS B 1 446 ? -18.881 21.301 -12.050 1.00 129.45 574 HIS B O 1
ATOM 8197 N N . LEU B 1 447 ? -20.599 20.119 -12.907 1.00 127.88 575 LEU B N 1
ATOM 8198 C CA . LEU B 1 447 ? -20.457 18.997 -11.990 1.00 128.18 575 LEU B CA 1
ATOM 8199 C C . LEU B 1 447 ? -19.119 18.290 -12.175 1.00 132.35 575 LEU B C 1
ATOM 8200 O O . LEU B 1 447 ? -18.465 17.924 -11.200 1.00 134.84 575 LEU B O 1
ATOM 8205 N N . ALA B 1 448 ? -18.717 18.115 -13.430 1.00 129.38 576 ALA B N 1
ATOM 8206 C CA . ALA B 1 448 ? -17.466 17.440 -13.767 1.00 129.33 576 ALA B CA 1
ATOM 8207 C C . ALA B 1 448 ? -16.249 18.137 -13.170 1.00 131.62 576 ALA B C 1
ATOM 8208 O O . ALA B 1 448 ? -15.214 17.511 -12.939 1.00 137.81 576 ALA B O 1
ATOM 8210 N N . GLU B 1 449 ? -16.377 19.436 -12.928 1.00 130.97 577 GLU B N 1
ATOM 8211 C CA . GLU B 1 449 ? -15.282 20.220 -12.375 1.00 133.83 577 GLU B CA 1
ATOM 8212 C C . GLU B 1 449 ? -15.293 20.185 -10.848 1.00 133.09 577 GLU B C 1
ATOM 8213 O O . GLU B 1 449 ? -14.238 20.218 -10.213 1.00 127.69 577 GLU B O 1
ATOM 8219 N N . LEU B 1 450 ? -16.485 20.109 -10.262 1.00 131.24 578 LEU B N 1
ATOM 8220 C CA . LEU B 1 450 ? -16.613 20.130 -8.806 1.00 133.19 578 LEU B CA 1
ATOM 8221 C C . LEU B 1 450 ? -16.449 18.749 -8.170 1.00 134.44 578 LEU B C 1
ATOM 8222 O O . LEU B 1 450 ? -16.047 18.641 -7.011 1.00 137.12 578 LEU B O 1
ATOM 8227 N N . ILE B 1 451 ? -16.761 17.697 -8.922 1.00 128.69 579 ILE B N 1
ATOM 8228 C CA . ILE B 1 451 ? -16.557 16.338 -8.427 1.00 128.73 579 ILE B CA 1
ATOM 8229 C C . ILE B 1 451 ? -15.070 16.013 -8.303 1.00 127.65 579 ILE B C 1
ATOM 8230 O O . ILE B 1 451 ? -14.691 15.108 -7.564 1.00 124.12 579 ILE B O 1
ATOM 8235 N N . MET B 1 452 ? -14.236 16.746 -9.039 1.00 128.00 580 MET B N 1
ATOM 8236 C CA . MET B 1 452 ? -12.788 16.589 -8.952 1.00 134.23 580 MET B CA 1
ATOM 8237 C C . MET B 1 452 ? -12.287 17.207 -7.660 1.00 136.04 580 MET B C 1
ATOM 8238 O O . MET B 1 452 ? -11.460 16.627 -6.962 1.00 132.94 580 MET B O 1
ATOM 8243 N N . ALA B 1 453 ? -12.797 18.393 -7.342 1.00 133.50 581 ALA B N 1
ATOM 8244 C CA . ALA B 1 453 ? -12.613 18.961 -6.014 1.00 135.54 581 ALA B CA 1
ATOM 8245 C C . ALA B 1 453 ? -13.303 18.029 -5.033 1.00 127.05 581 ALA B C 1
ATOM 8246 O O . ALA B 1 453 ? -13.013 18.019 -3.839 1.00 124.99 581 ALA B O 1
ATOM 8248 N N . GLY B 1 454 ? -14.232 17.245 -5.560 1.00 122.49 582 GLY B N 1
ATOM 8249 C CA . GLY B 1 454 ? -14.983 16.320 -4.753 1.00 120.43 582 GLY B CA 1
ATOM 8250 C C . GLY B 1 454 ? -14.187 15.114 -4.328 1.00 115.52 582 GLY B C 1
ATOM 8251 O O . GLY B 1 454 ? -14.314 14.639 -3.202 1.00 109.47 582 GLY B O 1
ATOM 8252 N N . ARG B 1 455 ? -13.347 14.616 -5.222 1.00 120.36 583 ARG B N 1
ATOM 8253 C CA . ARG B 1 455 ? -12.536 13.449 -4.899 1.00 116.55 583 ARG B CA 1
ATOM 8254 C C . ARG B 1 455 ? -11.342 13.832 -4.038 1.00 113.95 583 ARG B C 1
ATOM 8255 O O . ARG B 1 455 ? -10.891 13.045 -3.213 1.00 118.14 583 ARG B O 1
ATOM 8263 N N . GLU B 1 456 ? -10.850 15.052 -4.231 1.00 114.86 584 GLU B N 1
ATOM 8264 C CA . GLU B 1 456 ? -9.713 15.564 -3.476 1.00 116.12 584 GLU B CA 1
ATOM 8265 C C . GLU B 1 456 ? -10.028 15.731 -1.990 1.00 107.30 584 GLU B C 1
ATOM 8266 O O . GLU B 1 456 ? -9.244 15.318 -1.137 1.00 104.53 584 GLU B O 1
ATOM 8272 N N . ILE B 1 457 ? -11.177 16.324 -1.683 1.00 103.28 585 ILE B N 1
ATOM 8273 C CA . ILE B 1 457 ? -11.609 16.456 -0.293 1.00 92.37 585 ILE B CA 1
ATOM 8274 C C . ILE B 1 457 ? -11.736 15.077 0.345 1.00 94.02 585 ILE B C 1
ATOM 8275 O O . ILE B 1 457 ? -11.377 14.879 1.508 1.00 103.09 585 ILE B O 1
ATOM 8280 N N . PHE B 1 458 ? -12.223 14.119 -0.436 1.00 95.95 586 PHE B N 1
ATOM 8281 C CA . PHE B 1 458 ? -12.300 12.735 0.009 1.00 98.85 586 PHE B CA 1
ATOM 8282 C C . PHE B 1 458 ? -10.904 12.191 0.290 1.00 95.47 586 PHE B C 1
ATOM 8283 O O . PHE B 1 458 ? -10.690 11.494 1.280 1.00 100.39 586 PHE B O 1
ATOM 8291 N N . ARG B 1 459 ? -9.957 12.516 -0.585 1.00 92.57 587 ARG B N 1
ATOM 8292 C CA . ARG B 1 459 ? -8.571 12.098 -0.403 1.00 103.61 587 ARG B CA 1
ATOM 8293 C C . ARG B 1 459 ? -7.967 12.747 0.836 1.00 98.24 587 ARG B C 1
ATOM 8294 O O . ARG B 1 459 ? -7.294 12.088 1.629 1.00 94.39 587 ARG B O 1
ATOM 8302 N N . LEU B 1 460 ? -8.212 14.044 0.994 1.00 96.75 588 LEU B N 1
ATOM 8303 C CA . LEU B 1 460 ? -7.697 14.789 2.137 1.00 92.35 588 LEU B CA 1
ATOM 8304 C C . LEU B 1 460 ? -8.297 14.283 3.447 1.00 93.48 588 LEU B C 1
ATOM 8305 O O . LEU B 1 460 ? -7.657 14.347 4.495 1.00 104.21 588 LEU B O 1
ATOM 8310 N N . GLU B 1 461 ? -9.527 13.779 3.382 1.00 88.85 589 GLU B N 1
ATOM 8311 C CA . GLU B 1 461 ? -10.152 13.165 4.547 1.00 92.90 589 GLU B CA 1
ATOM 8312 C C . GLU B 1 461 ? -9.434 11.875 4.920 1.00 101.87 589 GLU B C 1
ATOM 8313 O O . GLU B 1 461 ? -9.286 11.554 6.100 1.00 107.71 589 GLU B O 1
ATOM 8319 N N . GLN B 1 462 ? -8.991 11.136 3.908 1.00 97.30 590 GLN B N 1
ATOM 8320 C CA . GLN B 1 462 ? -8.258 9.898 4.138 1.00 100.06 590 GLN B CA 1
ATOM 8321 C C . GLN B 1 462 ? -6.856 10.201 4.654 1.00 102.94 590 GLN B C 1
ATOM 8322 O O . GLN B 1 462 ? -6.279 9.419 5.410 1.00 105.46 590 GLN B O 1
ATOM 8328 N N . ILE B 1 463 ? -6.315 11.343 4.241 1.00 99.73 591 ILE B N 1
ATOM 8329 C CA . ILE B 1 463 ? -5.017 11.795 4.725 1.00 97.57 591 ILE B CA 1
ATOM 8330 C C . ILE B 1 463 ? -5.092 12.102 6.217 1.00 98.76 591 ILE B C 1
ATOM 8331 O O . ILE B 1 463 ? -4.210 11.718 6.986 1.00 102.79 591 ILE B O 1
ATOM 8336 N N . GLU B 1 464 ? -6.160 12.785 6.619 1.00 94.21 592 GLU B N 1
ATOM 8337 C CA . GLU B 1 464 ? -6.387 13.104 8.023 1.00 101.19 592 GLU B CA 1
ATOM 8338 C C . GLU B 1 464 ? -6.541 11.828 8.848 1.00 107.89 592 GLU B C 1
ATOM 8339 O O . GLU B 1 464 ? -6.114 11.768 10.001 1.00 112.56 592 GLU B O 1
ATOM 8345 N N . SER B 1 465 ? -7.153 10.812 8.248 1.00 109.02 593 SER B N 1
ATOM 8346 C CA . SER B 1 465 ? -7.321 9.520 8.903 1.00 105.87 593 SER B CA 1
ATOM 8347 C C . SER B 1 465 ? -5.974 8.822 9.078 1.00 107.02 593 SER B C 1
ATOM 8348 O O . SER B 1 465 ? -5.764 8.089 10.043 1.00 108.20 593 SER B O 1
ATOM 8351 N N . LEU B 1 466 ? -5.065 9.055 8.136 1.00 103.44 594 LEU B N 1
ATOM 8352 C CA . LEU B 1 466 ? -3.725 8.489 8.214 1.00 101.50 594 LEU B CA 1
ATOM 8353 C C . LEU B 1 466 ? -2.857 9.296 9.170 1.00 105.27 594 LEU B C 1
ATOM 8354 O O . LEU B 1 466 ? -1.978 8.751 9.836 1.00 112.71 594 LEU B O 1
ATOM 8359 N N . ALA B 1 467 ? -3.113 10.598 9.233 1.00 103.71 595 ALA B N 1
ATOM 8360 C CA . ALA B 1 467 ? -2.348 11.490 10.095 1.00 106.22 595 ALA B CA 1
ATOM 8361 C C . ALA B 1 467 ? -2.690 11.268 11.564 1.00 105.68 595 ALA B C 1
ATOM 8362 O O . ALA B 1 467 ? -1.854 11.470 12.442 1.00 110.19 595 ALA B O 1
ATOM 8364 N N . ARG B 1 468 ? -3.924 10.849 11.822 1.00 106.56 596 ARG B N 1
ATOM 8365 C CA . ARG B 1 468 ? -4.389 10.613 13.183 1.00 102.33 596 ARG B CA 1
ATOM 8366 C C . ARG B 1 468 ? -3.700 9.403 13.804 1.00 106.92 596 ARG B C 1
ATOM 8367 O O . ARG B 1 468 ? -3.411 9.389 15.000 1.00 119.71 596 ARG B O 1
ATOM 8375 N N . GLU B 1 469 ? -3.436 8.391 12.985 1.00 104.79 597 GLU B N 1
ATOM 8376 C CA . GLU B 1 469 ? -2.818 7.159 13.466 1.00 109.17 597 GLU B CA 1
ATOM 8377 C C . GLU B 1 469 ? -1.296 7.225 13.406 1.00 110.97 597 GLU B C 1
ATOM 8378 O O . GLU B 1 469 ? -0.607 6.369 13.960 1.00 119.62 597 GLU B O 1
ATOM 8384 N N . LYS B 1 470 ? -0.777 8.245 12.731 1.00 107.80 598 LYS B N 1
ATOM 8385 C CA . LYS B 1 470 ? 0.664 8.432 12.614 1.00 107.13 598 LYS B CA 1
ATOM 8386 C C . LYS B 1 470 ? 1.214 9.139 13.850 1.00 100.64 598 LYS B C 1
ATOM 8387 O O . LYS B 1 470 ? 2.375 8.960 14.219 1.00 94.66 598 LYS B O 1
ATOM 8393 N N . VAL B 1 471 ? 0.365 9.937 14.488 1.00 102.44 599 VAL B N 1
ATOM 8394 C CA . VAL B 1 471 ? 0.744 10.679 15.685 1.00 102.26 599 VAL B CA 1
ATOM 8395 C C . VAL B 1 471 ? 1.000 9.749 16.872 1.00 109.02 599 VAL B C 1
ATOM 8396 O O . VAL B 1 471 ? 1.887 9.996 17.694 1.00 106.84 599 VAL B O 1
ATOM 8400 N N . LYS B 1 472 ? 0.239 8.661 16.934 1.00 107.50 600 LYS B N 1
ATOM 8401 C CA . LYS B 1 472 ? 0.285 7.733 18.062 1.00 111.33 600 LYS B CA 1
ATOM 8402 C C . LYS B 1 472 ? 1.644 7.064 18.286 1.00 107.87 600 LYS B C 1
ATOM 8403 O O . LYS B 1 472 ? 1.882 6.475 19.341 1.00 114.86 600 LYS B O 1
ATOM 8409 N N . ARG B 1 473 ? 2.529 7.147 17.299 1.00 101.76 601 ARG B N 1
ATOM 8410 C CA . ARG B 1 473 ? 3.858 6.569 17.438 1.00 101.20 601 ARG B CA 1
ATOM 8411 C C . ARG B 1 473 ? 4.939 7.645 17.414 1.00 104.62 601 ARG B C 1
ATOM 8412 O O . ARG B 1 473 ? 6.110 7.356 17.166 1.00 107.29 601 ARG B O 1
ATOM 8420 N N . LEU B 1 474 ? 4.542 8.887 17.674 1.00 98.48 602 LEU B N 1
ATOM 8421 C CA . LEU B 1 474 ? 5.499 9.989 17.711 1.00 99.35 602 LEU B CA 1
ATOM 8422 C C . LEU B 1 474 ? 5.273 10.952 18.883 1.00 103.07 602 LEU B C 1
ATOM 8423 O O . LEU B 1 474 ? 4.157 11.082 19.386 1.00 103.50 602 LEU B O 1
ATOM 8428 N N . PHE B 1 475 ? 6.343 11.622 19.308 1.00 103.81 603 PHE B N 1
ATOM 8429 C CA . PHE B 1 475 ? 6.311 12.443 20.518 1.00 97.11 603 PHE B CA 1
ATOM 8430 C C . PHE B 1 475 ? 6.153 13.943 20.265 1.00 92.73 603 PHE B C 1
ATOM 8431 O O . PHE B 1 475 ? 5.332 14.600 20.903 1.00 91.35 603 PHE B O 1
ATOM 8439 N N . PHE B 1 476 ? 6.949 14.483 19.347 1.00 93.16 604 PHE B N 1
ATOM 8440 C CA . PHE B 1 476 ? 7.076 15.934 19.216 1.00 95.04 604 PHE B CA 1
ATOM 8441 C C . PHE B 1 476 ? 6.409 16.514 17.971 1.00 98.26 604 PHE B C 1
ATOM 8442 O O . PHE B 1 476 ? 5.986 17.671 17.965 1.00 93.13 604 PHE B O 1
ATOM 8450 N N . ILE B 1 477 ? 6.326 15.710 16.918 1.00 100.06 605 ILE B N 1
ATOM 8451 C CA . ILE B 1 477 ? 5.703 16.143 15.675 1.00 92.77 605 ILE B CA 1
ATOM 8452 C C . ILE B 1 477 ? 4.210 16.391 15.880 1.00 88.52 605 ILE B C 1
ATOM 8453 O O . ILE B 1 477 ? 3.515 15.575 16.483 1.00 86.18 605 ILE B O 1
ATOM 8458 N N . ASP B 1 478 ? 3.722 17.527 15.393 1.00 86.51 606 ASP B N 1
ATOM 8459 C CA . ASP B 1 478 ? 2.307 17.858 15.516 1.00 88.85 606 ASP B CA 1
ATOM 8460 C C . ASP B 1 478 ? 1.495 17.101 14.468 1.00 89.51 606 ASP B C 1
ATOM 8461 O O . ASP B 1 478 ? 2.041 16.636 13.468 1.00 92.65 606 ASP B O 1
ATOM 8466 N N . GLU B 1 479 ? 0.193 16.975 14.703 1.00 88.90 607 GLU B N 1
ATOM 8467 C CA . GLU B 1 479 ? -0.682 16.273 13.771 1.00 93.29 607 GLU B CA 1
ATOM 8468 C C . GLU B 1 479 ? -0.825 17.051 12.467 1.00 89.45 607 GLU B C 1
ATOM 8469 O O . GLU B 1 479 ? -0.989 16.464 11.399 1.00 94.16 607 GLU B O 1
ATOM 8475 N N . VAL B 1 480 ? -0.758 18.375 12.562 1.00 86.67 608 VAL B N 1
ATOM 8476 C CA . VAL B 1 480 ? -0.819 19.233 11.385 1.00 87.69 608 VAL B CA 1
ATOM 8477 C C . VAL B 1 480 ? 0.431 19.044 10.527 1.00 88.33 608 VAL B C 1
ATOM 8478 O O . VAL B 1 480 ? 0.366 19.086 9.297 1.00 87.59 608 VAL B O 1
ATOM 8482 N N . GLU B 1 481 ? 1.565 18.824 11.187 1.00 91.29 609 GLU B N 1
ATOM 8483 C CA . GLU B 1 481 ? 2.828 18.583 10.497 1.00 94.70 609 GLU B CA 1
ATOM 8484 C C . GLU B 1 481 ? 2.748 17.327 9.636 1.00 93.71 609 GLU B C 1
ATOM 8485 O O . GLU B 1 481 ? 3.348 17.258 8.563 1.00 94.05 609 GLU B O 1
ATOM 8491 N N . VAL B 1 482 ? 2.004 16.337 10.117 1.00 90.13 610 VAL B N 1
ATOM 8492 C CA . VAL B 1 482 ? 1.841 15.078 9.401 1.00 94.98 610 VAL B CA 1
ATOM 8493 C C . VAL B 1 482 ? 0.807 15.214 8.286 1.00 95.66 610 VAL B C 1
ATOM 8494 O O . VAL B 1 482 ? 0.982 14.672 7.193 1.00 93.78 610 VAL B O 1
ATOM 8498 N N . PHE B 1 483 ? -0.265 15.946 8.569 1.00 93.51 611 PHE B N 1
ATOM 8499 C CA . PHE B 1 483 ? -1.340 16.148 7.603 1.00 91.36 611 PHE B CA 1
ATOM 8500 C C . PHE B 1 483 ? -0.851 16.904 6.373 1.00 93.58 611 PHE B C 1
ATOM 8501 O O . PHE B 1 483 ? -1.201 16.559 5.245 1.00 98.39 611 PHE B O 1
ATOM 8509 N N . LEU B 1 484 ? -0.043 17.935 6.598 1.00 91.14 612 LEU B N 1
ATOM 8510 C CA . LEU B 1 484 ? 0.509 18.722 5.501 1.00 92.81 612 LEU B CA 1
ATOM 8511 C C . LEU B 1 484 ? 1.639 17.969 4.807 1.00 93.52 612 LEU B C 1
ATOM 8512 O O . LEU B 1 484 ? 1.912 18.191 3.627 1.00 89.10 612 LEU B O 1
ATOM 8517 N N . GLY B 1 485 ? 2.291 17.078 5.547 1.00 97.13 613 GLY B N 1
ATOM 8518 C CA . GLY B 1 485 ? 3.362 16.267 5.000 1.00 95.85 613 GLY B CA 1
ATOM 8519 C C . GLY B 1 485 ? 2.862 15.321 3.928 1.00 95.34 613 GLY B C 1
ATOM 8520 O O . GLY B 1 485 ? 3.399 15.282 2.822 1.00 98.82 613 GLY B O 1
ATOM 8521 N N . PHE B 1 486 ? 1.827 14.555 4.259 1.00 100.08 614 PHE B N 1
ATOM 8522 C CA . PHE B 1 486 ? 1.210 13.638 3.307 1.00 96.02 614 PHE B CA 1
ATOM 8523 C C . PHE B 1 486 ? 0.607 14.398 2.133 1.00 98.01 614 PHE B C 1
ATOM 8524 O O . PHE B 1 486 ? 0.748 13.989 0.983 1.00 105.36 614 PHE B O 1
ATOM 8532 N N . GLN B 1 487 ? -0.064 15.504 2.436 1.00 97.64 615 GLN B N 1
ATOM 8533 C CA . GLN B 1 487 ? -0.737 16.307 1.420 1.00 96.06 615 GLN B CA 1
ATOM 8534 C C . GLN B 1 487 ? 0.233 16.854 0.379 1.00 101.78 615 GLN B C 1
ATOM 8535 O O . GLN B 1 487 ? 0.046 16.658 -0.822 1.00 111.64 615 GLN B O 1
ATOM 8541 N N . ASN B 1 488 ? 1.272 17.536 0.845 1.00 100.08 616 ASN B N 1
ATOM 8542 C CA . ASN B 1 488 ? 2.235 18.164 -0.050 1.00 101.75 616 ASN B CA 1
ATOM 8543 C C . ASN B 1 488 ? 3.056 17.159 -0.854 1.00 107.02 616 ASN B C 1
ATOM 8544 O O . ASN B 1 488 ? 3.369 17.396 -2.020 1.00 121.10 616 ASN B O 1
ATOM 8549 N N . GLN B 1 489 ? 3.401 16.038 -0.230 1.00 108.64 617 GLN B N 1
ATOM 8550 C CA . GLN B 1 489 ? 4.239 15.035 -0.878 1.00 112.92 617 GLN B CA 1
ATOM 8551 C C . GLN B 1 489 ? 3.446 14.177 -1.861 1.00 115.60 617 GLN B C 1
ATOM 8552 O O . GLN B 1 489 ? 3.975 13.742 -2.884 1.00 124.63 617 GLN B O 1
ATOM 8558 N N . LEU B 1 490 ? 2.176 13.937 -1.548 1.00 108.03 618 LEU B N 1
ATOM 8559 C CA . LEU B 1 490 ? 1.318 13.134 -2.413 1.00 107.82 618 LEU B CA 1
ATOM 8560 C C . LEU B 1 490 ? 0.439 14.010 -3.297 1.00 112.00 618 LEU B C 1
ATOM 8561 O O . LEU B 1 490 ? -0.653 13.605 -3.692 1.00 113.84 618 LEU B O 1
ATOM 8566 N N . ARG B 1 491 ? 0.915 15.211 -3.605 1.00 113.74 619 ARG B N 1
ATOM 8567 C CA . ARG B 1 491 ? 0.155 16.128 -4.444 1.00 119.30 619 ARG B CA 1
ATOM 8568 C C . ARG B 1 491 ? 0.118 15.639 -5.888 1.00 125.81 619 ARG B C 1
ATOM 8569 O O . ARG B 1 491 ? -0.881 15.809 -6.588 1.00 120.16 619 ARG B O 1
ATOM 8577 N N . GLU B 1 492 ? 1.213 15.025 -6.326 1.00 125.39 620 GLU B N 1
ATOM 8578 C CA . GLU B 1 492 ? 1.335 14.566 -7.704 1.00 122.78 620 GLU B CA 1
ATOM 8579 C C . GLU B 1 492 ? 0.847 13.131 -7.884 1.00 120.09 620 GLU B C 1
ATOM 8580 O O . GLU B 1 492 ? 0.382 12.757 -8.960 1.00 126.61 620 GLU B O 1
ATOM 8586 N N . SER B 1 493 ? 0.955 12.331 -6.828 1.00 114.43 621 SER B N 1
ATOM 8587 C CA . SER B 1 493 ? 0.589 10.922 -6.904 1.00 114.25 621 SER B CA 1
ATOM 8588 C C . SER B 1 493 ? -0.894 10.700 -6.615 1.00 114.58 621 SER B C 1
ATOM 8589 O O . SER B 1 493 ? -1.439 9.637 -6.913 1.00 114.03 621 SER B O 1
ATOM 8592 N N . LEU B 1 494 ? -1.541 11.705 -6.033 1.00 114.51 622 LEU B N 1
ATOM 8593 C CA . LEU B 1 494 ? -2.963 11.614 -5.717 1.00 116.68 622 LEU B CA 1
ATOM 8594 C C . LEU B 1 494 ? -3.789 12.620 -6.511 1.00 122.51 622 LEU B C 1
ATOM 8595 O O . LEU B 1 494 ? -4.961 12.846 -6.208 1.00 118.80 622 LEU B O 1
ATOM 8600 N N . SER B 1 495 ? -3.166 13.213 -7.527 1.00 127.75 623 SER B N 1
ATOM 8601 C CA . SER B 1 495 ? -3.824 14.184 -8.399 1.00 135.25 623 SER B CA 1
ATOM 8602 C C . SER B 1 495 ? -4.449 15.343 -7.625 1.00 134.94 623 SER B C 1
ATOM 8603 O O . SER B 1 495 ? -5.580 15.747 -7.899 1.00 134.40 623 SER B O 1
ATOM 8606 N N . LEU B 1 496 ? -3.706 15.871 -6.658 1.00 128.52 624 LEU B N 1
ATOM 8607 C CA . LEU B 1 496 ? -4.166 17.015 -5.881 1.00 128.00 624 LEU B CA 1
ATOM 8608 C C . LEU B 1 496 ? -3.774 18.320 -6.564 1.00 132.80 624 LEU B C 1
ATOM 8609 O O . LEU B 1 496 ? -3.166 19.195 -5.947 1.00 133.07 624 LEU B O 1
ATOM 8614 N N . THR B 1 497 ? -4.125 18.439 -7.842 1.00 135.32 625 THR B N 1
ATOM 8615 C CA . THR B 1 497 ? -3.795 19.619 -8.634 1.00 130.12 625 THR B CA 1
ATOM 8616 C C . THR B 1 497 ? -4.432 20.879 -8.055 1.00 129.61 625 THR B C 1
ATOM 8617 O O . THR B 1 497 ? -3.734 21.816 -7.668 1.00 130.46 625 THR B O 1
ATOM 8621 N N . THR B 1 498 ? -5.759 20.896 -8.001 1.00 128.31 626 THR B N 1
ATOM 8622 C CA . THR B 1 498 ? -6.480 22.000 -7.380 1.00 124.75 626 THR B CA 1
ATOM 8623 C C . THR B 1 498 ? -6.623 21.752 -5.881 1.00 125.09 626 THR B C 1
ATOM 8624 O O . THR B 1 498 ? -6.262 20.683 -5.388 1.00 118.40 626 THR B O 1
ATOM 8628 N N . MET B 1 499 ? -7.128 22.754 -5.164 1.00 129.74 627 MET B N 1
ATOM 8629 C CA . MET B 1 499 ? -7.340 22.672 -3.716 1.00 123.95 627 MET B CA 1
ATOM 8630 C C . MET B 1 499 ? -6.065 22.387 -2.914 1.00 124.64 627 MET B C 1
ATOM 8631 O O . MET B 1 499 ? -6.134 22.074 -1.726 1.00 119.27 627 MET B O 1
ATOM 8636 N N . THR B 1 500 ? -4.909 22.499 -3.563 1.00 124.75 628 THR B N 1
ATOM 8637 C CA . THR B 1 500 ? -3.632 22.212 -2.915 1.00 113.31 628 THR B CA 1
ATOM 8638 C C . THR B 1 500 ? -2.462 22.877 -3.635 1.00 114.39 628 THR B C 1
ATOM 8639 O O . THR B 1 500 ? -2.191 22.589 -4.800 1.00 123.44 628 THR B O 1
ATOM 8643 N N . ARG B 1 501 ? -1.771 23.765 -2.930 1.00 109.00 629 ARG B N 1
ATOM 8644 C CA . ARG B 1 501 ? -0.587 24.421 -3.468 1.00 113.87 629 ARG B CA 1
ATOM 8645 C C . ARG B 1 501 ? 0.665 23.730 -2.941 1.00 127.98 629 ARG B C 1
ATOM 8646 O O . ARG B 1 501 ? 0.771 23.462 -1.744 1.00 135.25 629 ARG B O 1
ATOM 8654 N N . ASP B 1 502 ? 1.609 23.437 -3.831 1.00 128.48 630 ASP B N 1
ATOM 8655 C CA . ASP B 1 502 ? 2.847 22.773 -3.429 1.00 127.65 630 ASP B CA 1
ATOM 8656 C C . ASP B 1 502 ? 3.680 23.673 -2.522 1.00 123.25 630 ASP B C 1
ATOM 8657 O O . ASP B 1 502 ? 3.832 24.867 -2.781 1.00 124.59 630 ASP B O 1
ATOM 8662 N N . MET B 1 503 ? 4.211 23.094 -1.451 1.00 117.18 631 MET B N 1
ATOM 8663 C CA . MET B 1 503 ? 4.974 23.858 -0.473 1.00 121.61 631 MET B CA 1
ATOM 8664 C C . MET B 1 503 ? 6.211 23.098 -0.008 1.00 127.28 631 MET B C 1
ATOM 8665 O O . MET B 1 503 ? 6.105 22.019 0.574 1.00 125.09 631 MET B O 1
ATOM 8670 N N . ARG B 1 504 ? 7.384 23.666 -0.267 1.00 124.99 632 ARG B N 1
ATOM 8671 C CA . ARG B 1 504 ? 8.629 23.058 0.182 1.00 117.36 632 ARG B CA 1
ATOM 8672 C C . ARG B 1 504 ? 8.767 23.184 1.697 1.00 119.51 632 ARG B C 1
ATOM 8673 O O . ARG B 1 504 ? 8.649 24.275 2.254 1.00 115.65 632 ARG B O 1
ATOM 8681 N N . PHE B 1 505 ? 8.997 22.058 2.363 1.00 124.74 633 PHE B N 1
ATOM 8682 C CA . PHE B 1 505 ? 9.160 22.053 3.813 1.00 116.52 633 PHE B CA 1
ATOM 8683 C C . PHE B 1 505 ? 10.600 21.743 4.206 1.00 114.49 633 PHE B C 1
ATOM 8684 O O . PHE B 1 505 ? 11.388 21.267 3.388 1.00 116.37 633 PHE B O 1
ATOM 8692 N N . TYR B 1 506 ? 10.936 22.015 5.462 1.00 103.84 634 TYR B N 1
ATOM 8693 C CA . TYR B 1 506 ? 12.295 21.813 5.948 1.00 105.67 634 TYR B CA 1
ATOM 8694 C C . TYR B 1 506 ? 12.631 20.333 6.112 1.00 110.63 634 TYR B C 1
ATOM 8695 O O . TYR B 1 506 ? 13.800 19.947 6.069 1.00 118.43 634 TYR B O 1
ATOM 8704 N N . ASN B 1 507 ? 11.605 19.508 6.296 1.00 104.56 635 ASN B N 1
ATOM 8705 C CA . ASN B 1 507 ? 11.802 18.068 6.424 1.00 98.98 635 ASN B CA 1
ATOM 8706 C C . ASN B 1 507 ? 10.574 17.259 6.015 1.00 100.03 635 ASN B C 1
ATOM 8707 O O . ASN B 1 507 ? 9.557 17.817 5.600 1.00 96.90 635 ASN B O 1
ATOM 8712 N N . VAL B 1 508 ? 10.677 15.940 6.144 1.00 95.65 636 VAL B N 1
ATOM 8713 C CA . VAL B 1 508 ? 9.605 15.036 5.747 1.00 87.36 636 VAL B CA 1
ATOM 8714 C C . VAL B 1 508 ? 8.560 14.915 6.853 1.00 91.27 636 VAL B C 1
ATOM 8715 O O . VAL B 1 508 ? 7.581 14.180 6.717 1.00 94.29 636 VAL B O 1
ATOM 8719 N N . SER B 1 509 ? 8.777 15.646 7.943 1.00 94.59 637 SER B N 1
ATOM 8720 C CA . SER B 1 509 ? 7.885 15.624 9.101 1.00 90.79 637 SER B CA 1
ATOM 8721 C C . SER B 1 509 ? 7.682 14.213 9.642 1.00 92.89 637 SER B C 1
ATOM 8722 O O . SER B 1 509 ? 6.564 13.824 9.982 1.00 88.88 637 SER B O 1
ATOM 8725 N N . GLY B 1 510 ? 8.770 13.453 9.714 1.00 99.55 638 GLY B N 1
ATOM 8726 C CA . GLY B 1 510 ? 8.737 12.108 10.256 1.00 99.36 638 GLY B CA 1
ATOM 8727 C C . GLY B 1 510 ? 7.874 11.154 9.456 1.00 96.06 638 GLY B C 1
ATOM 8728 O O . GLY B 1 510 ? 7.054 10.429 10.017 1.00 97.93 638 GLY B O 1
ATOM 8729 N N . ILE B 1 511 ? 8.058 11.155 8.140 1.00 94.97 639 ILE B N 1
ATOM 8730 C CA . ILE B 1 511 ? 7.318 10.252 7.267 1.00 95.40 639 ILE B CA 1
ATOM 8731 C C . ILE B 1 511 ? 8.265 9.329 6.509 1.00 99.96 639 ILE B C 1
ATOM 8732 O O . ILE B 1 511 ? 9.100 9.786 5.728 1.00 98.44 639 ILE B O 1
ATOM 8737 N N . THR B 1 512 ? 8.132 8.027 6.746 1.00 99.83 640 THR B N 1
ATOM 8738 C CA . THR B 1 512 ? 8.977 7.043 6.082 1.00 110.37 640 THR B CA 1
ATOM 8739 C C . THR B 1 512 ? 8.541 6.854 4.634 1.00 112.61 640 THR B C 1
ATOM 8740 O O . THR B 1 512 ? 7.408 7.171 4.272 1.00 105.25 640 THR B O 1
ATOM 8744 N N . GLU B 1 513 ? 9.446 6.336 3.811 1.00 116.36 641 GLU B N 1
ATOM 8745 C CA . GLU B 1 513 ? 9.148 6.099 2.405 1.00 121.81 641 GLU B CA 1
ATOM 8746 C C . GLU B 1 513 ? 8.136 4.967 2.253 1.00 121.15 641 GLU B C 1
ATOM 8747 O O . GLU B 1 513 ? 7.368 4.932 1.291 1.00 122.14 641 GLU B O 1
ATOM 8753 N N . SER B 1 514 ? 8.135 4.047 3.213 1.00 113.97 642 SER B N 1
ATOM 8754 C CA . SER B 1 514 ? 7.206 2.924 3.194 1.00 109.05 642 SER B CA 1
ATOM 8755 C C . SER B 1 514 ? 5.787 3.382 3.511 1.00 112.34 642 SER B C 1
ATOM 8756 O O . SER B 1 514 ? 4.815 2.777 3.059 1.00 117.65 642 SER B O 1
ATOM 8759 N N . ASP B 1 515 ? 5.674 4.452 4.293 1.00 112.76 643 ASP B N 1
ATOM 8760 C CA . ASP B 1 515 ? 4.371 5.011 4.636 1.00 117.03 643 ASP B CA 1
ATOM 8761 C C . ASP B 1 515 ? 3.683 5.581 3.404 1.00 109.27 643 ASP B C 1
ATOM 8762 O O . ASP B 1 515 ? 2.473 5.436 3.238 1.00 111.58 643 ASP B O 1
ATOM 8767 N N . LEU B 1 516 ? 4.462 6.230 2.544 1.00 107.74 644 LEU B N 1
ATOM 8768 C CA . LEU B 1 516 ? 3.935 6.799 1.310 1.00 109.15 644 LEU B CA 1
ATOM 8769 C C . LEU B 1 516 ? 3.364 5.710 0.408 1.00 113.61 644 LEU B C 1
ATOM 8770 O O . LEU B 1 516 ? 2.319 5.896 -0.216 1.00 108.47 644 LEU B O 1
ATOM 8775 N N . ASP B 1 517 ? 4.055 4.575 0.347 1.00 114.81 645 ASP B N 1
ATOM 8776 C CA . ASP B 1 517 ? 3.581 3.430 -0.420 1.00 113.72 645 ASP B CA 1
ATOM 8777 C C . ASP B 1 517 ? 2.250 2.937 0.136 1.00 110.59 645 ASP B C 1
ATOM 8778 O O . ASP B 1 517 ? 1.348 2.572 -0.615 1.00 108.84 645 ASP B O 1
ATOM 8783 N N . GLU B 1 518 ? 2.133 2.937 1.459 1.00 109.88 646 GLU B N 1
ATOM 8784 C CA . GLU B 1 518 ? 0.895 2.535 2.110 1.00 113.36 646 GLU B CA 1
ATOM 8785 C C . GLU B 1 518 ? -0.167 3.618 1.951 1.00 112.39 646 GLU B C 1
ATOM 8786 O O . GLU B 1 518 ? -1.357 3.324 1.848 1.00 108.93 646 GLU B O 1
ATOM 8792 N N . ALA B 1 519 ? 0.274 4.871 1.926 1.00 113.39 647 ALA B N 1
ATOM 8793 C CA . ALA B 1 519 ? -0.640 6.002 1.813 1.00 108.91 647 ALA B CA 1
ATOM 8794 C C . ALA B 1 519 ? -1.274 6.070 0.430 1.00 112.24 647 ALA B C 1
ATOM 8795 O O . ALA B 1 519 ? -2.468 6.336 0.302 1.00 110.60 647 ALA B O 1
ATOM 8797 N N . GLU B 1 520 ? -0.468 5.832 -0.601 1.00 114.02 648 GLU B N 1
ATOM 8798 C CA . GLU B 1 520 ? -0.959 5.856 -1.975 1.00 112.27 648 GLU B CA 1
ATOM 8799 C C . GLU B 1 520 ? -2.020 4.785 -2.203 1.00 111.19 648 GLU B C 1
ATOM 8800 O O . GLU B 1 520 ? -3.145 5.089 -2.598 1.00 112.17 648 GLU B O 1
ATOM 8806 N N . ILE B 1 521 ? -1.655 3.534 -1.939 1.00 106.24 649 ILE B N 1
ATOM 8807 C CA . ILE B 1 521 ? -2.538 2.397 -2.179 1.00 102.47 649 ILE B CA 1
ATOM 8808 C C . ILE B 1 521 ? -3.857 2.496 -1.414 1.00 105.69 649 ILE B C 1
ATOM 8809 O O . ILE B 1 521 ? -4.928 2.298 -1.987 1.00 109.86 649 ILE B O 1
ATOM 8814 N N . ARG B 1 522 ? -3.772 2.809 -0.125 1.00 107.25 650 ARG B N 1
ATOM 8815 C CA . ARG B 1 522 ? -4.952 2.854 0.735 1.00 108.38 650 ARG B CA 1
ATOM 8816 C C . ARG B 1 522 ? -5.950 3.931 0.315 1.00 110.89 650 ARG B C 1
ATOM 8817 O O . ARG B 1 522 ? -7.157 3.687 0.273 1.00 103.09 650 ARG B O 1
ATOM 8825 N N . ILE B 1 523 ? -5.443 5.119 0.004 1.00 112.21 651 ILE B N 1
ATOM 8826 C CA . ILE B 1 523 ? -6.297 6.228 -0.405 1.00 109.77 651 ILE B CA 1
ATOM 8827 C C . ILE B 1 523 ? -6.895 5.983 -1.789 1.00 112.96 651 ILE B C 1
ATOM 8828 O O . ILE B 1 523 ? -8.069 6.271 -2.026 1.00 110.61 651 ILE B O 1
ATOM 8833 N N . LYS B 1 524 ? -6.087 5.435 -2.694 1.00 113.06 652 LYS B N 1
ATOM 8834 C CA . LYS B 1 524 ? -6.550 5.109 -4.040 1.00 108.67 652 LYS B CA 1
ATOM 8835 C C . LYS B 1 524 ? -7.700 4.106 -4.018 1.00 105.43 652 LYS B C 1
ATOM 8836 O O . LYS B 1 524 ? -8.722 4.312 -4.672 1.00 107.58 652 LYS B O 1
ATOM 8842 N N . MET B 1 525 ? -7.531 3.025 -3.263 1.00 105.71 653 MET B N 1
ATOM 8843 C CA . MET B 1 525 ? -8.567 2.004 -3.151 1.00 106.56 653 MET B CA 1
ATOM 8844 C C . MET B 1 525 ? -9.830 2.547 -2.495 1.00 106.55 653 MET B C 1
ATOM 8845 O O . MET B 1 525 ? -10.938 2.259 -2.942 1.00 110.03 653 MET B O 1
ATOM 8850 N N . ALA B 1 526 ? -9.658 3.336 -1.440 1.00 109.43 654 ALA B N 1
ATOM 8851 C CA . ALA B 1 526 ? -10.788 3.905 -0.712 1.00 111.19 654 ALA B CA 1
ATOM 8852 C C . ALA B 1 526 ? -11.637 4.816 -1.597 1.00 115.33 654 ALA B C 1
ATOM 8853 O O . ALA B 1 526 ? -12.823 5.017 -1.338 1.00 116.79 654 ALA B O 1
ATOM 8855 N N . GLU B 1 527 ? -11.023 5.360 -2.642 1.00 115.23 655 GLU B N 1
ATOM 8856 C CA . GLU B 1 527 ? -11.722 6.240 -3.570 1.00 113.83 655 GLU B CA 1
ATOM 8857 C C . GLU B 1 527 ? -12.487 5.436 -4.621 1.00 121.24 655 GLU B C 1
ATOM 8858 O O . GLU B 1 527 ? -13.467 5.914 -5.190 1.00 125.44 655 GLU B O 1
ATOM 8864 N N . ASN B 1 528 ? -12.038 4.210 -4.867 1.00 121.87 656 ASN B N 1
ATOM 8865 C CA . ASN B 1 528 ? -12.661 3.355 -5.872 1.00 119.03 656 ASN B CA 1
ATOM 8866 C C . ASN B 1 528 ? -13.811 2.526 -5.318 1.00 123.67 656 ASN B C 1
ATOM 8867 O O . ASN B 1 528 ? -14.680 2.078 -6.066 1.00 133.62 656 ASN B O 1
ATOM 8872 N N . ARG B 1 529 ? -13.810 2.319 -4.007 1.00 116.94 657 ARG B N 1
ATOM 8873 C CA . ARG B 1 529 ? -14.783 1.433 -3.386 1.00 116.67 657 ARG B CA 1
ATOM 8874 C C . ARG B 1 529 ? -16.040 2.169 -2.941 1.00 121.22 657 ARG B C 1
ATOM 8875 O O . ARG B 1 529 ? -17.127 1.923 -3.464 1.00 135.71 657 ARG B O 1
ATOM 8883 N N . ASP B 1 530 ? -15.893 3.073 -1.979 1.00 121.87 658 ASP B N 1
ATOM 8884 C CA . ASP B 1 530 ? -17.050 3.752 -1.405 1.00 128.88 658 ASP B CA 1
ATOM 8885 C C . ASP B 1 530 ? -17.020 5.273 -1.560 1.00 129.61 658 ASP B C 1
ATOM 8886 O O . ASP B 1 530 ? -17.126 6.006 -0.577 1.00 130.75 658 ASP B O 1
ATOM 8891 N N . PHE B 1 531 ? -16.882 5.740 -2.796 1.00 127.50 659 PHE B N 1
ATOM 8892 C CA . PHE B 1 531 ? -16.970 7.168 -3.081 1.00 124.92 659 PHE B CA 1
ATOM 8893 C C . PHE B 1 531 ? -18.375 7.532 -3.549 1.00 131.65 659 PHE B C 1
ATOM 8894 O O . PHE B 1 531 ? -18.832 8.658 -3.350 1.00 129.32 659 PHE B O 1
ATOM 8902 N N . HIS B 1 532 ? -19.053 6.571 -4.172 1.00 135.05 660 HIS B N 1
ATOM 8903 C CA . HIS B 1 532 ? -20.426 6.763 -4.626 1.00 134.82 660 HIS B CA 1
ATOM 8904 C C . HIS B 1 532 ? -21.339 7.016 -3.438 1.00 130.68 660 HIS B C 1
ATOM 8905 O O . HIS B 1 532 ? -22.163 7.930 -3.456 1.00 125.35 660 HIS B O 1
ATOM 8912 N N . LYS B 1 533 ? -21.190 6.190 -2.408 1.00 131.67 661 LYS B N 1
ATOM 8913 C CA . LYS B 1 533 ? -21.964 6.344 -1.188 1.00 136.45 661 LYS B CA 1
ATOM 8914 C C . LYS B 1 533 ? -21.567 7.630 -0.482 1.00 137.98 661 LYS B C 1
ATOM 8915 O O . LYS B 1 533 ? -22.423 8.364 0.016 1.00 134.20 661 LYS B O 1
ATOM 8921 N N . TRP B 1 534 ? -20.264 7.899 -0.447 1.00 136.57 662 TRP B N 1
ATOM 8922 C CA . TRP B 1 534 ? -19.752 9.079 0.237 1.00 131.47 662 TRP B CA 1
ATOM 8923 C C . TRP B 1 534 ? -20.158 10.372 -0.461 1.00 127.40 662 TRP B C 1
ATOM 8924 O O . TRP B 1 534 ? -20.583 11.316 0.201 1.00 122.43 662 TRP B O 1
ATOM 8935 N N . PHE B 1 535 ? -20.021 10.424 -1.786 1.00 129.07 663 PHE B N 1
ATOM 8936 C CA . PHE B 1 535 ? -20.373 11.643 -2.515 1.00 126.55 663 PHE B CA 1
ATOM 8937 C C . PHE B 1 535 ? -21.812 12.089 -2.287 1.00 128.89 663 PHE B C 1
ATOM 8938 O O . PHE B 1 535 ? -22.051 13.253 -2.015 1.00 131.83 663 PHE B O 1
ATOM 8946 N N . ALA B 1 536 ? -22.762 11.169 -2.422 1.00 128.18 664 ALA B N 1
ATOM 8947 C CA . ALA B 1 536 ? -24.171 11.471 -2.183 1.00 129.83 664 ALA B CA 1
ATOM 8948 C C . ALA B 1 536 ? -24.381 12.217 -0.867 1.00 127.04 664 ALA B C 1
ATOM 8949 O O . ALA B 1 536 ? -25.108 13.209 -0.813 1.00 125.01 664 ALA B O 1
ATOM 8951 N N . LEU B 1 537 ? -23.723 11.741 0.185 1.00 127.79 665 LEU B N 1
ATOM 8952 C CA . LEU B 1 537 ? -23.855 12.327 1.514 1.00 124.71 665 LEU B CA 1
ATOM 8953 C C . LEU B 1 537 ? -23.182 13.700 1.614 1.00 123.28 665 LEU B C 1
ATOM 8954 O O . LEU B 1 537 ? -23.739 14.626 2.202 1.00 118.10 665 LEU B O 1
ATOM 8959 N N . TRP B 1 538 ? -21.991 13.833 1.037 1.00 123.91 666 TRP B N 1
ATOM 8960 C CA . TRP B 1 538 ? -21.340 15.134 0.899 1.00 118.88 666 TRP B CA 1
ATOM 8961 C C . TRP B 1 538 ? -22.043 15.910 -0.216 1.00 121.28 666 TRP B C 1
ATOM 8962 O O . TRP B 1 538 ? -21.846 15.635 -1.388 1.00 134.50 666 TRP B O 1
ATOM 8973 N N . GLY B 1 539 ? -22.794 16.942 0.141 1.00 118.27 667 GLY B N 1
ATOM 8974 C CA . GLY B 1 539 ? -22.613 17.639 1.394 1.00 113.03 667 GLY B CA 1
ATOM 8975 C C . GLY B 1 539 ? -22.813 19.116 1.077 1.00 119.65 667 GLY B C 1
ATOM 8976 O O . GLY B 1 539 ? -23.757 19.729 1.550 1.00 120.40 667 GLY B O 1
ATOM 8977 N N . PRO B 1 540 ? -21.938 19.704 0.247 1.00 124.42 668 PRO B N 1
ATOM 8978 C CA . PRO B 1 540 ? -22.262 21.058 -0.210 1.00 127.13 668 PRO B CA 1
ATOM 8979 C C . PRO B 1 540 ? -23.073 20.972 -1.483 1.00 124.03 668 PRO B C 1
ATOM 8980 O O . PRO B 1 540 ? -23.677 21.934 -1.963 1.00 126.18 668 PRO B O 1
ATOM 8984 N N . TRP B 1 541 ? -23.054 19.764 -2.018 1.00 120.12 669 TRP B N 1
ATOM 8985 C CA . TRP B 1 541 ? -23.659 19.431 -3.270 1.00 122.66 669 TRP B CA 1
ATOM 8986 C C . TRP B 1 541 ? -25.154 19.468 -3.077 1.00 127.98 669 TRP B C 1
ATOM 8987 O O . TRP B 1 541 ? -25.897 19.746 -4.011 1.00 133.18 669 TRP B O 1
ATOM 8998 N N . HIS B 1 542 ? -25.572 19.158 -1.854 1.00 124.17 670 HIS B N 1
ATOM 8999 C CA . HIS B 1 542 ? -26.931 19.379 -1.393 1.00 125.40 670 HIS B CA 1
ATOM 9000 C C . HIS B 1 542 ? -27.362 20.816 -1.712 1.00 126.44 670 HIS B C 1
ATOM 9001 O O . HIS B 1 542 ? -28.431 21.034 -2.289 1.00 139.35 670 HIS B O 1
ATOM 9008 N N . LYS B 1 543 ? -26.525 21.791 -1.355 1.00 120.75 671 LYS B N 1
ATOM 9009 C CA . LYS B 1 543 ? -26.793 23.187 -1.710 1.00 123.77 671 LYS B CA 1
ATOM 9010 C C . LYS B 1 543 ? -26.936 23.334 -3.224 1.00 126.30 671 LYS B C 1
ATOM 9011 O O . LYS B 1 543 ? -27.844 24.014 -3.704 1.00 131.38 671 LYS B O 1
ATOM 9017 N N . VAL B 1 544 ? -26.039 22.691 -3.969 1.00 125.10 672 VAL B N 1
ATOM 9018 C CA . VAL B 1 544 ? -26.152 22.625 -5.425 1.00 131.06 672 VAL B CA 1
ATOM 9019 C C . VAL B 1 544 ? -27.384 21.816 -5.835 1.00 136.20 672 VAL B C 1
ATOM 9020 O O . VAL B 1 544 ? -28.125 22.218 -6.731 1.00 139.36 672 VAL B O 1
ATOM 9024 N N . LEU B 1 545 ? -27.605 20.684 -5.167 1.00 136.26 673 LEU B N 1
ATOM 9025 C CA . LEU B 1 545 ? -28.738 19.809 -5.475 1.00 138.11 673 LEU B CA 1
ATOM 9026 C C . LEU B 1 545 ? -30.069 20.528 -5.284 1.00 138.61 673 LEU B C 1
ATOM 9027 O O . LEU B 1 545 ? -31.006 20.334 -6.057 1.00 147.15 673 LEU B O 1
ATOM 9032 N N . GLU B 1 546 ? -30.144 21.358 -4.249 1.00 136.67 674 GLU B N 1
ATOM 9033 C CA . GLU B 1 546 ? -31.323 22.178 -4.001 1.00 140.08 674 GLU B CA 1
ATOM 9034 C C . GLU B 1 546 ? -31.450 23.252 -5.078 1.00 143.55 674 GLU B C 1
ATOM 9035 O O . GLU B 1 546 ? -32.554 23.665 -5.438 1.00 148.29 674 GLU B O 1
ATOM 9041 N N . ARG B 1 547 ? -30.307 23.690 -5.595 1.00 137.07 675 ARG B N 1
ATOM 9042 C CA . ARG B 1 547 ? -30.258 24.758 -6.587 1.00 139.63 675 ARG B CA 1
ATOM 9043 C C . ARG B 1 547 ? -30.687 24.285 -7.977 1.00 141.38 675 ARG B C 1
ATOM 9044 O O . ARG B 1 547 ? -31.287 25.043 -8.741 1.00 135.83 675 ARG B O 1
ATOM 9052 N N . ILE B 1 548 ? -30.389 23.029 -8.299 1.00 143.74 676 ILE B N 1
ATOM 9053 C CA . ILE B 1 548 ? -30.655 22.505 -9.638 1.00 145.76 676 ILE B CA 1
ATOM 9054 C C . ILE B 1 548 ? -32.053 21.895 -9.802 1.00 141.65 676 ILE B C 1
ATOM 9055 O O . ILE B 1 548 ? -32.758 22.204 -10.763 1.00 147.96 676 ILE B O 1
ATOM 9060 N N . ALA B 1 549 ? -32.456 21.041 -8.866 1.00 133.57 677 ALA B N 1
ATOM 9061 C CA . ALA B 1 549 ? -33.753 20.377 -8.955 1.00 142.73 677 ALA B CA 1
ATOM 9062 C C . ALA B 1 549 ? -34.506 20.429 -7.630 1.00 150.21 677 ALA B C 1
ATOM 9063 O O . ALA B 1 549 ? -34.521 19.452 -6.883 1.00 150.01 677 ALA B O 1
ATOM 9065 N N . PRO B 1 550 ? -35.142 21.575 -7.340 1.00 152.08 678 PRO B N 1
ATOM 9066 C CA . PRO B 1 550 ? -35.859 21.804 -6.080 1.00 156.34 678 PRO B CA 1
ATOM 9067 C C . PRO B 1 550 ? -37.066 20.886 -5.908 1.00 159.58 678 PRO B C 1
ATOM 9068 O O . PRO B 1 550 ? -37.348 20.448 -4.793 1.00 159.34 678 PRO B O 1
ATOM 9072 N N . GLU B 1 551 ? -37.770 20.606 -7.000 1.00 162.22 679 GLU B N 1
ATOM 9073 C CA . GLU B 1 551 ? -38.972 19.781 -6.940 1.00 167.78 679 GLU B CA 1
ATOM 9074 C C . GLU B 1 551 ? -38.648 18.321 -6.635 1.00 167.60 679 GLU B C 1
ATOM 9075 O O . GLU B 1 551 ? -39.262 17.714 -5.758 1.00 166.11 679 GLU B O 1
ATOM 9081 N N . GLU B 1 552 ? -37.682 17.763 -7.358 1.00 165.59 680 GLU B N 1
ATOM 9082 C CA . GLU B 1 552 ? -37.245 16.394 -7.111 1.00 162.84 680 GLU B CA 1
ATOM 9083 C C . GLU B 1 552 ? -36.569 16.293 -5.748 1.00 158.55 680 GLU B C 1
ATOM 9084 O O . GLU B 1 552 ? -36.577 15.237 -5.116 1.00 156.26 680 GLU B O 1
ATOM 9090 N N . TRP B 1 553 ? -35.985 17.402 -5.304 1.00 156.27 681 TRP B N 1
ATOM 9091 C CA . TRP B 1 553 ? -35.445 17.504 -3.956 1.00 160.90 681 TRP B CA 1
ATOM 9092 C C . TRP B 1 553 ? -36.583 17.358 -2.957 1.00 165.53 681 TRP B C 1
ATOM 9093 O O . TRP B 1 553 ? -36.522 16.534 -2.045 1.00 167.91 681 TRP B O 1
ATOM 9104 N N . ARG B 1 554 ? -37.624 18.164 -3.145 1.00 165.52 682 ARG B N 1
ATOM 9105 C CA . ARG B 1 554 ? -38.775 18.167 -2.251 1.00 166.77 682 ARG B CA 1
ATOM 9106 C C . ARG B 1 554 ? -39.515 16.833 -2.274 1.00 167.46 682 ARG B C 1
ATOM 9107 O O . ARG B 1 554 ? -39.984 16.363 -1.239 1.00 164.02 682 ARG B O 1
ATOM 9115 N N . GLU B 1 555 ? -39.617 16.229 -3.455 1.00 172.61 683 GLU B N 1
ATOM 9116 C CA . GLU B 1 555 ? -40.271 14.931 -3.596 1.00 173.92 683 GLU B CA 1
ATOM 9117 C C . GLU B 1 555 ? -39.556 13.864 -2.774 1.00 169.59 683 GLU B C 1
ATOM 9118 O O . GLU B 1 555 ? -40.193 13.083 -2.068 1.00 163.66 683 GLU B O 1
ATOM 9124 N N . MET B 1 556 ? -38.231 13.840 -2.865 1.00 168.04 684 MET B N 1
ATOM 9125 C CA . MET B 1 556 ? -37.432 12.908 -2.079 1.00 167.82 684 MET B CA 1
ATOM 9126 C C . MET B 1 556 ? -37.373 13.359 -0.623 1.00 170.02 684 MET B C 1
ATOM 9127 O O . MET B 1 556 ? -37.062 12.571 0.270 1.00 170.56 684 MET B O 1
ATOM 9132 N N . MET B 1 557 ? -37.673 14.634 -0.393 1.00 170.61 685 MET B N 1
ATOM 9133 C CA . MET B 1 557 ? -37.751 15.172 0.959 1.00 175.41 685 MET B CA 1
ATOM 9134 C C . MET B 1 557 ? -39.112 14.853 1.564 1.00 180.32 685 MET B C 1
ATOM 9135 O O . MET B 1 557 ? -39.212 14.497 2.738 1.00 178.07 685 MET B O 1
ATOM 9140 N N . ALA B 1 558 ? -40.159 14.984 0.754 1.00 179.63 686 ALA B N 1
ATOM 9141 C CA . ALA B 1 558 ? -41.507 14.639 1.188 1.00 179.57 686 ALA B CA 1
ATOM 9142 C C . ALA B 1 558 ? -41.626 13.133 1.378 1.00 181.51 686 ALA B C 1
ATOM 9143 O O . ALA B 1 558 ? -42.317 12.667 2.282 1.00 184.88 686 ALA B O 1
ATOM 9145 N N . LYS B 1 559 ? -40.946 12.377 0.520 1.00 177.86 687 LYS B N 1
ATOM 9146 C CA . LYS B 1 559 ? -40.908 10.926 0.647 1.00 177.23 687 LYS B CA 1
ATOM 9147 C C . LYS B 1 559 ? -40.207 10.552 1.946 1.00 177.99 687 LYS B C 1
ATOM 9148 O O . LYS B 1 559 ? -40.595 9.600 2.620 1.00 177.52 687 LYS B O 1
ATOM 9154 N N . ARG B 1 560 ? -39.175 11.316 2.291 1.00 179.23 688 ARG B N 1
ATOM 9155 C CA . ARG B 1 560 ? -38.472 11.136 3.555 1.00 183.82 688 ARG B CA 1
ATOM 9156 C C . ARG B 1 560 ? -39.405 11.452 4.718 1.00 185.24 688 ARG B C 1
ATOM 9157 O O . ARG B 1 560 ? -39.349 10.810 5.766 1.00 186.06 688 ARG B O 1
ATOM 9165 N N . ASP B 1 561 ? -40.267 12.446 4.521 1.00 184.18 689 ASP B N 1
ATOM 9166 C CA . ASP B 1 561 ? -41.264 12.807 5.521 1.00 186.46 689 ASP B CA 1
ATOM 9167 C C . ASP B 1 561 ? -42.351 11.741 5.595 1.00 186.79 689 ASP B C 1
ATOM 9168 O O . ASP B 1 561 ? -42.907 11.478 6.662 1.00 181.93 689 ASP B O 1
ATOM 9173 N N . GLU B 1 562 ? -42.649 11.132 4.452 1.00 190.48 690 GLU B N 1
ATOM 9174 C CA . GLU B 1 562 ? -43.650 10.073 4.383 1.00 189.95 690 GLU B CA 1
ATOM 9175 C C . GLU B 1 562 ? -43.055 8.724 4.778 1.00 188.61 690 GLU B C 1
ATOM 9176 O O . GLU B 1 562 ? -43.781 7.748 4.969 1.00 188.52 690 GLU B O 1
ATOM 9182 N N . CYS B 1 563 ? -41.731 8.675 4.896 1.00 187.41 691 CYS B N 1
ATOM 9183 C CA . CYS B 1 563 ? -41.050 7.473 5.368 1.00 187.70 691 CYS B CA 1
ATOM 9184 C C . CYS B 1 563 ? -40.860 7.508 6.881 1.00 186.06 691 CYS B C 1
ATOM 9185 O O . CYS B 1 563 ? -40.348 6.559 7.473 1.00 184.42 691 CYS B O 1
ATOM 9188 N N . ILE B 1 564 ? -41.269 8.611 7.500 1.00 184.42 692 ILE B N 1
ATOM 9189 C CA . ILE B 1 564 ? -41.264 8.711 8.954 1.00 186.89 692 ILE B CA 1
ATOM 9190 C C . ILE B 1 564 ? -42.376 7.825 9.505 1.00 188.58 692 ILE B C 1
ATOM 9191 O O . ILE B 1 564 ? -42.244 7.229 10.575 1.00 186.67 692 ILE B O 1
ATOM 9196 N N . GLU B 1 565 ? -43.467 7.735 8.752 1.00 191.13 693 GLU B N 1
ATOM 9197 C CA . GLU B 1 565 ? -44.600 6.899 9.125 1.00 189.94 693 GLU B CA 1
ATOM 9198 C C . GLU B 1 565 ? -44.508 5.545 8.428 1.00 189.77 693 GLU B C 1
ATOM 9199 O O . GLU B 1 565 ? -45.506 5.028 7.923 1.00 180.22 693 GLU B O 1
ATOM 9205 N N . THR B 1 566 ? -43.304 4.979 8.401 1.00 194.72 694 THR B N 1
ATOM 9206 C CA . THR B 1 566 ? -43.057 3.707 7.728 1.00 194.92 694 THR B CA 1
ATOM 9207 C C . THR B 1 566 ? -43.815 2.560 8.393 1.00 192.24 694 THR B C 1
ATOM 9208 O O . THR B 1 566 ? -43.853 2.456 9.619 1.00 187.38 694 THR B O 1
ATOM 9212 N N . ASP B 1 567 ? -44.424 1.709 7.573 1.00 193.47 695 ASP B N 1
ATOM 9213 C CA . ASP B 1 567 ? -45.162 0.552 8.066 1.00 192.24 695 ASP B CA 1
ATOM 9214 C C . ASP B 1 567 ? -44.244 -0.445 8.769 1.00 192.93 695 ASP B C 1
ATOM 9215 O O . ASP B 1 567 ? -44.627 -1.054 9.768 1.00 190.34 695 ASP B O 1
ATOM 9220 N N . GLU B 1 568 ? -43.033 -0.606 8.244 1.00 195.26 696 GLU B N 1
ATOM 9221 C CA . GLU B 1 568 ? -42.068 -1.535 8.823 1.00 192.74 696 GLU B CA 1
ATOM 9222 C C . GLU B 1 568 ? -41.031 -0.820 9.686 1.00 193.76 696 GLU B C 1
ATOM 9223 O O . GLU B 1 568 ? -39.914 -1.308 9.858 1.00 193.04 696 GLU B O 1
ATOM 9229 N N . TYR B 1 569 ? -41.405 0.336 10.226 1.00 193.37 697 TYR B N 1
ATOM 9230 C CA . TYR B 1 569 ? -40.522 1.083 11.113 1.00 191.59 697 TYR B CA 1
ATOM 9231 C C . TYR B 1 569 ? -40.438 0.409 12.478 1.00 191.36 697 TYR B C 1
ATOM 9232 O O . TYR B 1 569 ? -39.383 0.394 13.111 1.00 190.42 697 TYR B O 1
ATOM 9241 N N . GLN B 1 570 ? -41.560 -0.148 12.922 1.00 191.12 698 GLN B N 1
ATOM 9242 C CA . GLN B 1 570 ? -41.616 -0.843 14.202 1.00 190.85 698 GLN B CA 1
ATOM 9243 C C . GLN B 1 570 ? -40.947 -2.210 14.096 1.00 191.44 698 GLN B C 1
ATOM 9244 O O . GLN B 1 570 ? -40.484 -2.765 15.093 1.00 191.72 698 GLN B O 1
ATOM 9250 N N . SER B 1 571 ? -40.891 -2.741 12.878 1.00 193.10 699 SER B N 1
ATOM 9251 C CA . SER B 1 571 ? -40.284 -4.046 12.626 1.00 194.52 699 SER B CA 1
ATOM 9252 C C . SER B 1 571 ? -38.796 -4.058 12.967 1.00 195.84 699 SER B C 1
ATOM 9253 O O . SER B 1 571 ? -38.228 -5.106 13.273 1.00 196.61 699 SER B O 1
ATOM 9256 N N . ARG B 1 572 ? -38.169 -2.888 12.907 1.00 196.75 700 ARG B N 1
ATOM 9257 C CA . ARG B 1 572 ? -36.762 -2.753 13.260 1.00 194.70 700 ARG B CA 1
ATOM 9258 C C . ARG B 1 572 ? -36.592 -2.465 14.748 1.00 197.84 700 ARG B C 1
ATOM 9259 O O . ARG B 1 572 ? -35.669 -2.972 15.384 1.00 200.86 700 ARG B O 1
ATOM 9267 N N . VAL B 1 573 ? -37.492 -1.654 15.295 1.00 195.75 701 VAL B N 1
ATOM 9268 C CA . VAL B 1 573 ? -37.408 -1.226 16.689 1.00 198.87 701 VAL B CA 1
ATOM 9269 C C . VAL B 1 573 ? -37.573 -2.382 17.676 1.00 200.28 701 VAL B C 1
ATOM 9270 O O . VAL B 1 573 ? -36.813 -2.499 18.638 1.00 200.14 701 VAL B O 1
ATOM 9274 N N . ASN B 1 574 ? -38.561 -3.236 17.430 1.00 199.76 702 ASN B N 1
ATOM 9275 C CA . ASN B 1 574 ? -38.861 -4.343 18.336 1.00 200.86 702 ASN B CA 1
ATOM 9276 C C . ASN B 1 574 ? -37.748 -5.387 18.432 1.00 203.10 702 ASN B C 1
ATOM 9277 O O . ASN B 1 574 ? -37.652 -6.113 19.422 1.00 202.29 702 ASN B O 1
ATOM 9282 N N . ALA B 1 575 ? -36.910 -5.456 17.402 1.00 203.18 703 ALA B N 1
ATOM 9283 C CA . ALA B 1 575 ? -35.815 -6.420 17.368 1.00 201.46 703 ALA B CA 1
ATOM 9284 C C . ALA B 1 575 ? -34.526 -5.832 17.935 1.00 202.48 703 ALA B C 1
ATOM 9285 O O . ALA B 1 575 ? -33.481 -6.483 17.929 1.00 200.60 703 ALA B O 1
ATOM 9287 N N . GLU B 1 576 ? -34.607 -4.599 18.425 1.00 205.22 704 GLU B N 1
ATOM 9288 C CA . GLU B 1 576 ? -33.445 -3.914 18.982 1.00 204.60 704 GLU B CA 1
ATOM 9289 C C . GLU B 1 576 ? -33.508 -3.834 20.504 1.00 198.91 704 GLU B C 1
ATOM 9290 O O . GLU B 1 576 ? -32.484 -3.924 21.182 1.00 195.42 704 GLU B O 1
ATOM 9296 N N . LEU B 1 577 ? -34.715 -3.664 21.034 1.00 199.59 705 LEU B N 1
ATOM 9297 C CA . LEU B 1 577 ? -34.911 -3.493 22.470 1.00 200.11 705 LEU B CA 1
ATOM 9298 C C . LEU B 1 577 ? -34.541 -4.745 23.260 1.00 197.72 705 LEU B C 1
ATOM 9299 O O . LEU B 1 577 ? -34.076 -4.656 24.396 1.00 192.08 705 LEU B O 1
ATOM 9304 N N . GLU B 1 578 ? -34.748 -5.910 22.654 1.00 199.67 706 GLU B N 1
ATOM 9305 C CA . GLU B 1 578 ? -34.439 -7.176 23.311 1.00 196.85 706 GLU B CA 1
ATOM 9306 C C . GLU B 1 578 ? -32.936 -7.438 23.294 1.00 196.06 706 GLU B C 1
ATOM 9307 O O . GLU B 1 578 ? -32.354 -7.834 24.304 1.00 196.60 706 GLU B O 1
ATOM 9313 N N . ASP B 1 579 ? -32.314 -7.215 22.141 1.00 195.55 707 ASP B N 1
ATOM 9314 C CA . ASP B 1 579 ? -30.880 -7.432 21.990 1.00 194.47 707 ASP B CA 1
ATOM 9315 C C . ASP B 1 579 ? -30.085 -6.211 22.440 1.00 194.49 707 ASP B C 1
ATOM 9316 O O . ASP B 1 579 ? -30.638 -5.280 23.027 1.00 195.20 707 ASP B O 1
ATOM 9321 N N . ALA B 1 601 ? -34.282 7.600 20.287 1.00 186.42 729 ALA B N 1
ATOM 9322 C CA . ALA B 1 601 ? -32.898 7.387 20.691 1.00 187.08 729 ALA B CA 1
ATOM 9323 C C . ALA B 1 601 ? -32.267 6.236 19.914 1.00 193.01 729 ALA B C 1
ATOM 9324 O O . ALA B 1 601 ? -31.316 6.433 19.157 1.00 193.66 729 ALA B O 1
ATOM 9326 N N . ILE B 1 602 ? -32.804 5.036 20.106 1.00 192.99 730 ILE B N 1
ATOM 9327 C CA . ILE B 1 602 ? -32.293 3.847 19.435 1.00 193.82 730 ILE B CA 1
ATOM 9328 C C . ILE B 1 602 ? -32.782 3.784 17.989 1.00 190.94 730 ILE B C 1
ATOM 9329 O O . ILE B 1 602 ? -32.062 3.334 17.096 1.00 188.57 730 ILE B O 1
ATOM 9334 N N . GLY B 1 603 ? -34.005 4.254 17.763 1.00 188.68 731 GLY B N 1
ATOM 9335 C CA . GLY B 1 603 ? -34.600 4.233 16.439 1.00 190.04 731 GLY B CA 1
ATOM 9336 C C . GLY B 1 603 ? -34.102 5.338 15.527 1.00 188.20 731 GLY B C 1
ATOM 9337 O O . GLY B 1 603 ? -34.671 5.577 14.462 1.00 187.25 731 GLY B O 1
ATOM 9338 N N . ILE B 1 604 ? -33.037 6.016 15.944 1.00 185.35 732 ILE B N 1
ATOM 9339 C CA . ILE B 1 604 ? -32.449 7.086 15.148 1.00 184.68 732 ILE B CA 1
ATOM 9340 C C . ILE B 1 604 ? -31.397 6.533 14.189 1.00 184.17 732 ILE B C 1
ATOM 9341 O O . ILE B 1 604 ? -31.273 6.998 13.056 1.00 182.46 732 ILE B O 1
ATOM 9346 N N . LYS B 1 605 ? -30.648 5.534 14.648 1.00 185.29 733 LYS B N 1
ATOM 9347 C CA . LYS B 1 605 ? -29.614 4.904 13.831 1.00 182.57 733 LYS B CA 1
ATOM 9348 C C . LYS B 1 605 ? -30.198 4.297 12.558 1.00 185.60 733 LYS B C 1
ATOM 9349 O O . LYS B 1 605 ? -29.629 4.438 11.475 1.00 180.67 733 LYS B O 1
ATOM 9355 N N . ILE B 1 606 ? -31.336 3.623 12.695 1.00 186.91 734 ILE B N 1
ATOM 9356 C CA . ILE B 1 606 ? -32.030 3.063 11.542 1.00 182.65 734 ILE B CA 1
ATOM 9357 C C . ILE B 1 606 ? -32.645 4.172 10.694 1.00 180.97 734 ILE B C 1
ATOM 9358 O O . ILE B 1 606 ? -32.763 4.040 9.476 1.00 182.68 734 ILE B O 1
ATOM 9363 N N . MET B 1 607 ? -33.032 5.264 11.346 1.00 178.25 735 MET B N 1
ATOM 9364 C CA . MET B 1 607 ? -33.560 6.429 10.648 1.00 178.97 735 MET B CA 1
ATOM 9365 C C . MET B 1 607 ? -32.467 7.075 9.804 1.00 179.39 735 MET B C 1
ATOM 9366 O O . MET B 1 607 ? -32.714 7.518 8.682 1.00 177.65 735 MET B O 1
ATOM 9371 N N . GLU B 1 608 ? -31.255 7.114 10.349 1.00 177.85 736 GLU B N 1
ATOM 9372 C CA . GLU B 1 608 ? -30.106 7.661 9.636 1.00 174.87 736 GLU B CA 1
ATOM 9373 C C . GLU B 1 608 ? -29.659 6.732 8.512 1.00 175.29 736 GLU B C 1
ATOM 9374 O O . GLU B 1 608 ? -28.904 7.133 7.629 1.00 177.21 736 GLU B O 1
ATOM 9380 N N . GLU B 1 609 ? -30.127 5.488 8.554 1.00 175.41 737 GLU B N 1
ATOM 9381 C CA . GLU B 1 609 ? -29.763 4.497 7.548 1.00 176.15 737 GLU B CA 1
ATOM 9382 C C . GLU B 1 609 ? -30.746 4.507 6.381 1.00 174.99 737 GLU B C 1
ATOM 9383 O O . GLU B 1 609 ? -30.364 4.270 5.234 1.00 171.90 737 GLU B O 1
ATOM 9389 N N . ILE B 1 610 ? -32.012 4.784 6.678 1.00 176.67 738 ILE B N 1
ATOM 9390 C CA . ILE B 1 610 ? -33.053 4.804 5.654 1.00 179.87 738 ILE B CA 1
ATOM 9391 C C . ILE B 1 610 ? -32.932 6.017 4.733 1.00 176.93 738 ILE B C 1
ATOM 9392 O O . ILE B 1 610 ? -32.881 5.873 3.511 1.00 169.06 738 ILE B O 1
ATOM 9397 N N . ASN B 1 611 ? -32.884 7.208 5.323 1.00 177.03 739 ASN B N 1
ATOM 9398 C CA . ASN B 1 611 ? -32.766 8.438 4.545 1.00 174.96 739 ASN B CA 1
ATOM 9399 C C . ASN B 1 611 ? -31.433 8.543 3.809 1.00 173.16 739 ASN B C 1
ATOM 9400 O O . ASN B 1 611 ? -31.313 9.269 2.823 1.00 173.18 739 ASN B O 1
ATOM 9405 N N . GLN B 1 612 ? -30.435 7.815 4.302 1.00 173.74 740 GLN B N 1
ATOM 9406 C CA . GLN B 1 612 ? -29.133 7.752 3.650 1.00 170.82 740 GLN B CA 1
ATOM 9407 C C . GLN B 1 612 ? -29.261 7.085 2.287 1.00 171.62 740 GLN B C 1
ATOM 9408 O O . GLN B 1 612 ? -28.675 7.538 1.304 1.00 167.40 740 GLN B O 1
ATOM 9414 N N . THR B 1 613 ? -30.037 6.007 2.237 1.00 174.50 741 THR B N 1
ATOM 9415 C CA . THR B 1 613 ? -30.283 5.291 0.992 1.00 171.55 741 THR B CA 1
ATOM 9416 C C . THR B 1 613 ? -31.140 6.127 0.047 1.00 170.84 741 THR B C 1
ATOM 9417 O O . THR B 1 613 ? -31.098 5.946 -1.170 1.00 168.00 741 THR B O 1
ATOM 9421 N N . LEU B 1 614 ? -31.916 7.044 0.617 1.00 172.65 742 LEU B N 1
ATOM 9422 C CA . LEU B 1 614 ? -32.761 7.932 -0.173 1.00 171.91 742 LEU B CA 1
ATOM 9423 C C . LEU B 1 614 ? -31.926 8.991 -0.887 1.00 169.26 742 LEU B C 1
ATOM 9424 O O . LEU B 1 614 ? -32.307 9.479 -1.951 1.00 166.05 742 LEU B O 1
ATOM 9429 N N . PHE B 1 615 ? -30.788 9.341 -0.296 1.00 170.75 743 PHE B N 1
ATOM 9430 C CA . PHE B 1 615 ? -29.894 10.330 -0.889 1.00 165.76 743 PHE B CA 1
ATOM 9431 C C . PHE B 1 615 ? -28.946 9.699 -1.903 1.00 160.98 743 PHE B C 1
ATOM 9432 O O . PHE B 1 615 ? -28.326 10.397 -2.706 1.00 153.76 743 PHE B O 1
ATOM 9440 N N . THR B 1 616 ? -28.838 8.375 -1.863 1.00 161.21 744 THR B N 1
ATOM 9441 C CA . THR B 1 616 ? -28.026 7.648 -2.829 1.00 157.52 744 THR B CA 1
ATOM 9442 C C . THR B 1 616 ? -28.821 7.402 -4.106 1.00 163.21 744 THR B C 1
ATOM 9443 O O . THR B 1 616 ? -28.250 7.133 -5.163 1.00 161.00 744 THR B O 1
ATOM 9447 N N . GLU B 1 617 ? -30.143 7.499 -4.000 1.00 166.08 745 GLU B N 1
ATOM 9448 C CA . GLU B 1 617 ? -31.025 7.261 -5.138 1.00 166.82 745 GLU B CA 1
ATOM 9449 C C . GLU B 1 617 ? -31.342 8.551 -5.890 1.00 163.11 745 GLU B C 1
ATOM 9450 O O . GLU B 1 617 ? -31.382 8.566 -7.121 1.00 160.91 745 GLU B O 1
ATOM 9456 N N . ILE B 1 618 ? -31.570 9.630 -5.146 1.00 158.57 746 ILE B N 1
ATOM 9457 C CA . ILE B 1 618 ? -31.832 10.929 -5.757 1.00 154.19 746 ILE B CA 1
ATOM 9458 C C . ILE B 1 618 ? -30.590 11.420 -6.499 1.00 151.36 746 ILE B C 1
ATOM 9459 O O . ILE B 1 618 ? -30.693 12.120 -7.507 1.00 143.56 746 ILE B O 1
ATOM 9464 N N . MET B 1 619 ? -29.417 11.034 -6.007 1.00 156.16 747 MET B N 1
ATOM 9465 C CA . MET B 1 619 ? -28.171 11.364 -6.682 1.00 150.75 747 MET B CA 1
ATOM 9466 C C . MET B 1 619 ? -28.102 10.651 -8.016 1.00 153.23 747 MET B C 1
ATOM 9467 O O . MET B 1 619 ? -28.062 11.282 -9.070 1.00 154.89 747 MET B O 1
ATOM 9472 N N . GLU B 1 620 ? -28.101 9.324 -7.948 1.00 154.14 748 GLU B N 1
ATOM 9473 C CA . GLU B 1 620 ? -27.919 8.463 -9.110 1.00 153.21 748 GLU B CA 1
ATOM 9474 C C . GLU B 1 620 ? -28.950 8.727 -10.207 1.00 158.35 748 GLU B C 1
ATOM 9475 O O . GLU B 1 620 ? -28.722 8.407 -11.374 1.00 154.55 748 GLU B O 1
ATOM 9481 N N . ASN B 1 621 ? -30.079 9.319 -9.828 1.00 155.65 749 ASN B N 1
ATOM 9482 C CA . ASN B 1 621 ? -31.130 9.654 -10.782 1.00 155.90 749 ASN B CA 1
ATOM 9483 C C . ASN B 1 621 ? -30.868 10.975 -11.506 1.00 154.60 749 ASN B C 1
ATOM 9484 O O . ASN B 1 621 ? -30.848 11.025 -12.736 1.00 153.47 749 ASN B O 1
ATOM 9489 N N . ILE B 1 622 ? -30.671 12.041 -10.735 1.00 150.63 750 ILE B N 1
ATOM 9490 C CA . ILE B 1 622 ? -30.435 13.369 -11.296 1.00 144.53 750 ILE B CA 1
ATOM 9491 C C . ILE B 1 622 ? -29.080 13.436 -11.993 1.00 144.20 750 ILE B C 1
ATOM 9492 O O . ILE B 1 622 ? -28.904 14.155 -12.976 1.00 151.86 750 ILE B O 1
ATOM 9497 N N . LEU B 1 623 ? -28.128 12.666 -11.481 1.00 141.49 751 LEU B N 1
ATOM 9498 C CA . LEU B 1 623 ? -26.786 12.633 -12.041 1.00 146.39 751 LEU B CA 1
ATOM 9499 C C . LEU B 1 623 ? -26.789 12.051 -13.450 1.00 147.54 751 LEU B C 1
ATOM 9500 O O . LEU B 1 623 ? -25.956 12.409 -14.282 1.00 145.37 751 LEU B O 1
ATOM 9505 N N . LEU B 1 624 ? -27.729 11.150 -13.712 1.00 149.78 752 LEU B N 1
ATOM 9506 C CA . LEU B 1 624 ? -27.844 10.529 -15.025 1.00 153.26 752 LEU B CA 1
ATOM 9507 C C . LEU B 1 624 ? -28.545 11.463 -16.011 1.00 147.50 752 LEU B C 1
ATOM 9508 O O . LEU B 1 624 ? -28.361 11.351 -17.223 1.00 142.09 752 LEU B O 1
ATOM 9513 N N . LYS B 1 625 ? -29.340 12.388 -15.482 1.00 147.44 753 LYS B N 1
ATOM 9514 C CA . LYS B 1 625 ? -30.062 13.349 -16.312 1.00 145.66 753 LYS B CA 1
ATOM 9515 C C . LYS B 1 625 ? -29.118 14.310 -17.030 1.00 148.39 753 LYS B C 1
ATOM 9516 O O . LYS B 1 625 ? -29.416 14.780 -18.128 1.00 149.90 753 LYS B O 1
ATOM 9522 N N . LYS B 1 626 ? -27.982 14.599 -16.404 1.00 145.90 754 LYS B N 1
ATOM 9523 C CA . LYS B 1 626 ? -27.019 15.537 -16.966 1.00 146.36 754 LYS B CA 1
ATOM 9524 C C . LYS B 1 626 ? -25.896 14.794 -17.692 1.00 147.14 754 LYS B C 1
ATOM 9525 O O . LYS B 1 626 ? -24.831 15.356 -17.957 1.00 145.85 754 LYS B O 1
ATOM 9531 N N . GLU B 1 627 ? -26.150 13.527 -18.016 1.00 150.14 755 GLU B N 1
ATOM 9532 C CA . GLU B 1 627 ? -25.177 12.675 -18.701 1.00 151.55 755 GLU B CA 1
ATOM 9533 C C . GLU B 1 627 ? -23.847 12.598 -17.952 1.00 147.74 755 GLU B C 1
ATOM 9534 O O . GLU B 1 627 ? -22.793 12.401 -18.559 1.00 137.67 755 GLU B O 1
ATOM 9540 N N . VAL B 1 628 ? -23.903 12.755 -16.632 1.00 150.35 756 VAL B N 1
ATOM 9541 C CA . VAL B 1 628 ? -22.698 12.742 -15.809 1.00 144.77 756 VAL B CA 1
ATOM 9542 C C . VAL B 1 628 ? -22.735 11.678 -14.713 1.00 138.54 756 VAL B C 1
ATOM 9543 O O . VAL B 1 628 ? -22.071 11.814 -13.684 1.00 136.69 756 VAL B O 1
ATOM 9547 N N . SER B 1 629 ? -23.512 10.622 -14.936 1.00 142.99 757 SER B N 1
ATOM 9548 C CA . SER B 1 629 ? -23.422 9.428 -14.104 1.00 140.44 757 SER B CA 1
ATOM 9549 C C . SER B 1 629 ? -22.226 8.626 -14.585 1.00 138.02 757 SER B C 1
ATOM 9550 O O . SER B 1 629 ? -21.826 7.643 -13.964 1.00 132.66 757 SER B O 1
ATOM 9553 N N . SER B 1 630 ? -21.672 9.056 -15.712 1.00 138.59 758 SER B N 1
ATOM 9554 C CA . SER B 1 630 ? -20.407 8.537 -16.199 1.00 138.05 758 SER B CA 1
ATOM 9555 C C . SER B 1 630 ? -19.310 8.725 -15.152 1.00 136.38 758 SER B C 1
ATOM 9556 O O . SER B 1 630 ? -18.472 7.857 -14.964 1.00 132.02 758 SER B O 1
ATOM 9559 N N . LEU B 1 631 ? -19.358 9.852 -14.451 1.00 136.33 759 LEU B N 1
ATOM 9560 C CA . LEU B 1 631 ? -18.222 10.355 -13.683 1.00 132.03 759 LEU B CA 1
ATOM 9561 C C . LEU B 1 631 ? -17.934 9.696 -12.335 1.00 131.22 759 LEU B C 1
ATOM 9562 O O . LEU B 1 631 ? -16.764 9.539 -11.972 1.00 134.50 759 LEU B O 1
ATOM 9567 N N . MET B 1 632 ? -18.983 9.349 -11.589 1.00 127.36 760 MET B N 1
ATOM 9568 C CA . MET B 1 632 ? -18.821 8.595 -10.349 1.00 124.63 760 MET B CA 1
ATOM 9569 C C . MET B 1 632 ? -17.971 7.383 -10.659 1.00 126.17 760 MET B C 1
ATOM 9570 O O . MET B 1 632 ? -16.976 7.119 -9.981 1.00 129.08 760 MET B O 1
ATOM 9575 N N . SER B 1 633 ? -18.377 6.669 -11.707 1.00 134.22 761 SER B N 1
ATOM 9576 C CA . SER B 1 633 ? -17.541 5.685 -12.385 1.00 136.06 761 SER B CA 1
ATOM 9577 C C . SER B 1 633 ? -16.747 4.796 -11.455 1.00 132.58 761 SER B C 1
ATOM 9578 O O . SER B 1 633 ? -17.258 4.222 -10.493 1.00 126.95 761 SER B O 1
ATOM 9581 N N . ALA B 1 634 ? -15.474 4.683 -11.802 1.00 133.34 762 ALA B N 1
ATOM 9582 C CA . ALA B 1 634 ? -14.437 4.206 -10.921 1.00 122.26 762 ALA B CA 1
ATOM 9583 C C . ALA B 1 634 ? -13.297 5.120 -11.305 1.00 121.71 762 ALA B C 1
ATOM 9584 O O . ALA B 1 634 ? -13.393 5.841 -12.295 1.00 123.81 762 ALA B O 1
ATOM 9586 N N . TYR B 1 635 ? -12.218 5.105 -10.544 1.00 119.86 763 TYR B N 1
ATOM 9587 C CA . TYR B 1 635 ? -11.079 5.931 -10.895 1.00 117.31 763 TYR B CA 1
ATOM 9588 C C . TYR B 1 635 ? -9.793 5.234 -10.454 1.00 118.88 763 TYR B C 1
ATOM 9589 O O . TYR B 1 635 ? -9.854 4.168 -9.846 1.00 118.18 763 TYR B O 1
ATOM 9598 N N . TRP B 1 636 ? -8.642 5.811 -10.791 1.00 119.46 764 TRP B N 1
ATOM 9599 C CA . TRP B 1 636 ? -7.346 5.155 -10.604 1.00 122.93 764 TRP B CA 1
ATOM 9600 C C . TRP B 1 636 ? -7.287 3.815 -11.344 1.00 123.40 764 TRP B C 1
ATOM 9601 O O . TRP B 1 636 ? -7.632 3.727 -12.525 1.00 125.59 764 TRP B O 1
ATOM 9612 N N . ARG B 1 637 ? -6.845 2.778 -10.637 1.00 128.32 765 ARG B N 1
ATOM 9613 C CA . ARG B 1 637 ? -6.777 1.430 -11.190 1.00 123.26 765 ARG B CA 1
ATOM 9614 C C . ARG B 1 637 ? -8.092 0.691 -10.971 1.00 115.72 765 ARG B C 1
ATOM 9615 O O . ARG B 1 637 ? -8.103 -0.481 -10.599 1.00 121.07 765 ARG B O 1
ATOM 9623 N N . HIS C 2 6 ? 42.101 59.245 16.688 1.00 148.64 -6 HIS C N 1
ATOM 9624 C CA . HIS C 2 6 ? 43.482 59.124 16.237 1.00 150.69 -6 HIS C CA 1
ATOM 9625 C C . HIS C 2 6 ? 44.250 58.114 17.087 1.00 156.89 -6 HIS C C 1
ATOM 9626 O O . HIS C 2 6 ? 44.870 57.190 16.560 1.00 156.83 -6 HIS C O 1
ATOM 9633 N N . HIS C 2 7 ? 44.203 58.296 18.403 1.00 151.89 -5 HIS C N 1
ATOM 9634 C CA . HIS C 2 7 ? 44.893 57.402 19.326 1.00 150.91 -5 HIS C CA 1
ATOM 9635 C C . HIS C 2 7 ? 44.064 56.148 19.582 1.00 153.51 -5 HIS C C 1
ATOM 9636 O O . HIS C 2 7 ? 43.054 56.189 20.286 1.00 153.54 -5 HIS C O 1
ATOM 9643 N N . HIS C 2 8 ? 44.500 55.033 19.005 1.00 156.83 -4 HIS C N 1
ATOM 9644 C CA . HIS C 2 8 ? 43.801 53.764 19.161 1.00 158.65 -4 HIS C CA 1
ATOM 9645 C C . HIS C 2 8 ? 44.783 52.601 19.283 1.00 159.23 -4 HIS C C 1
ATOM 9646 O O . HIS C 2 8 ? 45.089 51.921 18.304 1.00 158.60 -4 HIS C O 1
ATOM 9653 N N . HIS C 2 9 ? 45.283 52.380 20.493 1.00 160.09 -3 HIS C N 1
ATOM 9654 C CA . HIS C 2 9 ? 46.207 51.279 20.734 1.00 161.41 -3 HIS C CA 1
ATOM 9655 C C . HIS C 2 9 ? 45.470 49.984 21.039 1.00 161.56 -3 HIS C C 1
ATOM 9656 O O . HIS C 2 9 ? 44.527 49.962 21.831 1.00 163.28 -3 HIS C O 1
ATOM 9663 N N . HIS C 2 10 ? 45.913 48.902 20.408 1.00 157.22 -2 HIS C N 1
ATOM 9664 C CA . HIS C 2 10 ? 45.317 47.593 20.634 1.00 153.35 -2 HIS C CA 1
ATOM 9665 C C . HIS C 2 10 ? 45.643 47.069 22.033 1.00 161.20 -2 HIS C C 1
ATOM 9666 O O . HIS C 2 10 ? 45.066 46.083 22.480 1.00 158.40 -2 HIS C O 1
ATOM 9673 N N . GLY C 2 11 ? 46.553 47.739 22.734 1.00 161.48 -1 GLY C N 1
ATOM 9674 C CA . GLY C 2 11 ? 46.924 47.343 24.083 1.00 159.30 -1 GLY C CA 1
ATOM 9675 C C . GLY C 2 11 ? 45.807 47.358 25.116 1.00 157.38 -1 GLY C C 1
ATOM 9676 O O . GLY C 2 11 ? 45.991 47.874 26.220 1.00 156.91 -1 GLY C O 1
ATOM 9677 N N . SER C 2 12 ? 44.661 46.785 24.743 1.00 154.90 0 SER C N 1
ATOM 9678 C CA . SER C 2 12 ? 43.471 46.651 25.593 1.00 152.91 0 SER C CA 1
ATOM 9679 C C . SER C 2 12 ? 43.150 47.845 26.489 1.00 154.98 0 SER C C 1
ATOM 9680 O O . SER C 2 12 ? 43.289 49.001 26.087 1.00 159.76 0 SER C O 1
ATOM 9683 N N . MET C 2 13 ? 42.705 47.546 27.701 1.00 145.42 1 MET C N 1
ATOM 9684 C CA . MET C 2 13 ? 42.440 48.577 28.685 1.00 146.42 1 MET C CA 1
ATOM 9685 C C . MET C 2 13 ? 42.765 48.060 30.091 1.00 150.42 1 MET C C 1
ATOM 9686 O O . MET C 2 13 ? 42.896 48.855 31.023 1.00 149.90 1 MET C O 1
ATOM 9691 N N . VAL C 2 14 ? 42.918 46.739 30.243 1.00 152.28 2 VAL C N 1
ATOM 9692 C CA . VAL C 2 14 ? 43.446 46.201 31.506 1.00 143.78 2 VAL C CA 1
ATOM 9693 C C . VAL C 2 14 ? 44.832 46.777 31.775 1.00 139.14 2 VAL C C 1
ATOM 9694 O O . VAL C 2 14 ? 45.669 46.907 30.879 1.00 140.67 2 VAL C O 1
ATOM 9698 N N . LYS C 2 15 ? 45.074 47.074 33.041 1.00 136.34 3 LYS C N 1
ATOM 9699 C CA . LYS C 2 15 ? 46.152 47.958 33.436 1.00 136.69 3 LYS C CA 1
ATOM 9700 C C . LYS C 2 15 ? 47.163 47.287 34.359 1.00 134.36 3 LYS C C 1
ATOM 9701 O O . LYS C 2 15 ? 46.793 46.715 35.387 1.00 133.20 3 LYS C O 1
ATOM 9707 N N . GLN C 2 16 ? 48.440 47.379 33.994 1.00 133.92 4 GLN C N 1
ATOM 9708 C CA . GLN C 2 16 ? 49.510 46.760 34.771 1.00 133.89 4 GLN C CA 1
ATOM 9709 C C . GLN C 2 16 ? 49.919 47.635 35.948 1.00 135.36 4 GLN C C 1
ATOM 9710 O O . GLN C 2 16 ? 49.839 48.861 35.879 1.00 132.49 4 GLN C O 1
ATOM 9716 N N . ILE C 2 17 ? 50.349 46.995 37.030 1.00 134.09 5 ILE C N 1
ATOM 9717 C CA . ILE C 2 17 ? 50.702 47.705 38.253 1.00 142.60 5 ILE C CA 1
ATOM 9718 C C . ILE C 2 17 ? 52.021 47.175 38.807 1.00 145.49 5 ILE C C 1
ATOM 9719 O O . ILE C 2 17 ? 52.357 46.004 38.620 1.00 142.78 5 ILE C O 1
ATOM 9724 N N . GLU C 2 18 ? 52.779 48.044 39.465 1.00 147.62 6 GLU C N 1
ATOM 9725 C CA . GLU C 2 18 ? 54.068 47.649 40.019 1.00 150.72 6 GLU C CA 1
ATOM 9726 C C . GLU C 2 18 ? 54.316 48.238 41.414 1.00 145.83 6 GLU C C 1
ATOM 9727 O O . GLU C 2 18 ? 54.234 47.522 42.407 1.00 133.60 6 GLU C O 1
ATOM 9733 N N . SER C 2 19 ? 54.592 49.536 41.489 1.00 147.70 7 SER C N 1
ATOM 9734 C CA . SER C 2 19 ? 54.809 50.204 42.759 1.00 148.35 7 SER C CA 1
ATOM 9735 C C . SER C 2 19 ? 53.580 50.048 43.642 1.00 143.68 7 SER C C 1
ATOM 9736 O O . SER C 2 19 ? 52.458 50.330 43.217 1.00 149.41 7 SER C O 1
ATOM 9739 N N . LYS C 2 20 ? 53.791 49.584 44.867 1.00 144.10 8 LYS C N 1
ATOM 9740 C CA . LYS C 2 20 ? 52.691 49.426 45.805 1.00 143.53 8 LYS C CA 1
ATOM 9741 C C . LYS C 2 20 ? 51.945 50.742 45.991 1.00 144.20 8 LYS C C 1
ATOM 9742 O O . LYS C 2 20 ? 50.736 50.792 45.803 1.00 142.23 8 LYS C O 1
ATOM 9748 N N . THR C 2 21 ? 52.674 51.796 46.356 1.00 147.36 9 THR C N 1
ATOM 9749 C CA . THR C 2 21 ? 52.074 53.111 46.568 1.00 147.05 9 THR C CA 1
ATOM 9750 C C . THR C 2 21 ? 51.264 53.554 45.347 1.00 150.21 9 THR C C 1
ATOM 9751 O O . THR C 2 21 ? 50.146 54.045 45.486 1.00 154.42 9 THR C O 1
ATOM 9755 N N . ALA C 2 22 ? 51.822 53.344 44.157 1.00 150.31 10 ALA C N 1
ATOM 9756 C CA . ALA C 2 22 ? 51.129 53.656 42.906 1.00 155.27 10 ALA C CA 1
ATOM 9757 C C . ALA C 2 22 ? 49.828 52.862 42.775 1.00 154.44 10 ALA C C 1
ATOM 9758 O O . ALA C 2 22 ? 48.835 53.348 42.224 1.00 154.81 10 ALA C O 1
ATOM 9760 N N . PHE C 2 23 ? 49.850 51.634 43.283 1.00 152.61 11 PHE C N 1
ATOM 9761 C CA . PHE C 2 23 ? 48.669 50.781 43.300 1.00 149.59 11 PHE C CA 1
ATOM 9762 C C . PHE C 2 23 ? 47.552 51.405 44.139 1.00 149.39 11 PHE C C 1
ATOM 9763 O O . PHE C 2 23 ? 46.393 51.392 43.729 1.00 152.26 11 PHE C O 1
ATOM 9771 N N . GLN C 2 24 ? 47.899 51.962 45.299 1.00 149.23 12 GLN C N 1
ATOM 9772 C CA . GLN C 2 24 ? 46.911 52.639 46.142 1.00 150.43 12 GLN C CA 1
ATOM 9773 C C . GLN C 2 24 ? 46.337 53.880 45.453 1.00 152.22 12 GLN C C 1
ATOM 9774 O O . GLN C 2 24 ? 45.158 54.199 45.618 1.00 152.35 12 GLN C O 1
ATOM 9780 N N . GLU C 2 25 ? 47.173 54.571 44.678 1.00 153.53 13 GLU C N 1
ATOM 9781 C CA . GLU C 2 25 ? 46.742 55.768 43.951 1.00 160.07 13 GLU C CA 1
ATOM 9782 C C . GLU C 2 25 ? 45.801 55.416 42.800 1.00 161.77 13 GLU C C 1
ATOM 9783 O O . GLU C 2 25 ? 45.069 56.270 42.305 1.00 159.80 13 GLU C O 1
ATOM 9789 N N . ALA C 2 26 ? 45.812 54.150 42.396 1.00 162.52 14 ALA C N 1
ATOM 9790 C CA . ALA C 2 26 ? 44.939 53.683 41.325 1.00 158.12 14 ALA C CA 1
ATOM 9791 C C . ALA C 2 26 ? 43.512 53.480 41.826 1.00 155.37 14 ALA C C 1
ATOM 9792 O O . ALA C 2 26 ? 42.574 53.390 41.034 1.00 157.29 14 ALA C O 1
ATOM 9794 N N . LEU C 2 27 ? 43.354 53.406 43.144 1.00 151.01 15 LEU C N 1
ATOM 9795 C CA . LEU C 2 27 ? 42.035 53.255 43.751 1.00 155.15 15 LEU C CA 1
ATOM 9796 C C . LEU C 2 27 ? 41.396 54.615 44.014 1.00 160.25 15 LEU C C 1
ATOM 9797 O O . LEU C 2 27 ? 40.174 54.729 44.124 1.00 160.84 15 LEU C O 1
ATOM 9802 N N . ASP C 2 28 ? 42.231 55.644 44.116 1.00 159.07 16 ASP C N 1
ATOM 9803 C CA . ASP C 2 28 ? 41.748 57.009 44.291 1.00 160.89 16 ASP C CA 1
ATOM 9804 C C . ASP C 2 28 ? 41.554 57.683 42.938 1.00 157.78 16 ASP C C 1
ATOM 9805 O O . ASP C 2 28 ? 40.822 58.666 42.821 1.00 154.04 16 ASP C O 1
ATOM 9810 N N . ALA C 2 29 ? 42.217 57.147 41.919 1.00 158.72 17 ALA C N 1
ATOM 9811 C CA . ALA C 2 29 ? 42.058 57.640 40.557 1.00 159.49 17 ALA C CA 1
ATOM 9812 C C . ALA C 2 29 ? 40.709 57.204 40.002 1.00 161.41 17 ALA C C 1
ATOM 9813 O O . ALA C 2 29 ? 40.187 57.803 39.062 1.00 163.29 17 ALA C O 1
ATOM 9815 N N . ALA C 2 30 ? 40.151 56.151 40.593 1.00 163.96 18 ALA C N 1
ATOM 9816 C CA . ALA C 2 30 ? 38.837 55.658 40.205 1.00 161.77 18 ALA C CA 1
ATOM 9817 C C . ALA C 2 30 ? 37.742 56.536 40.798 1.00 163.20 18 ALA C C 1
ATOM 9818 O O . ALA C 2 30 ? 36.910 57.083 40.076 1.00 163.04 18 ALA C O 1
ATOM 9820 N N . GLY C 2 31 ? 37.752 56.669 42.121 1.00 160.90 19 GLY C N 1
ATOM 9821 C CA . GLY C 2 31 ? 36.773 57.489 42.809 1.00 163.97 19 GLY C CA 1
ATOM 9822 C C . GLY C 2 31 ? 35.514 56.723 43.162 1.00 168.50 19 GLY C C 1
ATOM 9823 O O . GLY C 2 31 ? 35.449 56.061 44.198 1.00 169.15 19 GLY C O 1
ATOM 9824 N N . ASP C 2 32 ? 34.508 56.814 42.298 1.00 169.20 20 ASP C N 1
ATOM 9825 C CA . ASP C 2 32 ? 33.231 56.151 42.541 1.00 171.11 20 ASP C CA 1
ATOM 9826 C C . ASP C 2 32 ? 33.007 54.964 41.607 1.00 172.13 20 ASP C C 1
ATOM 9827 O O . ASP C 2 32 ? 32.171 54.103 41.880 1.00 171.67 20 ASP C O 1
ATOM 9832 N N . LYS C 2 33 ? 33.753 54.920 40.507 1.00 167.30 21 LYS C N 1
ATOM 9833 C CA . LYS C 2 33 ? 33.623 53.824 39.551 1.00 161.42 21 LYS C CA 1
ATOM 9834 C C . LYS C 2 33 ? 34.351 52.565 40.017 1.00 159.77 21 LYS C C 1
ATOM 9835 O O . LYS C 2 33 ? 35.445 52.636 40.577 1.00 162.26 21 LYS C O 1
ATOM 9841 N N . LEU C 2 34 ? 33.728 51.416 39.777 1.00 157.71 22 LEU C N 1
ATOM 9842 C CA . LEU C 2 34 ? 34.235 50.135 40.260 1.00 150.41 22 LEU C CA 1
ATOM 9843 C C . LEU C 2 34 ? 35.496 49.685 39.521 1.00 146.67 22 LEU C C 1
ATOM 9844 O O . LEU C 2 34 ? 35.686 49.997 38.346 1.00 137.74 22 LEU C O 1
ATOM 9849 N N . VAL C 2 35 ? 36.359 48.960 40.228 1.00 147.22 23 VAL C N 1
ATOM 9850 C CA . VAL C 2 35 ? 37.570 48.398 39.640 1.00 140.64 23 VAL C CA 1
ATOM 9851 C C . VAL C 2 35 ? 37.639 46.898 39.911 1.00 133.38 23 VAL C C 1
ATOM 9852 O O . VAL C 2 35 ? 36.936 46.386 40.781 1.00 131.39 23 VAL C O 1
ATOM 9856 N N . VAL C 2 36 ? 38.484 46.196 39.162 1.00 130.38 24 VAL C N 1
ATOM 9857 C CA . VAL C 2 36 ? 38.681 44.765 39.375 1.00 124.43 24 VAL C CA 1
ATOM 9858 C C . VAL C 2 36 ? 40.165 44.407 39.416 1.00 123.76 24 VAL C C 1
ATOM 9859 O O . VAL C 2 36 ? 40.910 44.683 38.474 1.00 126.63 24 VAL C O 1
ATOM 9863 N N . VAL C 2 37 ? 40.588 43.799 40.521 1.00 112.91 25 VAL C N 1
ATOM 9864 C CA . VAL C 2 37 ? 41.992 43.463 40.721 1.00 111.74 25 VAL C CA 1
ATOM 9865 C C . VAL C 2 37 ? 42.246 41.972 40.524 1.00 104.19 25 VAL C C 1
ATOM 9866 O O . VAL C 2 37 ? 41.544 41.130 41.087 1.00 95.43 25 VAL C O 1
ATOM 9870 N N . ASP C 2 38 ? 43.252 41.657 39.715 1.00 96.83 26 ASP C N 1
ATOM 9871 C CA . ASP C 2 38 ? 43.627 40.276 39.455 1.00 96.69 26 ASP C CA 1
ATOM 9872 C C . ASP C 2 38 ? 45.001 40.002 40.047 1.00 109.89 26 ASP C C 1
ATOM 9873 O O . ASP C 2 38 ? 45.909 40.826 39.945 1.00 118.98 26 ASP C O 1
ATOM 9878 N N . PHE C 2 39 ? 45.139 38.840 40.673 1.00 104.10 27 PHE C N 1
ATOM 9879 C CA . PHE C 2 39 ? 46.424 38.377 41.172 1.00 96.85 27 PHE C CA 1
ATOM 9880 C C . PHE C 2 39 ? 46.813 37.102 40.431 1.00 92.97 27 PHE C C 1
ATOM 9881 O O . PHE C 2 39 ? 46.193 36.057 40.612 1.00 89.51 27 PHE C O 1
ATOM 9889 N N . SER C 2 40 ? 47.835 37.194 39.585 1.00 96.65 28 SER C N 1
ATOM 9890 C CA . SER C 2 40 ? 48.215 36.075 38.729 1.00 98.22 28 SER C CA 1
ATOM 9891 C C . SER C 2 40 ? 49.719 35.843 38.727 1.00 94.87 28 SER C C 1
ATOM 9892 O O . SER C 2 40 ? 50.499 36.763 38.966 1.00 93.63 28 SER C O 1
ATOM 9895 N N . ALA C 2 41 ? 50.121 34.607 38.455 1.00 90.88 29 ALA C N 1
ATOM 9896 C CA . ALA C 2 41 ? 51.535 34.296 38.284 1.00 95.79 29 ALA C CA 1
ATOM 9897 C C . ALA C 2 41 ? 51.835 33.810 36.868 1.00 97.17 29 ALA C C 1
ATOM 9898 O O . ALA C 2 41 ? 50.954 33.318 36.162 1.00 107.57 29 ALA C O 1
ATOM 9900 N N . THR C 2 42 ? 53.092 33.952 36.464 1.00 82.16 30 THR C N 1
ATOM 9901 C CA . THR C 2 42 ? 53.522 33.575 35.125 1.00 86.06 30 THR C CA 1
ATOM 9902 C C . THR C 2 42 ? 53.810 32.078 35.013 1.00 92.64 30 THR C C 1
ATOM 9903 O O . THR C 2 42 ? 54.296 31.605 33.985 1.00 104.23 30 THR C O 1
ATOM 9907 N N . TRP C 2 43 ? 53.507 31.334 36.072 1.00 83.15 31 TRP C N 1
ATOM 9908 C CA . TRP C 2 43 ? 53.738 29.894 36.080 1.00 90.33 31 TRP C CA 1
ATOM 9909 C C . TRP C 2 43 ? 52.481 29.138 36.490 1.00 95.10 31 TRP C C 1
ATOM 9910 O O . TRP C 2 43 ? 52.467 27.907 36.521 1.00 98.69 31 TRP C O 1
ATOM 9921 N N . CYS C 2 44 ? 51.427 29.885 36.799 1.00 93.71 32 CYS C N 1
ATOM 9922 C CA . CYS C 2 44 ? 50.178 29.296 37.264 1.00 98.43 32 CYS C CA 1
ATOM 9923 C C . CYS C 2 44 ? 49.385 28.683 36.114 1.00 92.58 32 CYS C C 1
ATOM 9924 O O . CYS C 2 44 ? 48.923 29.392 35.221 1.00 89.57 32 CYS C O 1
ATOM 9927 N N . GLY C 2 45 ? 49.233 27.363 36.148 1.00 92.03 33 GLY C N 1
ATOM 9928 C CA . GLY C 2 45 ? 48.503 26.636 35.123 1.00 99.21 33 GLY C CA 1
ATOM 9929 C C . GLY C 2 45 ? 47.044 27.033 34.970 1.00 94.28 33 GLY C C 1
ATOM 9930 O O . GLY C 2 45 ? 46.658 27.584 33.938 1.00 89.64 33 GLY C O 1
ATOM 9931 N N . PRO C 2 46 ? 46.220 26.748 35.993 1.00 93.97 34 PRO C N 1
ATOM 9932 C CA . PRO C 2 46 ? 44.786 27.068 35.990 1.00 97.09 34 PRO C CA 1
ATOM 9933 C C . PRO C 2 46 ? 44.474 28.546 35.748 1.00 98.30 34 PRO C C 1
ATOM 9934 O O . PRO C 2 46 ? 43.324 28.881 35.467 1.00 95.01 34 PRO C O 1
ATOM 9938 N N . CYS C 2 47 ? 45.475 29.413 35.858 1.00 91.19 35 CYS C N 1
ATOM 9939 C CA . CYS C 2 47 ? 45.264 30.836 35.626 1.00 92.73 35 CYS C CA 1
ATOM 9940 C C . CYS C 2 47 ? 45.388 31.187 34.147 1.00 92.00 35 CYS C C 1
ATOM 9941 O O . CYS C 2 47 ? 44.844 32.192 33.694 1.00 97.63 35 CYS C O 1
ATOM 9944 N N . LYS C 2 48 ? 46.098 30.351 33.397 1.00 89.77 36 LYS C N 1
ATOM 9945 C CA . LYS C 2 48 ? 46.320 30.593 31.974 1.00 95.08 36 LYS C CA 1
ATOM 9946 C C . LYS C 2 48 ? 45.025 30.553 31.164 1.00 97.66 36 LYS C C 1
ATOM 9947 O O . LYS C 2 48 ? 44.936 31.153 30.094 1.00 100.75 36 LYS C O 1
ATOM 9953 N N . MET C 2 49 ? 44.025 29.845 31.678 1.00 98.05 37 MET C N 1
ATOM 9954 C CA . MET C 2 49 ? 42.772 29.666 30.953 1.00 97.91 37 MET C CA 1
ATOM 9955 C C . MET C 2 49 ? 41.799 30.827 31.146 1.00 87.91 37 MET C C 1
ATOM 9956 O O . MET C 2 49 ? 40.793 30.920 30.444 1.00 95.06 37 MET C O 1
ATOM 9961 N N . ILE C 2 50 ? 42.095 31.713 32.091 1.00 78.25 38 ILE C N 1
ATOM 9962 C CA . ILE C 2 50 ? 41.202 32.832 32.372 1.00 81.64 38 ILE C CA 1
ATOM 9963 C C . ILE C 2 50 ? 41.890 34.166 32.098 1.00 91.57 38 ILE C C 1
ATOM 9964 O O . ILE C 2 50 ? 41.243 35.213 32.036 1.00 89.57 38 ILE C O 1
ATOM 9969 N N . LYS C 2 51 ? 43.207 34.112 31.922 1.00 96.56 39 LYS C N 1
ATOM 9970 C CA . LYS C 2 51 ? 43.997 35.296 31.588 1.00 99.18 39 LYS C CA 1
ATOM 9971 C C . LYS C 2 51 ? 43.590 35.994 30.281 1.00 98.29 39 LYS C C 1
ATOM 9972 O O . LYS C 2 51 ? 43.424 37.207 30.266 1.00 97.08 39 LYS C O 1
ATOM 9978 N N . PRO C 2 52 ? 43.437 35.245 29.174 1.00 102.47 40 PRO C N 1
ATOM 9979 C CA . PRO C 2 52 ? 43.097 36.027 27.978 1.00 105.53 40 PRO C CA 1
ATOM 9980 C C . PRO C 2 52 ? 41.710 36.640 28.089 1.00 107.63 40 PRO C C 1
ATOM 9981 O O . PRO C 2 52 ? 41.480 37.768 27.651 1.00 112.18 40 PRO C O 1
ATOM 9985 N N . PHE C 2 53 ? 40.813 35.875 28.695 1.00 95.42 41 PHE C N 1
ATOM 9986 C CA . PHE C 2 53 ? 39.422 36.232 28.882 1.00 94.51 41 PHE C CA 1
ATOM 9987 C C . PHE C 2 53 ? 39.239 37.442 29.786 1.00 100.30 41 PHE C C 1
ATOM 9988 O O . PHE C 2 53 ? 38.335 38.248 29.565 1.00 103.12 41 PHE C O 1
ATOM 9996 N N . PHE C 2 54 ? 40.080 37.559 30.812 1.00 104.59 42 PHE C N 1
ATOM 9997 C CA . PHE C 2 54 ? 40.022 38.713 31.704 1.00 108.89 42 PHE C CA 1
ATOM 9998 C C . PHE C 2 54 ? 40.144 40.012 30.908 1.00 113.69 42 PHE C C 1
ATOM 9999 O O . PHE C 2 54 ? 39.404 40.968 31.151 1.00 115.21 42 PHE C O 1
ATOM 10007 N N . HIS C 2 55 ? 41.077 40.026 29.956 1.00 107.91 43 HIS C N 1
ATOM 10008 C CA . HIS C 2 55 ? 41.276 41.163 29.056 1.00 115.39 43 HIS C CA 1
ATOM 10009 C C . HIS C 2 55 ? 40.072 41.433 28.147 1.00 114.05 43 HIS C C 1
ATOM 10010 O O . HIS C 2 55 ? 39.639 42.578 28.011 1.00 114.68 43 HIS C O 1
ATOM 10017 N N . SER C 2 56 ? 39.556 40.378 27.515 1.00 113.99 44 SER C N 1
ATOM 10018 C CA . SER C 2 56 ? 38.389 40.467 26.636 1.00 113.23 44 SER C CA 1
ATOM 10019 C C . SER C 2 56 ? 37.266 41.265 27.288 1.00 113.92 44 SER C C 1
ATOM 10020 O O . SER C 2 56 ? 36.648 42.126 26.660 1.00 119.46 44 SER C O 1
ATOM 10023 N N . LEU C 2 57 ? 37.030 40.977 28.563 1.00 107.02 45 LEU C N 1
ATOM 10024 C CA . LEU C 2 57 ? 36.036 41.686 29.364 1.00 115.61 45 LEU C CA 1
ATOM 10025 C C . LEU C 2 57 ? 36.289 43.192 29.482 1.00 123.81 45 LEU C C 1
ATOM 10026 O O . LEU C 2 57 ? 35.348 43.987 29.453 1.00 132.74 45 LEU C O 1
ATOM 10031 N N . SER C 2 58 ? 37.559 43.566 29.619 1.00 124.30 46 SER C N 1
ATOM 10032 C CA . SER C 2 58 ? 37.961 44.954 29.830 1.00 128.55 46 SER C CA 1
ATOM 10033 C C . SER C 2 58 ? 37.367 45.911 28.812 1.00 134.40 46 SER C C 1
ATOM 10034 O O . SER C 2 58 ? 36.788 46.938 29.169 1.00 136.68 46 SER C O 1
ATOM 10037 N N . GLU C 2 59 ? 37.519 45.567 27.540 1.00 135.57 47 GLU C N 1
ATOM 10038 C CA . GLU C 2 59 ? 37.049 46.428 26.470 1.00 135.59 47 GLU C CA 1
ATOM 10039 C C . GLU C 2 59 ? 35.524 46.444 26.417 1.00 133.32 47 GLU C C 1
ATOM 10040 O O . GLU C 2 59 ? 34.920 47.452 26.054 1.00 135.77 47 GLU C O 1
ATOM 10046 N N . LYS C 2 60 ? 34.907 45.333 26.805 1.00 129.61 48 LYS C N 1
ATOM 10047 C CA . LYS C 2 60 ? 33.452 45.253 26.852 1.00 130.90 48 LYS C CA 1
ATOM 10048 C C . LYS C 2 60 ? 32.894 46.115 27.980 1.00 132.08 48 LYS C C 1
ATOM 10049 O O . LYS C 2 60 ? 32.136 47.053 27.738 1.00 139.83 48 LYS C O 1
ATOM 10055 N N . TYR C 2 61 ? 33.272 45.792 29.213 1.00 132.54 49 TYR C N 1
ATOM 10056 C CA . TYR C 2 61 ? 32.866 46.584 30.368 1.00 137.46 49 TYR C CA 1
ATOM 10057 C C . TYR C 2 61 ? 33.855 47.725 30.587 1.00 145.02 49 TYR C C 1
ATOM 10058 O O . TYR C 2 61 ? 34.631 47.713 31.543 1.00 147.47 49 TYR C O 1
ATOM 10067 N N . SER C 2 62 ? 33.820 48.710 29.694 1.00 143.13 50 SER C N 1
ATOM 10068 C CA . SER C 2 62 ? 34.764 49.823 29.734 1.00 145.41 50 SER C CA 1
ATOM 10069 C C . SER C 2 62 ? 34.491 50.782 30.890 1.00 145.74 50 SER C C 1
ATOM 10070 O O . SER C 2 62 ? 35.310 51.648 31.194 1.00 147.19 50 SER C O 1
ATOM 10073 N N . ASN C 2 63 ? 33.336 50.623 31.529 1.00 142.95 51 ASN C N 1
ATOM 10074 C CA . ASN C 2 63 ? 32.956 51.475 32.647 1.00 146.16 51 ASN C CA 1
ATOM 10075 C C . ASN C 2 63 ? 33.810 51.209 33.885 1.00 147.17 51 ASN C C 1
ATOM 10076 O O . ASN C 2 63 ? 34.022 52.100 34.709 1.00 147.48 51 ASN C O 1
ATOM 10081 N N . VAL C 2 64 ? 34.303 49.981 34.005 1.00 143.92 52 VAL C N 1
ATOM 10082 C CA . VAL C 2 64 ? 35.103 49.590 35.162 1.00 145.59 52 VAL C CA 1
ATOM 10083 C C . VAL C 2 64 ? 36.579 49.409 34.812 1.00 143.42 52 VAL C C 1
ATOM 10084 O O . VAL C 2 64 ? 36.924 49.048 33.685 1.00 135.49 52 VAL C O 1
ATOM 10088 N N . ILE C 2 65 ? 37.444 49.668 35.789 1.00 142.04 53 ILE C N 1
ATOM 10089 C CA . ILE C 2 65 ? 38.886 49.592 35.586 1.00 137.68 53 ILE C CA 1
ATOM 10090 C C . ILE C 2 65 ? 39.400 48.194 35.877 1.00 132.45 53 ILE C C 1
ATOM 10091 O O . ILE C 2 65 ? 39.002 47.568 36.857 1.00 131.08 53 ILE C O 1
ATOM 10096 N N . PHE C 2 66 ? 40.295 47.711 35.026 1.00 130.29 54 PHE C N 1
ATOM 10097 C CA . PHE C 2 66 ? 40.829 46.367 35.166 1.00 128.10 54 PHE C CA 1
ATOM 10098 C C . PHE C 2 66 ? 42.307 46.420 35.521 1.00 134.25 54 PHE C C 1
ATOM 10099 O O . PHE C 2 66 ? 43.130 46.842 34.708 1.00 135.94 54 PHE C O 1
ATOM 10107 N N . LEU C 2 67 ? 42.639 45.981 36.731 1.00 134.72 55 LEU C N 1
ATOM 10108 C CA . LEU C 2 67 ? 44.014 46.011 37.216 1.00 123.15 55 LEU C CA 1
ATOM 10109 C C . LEU C 2 67 ? 44.598 44.606 37.336 1.00 114.64 55 LEU C C 1
ATOM 10110 O O . LEU C 2 67 ? 43.969 43.711 37.900 1.00 116.67 55 LEU C O 1
ATOM 10115 N N . GLU C 2 68 ? 45.805 44.419 36.811 1.00 105.39 56 GLU C N 1
ATOM 10116 C CA . GLU C 2 68 ? 46.470 43.121 36.862 1.00 108.75 56 GLU C CA 1
ATOM 10117 C C . GLU C 2 68 ? 47.716 43.180 37.746 1.00 122.91 56 GLU C C 1
ATOM 10118 O O . GLU C 2 68 ? 48.603 44.005 37.525 1.00 134.74 56 GLU C O 1
ATOM 10124 N N . VAL C 2 69 ? 47.776 42.304 38.747 1.00 116.94 57 VAL C N 1
ATOM 10125 C CA . VAL C 2 69 ? 48.892 42.278 39.692 1.00 109.20 57 VAL C CA 1
ATOM 10126 C C . VAL C 2 69 ? 49.612 40.934 39.684 1.00 104.87 57 VAL C C 1
ATOM 10127 O O . VAL C 2 69 ? 48.980 39.884 39.775 1.00 103.51 57 VAL C O 1
ATOM 10131 N N . ASP C 2 70 ? 50.937 40.969 39.592 1.00 107.13 58 ASP C N 1
ATOM 10132 C CA . ASP C 2 70 ? 51.733 39.750 39.680 1.00 110.61 58 ASP C CA 1
ATOM 10133 C C . ASP C 2 70 ? 52.165 39.528 41.125 1.00 104.80 58 ASP C C 1
ATOM 10134 O O . ASP C 2 70 ? 52.647 40.447 41.785 1.00 100.08 58 ASP C O 1
ATOM 10139 N N . VAL C 2 71 ? 51.989 38.304 41.613 1.00 106.89 59 VAL C N 1
ATOM 10140 C CA . VAL C 2 71 ? 52.330 37.978 42.994 1.00 110.64 59 VAL C CA 1
ATOM 10141 C C . VAL C 2 71 ? 53.841 37.936 43.202 1.00 115.43 59 VAL C C 1
ATOM 10142 O O . VAL C 2 71 ? 54.353 38.428 44.209 1.00 121.92 59 VAL C O 1
ATOM 10146 N N . ASP C 2 72 ? 54.551 37.353 42.240 1.00 109.70 60 ASP C N 1
ATOM 10147 C CA . ASP C 2 72 ? 56.000 37.217 42.330 1.00 102.66 60 ASP C CA 1
ATOM 10148 C C . ASP C 2 72 ? 56.711 38.568 42.279 1.00 107.02 60 ASP C C 1
ATOM 10149 O O . ASP C 2 72 ? 57.671 38.800 43.013 1.00 116.65 60 ASP C O 1
ATOM 10154 N N . ASP C 2 73 ? 56.233 39.457 41.413 1.00 108.25 61 ASP C N 1
ATOM 10155 C CA . ASP C 2 73 ? 56.844 40.774 41.255 1.00 108.07 61 ASP C CA 1
ATOM 10156 C C . ASP C 2 73 ? 56.310 41.784 42.270 1.00 113.26 61 ASP C C 1
ATOM 10157 O O . ASP C 2 73 ? 56.806 42.907 42.358 1.00 115.95 61 ASP C O 1
ATOM 10162 N N . CYS C 2 74 ? 55.297 41.378 43.031 1.00 116.87 62 CYS C N 1
ATOM 10163 C CA . CYS C 2 74 ? 54.732 42.224 44.080 1.00 121.98 62 CYS C CA 1
ATOM 10164 C C . CYS C 2 74 ? 54.399 41.409 45.326 1.00 126.40 62 CYS C C 1
ATOM 10165 O O . CYS C 2 74 ? 53.245 41.041 45.550 1.00 123.02 62 CYS C O 1
ATOM 10168 N N . GLN C 2 75 ? 55.416 41.133 46.136 1.00 126.10 63 GLN C N 1
ATOM 10169 C CA . GLN C 2 75 ? 55.239 40.345 47.350 1.00 117.18 63 GLN C CA 1
ATOM 10170 C C . GLN C 2 75 ? 54.472 41.124 48.412 1.00 118.39 63 GLN C C 1
ATOM 10171 O O . GLN C 2 75 ? 53.728 40.546 49.202 1.00 121.07 63 GLN C O 1
ATOM 10177 N N . ASP C 2 76 ? 54.660 42.440 48.425 1.00 126.50 64 ASP C N 1
ATOM 10178 C CA . ASP C 2 76 ? 54.020 43.300 49.415 1.00 127.95 64 ASP C CA 1
ATOM 10179 C C . ASP C 2 76 ? 52.527 43.479 49.148 1.00 129.25 64 ASP C C 1
ATOM 10180 O O . ASP C 2 76 ? 51.734 43.615 50.080 1.00 129.45 64 ASP C O 1
ATOM 10185 N N . VAL C 2 77 ? 52.153 43.480 47.873 1.00 127.66 65 VAL C N 1
ATOM 10186 C CA . VAL C 2 77 ? 50.760 43.665 47.483 1.00 129.44 65 VAL C CA 1
ATOM 10187 C C . VAL C 2 77 ? 49.913 42.445 47.832 1.00 122.76 65 VAL C C 1
ATOM 10188 O O . VAL C 2 77 ? 48.849 42.568 48.438 1.00 120.05 65 VAL C O 1
ATOM 10192 N N . ALA C 2 78 ? 50.397 41.267 47.449 1.00 122.30 66 ALA C N 1
ATOM 10193 C CA . ALA C 2 78 ? 49.677 40.021 47.688 1.00 115.42 66 ALA C CA 1
ATOM 10194 C C . ALA C 2 78 ? 49.533 39.722 49.176 1.00 115.80 66 ALA C C 1
ATOM 10195 O O . ALA C 2 78 ? 48.552 39.114 49.603 1.00 115.82 66 ALA C O 1
ATOM 10197 N N . SER C 2 79 ? 50.516 40.150 49.961 1.00 121.05 67 SER C N 1
ATOM 10198 C CA . SER C 2 79 ? 50.494 39.931 51.402 1.00 121.89 67 SER C CA 1
ATOM 10199 C C . SER C 2 79 ? 49.544 40.904 52.090 1.00 128.09 67 SER C C 1
ATOM 10200 O O . SER C 2 79 ? 48.926 40.572 53.103 1.00 132.20 67 SER C O 1
ATOM 10203 N N . GLU C 2 80 ? 49.430 42.106 51.534 1.00 125.76 68 GLU C N 1
ATOM 10204 C CA . GLU C 2 80 ? 48.573 43.138 52.105 1.00 128.97 68 GLU C CA 1
ATOM 10205 C C . GLU C 2 80 ? 47.101 42.831 51.845 1.00 127.73 68 GLU C C 1
ATOM 10206 O O . GLU C 2 80 ? 46.253 43.023 52.717 1.00 127.26 68 GLU C O 1
ATOM 10212 N N . CYS C 2 81 ? 46.807 42.350 50.641 1.00 129.69 69 CYS C N 1
ATOM 10213 C CA . CYS C 2 81 ? 45.436 42.036 50.252 1.00 129.51 69 CYS C CA 1
ATOM 10214 C C . CYS C 2 81 ? 45.064 40.597 50.595 1.00 126.78 69 CYS C C 1
ATOM 10215 O O . CYS C 2 81 ? 44.001 40.114 50.203 1.00 124.57 69 CYS C O 1
ATOM 10218 N N . GLU C 2 82 ? 45.950 39.924 51.324 1.00 124.69 70 GLU C N 1
ATOM 10219 C CA . GLU C 2 82 ? 45.719 38.559 51.797 1.00 120.44 70 GLU C CA 1
ATOM 10220 C C . GLU C 2 82 ? 45.407 37.563 50.678 1.00 106.99 70 GLU C C 1
ATOM 10221 O O . GLU C 2 82 ? 44.387 36.875 50.719 1.00 115.60 70 GLU C O 1
ATOM 10227 N N . VAL C 2 83 ? 46.285 37.483 49.683 1.00 97.13 71 VAL C N 1
ATOM 10228 C CA . VAL C 2 83 ? 46.140 36.497 48.619 1.00 93.62 71 VAL C CA 1
ATOM 10229 C C . VAL C 2 83 ? 46.547 35.113 49.127 1.00 91.55 71 VAL C C 1
ATOM 10230 O O . VAL C 2 83 ? 47.554 34.972 49.821 1.00 100.41 71 VAL C O 1
ATOM 10234 N N . LYS C 2 84 ? 45.747 34.100 48.805 1.00 93.93 72 LYS C N 1
ATOM 10235 C CA . LYS C 2 84 ? 46.085 32.717 49.123 1.00 96.18 72 LYS C CA 1
ATOM 10236 C C . LYS C 2 84 ? 45.802 31.846 47.907 1.00 100.18 72 LYS C C 1
ATOM 10237 O O . LYS C 2 84 ? 46.721 31.356 47.252 1.00 96.73 72 LYS C O 1
ATOM 10243 N N . CYS C 2 85 ? 44.523 31.653 47.608 1.00 103.62 73 CYS C N 1
ATOM 10244 C CA . CYS C 2 85 ? 44.145 30.957 46.386 1.00 98.16 73 CYS C CA 1
ATOM 10245 C C . CYS C 2 85 ? 44.399 31.858 45.181 1.00 96.43 73 CYS C C 1
ATOM 10246 O O . CYS C 2 85 ? 44.205 33.072 45.244 1.00 99.62 73 CYS C O 1
ATOM 10249 N N . MET C 2 86 ? 44.853 31.248 44.091 1.00 96.30 74 MET C N 1
ATOM 10250 C CA . MET C 2 86 ? 45.111 31.961 42.846 1.00 95.45 74 MET C CA 1
ATOM 10251 C C . MET C 2 86 ? 44.709 31.116 41.638 1.00 95.04 74 MET C C 1
ATOM 10252 O O . MET C 2 86 ? 45.049 29.942 41.567 1.00 90.33 74 MET C O 1
ATOM 10257 N N . PRO C 2 87 ? 44.018 31.713 40.651 1.00 85.23 75 PRO C N 1
ATOM 10258 C CA . PRO C 2 87 ? 43.704 33.136 40.477 1.00 81.85 75 PRO C CA 1
ATOM 10259 C C . PRO C 2 87 ? 42.645 33.671 41.435 1.00 83.98 75 PRO C C 1
ATOM 10260 O O . PRO C 2 87 ? 41.588 33.067 41.608 1.00 88.41 75 PRO C O 1
ATOM 10264 N N . THR C 2 88 ? 42.947 34.807 42.053 1.00 80.83 76 THR C N 1
ATOM 10265 C CA . THR C 2 88 ? 42.024 35.470 42.956 1.00 77.75 76 THR C CA 1
ATOM 10266 C C . THR C 2 88 ? 41.654 36.818 42.365 1.00 87.91 76 THR C C 1
ATOM 10267 O O . THR C 2 88 ? 42.522 37.584 41.945 1.00 90.39 76 THR C O 1
ATOM 10271 N N . PHE C 2 89 ? 40.354 37.083 42.306 1.00 97.05 77 PHE C N 1
ATOM 10272 C CA . PHE C 2 89 ? 39.840 38.324 41.752 1.00 96.30 77 PHE C CA 1
ATOM 10273 C C . PHE C 2 89 ? 39.226 39.156 42.869 1.00 100.30 77 PHE C C 1
ATOM 10274 O O . PHE C 2 89 ? 38.580 38.617 43.770 1.00 105.21 77 PHE C O 1
ATOM 10282 N N . GLN C 2 90 ? 39.444 40.466 42.817 1.00 102.66 78 GLN C N 1
ATOM 10283 C CA . GLN C 2 90 ? 38.884 41.371 43.816 1.00 109.76 78 GLN C CA 1
ATOM 10284 C C . GLN C 2 90 ? 38.317 42.634 43.183 1.00 111.30 78 GLN C C 1
ATOM 10285 O O . GLN C 2 90 ? 38.837 43.132 42.182 1.00 108.90 78 GLN C O 1
ATOM 10291 N N . PHE C 2 91 ? 37.244 43.141 43.779 1.00 116.41 79 PHE C N 1
ATOM 10292 C CA . PHE C 2 91 ? 36.551 44.306 43.259 1.00 124.95 79 PHE C CA 1
ATOM 10293 C C . PHE C 2 91 ? 36.533 45.421 44.289 1.00 130.58 79 PHE C C 1
ATOM 10294 O O . PHE C 2 91 ? 36.448 45.164 45.486 1.00 133.14 79 PHE C O 1
ATOM 10302 N N . PHE C 2 92 ? 36.604 46.661 43.823 1.00 135.90 80 PHE C N 1
ATOM 10303 C CA . PHE C 2 92 ? 36.491 47.797 44.720 1.00 144.67 80 PHE C CA 1
ATOM 10304 C C . PHE C 2 92 ? 35.637 48.900 44.124 1.00 146.14 80 PHE C C 1
ATOM 10305 O O . PHE C 2 92 ? 35.728 49.207 42.935 1.00 147.58 80 PHE C O 1
ATOM 10313 N N . LYS C 2 93 ? 34.778 49.460 44.964 1.00 147.39 81 LYS C N 1
ATOM 10314 C CA . LYS C 2 93 ? 34.091 50.702 44.666 1.00 154.87 81 LYS C CA 1
ATOM 10315 C C . LYS C 2 93 ? 34.475 51.614 45.821 1.00 158.88 81 LYS C C 1
ATOM 10316 O O . LYS C 2 93 ? 34.460 51.165 46.967 1.00 157.51 81 LYS C O 1
ATOM 10322 N N . LYS C 2 94 ? 34.842 52.865 45.527 1.00 160.52 82 LYS C N 1
ATOM 10323 C CA . LYS C 2 94 ? 35.315 53.798 46.554 1.00 161.94 82 LYS C CA 1
ATOM 10324 C C . LYS C 2 94 ? 36.552 53.153 47.189 1.00 161.53 82 LYS C C 1
ATOM 10325 O O . LYS C 2 94 ? 37.473 52.758 46.474 1.00 163.73 82 LYS C O 1
ATOM 10331 N N . GLY C 2 95 ? 36.569 53.047 48.516 1.00 161.26 83 GLY C N 1
ATOM 10332 C CA . GLY C 2 95 ? 37.394 52.078 49.220 1.00 158.56 83 GLY C CA 1
ATOM 10333 C C . GLY C 2 95 ? 36.470 51.037 49.845 1.00 162.38 83 GLY C C 1
ATOM 10334 O O . GLY C 2 95 ? 35.276 51.049 49.546 1.00 160.67 83 GLY C O 1
ATOM 10335 N N . GLN C 2 96 ? 37.009 50.168 50.707 1.00 161.39 84 GLN C N 1
ATOM 10336 C CA . GLN C 2 96 ? 36.290 49.020 51.307 1.00 156.23 84 GLN C CA 1
ATOM 10337 C C . GLN C 2 96 ? 36.195 47.817 50.377 1.00 155.85 84 GLN C C 1
ATOM 10338 O O . GLN C 2 96 ? 36.086 47.973 49.168 1.00 150.33 84 GLN C O 1
ATOM 10344 N N . LYS C 2 97 ? 36.190 46.627 50.973 1.00 154.26 85 LYS C N 1
ATOM 10345 C CA . LYS C 2 97 ? 36.415 45.365 50.268 1.00 149.81 85 LYS C CA 1
ATOM 10346 C C . LYS C 2 97 ? 35.454 45.001 49.139 1.00 148.72 85 LYS C C 1
ATOM 10347 O O . LYS C 2 97 ? 35.901 44.578 48.076 1.00 143.90 85 LYS C O 1
ATOM 10353 N N . VAL C 2 98 ? 34.151 45.162 49.369 1.00 144.60 86 VAL C N 1
ATOM 10354 C CA . VAL C 2 98 ? 33.123 44.539 48.526 1.00 136.04 86 VAL C CA 1
ATOM 10355 C C . VAL C 2 98 ? 33.358 43.017 48.504 1.00 137.51 86 VAL C C 1
ATOM 10356 O O . VAL C 2 98 ? 33.318 42.387 49.556 1.00 139.71 86 VAL C O 1
ATOM 10360 N N . GLY C 2 99 ? 33.641 42.426 47.346 1.00 135.16 87 GLY C N 1
ATOM 10361 C CA . GLY C 2 99 ? 33.749 40.980 47.268 1.00 129.18 87 GLY C CA 1
ATOM 10362 C C . GLY C 2 99 ? 34.984 40.450 46.571 1.00 113.69 87 GLY C C 1
ATOM 10363 O O . GLY C 2 99 ? 35.614 41.139 45.770 1.00 108.56 87 GLY C O 1
ATOM 10364 N N . GLU C 2 100 ? 35.313 39.202 46.882 1.00 110.37 88 GLU C N 1
ATOM 10365 C CA . GLU C 2 100 ? 36.485 38.542 46.342 1.00 101.73 88 GLU C CA 1
ATOM 10366 C C . GLU C 2 100 ? 36.131 37.077 46.167 1.00 100.86 88 GLU C C 1
ATOM 10367 O O . GLU C 2 100 ? 35.181 36.589 46.782 1.00 108.60 88 GLU C O 1
ATOM 10373 N N . PHE C 2 101 ? 36.890 36.381 45.328 1.00 97.96 89 PHE C N 1
ATOM 10374 C CA . PHE C 2 101 ? 36.709 34.948 45.121 1.00 98.24 89 PHE C CA 1
ATOM 10375 C C . PHE C 2 101 ? 37.853 34.399 44.294 1.00 90.60 89 PHE C C 1
ATOM 10376 O O . PHE C 2 101 ? 38.573 35.151 43.640 1.00 93.62 89 PHE C O 1
ATOM 10384 N N . SER C 2 102 ? 38.000 33.081 44.304 1.00 87.58 90 SER C N 1
ATOM 10385 C CA . SER C 2 102 ? 39.139 32.454 43.656 1.00 90.17 90 SER C CA 1
ATOM 10386 C C . SER C 2 102 ? 38.722 31.290 42.772 1.00 84.90 90 SER C C 1
ATOM 10387 O O . SER C 2 102 ? 37.590 30.810 42.849 1.00 91.21 90 SER C O 1
ATOM 10390 N N . GLY C 2 103 ? 39.652 30.840 41.936 1.00 77.69 91 GLY C N 1
ATOM 10391 C CA . GLY C 2 103 ? 39.409 29.716 41.055 1.00 77.16 91 GLY C CA 1
ATOM 10392 C C . GLY C 2 103 ? 39.272 30.128 39.604 1.00 87.61 91 GLY C C 1
ATOM 10393 O O . GLY C 2 103 ? 39.019 31.294 39.298 1.00 82.95 91 GLY C O 1
ATOM 10394 N N . ALA C 2 104 ? 39.440 29.163 38.706 1.00 92.91 92 ALA C N 1
ATOM 10395 C CA . ALA C 2 104 ? 39.330 29.414 37.274 1.00 85.49 92 ALA C CA 1
ATOM 10396 C C . ALA C 2 104 ? 37.895 29.234 36.799 1.00 82.30 92 ALA C C 1
ATOM 10397 O O . ALA C 2 104 ? 37.465 28.119 36.501 1.00 80.37 92 ALA C O 1
ATOM 10399 N N . ASN C 2 105 ? 37.157 30.337 36.732 1.00 80.32 93 ASN C N 1
ATOM 10400 C CA . ASN C 2 105 ? 35.773 30.305 36.278 1.00 81.33 93 ASN C CA 1
ATOM 10401 C C . ASN C 2 105 ? 35.398 31.577 35.523 1.00 88.02 93 ASN C C 1
ATOM 10402 O O . ASN C 2 105 ? 35.380 32.667 36.096 1.00 80.27 93 ASN C O 1
ATOM 10407 N N . LYS C 2 106 ? 35.101 31.431 34.235 1.00 96.88 94 LYS C N 1
ATOM 10408 C CA . LYS C 2 106 ? 34.748 32.569 33.392 1.00 90.38 94 LYS C CA 1
ATOM 10409 C C . LYS C 2 106 ? 33.351 33.089 33.715 1.00 90.58 94 LYS C C 1
ATOM 10410 O O . LYS C 2 106 ? 33.086 34.288 33.625 1.00 88.78 94 LYS C O 1
ATOM 10416 N N . GLU C 2 107 ? 32.461 32.176 34.090 1.00 90.41 95 GLU C N 1
ATOM 10417 C CA . GLU C 2 107 ? 31.079 32.526 34.397 1.00 86.06 95 GLU C CA 1
ATOM 10418 C C . GLU C 2 107 ? 30.979 33.374 35.662 1.00 91.17 95 GLU C C 1
ATOM 10419 O O . GLU C 2 107 ? 30.314 34.409 35.672 1.00 87.89 95 GLU C O 1
ATOM 10425 N N . LYS C 2 108 ? 31.645 32.929 36.724 1.00 91.57 96 LYS C N 1
ATOM 10426 C CA . LYS C 2 108 ? 31.616 33.626 38.006 1.00 88.94 96 LYS C CA 1
ATOM 10427 C C . LYS C 2 108 ? 32.256 35.008 37.904 1.00 90.17 96 LYS C C 1
ATOM 10428 O O . LYS C 2 108 ? 31.835 35.950 38.574 1.00 88.85 96 LYS C O 1
ATOM 10434 N N . LEU C 2 109 ? 33.274 35.121 37.057 1.00 91.47 97 LEU C N 1
ATOM 10435 C CA . LEU C 2 109 ? 33.988 36.380 36.876 1.00 95.10 97 LEU C CA 1
ATOM 10436 C C . LEU C 2 109 ? 33.111 37.438 36.214 1.00 96.17 97 LEU C C 1
ATOM 10437 O O . LEU C 2 109 ? 33.047 38.579 36.672 1.00 94.93 97 LEU C O 1
ATOM 10442 N N . GLU C 2 110 ? 32.435 37.050 35.137 1.00 100.78 98 GLU C N 1
ATOM 10443 C CA . GLU C 2 110 ? 31.598 37.975 34.382 1.00 102.61 98 GLU C CA 1
ATOM 10444 C C . GLU C 2 110 ? 30.313 38.304 35.134 1.00 102.12 98 GLU C C 1
ATOM 10445 O O . GLU C 2 110 ? 29.819 39.430 35.075 1.00 104.82 98 GLU C O 1
ATOM 10451 N N . ALA C 2 111 ? 29.779 37.316 35.845 1.00 96.97 99 ALA C N 1
ATOM 10452 C CA . ALA C 2 111 ? 28.529 37.490 36.573 1.00 102.67 99 ALA C CA 1
ATOM 10453 C C . ALA C 2 111 ? 28.689 38.419 37.772 1.00 105.19 99 ALA C C 1
ATOM 10454 O O . ALA C 2 111 ? 27.754 39.129 38.144 1.00 111.45 99 ALA C O 1
ATOM 10456 N N . THR C 2 112 ? 29.874 38.414 38.374 1.00 109.41 100 THR C N 1
ATOM 10457 C CA . THR C 2 112 ? 30.122 39.218 39.566 1.00 114.07 100 THR C CA 1
ATOM 10458 C C . THR C 2 112 ? 30.185 40.706 39.230 1.00 113.75 100 THR C C 1
ATOM 10459 O O . THR C 2 112 ? 29.744 41.546 40.015 1.00 115.13 100 THR C O 1
ATOM 10463 N N . ILE C 2 113 ? 30.731 41.024 38.060 1.00 106.89 101 ILE C N 1
ATOM 10464 C CA . ILE C 2 113 ? 30.811 42.406 37.602 1.00 107.29 101 ILE C CA 1
ATOM 10465 C C . ILE C 2 113 ? 29.412 42.981 37.393 1.00 114.12 101 ILE C C 1
ATOM 10466 O O . ILE C 2 113 ? 29.140 44.128 37.751 1.00 111.92 101 ILE C O 1
ATOM 10471 N N . ASN C 2 114 ? 28.529 42.174 36.815 1.00 114.74 102 ASN C N 1
ATOM 10472 C CA . ASN C 2 114 ? 27.141 42.572 36.615 1.00 111.47 102 ASN C CA 1
ATOM 10473 C C . ASN C 2 114 ? 26.382 42.630 37.935 1.00 118.34 102 ASN C C 1
ATOM 10474 O O . ASN C 2 114 ? 25.521 43.489 38.129 1.00 124.15 102 ASN C O 1
ATOM 10479 N N . GLU C 2 115 ? 26.710 41.709 38.837 1.00 111.78 103 GLU C N 1
ATOM 10480 C CA . GLU C 2 115 ? 26.068 41.635 40.145 1.00 112.54 103 GLU C CA 1
ATOM 10481 C C . GLU C 2 115 ? 26.310 42.911 40.944 1.00 115.87 103 GLU C C 1
ATOM 10482 O O . GLU C 2 115 ? 25.446 43.359 41.699 1.00 116.12 103 GLU C O 1
ATOM 10488 N N . LEU C 2 116 ? 27.489 43.496 40.765 1.00 117.72 104 LEU C N 1
ATOM 10489 C CA . LEU C 2 116 ? 27.839 44.738 41.441 1.00 125.16 104 LEU C CA 1
ATOM 10490 C C . LEU C 2 116 ? 27.409 45.940 40.608 1.00 124.92 104 LEU C C 1
ATOM 10491 O O . LEU C 2 116 ? 26.593 46.752 41.045 1.00 125.96 104 LEU C O 1
ATOM 10496 N N . VAL C 2 117 ? 27.965 46.048 39.405 1.00 120.69 105 VAL C N 1
ATOM 10497 C CA . VAL C 2 117 ? 27.622 47.135 38.497 1.00 123.02 105 VAL C CA 1
ATOM 10498 C C . VAL C 2 117 ? 27.192 46.599 37.134 1.00 124.73 105 VAL C C 1
ATOM 10499 O O . VAL C 2 117 ? 26.000 46.500 36.842 1.00 124.57 105 VAL C O 1
ATOM 10503 N N . HIS D 2 6 ? 7.211 59.348 61.566 1.00 141.84 -6 HIS D N 1
ATOM 10504 C CA . HIS D 2 6 ? 7.641 58.127 60.894 1.00 159.00 -6 HIS D CA 1
ATOM 10505 C C . HIS D 2 6 ? 6.472 57.168 60.691 1.00 167.20 -6 HIS D C 1
ATOM 10506 O O . HIS D 2 6 ? 5.741 56.858 61.632 1.00 167.45 -6 HIS D O 1
ATOM 10513 N N . HIS D 2 7 ? 6.301 56.701 59.458 1.00 169.06 -5 HIS D N 1
ATOM 10514 C CA . HIS D 2 7 ? 5.218 55.781 59.129 1.00 169.78 -5 HIS D CA 1
ATOM 10515 C C . HIS D 2 7 ? 5.758 54.439 58.643 1.00 167.02 -5 HIS D C 1
ATOM 10516 O O . HIS D 2 7 ? 6.694 54.389 57.845 1.00 167.86 -5 HIS D O 1
ATOM 10523 N N . HIS D 2 8 ? 5.162 53.355 59.127 1.00 163.15 -4 HIS D N 1
ATOM 10524 C CA . HIS D 2 8 ? 5.579 52.012 58.740 1.00 165.14 -4 HIS D CA 1
ATOM 10525 C C . HIS D 2 8 ? 4.384 51.069 58.646 1.00 164.69 -4 HIS D C 1
ATOM 10526 O O . HIS D 2 8 ? 3.493 51.095 59.495 1.00 161.92 -4 HIS D O 1
ATOM 10533 N N . HIS D 2 9 ? 4.372 50.235 57.610 1.00 168.57 -3 HIS D N 1
ATOM 10534 C CA . HIS D 2 9 ? 3.283 49.287 57.404 1.00 169.65 -3 HIS D CA 1
ATOM 10535 C C . HIS D 2 9 ? 3.812 47.861 57.281 1.00 166.88 -3 HIS D C 1
ATOM 10536 O O . HIS D 2 9 ? 4.898 47.635 56.747 1.00 161.88 -3 HIS D O 1
ATOM 10543 N N . HIS D 2 10 ? 3.037 46.902 57.780 1.00 166.20 -2 HIS D N 1
ATOM 10544 C CA . HIS D 2 10 ? 3.428 45.498 57.739 1.00 162.86 -2 HIS D CA 1
ATOM 10545 C C . HIS D 2 10 ? 3.250 44.912 56.342 1.00 158.70 -2 HIS D C 1
ATOM 10546 O O . HIS D 2 10 ? 2.727 45.570 55.443 1.00 159.84 -2 HIS D O 1
ATOM 10553 N N . GLY D 2 11 ? 3.688 43.670 56.169 1.00 149.48 -1 GLY D N 1
ATOM 10554 C CA . GLY D 2 11 ? 3.553 42.989 54.895 1.00 137.66 -1 GLY D CA 1
ATOM 10555 C C . GLY D 2 11 ? 4.704 43.265 53.948 1.00 131.12 -1 GLY D C 1
ATOM 10556 O O . GLY D 2 11 ? 5.586 44.072 54.242 1.00 135.58 -1 GLY D O 1
ATOM 10557 N N . SER D 2 12 ? 4.692 42.588 52.805 1.00 123.64 0 SER D N 1
ATOM 10558 C CA . SER D 2 12 ? 5.726 42.770 51.795 1.00 115.97 0 SER D CA 1
ATOM 10559 C C . SER D 2 12 ? 5.490 44.052 51.007 1.00 117.45 0 SER D C 1
ATOM 10560 O O . SER D 2 12 ? 4.441 44.685 51.131 1.00 125.10 0 SER D O 1
ATOM 10563 N N . MET D 2 13 ? 6.471 44.430 50.194 1.00 111.92 1 MET D N 1
ATOM 10564 C CA . MET D 2 13 ? 6.360 45.625 49.366 1.00 113.70 1 MET D CA 1
ATOM 10565 C C . MET D 2 13 ? 5.776 45.284 48.000 1.00 112.28 1 MET D C 1
ATOM 10566 O O . MET D 2 13 ? 5.708 46.134 47.113 1.00 113.23 1 MET D O 1
ATOM 10571 N N . VAL D 2 14 ? 5.356 44.034 47.841 1.00 113.17 2 VAL D N 1
ATOM 10572 C CA . VAL D 2 14 ? 4.789 43.567 46.582 1.00 117.93 2 VAL D CA 1
ATOM 10573 C C . VAL D 2 14 ? 3.379 44.112 46.379 1.00 121.64 2 VAL D C 1
ATOM 10574 O O . VAL D 2 14 ? 2.516 43.968 47.245 1.00 127.87 2 VAL D O 1
ATOM 10578 N N . LYS D 2 15 ? 3.151 44.739 45.230 1.00 115.98 3 LYS D N 1
ATOM 10579 C CA . LYS D 2 15 ? 1.849 45.316 44.921 1.00 122.34 3 LYS D CA 1
ATOM 10580 C C . LYS D 2 15 ? 1.065 44.424 43.964 1.00 129.06 3 LYS D C 1
ATOM 10581 O O . LYS D 2 15 ? 1.538 44.103 42.873 1.00 122.41 3 LYS D O 1
ATOM 10587 N N . GLN D 2 16 ? -0.132 44.024 44.380 1.00 129.10 4 GLN D N 1
ATOM 10588 C CA . GLN D 2 16 ? -1.001 43.206 43.542 1.00 122.16 4 GLN D CA 1
ATOM 10589 C C . GLN D 2 16 ? -1.758 44.075 42.542 1.00 128.55 4 GLN D C 1
ATOM 10590 O O . GLN D 2 16 ? -2.328 45.103 42.909 1.00 135.76 4 GLN D O 1
ATOM 10596 N N . ILE D 2 17 ? -1.759 43.657 41.280 1.00 130.54 5 ILE D N 1
ATOM 10597 C CA . ILE D 2 17 ? -2.421 44.412 40.221 1.00 132.01 5 ILE D CA 1
ATOM 10598 C C . ILE D 2 17 ? -3.817 43.853 39.942 1.00 131.81 5 ILE D C 1
ATOM 10599 O O . ILE D 2 17 ? -4.098 42.690 40.236 1.00 129.50 5 ILE D O 1
ATOM 10604 N N . GLU D 2 18 ? -4.691 44.686 39.385 1.00 135.49 6 GLU D N 1
ATOM 10605 C CA . GLU D 2 18 ? -6.057 44.268 39.082 1.00 139.40 6 GLU D CA 1
ATOM 10606 C C . GLU D 2 18 ? -6.464 44.640 37.660 1.00 138.20 6 GLU D C 1
ATOM 10607 O O . GLU D 2 18 ? -7.341 44.008 37.073 1.00 138.16 6 GLU D O 1
ATOM 10613 N N . SER D 2 19 ? -5.821 45.666 37.112 1.00 136.75 7 SER D N 1
ATOM 10614 C CA . SER D 2 19 ? -6.160 46.153 35.782 1.00 139.92 7 SER D CA 1
ATOM 10615 C C . SER D 2 19 ? -4.907 46.430 34.961 1.00 132.90 7 SER D C 1
ATOM 10616 O O . SER D 2 19 ? -3.875 46.825 35.502 1.00 137.82 7 SER D O 1
ATOM 10619 N N . LYS D 2 20 ? -5.005 46.218 33.653 1.00 129.01 8 LYS D N 1
ATOM 10620 C CA . LYS D 2 20 ? -3.892 46.481 32.751 1.00 130.01 8 LYS D CA 1
ATOM 10621 C C . LYS D 2 20 ? -3.612 47.979 32.683 1.00 135.32 8 LYS D C 1
ATOM 10622 O O . LYS D 2 20 ? -2.472 48.402 32.485 1.00 132.68 8 LYS D O 1
ATOM 10628 N N . THR D 2 21 ? -4.662 48.775 32.853 1.00 138.22 9 THR D N 1
ATOM 10629 C CA . THR D 2 21 ? -4.533 50.227 32.860 1.00 139.82 9 THR D CA 1
ATOM 10630 C C . THR D 2 21 ? -3.761 50.688 34.090 1.00 136.11 9 THR D C 1
ATOM 10631 O O . THR D 2 21 ? -3.050 51.693 34.049 1.00 139.48 9 THR D O 1
ATOM 10635 N N . ALA D 2 22 ? -3.906 49.947 35.184 1.00 136.29 10 ALA D N 1
ATOM 10636 C CA . ALA D 2 22 ? -3.174 50.238 36.410 1.00 139.75 10 ALA D CA 1
ATOM 10637 C C . ALA D 2 22 ? -1.787 49.607 36.361 1.00 137.22 10 ALA D C 1
ATOM 10638 O O . ALA D 2 22 ? -0.846 50.098 36.985 1.00 138.00 10 ALA D O 1
ATOM 10640 N N . PHE D 2 23 ? -1.671 48.513 35.615 1.00 136.60 11 PHE D N 1
ATOM 10641 C CA . PHE D 2 23 ? -0.392 47.840 35.422 1.00 129.95 11 PHE D CA 1
ATOM 10642 C C . PHE D 2 23 ? 0.565 48.735 34.644 1.00 133.32 11 PHE D C 1
ATOM 10643 O O . PHE D 2 23 ? 1.727 48.894 35.018 1.00 133.33 11 PHE D O 1
ATOM 10651 N N . GLN D 2 24 ? 0.065 49.319 33.560 1.00 137.14 12 GLN D N 1
ATOM 10652 C CA . GLN D 2 24 ? 0.851 50.234 32.742 1.00 134.39 12 GLN D CA 1
ATOM 10653 C C . GLN D 2 24 ? 1.172 51.510 33.514 1.00 135.48 12 GLN D C 1
ATOM 10654 O O . GLN D 2 24 ? 2.241 52.098 33.350 1.00 130.66 12 GLN D O 1
ATOM 10660 N N . GLU D 2 25 ? 0.236 51.929 34.360 1.00 139.52 13 GLU D N 1
ATOM 10661 C CA . GLU D 2 25 ? 0.399 53.133 35.165 1.00 138.97 13 GLU D CA 1
ATOM 10662 C C . GLU D 2 25 ? 1.493 52.962 36.213 1.00 136.79 13 GLU D C 1
ATOM 10663 O O . GLU D 2 25 ? 2.255 53.889 36.487 1.00 135.65 13 GLU D O 1
ATOM 10669 N N . ALA D 2 26 ? 1.567 51.767 36.791 1.00 136.16 14 ALA D N 1
ATOM 10670 C CA . ALA D 2 26 ? 2.508 51.491 37.872 1.00 137.41 14 ALA D CA 1
ATOM 10671 C C . ALA D 2 26 ? 3.962 51.539 37.412 1.00 130.84 14 ALA D C 1
ATOM 10672 O O . ALA D 2 26 ? 4.829 52.041 38.128 1.00 132.23 14 ALA D O 1
ATOM 10674 N N . LEU D 2 27 ? 4.225 51.020 36.217 1.00 128.55 15 LEU D N 1
ATOM 10675 C CA . LEU D 2 27 ? 5.591 50.952 35.704 1.00 133.15 15 LEU D CA 1
ATOM 10676 C C . LEU D 2 27 ? 6.068 52.286 35.131 1.00 131.85 15 LEU D C 1
ATOM 10677 O O . LEU D 2 27 ? 7.250 52.454 34.833 1.00 133.82 15 LEU D O 1
ATOM 10682 N N . ASP D 2 28 ? 5.145 53.230 34.978 1.00 133.63 16 ASP D N 1
ATOM 10683 C CA . ASP D 2 28 ? 5.497 54.576 34.541 1.00 132.37 16 ASP D CA 1
ATOM 10684 C C . ASP D 2 28 ? 5.914 55.429 35.734 1.00 136.76 16 ASP D C 1
ATOM 10685 O O . ASP D 2 28 ? 6.720 56.350 35.600 1.00 133.24 16 ASP D O 1
ATOM 10690 N N . ALA D 2 29 ? 5.360 55.112 36.900 1.00 141.44 17 ALA D N 1
ATOM 10691 C CA . ALA D 2 29 ? 5.668 55.841 38.126 1.00 136.18 17 ALA D CA 1
ATOM 10692 C C . ALA D 2 29 ? 6.828 55.196 38.877 1.00 138.94 17 ALA D C 1
ATOM 10693 O O . ALA D 2 29 ? 6.820 55.122 40.105 1.00 138.90 17 ALA D O 1
ATOM 10695 N N . ALA D 2 30 ? 7.823 54.729 38.129 1.00 141.34 18 ALA D N 1
ATOM 10696 C CA . ALA D 2 30 ? 9.003 54.109 38.719 1.00 138.00 18 ALA D CA 1
ATOM 10697 C C . ALA D 2 30 ? 10.235 54.978 38.493 1.00 138.14 18 ALA D C 1
ATOM 10698 O O . ALA D 2 30 ? 11.026 55.200 39.410 1.00 137.08 18 ALA D O 1
ATOM 10700 N N . GLY D 2 31 ? 10.389 55.468 37.268 1.00 130.73 19 GLY D N 1
ATOM 10701 C CA . GLY D 2 31 ? 11.502 56.333 36.927 1.00 134.47 19 GLY D CA 1
ATOM 10702 C C . GLY D 2 31 ? 12.762 55.566 36.577 1.00 139.29 19 GLY D C 1
ATOM 10703 O O . GLY D 2 31 ? 12.784 54.795 35.618 1.00 143.75 19 GLY D O 1
ATOM 10704 N N . ASP D 2 32 ? 13.814 55.781 37.361 1.00 144.11 20 ASP D N 1
ATOM 10705 C CA . ASP D 2 32 ? 15.100 55.135 37.120 1.00 151.52 20 ASP D CA 1
ATOM 10706 C C . ASP D 2 32 ? 15.171 53.777 37.813 1.00 146.87 20 ASP D C 1
ATOM 10707 O O . ASP D 2 32 ? 16.072 52.979 37.550 1.00 143.99 20 ASP D O 1
ATOM 10712 N N . LYS D 2 33 ? 14.211 53.517 38.696 1.00 144.73 21 LYS D N 1
ATOM 10713 C CA . LYS D 2 33 ? 14.175 52.267 39.446 1.00 140.61 21 LYS D CA 1
ATOM 10714 C C . LYS D 2 33 ? 13.867 51.070 38.550 1.00 136.63 21 LYS D C 1
ATOM 10715 O O . LYS D 2 33 ? 13.448 51.227 37.403 1.00 140.07 21 LYS D O 1
ATOM 10721 N N . LEU D 2 34 ? 14.080 49.874 39.087 1.00 131.17 22 LEU D N 1
ATOM 10722 C CA . LEU D 2 34 ? 13.810 48.640 38.361 1.00 124.44 22 LEU D CA 1
ATOM 10723 C C . LEU D 2 34 ? 12.504 48.020 38.846 1.00 125.04 22 LEU D C 1
ATOM 10724 O O . LEU D 2 34 ? 12.154 48.134 40.020 1.00 123.79 22 LEU D O 1
ATOM 10729 N N . VAL D 2 35 ? 11.780 47.373 37.938 1.00 124.42 23 VAL D N 1
ATOM 10730 C CA . VAL D 2 35 ? 10.523 46.724 38.291 1.00 121.89 23 VAL D CA 1
ATOM 10731 C C . VAL D 2 35 ? 10.547 45.237 37.955 1.00 114.15 23 VAL D C 1
ATOM 10732 O O . VAL D 2 35 ? 10.641 44.856 36.788 1.00 112.25 23 VAL D O 1
ATOM 10736 N N . VAL D 2 36 ? 10.464 44.402 38.985 1.00 103.46 24 VAL D N 1
ATOM 10737 C CA . VAL D 2 36 ? 10.407 42.956 38.800 1.00 103.95 24 VAL D CA 1
ATOM 10738 C C . VAL D 2 36 ? 8.969 42.456 38.935 1.00 108.50 24 VAL D C 1
ATOM 10739 O O . VAL D 2 36 ? 8.313 42.687 39.951 1.00 107.65 24 VAL D O 1
ATOM 10743 N N . VAL D 2 37 ? 8.483 41.779 37.899 1.00 101.92 25 VAL D N 1
ATOM 10744 C CA . VAL D 2 37 ? 7.101 41.315 37.874 1.00 92.73 25 VAL D CA 1
ATOM 10745 C C . VAL D 2 37 ? 7.006 39.793 37.925 1.00 86.38 25 VAL D C 1
ATOM 10746 O O . VAL D 2 37 ? 7.659 39.094 37.151 1.00 87.27 25 VAL D O 1
ATOM 10750 N N . ASP D 2 38 ? 6.191 39.290 38.846 1.00 84.90 26 ASP D N 1
ATOM 10751 C CA . ASP D 2 38 ? 5.960 37.858 38.971 1.00 85.12 26 ASP D CA 1
ATOM 10752 C C . ASP D 2 38 ? 4.729 37.465 38.164 1.00 93.09 26 ASP D C 1
ATOM 10753 O O . ASP D 2 38 ? 3.734 38.187 38.140 1.00 101.14 26 ASP D O 1
ATOM 10758 N N . PHE D 2 39 ? 4.806 36.315 37.504 1.00 89.02 27 PHE D N 1
ATOM 10759 C CA . PHE D 2 39 ? 3.680 35.789 36.747 1.00 83.36 27 PHE D CA 1
ATOM 10760 C C . PHE D 2 39 ? 3.283 34.421 37.285 1.00 84.77 27 PHE D C 1
ATOM 10761 O O . PHE D 2 39 ? 3.656 33.392 36.725 1.00 86.45 27 PHE D O 1
ATOM 10769 N N . SER D 2 40 ? 2.527 34.415 38.377 1.00 85.79 28 SER D N 1
ATOM 10770 C CA . SER D 2 40 ? 2.136 33.170 39.026 1.00 93.40 28 SER D CA 1
ATOM 10771 C C . SER D 2 40 ? 0.630 32.951 38.967 1.00 95.54 28 SER D C 1
ATOM 10772 O O . SER D 2 40 ? -0.114 33.805 38.489 1.00 90.25 28 SER D O 1
ATOM 10775 N N . ALA D 2 41 ? 0.185 31.798 39.452 1.00 98.95 29 ALA D N 1
ATOM 10776 C CA . ALA D 2 41 ? -1.242 31.564 39.635 1.00 98.85 29 ALA D CA 1
ATOM 10777 C C . ALA D 2 41 ? -1.537 30.738 40.883 1.00 94.49 29 ALA D C 1
ATOM 10778 O O . ALA D 2 41 ? -0.665 30.522 41.725 1.00 89.84 29 ALA D O 1
ATOM 10780 N N . THR D 2 42 ? -2.780 30.286 40.991 1.00 89.90 30 THR D N 1
ATOM 10781 C CA . THR D 2 42 ? -3.246 29.561 42.162 1.00 86.34 30 THR D CA 1
ATOM 10782 C C . THR D 2 42 ? -2.923 28.072 42.080 1.00 85.09 30 THR D C 1
ATOM 10783 O O . THR D 2 42 ? -2.249 27.518 42.949 1.00 89.12 30 THR D O 1
ATOM 10787 N N . TRP D 2 43 ? -3.406 27.433 41.021 1.00 88.02 31 TRP D N 1
ATOM 10788 C CA . TRP D 2 43 ? -3.294 25.987 40.862 1.00 88.08 31 TRP D CA 1
ATOM 10789 C C . TRP D 2 43 ? -1.863 25.495 40.650 1.00 86.12 31 TRP D C 1
ATOM 10790 O O . TRP D 2 43 ? -1.597 24.297 40.744 1.00 84.19 31 TRP D O 1
ATOM 10801 N N . CYS D 2 44 ? -0.945 26.414 40.365 1.00 83.22 32 CYS D N 1
ATOM 10802 C CA . CYS D 2 44 ? 0.426 26.036 40.037 1.00 84.65 32 CYS D CA 1
ATOM 10803 C C . CYS D 2 44 ? 1.255 25.647 41.254 1.00 77.36 32 CYS D C 1
ATOM 10804 O O . CYS D 2 44 ? 1.306 26.373 42.244 1.00 78.03 32 CYS D O 1
ATOM 10807 N N . GLY D 2 45 ? 1.912 24.497 41.158 1.00 76.08 33 GLY D N 1
ATOM 10808 C CA . GLY D 2 45 ? 2.803 24.021 42.201 1.00 70.99 33 GLY D CA 1
ATOM 10809 C C . GLY D 2 45 ? 4.108 24.792 42.298 1.00 71.48 33 GLY D C 1
ATOM 10810 O O . GLY D 2 45 ? 4.362 25.443 43.310 1.00 70.67 33 GLY D O 1
ATOM 10811 N N . PRO D 2 46 ? 4.950 24.716 41.250 1.00 75.81 34 PRO D N 1
ATOM 10812 C CA . PRO D 2 46 ? 6.246 25.406 41.201 1.00 76.54 34 PRO D CA 1
ATOM 10813 C C . PRO D 2 46 ? 6.184 26.890 41.565 1.00 74.08 34 PRO D C 1
ATOM 10814 O O . PRO D 2 46 ? 7.177 27.435 42.045 1.00 80.44 34 PRO D O 1
ATOM 10818 N N . CYS D 2 47 ? 5.043 27.532 41.335 1.00 70.86 35 CYS D N 1
ATOM 10819 C CA . CYS D 2 47 ? 4.873 28.929 41.715 1.00 73.62 35 CYS D CA 1
ATOM 10820 C C . CYS D 2 47 ? 4.908 29.091 43.229 1.00 79.65 35 CYS D C 1
ATOM 10821 O O . CYS D 2 47 ? 5.419 30.083 43.742 1.00 86.71 35 CYS D O 1
ATOM 10824 N N . LYS D 2 48 ? 4.364 28.105 43.937 1.00 77.27 36 LYS D N 1
ATOM 10825 C CA . LYS D 2 48 ? 4.306 28.142 45.395 1.00 73.14 36 LYS D CA 1
ATOM 10826 C C . LYS D 2 48 ? 5.679 27.953 46.034 1.00 81.24 36 LYS D C 1
ATOM 10827 O O . LYS D 2 48 ? 5.907 28.378 47.166 1.00 85.02 36 LYS D O 1
ATOM 10833 N N . MET D 2 49 ? 6.587 27.310 45.307 1.00 77.56 37 MET D N 1
ATOM 10834 C CA . MET D 2 49 ? 7.920 27.028 45.824 1.00 72.94 37 MET D CA 1
ATOM 10835 C C . MET D 2 49 ? 8.761 28.296 45.931 1.00 71.95 37 MET D C 1
ATOM 10836 O O . MET D 2 49 ? 9.590 28.432 46.833 1.00 76.74 37 MET D O 1
ATOM 10841 N N . ILE D 2 50 ? 8.540 29.226 45.010 1.00 61.46 38 ILE D N 1
ATOM 10842 C CA . ILE D 2 50 ? 9.330 30.448 44.961 1.00 72.81 38 ILE D CA 1
ATOM 10843 C C . ILE D 2 50 ? 8.494 31.650 45.395 1.00 70.64 38 ILE D C 1
ATOM 10844 O O . ILE D 2 50 ? 8.974 32.784 45.420 1.00 72.92 38 ILE D O 1
ATOM 10849 N N . LYS D 2 51 ? 7.241 31.390 45.754 1.00 70.15 39 LYS D N 1
ATOM 10850 C CA . LYS D 2 51 ? 6.327 32.458 46.154 1.00 78.53 39 LYS D CA 1
ATOM 10851 C C . LYS D 2 51 ? 6.721 33.185 47.450 1.00 83.34 39 LYS D C 1
ATOM 10852 O O . LYS D 2 51 ? 6.802 34.414 47.454 1.00 82.69 39 LYS D O 1
ATOM 10858 N N . PRO D 2 52 ? 6.965 32.442 48.551 1.00 86.91 40 PRO D N 1
ATOM 10859 C CA . PRO D 2 52 ? 7.327 33.162 49.778 1.00 79.97 40 PRO D CA 1
ATOM 10860 C C . PRO D 2 52 ? 8.663 33.880 49.637 1.00 84.27 40 PRO D C 1
ATOM 10861 O O . PRO D 2 52 ? 8.832 34.977 50.170 1.00 87.40 40 PRO D O 1
ATOM 10865 N N . PHE D 2 53 ? 9.595 33.263 48.918 1.00 84.41 41 PHE D N 1
ATOM 10866 C CA . PHE D 2 53 ? 10.920 33.837 48.721 1.00 85.81 41 PHE D CA 1
ATOM 10867 C C . PHE D 2 53 ? 10.862 35.111 47.883 1.00 86.33 41 PHE D C 1
ATOM 10868 O O . PHE D 2 53 ? 11.714 35.990 48.012 1.00 86.42 41 PHE D O 1
ATOM 10876 N N . PHE D 2 54 ? 9.851 35.206 47.025 1.00 87.88 42 PHE D N 1
ATOM 10877 C CA . PHE D 2 54 ? 9.680 36.379 46.177 1.00 85.34 42 PHE D CA 1
ATOM 10878 C C . PHE D 2 54 ? 9.275 37.600 46.997 1.00 91.31 42 PHE D C 1
ATOM 10879 O O . PHE D 2 54 ? 9.668 38.725 46.686 1.00 92.17 42 PHE D O 1
ATOM 10887 N N . HIS D 2 55 ? 8.490 37.373 48.046 1.00 89.75 43 HIS D N 1
ATOM 10888 C CA . HIS D 2 55 ? 8.054 38.455 48.920 1.00 93.11 43 HIS D CA 1
ATOM 10889 C C . HIS D 2 55 ? 9.173 38.904 49.853 1.00 93.99 43 HIS D C 1
ATOM 10890 O O . HIS D 2 55 ? 9.215 40.060 50.273 1.00 96.72 43 HIS D O 1
ATOM 10897 N N . SER D 2 56 ? 10.078 37.986 50.174 1.00 93.94 44 SER D N 1
ATOM 10898 C CA . SER D 2 56 ? 11.189 38.288 51.071 1.00 99.85 44 SER D CA 1
ATOM 10899 C C . SER D 2 56 ? 12.208 39.202 50.403 1.00 101.18 44 SER D C 1
ATOM 10900 O O . SER D 2 56 ? 12.917 39.954 51.074 1.00 105.24 44 SER D O 1
ATOM 10903 N N . LEU D 2 57 ? 12.279 39.133 49.078 1.00 94.10 45 LEU D N 1
ATOM 10904 C CA . LEU D 2 57 ? 13.185 39.985 48.319 1.00 95.84 45 LEU D CA 1
ATOM 10905 C C . LEU D 2 57 ? 12.657 41.413 48.260 1.00 100.86 45 LEU D C 1
ATOM 10906 O O . LEU D 2 57 ? 13.408 42.353 48.000 1.00 104.86 45 LEU D O 1
ATOM 10911 N N . SER D 2 58 ? 11.360 41.571 48.507 1.00 97.59 46 SER D N 1
ATOM 10912 C CA . SER D 2 58 ? 10.735 42.887 48.504 1.00 97.48 46 SER D CA 1
ATOM 10913 C C . SER D 2 58 ? 11.087 43.667 49.765 1.00 103.75 46 SER D C 1
ATOM 10914 O O . SER D 2 58 ? 11.216 44.890 49.733 1.00 106.87 46 SER D O 1
ATOM 10917 N N . GLU D 2 59 ? 11.238 42.950 50.875 1.00 108.40 47 GLU D N 1
ATOM 10918 C CA . GLU D 2 59 ? 11.604 43.570 52.143 1.00 106.04 47 GLU D CA 1
ATOM 10919 C C . GLU D 2 59 ? 13.100 43.855 52.200 1.00 111.69 47 GLU D C 1
ATOM 10920 O O . GLU D 2 59 ? 13.533 44.812 52.842 1.00 119.88 47 GLU D O 1
ATOM 10926 N N . LYS D 2 60 ? 13.884 43.019 51.525 1.00 109.73 48 LYS D N 1
ATOM 10927 C CA . LYS D 2 60 ? 15.332 43.195 51.475 1.00 109.85 48 LYS D CA 1
ATOM 10928 C C . LYS D 2 60 ? 15.717 44.325 50.525 1.00 110.62 48 LYS D C 1
ATOM 10929 O O . LYS D 2 60 ? 16.373 45.288 50.924 1.00 115.49 48 LYS D O 1
ATOM 10935 N N . TYR D 2 61 ? 15.305 44.202 49.268 1.00 109.59 49 TYR D N 1
ATOM 10936 C CA . TYR D 2 61 ? 15.600 45.214 48.261 1.00 111.97 49 TYR D CA 1
ATOM 10937 C C . TYR D 2 61 ? 14.525 46.296 48.247 1.00 114.43 49 TYR D C 1
ATOM 10938 O O . TYR D 2 61 ? 13.453 46.110 47.672 1.00 122.37 49 TYR D O 1
ATOM 10947 N N . SER D 2 62 ? 14.818 47.426 48.882 1.00 114.21 50 SER D N 1
ATOM 10948 C CA . SER D 2 62 ? 13.877 48.539 48.937 1.00 114.18 50 SER D CA 1
ATOM 10949 C C . SER D 2 62 ? 14.126 49.529 47.804 1.00 118.44 50 SER D C 1
ATOM 10950 O O . SER D 2 62 ? 13.534 50.608 47.766 1.00 120.89 50 SER D O 1
ATOM 10953 N N . ASN D 2 63 ? 15.005 49.153 46.881 1.00 117.16 51 ASN D N 1
ATOM 10954 C CA . ASN D 2 63 ? 15.344 50.007 45.750 1.00 126.44 51 ASN D CA 1
ATOM 10955 C C . ASN D 2 63 ? 14.407 49.760 44.572 1.00 129.27 51 ASN D C 1
ATOM 10956 O O . ASN D 2 63 ? 13.967 50.698 43.905 1.00 129.57 51 ASN D O 1
ATOM 10961 N N . VAL D 2 64 ? 14.097 48.492 44.326 1.00 124.09 52 VAL D N 1
ATOM 10962 C CA . VAL D 2 64 ? 13.290 48.114 43.173 1.00 122.61 52 VAL D CA 1
ATOM 10963 C C . VAL D 2 64 ? 11.846 47.793 43.562 1.00 119.29 52 VAL D C 1
ATOM 10964 O O . VAL D 2 64 ? 11.564 47.445 44.710 1.00 114.25 52 VAL D O 1
ATOM 10968 N N . ILE D 2 65 ? 10.937 47.919 42.599 1.00 121.74 53 ILE D N 1
ATOM 10969 C CA . ILE D 2 65 ? 9.514 47.703 42.844 1.00 117.12 53 ILE D CA 1
ATOM 10970 C C . ILE D 2 65 ? 9.101 46.272 42.512 1.00 114.06 53 ILE D C 1
ATOM 10971 O O . ILE D 2 65 ? 9.503 45.721 41.486 1.00 112.09 53 ILE D O 1
ATOM 10976 N N . PHE D 2 66 ? 8.294 45.677 43.384 1.00 111.74 54 PHE D N 1
ATOM 10977 C CA . PHE D 2 66 ? 7.832 44.306 43.197 1.00 110.53 54 PHE D CA 1
ATOM 10978 C C . PHE D 2 66 ? 6.347 44.252 42.853 1.00 112.43 54 PHE D C 1
ATOM 10979 O O . PHE D 2 66 ? 5.509 44.776 43.587 1.00 117.32 54 PHE D O 1
ATOM 10987 N N . LEU D 2 67 ? 6.030 43.613 41.731 1.00 109.81 55 LEU D N 1
ATOM 10988 C CA . LEU D 2 67 ? 4.651 43.480 41.280 1.00 105.00 55 LEU D CA 1
ATOM 10989 C C . LEU D 2 67 ? 4.324 42.023 40.974 1.00 99.68 55 LEU D C 1
ATOM 10990 O O . LEU D 2 67 ? 5.167 41.287 40.462 1.00 99.54 55 LEU D O 1
ATOM 10995 N N . GLU D 2 68 ? 3.102 41.608 41.290 1.00 98.76 56 GLU D N 1
ATOM 10996 C CA . GLU D 2 68 ? 2.646 40.265 40.946 1.00 97.76 56 GLU D CA 1
ATOM 10997 C C . GLU D 2 68 ? 1.377 40.309 40.097 1.00 107.48 56 GLU D C 1
ATOM 10998 O O . GLU D 2 68 ? 0.382 40.930 40.472 1.00 112.16 56 GLU D O 1
ATOM 11004 N N . VAL D 2 69 ? 1.424 39.651 38.944 1.00 104.73 57 VAL D N 1
ATOM 11005 C CA . VAL D 2 69 ? 0.295 39.630 38.024 1.00 92.31 57 VAL D CA 1
ATOM 11006 C C . VAL D 2 69 ? -0.247 38.216 37.864 1.00 92.43 57 VAL D C 1
ATOM 11007 O O . VAL D 2 69 ? 0.395 37.362 37.254 1.00 91.72 57 VAL D O 1
ATOM 11011 N N . ASP D 2 70 ? -1.429 37.971 38.417 1.00 101.76 58 ASP D N 1
ATOM 11012 C CA . ASP D 2 70 ? -2.067 36.669 38.290 1.00 97.68 58 ASP D CA 1
ATOM 11013 C C . ASP D 2 70 ? -2.555 36.473 36.860 1.00 101.62 58 ASP D C 1
ATOM 11014 O O . ASP D 2 70 ? -3.257 37.323 36.312 1.00 108.14 58 ASP D O 1
ATOM 11019 N N . VAL D 2 71 ? -2.177 35.349 36.261 1.00 99.20 59 VAL D N 1
ATOM 11020 C CA . VAL D 2 71 ? -2.518 35.063 34.871 1.00 107.52 59 VAL D CA 1
ATOM 11021 C C . VAL D 2 71 ? -4.015 34.832 34.659 1.00 103.94 59 VAL D C 1
ATOM 11022 O O . VAL D 2 71 ? -4.607 35.376 33.725 1.00 103.10 59 VAL D O 1
ATOM 11026 N N . ASP D 2 72 ? -4.619 34.038 35.539 1.00 100.61 60 ASP D N 1
ATOM 11027 C CA . ASP D 2 72 ? -6.007 33.605 35.381 1.00 99.15 60 ASP D CA 1
ATOM 11028 C C . ASP D 2 72 ? -7.020 34.735 35.179 1.00 109.03 60 ASP D C 1
ATOM 11029 O O . ASP D 2 72 ? -7.862 34.657 34.284 1.00 129.39 60 ASP D O 1
ATOM 11034 N N . ASP D 2 73 ? -6.943 35.779 35.998 1.00 99.48 61 ASP D N 1
ATOM 11035 C CA . ASP D 2 73 ? -7.897 36.882 35.886 1.00 112.32 61 ASP D CA 1
ATOM 11036 C C . ASP D 2 73 ? -7.389 38.042 35.027 1.00 117.79 61 ASP D C 1
ATOM 11037 O O . ASP D 2 73 ? -8.157 38.931 34.659 1.00 130.91 61 ASP D O 1
ATOM 11042 N N . CYS D 2 74 ? -6.099 38.026 34.708 1.00 108.16 62 CYS D N 1
ATOM 11043 C CA . CYS D 2 74 ? -5.513 39.060 33.861 1.00 113.96 62 CYS D CA 1
ATOM 11044 C C . CYS D 2 74 ? -4.856 38.456 32.623 1.00 112.33 62 CYS D C 1
ATOM 11045 O O . CYS D 2 74 ? -3.642 38.554 32.442 1.00 113.80 62 CYS D O 1
ATOM 11048 N N . GLN D 2 75 ? -5.666 37.838 31.769 1.00 107.07 63 GLN D N 1
ATOM 11049 C CA . GLN D 2 75 ? -5.156 37.173 30.575 1.00 103.62 63 GLN D CA 1
ATOM 11050 C C . GLN D 2 75 ? -4.772 38.167 29.484 1.00 102.74 63 GLN D C 1
ATOM 11051 O O . GLN D 2 75 ? -4.048 37.825 28.550 1.00 105.65 63 GLN D O 1
ATOM 11057 N N . ASP D 2 76 ? -5.261 39.397 29.606 1.00 104.69 64 ASP D N 1
ATOM 11058 C CA . ASP D 2 76 ? -4.928 40.447 28.650 1.00 108.48 64 ASP D CA 1
ATOM 11059 C C . ASP D 2 76 ? -3.474 40.877 28.800 1.00 109.31 64 ASP D C 1
ATOM 11060 O O . ASP D 2 76 ? -2.823 41.249 27.825 1.00 105.21 64 ASP D O 1
ATOM 11065 N N . VAL D 2 77 ? -2.973 40.823 30.030 1.00 115.02 65 VAL D N 1
ATOM 11066 C CA . VAL D 2 77 ? -1.589 41.181 30.313 1.00 116.52 65 VAL D CA 1
ATOM 11067 C C . VAL D 2 77 ? -0.670 39.993 30.043 1.00 110.67 65 VAL D C 1
ATOM 11068 O O . VAL D 2 77 ? 0.467 40.161 29.599 1.00 107.04 65 VAL D O 1
ATOM 11072 N N . ALA D 2 78 ? -1.177 38.793 30.307 1.00 109.26 66 ALA D N 1
ATOM 11073 C CA . ALA D 2 78 ? -0.414 37.567 30.106 1.00 108.53 66 ALA D CA 1
ATOM 11074 C C . ALA D 2 78 ? -0.063 37.354 28.636 1.00 105.40 66 ALA D C 1
ATOM 11075 O O . ALA D 2 78 ? 1.017 36.861 28.312 1.00 108.16 66 ALA D O 1
ATOM 11077 N N . SER D 2 79 ? -0.981 37.726 27.751 1.00 105.35 67 SER D N 1
ATOM 11078 C CA . SER D 2 79 ? -0.747 37.609 26.317 1.00 113.15 67 SER D CA 1
ATOM 11079 C C . SER D 2 79 ? -0.009 38.837 25.796 1.00 114.09 67 SER D C 1
ATOM 11080 O O . SER D 2 79 ? 0.589 38.806 24.720 1.00 114.82 67 SER D O 1
ATOM 11083 N N . GLU D 2 80 ? -0.055 39.916 26.569 1.00 113.08 68 GLU D N 1
ATOM 11084 C CA . GLU D 2 80 ? 0.612 41.157 26.198 1.00 114.30 68 GLU D CA 1
ATOM 11085 C C . GLU D 2 80 ? 2.126 41.033 26.343 1.00 110.40 68 GLU D C 1
ATOM 11086 O O . GLU D 2 80 ? 2.881 41.548 25.519 1.00 114.56 68 GLU D O 1
ATOM 11092 N N . CYS D 2 81 ? 2.558 40.343 27.395 1.00 111.81 69 CYS D N 1
ATOM 11093 C CA . CYS D 2 81 ? 3.979 40.202 27.701 1.00 114.35 69 CYS D CA 1
ATOM 11094 C C . CYS D 2 81 ? 4.525 38.840 27.268 1.00 111.41 69 CYS D C 1
ATOM 11095 O O . CYS D 2 81 ? 5.636 38.463 27.643 1.00 116.07 69 CYS D O 1
ATOM 11098 N N . GLU D 2 82 ? 3.733 38.114 26.483 1.00 107.65 70 GLU D N 1
ATOM 11099 C CA . GLU D 2 82 ? 4.134 36.825 25.910 1.00 111.36 70 GLU D CA 1
ATOM 11100 C C . GLU D 2 82 ? 4.432 35.726 26.930 1.00 108.84 70 GLU D C 1
ATOM 11101 O O . GLU D 2 82 ? 5.373 34.952 26.752 1.00 113.42 70 GLU D O 1
ATOM 11107 N N . VAL D 2 83 ? 3.638 35.646 27.990 1.00 101.44 71 VAL D N 1
ATOM 11108 C CA . VAL D 2 83 ? 3.781 34.554 28.942 1.00 98.39 71 VAL D CA 1
ATOM 11109 C C . VAL D 2 83 ? 3.414 33.223 28.281 1.00 97.49 71 VAL D C 1
ATOM 11110 O O . VAL D 2 83 ? 2.354 33.100 27.664 1.00 97.16 71 VAL D O 1
ATOM 11114 N N . LYS D 2 84 ? 4.309 32.243 28.385 1.00 97.98 72 LYS D N 1
ATOM 11115 C CA . LYS D 2 84 ? 4.074 30.917 27.823 1.00 106.01 72 LYS D CA 1
ATOM 11116 C C . LYS D 2 84 ? 4.208 29.856 28.909 1.00 102.30 72 LYS D C 1
ATOM 11117 O O . LYS D 2 84 ? 3.504 28.848 28.893 1.00 104.52 72 LYS D O 1
ATOM 11123 N N . CYS D 2 85 ? 5.115 30.086 29.853 1.00 101.71 73 CYS D N 1
ATOM 11124 C CA . CYS D 2 85 ? 5.220 29.229 31.030 1.00 99.98 73 CYS D CA 1
ATOM 11125 C C . CYS D 2 85 ? 5.399 30.054 32.298 1.00 92.44 73 CYS D C 1
ATOM 11126 O O . CYS D 2 85 ? 5.788 31.221 32.242 1.00 99.21 73 CYS D O 1
ATOM 11129 N N . MET D 2 86 ? 5.107 29.439 33.438 1.00 83.29 74 MET D N 1
ATOM 11130 C CA . MET D 2 86 ? 5.174 30.131 34.716 1.00 89.45 74 MET D CA 1
ATOM 11131 C C . MET D 2 86 ? 5.652 29.198 35.830 1.00 87.85 74 MET D C 1
ATOM 11132 O O . MET D 2 86 ? 5.480 27.983 35.733 1.00 89.91 74 MET D O 1
ATOM 11137 N N . PRO D 2 87 ? 6.247 29.760 36.901 1.00 80.14 75 PRO D N 1
ATOM 11138 C CA . PRO D 2 87 ? 6.411 31.193 37.181 1.00 79.69 75 PRO D CA 1
ATOM 11139 C C . PRO D 2 87 ? 7.404 31.843 36.230 1.00 82.25 75 PRO D C 1
ATOM 11140 O O . PRO D 2 87 ? 8.442 31.255 35.921 1.00 83.86 75 PRO D O 1
ATOM 11144 N N . THR D 2 88 ? 7.053 33.023 35.735 1.00 80.21 76 THR D N 1
ATOM 11145 C CA . THR D 2 88 ? 7.944 33.774 34.868 1.00 84.28 76 THR D CA 1
ATOM 11146 C C . THR D 2 88 ? 8.184 35.157 35.451 1.00 85.23 76 THR D C 1
ATOM 11147 O O . THR D 2 88 ? 7.241 35.893 35.755 1.00 82.46 76 THR D O 1
ATOM 11151 N N . PHE D 2 89 ? 9.454 35.495 35.631 1.00 86.55 77 PHE D N 1
ATOM 11152 C CA . PHE D 2 89 ? 9.820 36.801 36.150 1.00 86.51 77 PHE D CA 1
ATOM 11153 C C . PHE D 2 89 ? 10.288 37.675 35.002 1.00 90.08 77 PHE D C 1
ATOM 11154 O O . PHE D 2 89 ? 11.115 37.262 34.187 1.00 95.49 77 PHE D O 1
ATOM 11162 N N . GLN D 2 90 ? 9.729 38.876 34.927 1.00 92.22 78 GLN D N 1
ATOM 11163 C CA . GLN D 2 90 ? 10.144 39.845 33.927 1.00 103.28 78 GLN D CA 1
ATOM 11164 C C . GLN D 2 90 ? 10.589 41.126 34.615 1.00 107.40 78 GLN D C 1
ATOM 11165 O O . GLN D 2 90 ? 10.045 41.506 35.654 1.00 104.94 78 GLN D O 1
ATOM 11171 N N . PHE D 2 91 ? 11.589 41.780 34.037 1.00 106.59 79 PHE D N 1
ATOM 11172 C CA . PHE D 2 91 ? 12.182 42.959 34.650 1.00 111.63 79 PHE D CA 1
ATOM 11173 C C . PHE D 2 91 ? 12.068 44.167 33.727 1.00 117.11 79 PHE D C 1
ATOM 11174 O O . PHE D 2 91 ? 12.372 44.082 32.536 1.00 116.78 79 PHE D O 1
ATOM 11182 N N . PHE D 2 92 ? 11.622 45.288 34.284 1.00 120.36 80 PHE D N 1
ATOM 11183 C CA . PHE D 2 92 ? 11.363 46.486 33.495 1.00 127.25 80 PHE D CA 1
ATOM 11184 C C . PHE D 2 92 ? 12.023 47.724 34.098 1.00 131.72 80 PHE D C 1
ATOM 11185 O O . PHE D 2 92 ? 12.057 47.889 35.319 1.00 124.34 80 PHE D O 1
ATOM 11193 N N . LYS D 2 93 ? 12.547 48.587 33.233 1.00 140.04 81 LYS D N 1
ATOM 11194 C CA . LYS D 2 93 ? 13.023 49.903 33.648 1.00 142.04 81 LYS D CA 1
ATOM 11195 C C . LYS D 2 93 ? 12.687 50.940 32.577 1.00 146.67 81 LYS D C 1
ATOM 11196 O O . LYS D 2 93 ? 12.808 50.671 31.379 1.00 149.51 81 LYS D O 1
ATOM 11202 N N . LYS D 2 94 ? 12.247 52.115 33.022 1.00 146.21 82 LYS D N 1
ATOM 11203 C CA . LYS D 2 94 ? 11.844 53.201 32.129 1.00 149.48 82 LYS D CA 1
ATOM 11204 C C . LYS D 2 94 ? 10.777 52.753 31.125 1.00 146.89 82 LYS D C 1
ATOM 11205 O O . LYS D 2 94 ? 10.740 53.221 29.987 1.00 147.83 82 LYS D O 1
ATOM 11211 N N . GLY D 2 95 ? 9.916 51.836 31.556 1.00 139.94 83 GLY D N 1
ATOM 11212 C CA . GLY D 2 95 ? 8.833 51.349 30.721 1.00 141.94 83 GLY D CA 1
ATOM 11213 C C . GLY D 2 95 ? 9.279 50.440 29.591 1.00 144.60 83 GLY D C 1
ATOM 11214 O O . GLY D 2 95 ? 8.594 50.324 28.574 1.00 142.23 83 GLY D O 1
ATOM 11215 N N . GLN D 2 96 ? 10.426 49.790 29.766 1.00 141.76 84 GLN D N 1
ATOM 11216 C CA . GLN D 2 96 ? 10.945 48.879 28.752 1.00 139.44 84 GLN D CA 1
ATOM 11217 C C . GLN D 2 96 ? 11.456 47.590 29.389 1.00 130.78 84 GLN D C 1
ATOM 11218 O O . GLN D 2 96 ? 12.072 47.617 30.453 1.00 126.98 84 GLN D O 1
ATOM 11224 N N . LYS D 2 97 ? 11.197 46.463 28.733 1.00 129.14 85 LYS D N 1
ATOM 11225 C CA . LYS D 2 97 ? 11.612 45.164 29.253 1.00 122.18 85 LYS D CA 1
ATOM 11226 C C . LYS D 2 97 ? 13.118 44.965 29.108 1.00 128.95 85 LYS D C 1
ATOM 11227 O O . LYS D 2 97 ? 13.680 45.164 28.030 1.00 124.95 85 LYS D O 1
ATOM 11233 N N . VAL D 2 98 ? 13.764 44.569 30.200 1.00 129.06 86 VAL D N 1
ATOM 11234 C CA . VAL D 2 98 ? 15.206 44.351 30.203 1.00 125.42 86 VAL D CA 1
ATOM 11235 C C . VAL D 2 98 ? 15.541 42.870 30.075 1.00 126.13 86 VAL D C 1
ATOM 11236 O O . VAL D 2 98 ? 16.008 42.416 29.029 1.00 132.17 86 VAL D O 1
ATOM 11240 N N . GLY D 2 99 ? 15.301 42.121 31.146 1.00 112.94 87 GLY D N 1
ATOM 11241 C CA . GLY D 2 99 ? 15.599 40.702 31.165 1.00 110.94 87 GLY D CA 1
ATOM 11242 C C . GLY D 2 99 ? 14.370 39.840 31.377 1.00 102.02 87 GLY D C 1
ATOM 11243 O O . GLY D 2 99 ? 13.410 40.254 32.027 1.00 99.10 87 GLY D O 1
ATOM 11244 N N . GLU D 2 100 ? 14.404 38.633 30.824 1.00 96.24 88 GLU D N 1
ATOM 11245 C CA . GLU D 2 100 ? 13.298 37.696 30.961 1.00 96.71 88 GLU D CA 1
ATOM 11246 C C . GLU D 2 100 ? 13.795 36.355 31.488 1.00 94.96 88 GLU D C 1
ATOM 11247 O O . GLU D 2 100 ? 14.757 35.791 30.967 1.00 97.28 88 GLU D O 1
ATOM 11253 N N . PHE D 2 101 ? 13.137 35.851 32.525 1.00 88.43 89 PHE D N 1
ATOM 11254 C CA . PHE D 2 101 ? 13.527 34.587 33.136 1.00 81.66 89 PHE D CA 1
ATOM 11255 C C . PHE D 2 101 ? 12.314 33.801 33.627 1.00 86.02 89 PHE D C 1
ATOM 11256 O O . PHE D 2 101 ? 11.366 34.373 34.167 1.00 87.56 89 PHE D O 1
ATOM 11264 N N . SER D 2 102 ? 12.348 32.487 33.432 1.00 82.70 90 SER D N 1
ATOM 11265 C CA . SER D 2 102 ? 11.262 31.620 33.874 1.00 87.59 90 SER D CA 1
ATOM 11266 C C . SER D 2 102 ? 11.794 30.369 34.567 1.00 80.57 90 SER D C 1
ATOM 11267 O O . SER D 2 102 ? 12.867 29.868 34.228 1.00 73.07 90 SER D O 1
ATOM 11270 N N . GLY D 2 103 ? 11.037 29.871 35.539 1.00 80.27 91 GLY D N 1
ATOM 11271 C CA . GLY D 2 103 ? 11.421 28.679 36.272 1.00 83.09 91 GLY D CA 1
ATOM 11272 C C . GLY D 2 103 ? 11.513 28.907 37.769 1.00 85.19 91 GLY D C 1
ATOM 11273 O O . GLY D 2 103 ? 11.855 30.000 38.223 1.00 79.32 91 GLY D O 1
ATOM 11274 N N . ALA D 2 104 ? 11.209 27.867 38.538 1.00 87.36 92 ALA D N 1
ATOM 11275 C CA . ALA D 2 104 ? 11.232 27.956 39.993 1.00 88.05 92 ALA D CA 1
ATOM 11276 C C . ALA D 2 104 ? 12.648 27.824 40.539 1.00 84.90 92 ALA D C 1
ATOM 11277 O O . ALA D 2 104 ? 13.014 26.788 41.092 1.00 88.19 92 ALA D O 1
ATOM 11279 N N . ASN D 2 105 ? 13.438 28.880 40.380 1.00 83.40 93 ASN D N 1
ATOM 11280 C CA . ASN D 2 105 ? 14.809 28.892 40.878 1.00 89.96 93 ASN D CA 1
ATOM 11281 C C . ASN D 2 105 ? 15.091 30.142 41.704 1.00 89.40 93 ASN D C 1
ATOM 11282 O O . ASN D 2 105 ? 15.174 31.245 41.166 1.00 89.99 93 ASN D O 1
ATOM 11287 N N . LYS D 2 106 ? 15.235 29.960 43.014 1.00 91.12 94 LYS D N 1
ATOM 11288 C CA . LYS D 2 106 ? 15.454 31.076 43.928 1.00 84.69 94 LYS D CA 1
ATOM 11289 C C . LYS D 2 106 ? 16.793 31.754 43.670 1.00 87.41 94 LYS D C 1
ATOM 11290 O O . LYS D 2 106 ? 16.917 32.973 43.797 1.00 81.93 94 LYS D O 1
ATOM 11296 N N . GLU D 2 107 ? 17.791 30.955 43.305 1.00 91.87 95 GLU D N 1
ATOM 11297 C CA . GLU D 2 107 ? 19.146 31.453 43.092 1.00 91.95 95 GLU D CA 1
ATOM 11298 C C . GLU D 2 107 ? 19.227 32.402 41.900 1.00 89.33 95 GLU D C 1
ATOM 11299 O O . GLU D 2 107 ? 19.816 33.479 41.994 1.00 84.29 95 GLU D O 1
ATOM 11305 N N . LYS D 2 108 ? 18.635 31.994 40.782 1.00 92.42 96 LYS D N 1
ATOM 11306 C CA . LYS D 2 108 ? 18.677 32.789 39.560 1.00 87.92 96 LYS D CA 1
ATOM 11307 C C . LYS D 2 108 ? 17.905 34.094 39.716 1.00 86.73 96 LYS D C 1
ATOM 11308 O O . LYS D 2 108 ? 18.313 35.130 39.194 1.00 92.31 96 LYS D O 1
ATOM 11314 N N . LEU D 2 109 ? 16.792 34.038 40.441 1.00 84.34 97 LEU D N 1
ATOM 11315 C CA . LEU D 2 109 ? 15.952 35.212 40.657 1.00 88.01 97 LEU D CA 1
ATOM 11316 C C . LEU D 2 109 ? 16.700 36.324 41.385 1.00 91.13 97 LEU D C 1
ATOM 11317 O O . LEU D 2 109 ? 16.714 37.470 40.935 1.00 92.73 97 LEU D O 1
ATOM 11322 N N . GLU D 2 110 ? 17.318 35.979 42.509 1.00 89.12 98 GLU D N 1
ATOM 11323 C CA . GLU D 2 110 ? 18.045 36.952 43.315 1.00 87.91 98 GLU D CA 1
ATOM 11324 C C . GLU D 2 110 ? 19.278 37.470 42.580 1.00 97.44 98 GLU D C 1
ATOM 11325 O O . GLU D 2 110 ? 19.609 38.653 42.659 1.00 102.29 98 GLU D O 1
ATOM 11331 N N . ALA D 2 111 ? 19.951 36.578 41.862 1.00 88.53 99 ALA D N 1
ATOM 11332 C CA . ALA D 2 111 ? 21.154 36.945 41.127 1.00 91.22 99 ALA D CA 1
ATOM 11333 C C . ALA D 2 111 ? 20.835 37.852 39.941 1.00 99.00 99 ALA D C 1
ATOM 11334 O O . ALA D 2 111 ? 21.646 38.698 39.563 1.00 110.96 99 ALA D O 1
ATOM 11336 N N . THR D 2 112 ? 19.654 37.674 39.357 1.00 92.19 100 THR D N 1
ATOM 11337 C CA . THR D 2 112 ? 19.250 38.468 38.202 1.00 96.17 100 THR D CA 1
ATOM 11338 C C . THR D 2 112 ? 18.927 39.903 38.611 1.00 94.67 100 THR D C 1
ATOM 11339 O O . THR D 2 112 ? 19.145 40.840 37.843 1.00 106.13 100 THR D O 1
ATOM 11343 N N . ILE D 2 113 ? 18.412 40.068 39.825 1.00 92.84 101 ILE D N 1
ATOM 11344 C CA . ILE D 2 113 ? 18.078 41.393 40.337 1.00 97.34 101 ILE D CA 1
ATOM 11345 C C . ILE D 2 113 ? 19.323 42.263 40.462 1.00 103.06 101 ILE D C 1
ATOM 11346 O O . ILE D 2 113 ? 19.375 43.368 39.923 1.00 104.97 101 ILE D O 1
ATOM 11351 N N . ASN D 2 114 ? 20.329 41.755 41.168 1.00 104.08 102 ASN D N 1
ATOM 11352 C CA . ASN D 2 114 ? 21.580 42.482 41.352 1.00 111.19 102 ASN D CA 1
ATOM 11353 C C . ASN D 2 114 ? 22.354 42.651 40.046 1.00 107.79 102 ASN D C 1
ATOM 11354 O O . ASN D 2 114 ? 23.179 43.555 39.915 1.00 107.64 102 ASN D O 1
ATOM 11359 N N . GLU D 2 115 ? 22.079 41.774 39.085 1.00 101.27 103 GLU D N 1
ATOM 11360 C CA . GLU D 2 115 ? 22.695 41.854 37.766 1.00 104.50 103 GLU D CA 1
ATOM 11361 C C . GLU D 2 115 ? 22.297 43.150 37.068 1.00 108.71 103 GLU D C 1
ATOM 11362 O O . GLU D 2 115 ? 23.089 43.748 36.340 1.00 110.33 103 GLU D O 1
ATOM 11368 N N . LEU D 2 116 ? 21.063 43.581 37.306 1.00 112.90 104 LEU D N 1
ATOM 11369 C CA . LEU D 2 116 ? 20.537 44.790 36.685 1.00 114.33 104 LEU D CA 1
ATOM 11370 C C . LEU D 2 116 ? 20.788 46.016 37.558 1.00 117.49 104 LEU D C 1
ATOM 11371 O O . LEU D 2 116 ? 21.041 47.109 37.050 1.00 123.65 104 LEU D O 1
ATOM 11376 N N . VAL D 2 117 ? 20.714 45.830 38.873 1.00 113.75 105 VAL D N 1
ATOM 11377 C CA . VAL D 2 117 ? 20.986 46.911 39.814 1.00 116.40 105 VAL D CA 1
ATOM 11378 C C . VAL D 2 117 ? 22.046 46.502 40.833 1.00 119.35 105 VAL D C 1
ATOM 11379 O O . VAL D 2 117 ? 23.239 46.485 40.530 1.00 118.78 105 VAL D O 1
#